Protein AF-0000000078888260 (afdb_homodimer)

Organism: Nematostella vectensis (NCBI:txid45351)

InterPro domains:
  IPR001320 Ionotropic glutamate receptor, C-terminal [PF00060] (128-397)
  IPR001320 Ionotropic glutamate receptor, C-terminal [SM00079] (2-365)
  IPR001508 Ionotropic glutamate receptor, metazoa [PR00177] (129-154)
  IPR001508 Ionotropic glutamate receptor, metazoa [PR00177] (199-226)
  IPR001508 Ionotropic glutamate receptor, metazoa [PR00177] (387-408)
  IPR015683 Ionotropic glutamate receptor [PTHR18966] (24-404)
  IPR019594 Ionotropic glutamate receptor, L-glutamate and glycine-binding domain [PF10613] (6-111)
  IPR019594 Ionotropic glutamate receptor, L-glutamate and glycine-binding domain [SM00918] (10-73)

Foldseek 3Di:
DAEEDQDAPQAKDADPVLVVDDWLVRIDHLQSLLVVLLCVVVVDDDTYHYWPDNACWDDDPNAIDHVLNCQLVVVHFWYTDQAWDDPVSCVFWPWFAFLDKFFKKKKFFQDPPPPLPLVLLVVLDDPVVVVVLVVVLLVQLVVLLVCQVPPCQHQCNVCVVVVDDNSVCSDSVNSSQCSVCLLVVHDRPDATPDPVRVVSVVVSNVVSVVVVVSSVVSSVCVLLPPVPSPDCDQALVSVLPDDQAAEEEAPNHPLLVCLVPDPDDSSVSNNVSCVVVVVHDHGDVGQNVCSHPGRYMYMDTPLSVLQVCLDPPNRMDMRGDHDDMIGGTMIGGPPDPCRHVSNVSSVVCVVVCVSVVSSCVRRVVPGPHDPPPDPPSPSDPDDCSSNVSVVVVVVVVVVVVVVVVVVD/DAEEDADAPQAKDADPVLVVDDWLVRIDHLQSLLVVLLCVVVVDDDTYHYWPDNACWDDDPNAIDHVLNCQLVVVHFWYTDQAWDDPVSCVFWPWFAFLDKFFKKKKFFQDDDDPQPQVLLPVLDDPVVVVVVVVVLLVQLVVLLVCLVPPCQHLCNVCVVVVHDNSVCSPSVNSSQQSVCLLVPNHHPDATPDPVRNVSSVVSNVVSVVVVVSSVVSSQCVLLPCPVSDDCDQALVSVLPDDQAAEEEAPNHPLLVCLVPDPDDSSVSNNVSCVVVVVHDHGPVGQNVCSHPGRYMYMDTPLSVLQVCLEPPVRMDMRGDHDDMIGGTMIGGHPDPCRHVSNVSSVVCVVVCVSVVSSCVRRVVPGPHPPPDPSPSVRDDDDCSSNVSVVVVVVVVVVVVVVVVVVD

Secondary structure (DSSP, 8-state):
-------BTTTBEE-TTGGG--GGGGEESHHHHHHHHHHHHHT--------SSS-S--EETTEE-HHHHHHHTTS-SEE-SSPBP-HHHHTTSEEPSPSEEE-EEEEEE--------TTGGGTTS-HHHHHHHHHHHHHHHHHHHHHHHH-TTSHHHHHHHH--S--GGG-HHHHHHHHHHHHTT---S----SHHHHHHHHHHHHHHHHHHHHHHHHHHHHHHS--SS--S--SHHHHHH-SSSEEE-BTTSHHHHHHHH--SHHHHHHHHHHHHHT--BSSHHHHHHHHHHSSEEEEEEHHHHHHHHTSTT--EEEE---S--EEE--EE-TT-THHHHHHHHHHHHHHHTHHHHHHHHHHTTT--S--------S---B-GGGGHHHHHHHHHHHHHHHHHHHH-/-------BTTTBEE-TTGGG--GGGGEESHHHHHHHHHHHHHT--------SSS-S--EETTEE-HHHHHHHTTS-SEE-SSPBP-HHHHTTSEEPSPSEEE-EEEEEE---S----TTGGGTTB-HHHHHHHHHHHHHHHHHHHHHHHH-TTSHHHHHHHH--S---TT-HHHHHHHHHHHHTTS--SS---SHHHHHHHHHHHHHHHHHHHHHHHHHHHHHHS------S--SHHHHHH-SSSEEE-BTTSHHHHHHHH--SHHHHHHHHHHHHHT--BSSHHHHHHHHHHSSEEEEEEHHHHHHHHTSSS--EEEE---S--EEE--EE-TT-THHHHHHHHHHHHHHHTHHHHHHHHHHTTT--S----SS-----PPPGGGGHHHHHHHHHHHHHHHHHHHH-

Solvent-accessible surface area (backbone atoms only — not comparable to full-atom values): 42999 Å² total; per-residue (Å²): 117,31,34,25,42,62,82,39,74,65,29,28,41,73,40,92,65,27,90,83,40,67,77,63,68,19,50,37,37,47,44,48,52,51,48,51,54,48,28,64,74,70,68,56,86,81,49,76,32,71,52,92,44,96,42,67,47,43,73,56,94,87,37,62,33,30,54,48,21,36,26,65,70,62,69,21,47,37,41,51,50,90,40,68,70,46,31,74,56,44,74,60,27,34,62,30,54,60,76,42,74,37,30,30,19,32,37,26,50,44,64,71,69,74,66,83,50,40,58,52,85,56,61,59,50,57,72,67,54,53,51,50,52,54,48,49,43,53,48,50,13,51,48,48,26,50,46,31,72,69,31,78,59,9,52,39,45,43,12,66,70,69,70,57,69,86,25,62,70,52,33,68,69,41,19,39,48,32,36,52,23,45,66,41,50,29,60,47,95,66,71,64,73,23,71,71,38,38,51,51,48,51,52,49,49,50,50,35,51,53,51,52,52,52,45,22,51,40,44,12,48,62,68,45,44,72,70,48,84,56,59,91,51,72,43,65,66,43,45,68,74,43,82,78,50,46,49,29,36,35,64,68,35,73,63,36,52,46,28,72,67,40,85,48,64,70,42,35,52,51,38,52,50,26,60,74,66,61,38,58,27,88,39,69,70,54,30,49,50,42,8,66,75,40,68,24,33,26,44,44,56,31,66,54,49,56,43,55,47,27,29,77,88,46,54,45,41,76,39,63,74,64,46,73,76,46,33,25,24,44,36,26,28,60,89,41,82,53,42,61,56,49,20,33,51,39,38,42,36,51,74,71,39,53,50,56,53,46,49,39,51,65,41,61,70,60,42,64,38,81,78,64,76,74,83,66,78,60,75,71,55,45,50,57,68,62,50,42,39,50,52,49,50,34,50,51,26,46,52,52,18,54,52,41,49,74,70,101,109,29,29,26,41,58,82,38,74,64,30,30,38,73,41,91,64,26,90,82,40,67,78,62,69,20,50,38,37,47,42,51,50,50,49,51,54,48,27,65,74,70,67,56,84,77,45,72,33,71,50,92,43,92,42,66,46,43,74,56,96,87,37,61,34,31,55,49,21,36,27,66,70,62,72,23,52,36,43,49,48,91,41,68,71,45,31,76,57,44,74,60,26,34,61,30,55,60,76,43,76,38,31,29,19,32,36,26,51,49,79,76,77,68,81,63,51,37,62,52,84,57,50,34,47,33,74,67,41,52,51,49,53,54,48,47,44,54,49,52,16,52,49,49,24,50,45,34,70,70,28,73,58,8,54,37,42,44,13,65,71,70,70,56,70,87,27,62,73,50,34,66,69,42,19,38,49,29,37,52,24,42,63,68,51,67,24,41,97,66,74,64,74,22,69,31,39,37,44,30,48,52,28,49,34,47,37,31,44,51,52,52,32,48,44,52,10,41,43,46,23,56,62,40,40,77,68,60,79,62,56,91,53,71,46,67,66,43,45,68,73,43,83,78,51,46,51,28,37,35,64,65,35,72,65,36,51,47,29,71,67,39,85,48,66,70,42,34,51,49,38,51,50,25,62,76,66,60,38,56,24,87,42,68,70,56,30,49,50,42,9,67,76,40,67,24,34,27,44,44,56,31,67,54,47,56,42,55,49,26,28,76,76,62,51,47,41,76,38,64,74,64,46,73,76,46,32,25,25,43,37,29,27,62,88,43,84,55,41,62,58,50,21,32,50,39,39,43,34,51,76,69,39,53,50,56,53,46,49,40,51,66,41,62,70,60,42,62,21,74,68,58,67,62,87,63,59,60,67,66,80,81,52,71,57,47,46,42,39,60,52,49,51,50,50,49,50,51,51,51,51,51,52,48,59,72,70,103

Radius of gyration: 36.54 Å; Cα contacts (8 Å, |Δi|>4): 1355; chains: 2; bounding box: 75×108×83 Å

pLDDT: mean 81.59, std 12.75, range [34.62, 96.38]

Sequence (816 aa):
YFYFYLQDEPFMMIKPNASLLKGNDRYRGFSKDLMELLSRKLNFRYEICISKESSYGSKVEGQWQGLIGELVREEADIALGPITITAEREEVIDFSKPFLDFRIAMILQQPTGEEVNLFAFLLPFDEKLWLTTLGVVGLVSLIVWFLDRFSPQGYKTQAEKSGEGEGDEFSLSNSLWFAVASILQQGGDNTPRSTSGRVLAAAFWLFTLILISTYTANLAAYFTGERGIRSKINSLEDLVSQSTVKYGVQEGGSLFTFFSESKVDIYATMFQQMKSQETFVNGTQYGVLKARTQPFAYLTDQPSLDYYNMRKPCNTMLVKNLLDAKSYALAMRRNSEWTNLISVAILELREEGEIEKSRLRWWDDSSECPTGPSTDSSPQRLELHSLAGVFIILGGGATISLVLLLVEYFYFYLQDEPFMMIKPNASLLKGNDRYRGFSKDLMELLSRKLNFRYEICISKESSYGSKVEGQWQGLIGELVREEADIALGPITITAEREEVIDFSKPFLDFRIAMILQQPTGEEVNLFAFLLPFDEKLWLTTLGVVGLVSLIVWFLDRFSPQGYKTQAEKSGEGEGDEFSLSNSLWFAVASILQQGGDNTPRSTSGRVLAAAFWLFTLILISTYTANLAAYFTGERGIRSKINSLEDLVSQSTVKYGVQEGGSLFTFFSESKVDIYATMFQQMKSQETFVNGTQYGVLKARTQPFAYLTDQPSLDYYNMRKPCNTMLVKNLLDAKSYALAMRRNSEWTNLISVAILELREEGEIEKSRLRWWDDSSECPTGPSTDSSPQRLELHSLAGVFIILGGGATISLVLLLVE

Structure (mmCIF, N/CA/C/O backbone):
data_AF-0000000078888260-model_v1
#
loop_
_entity.id
_entity.type
_entity.pdbx_description
1 polymer 'Glutamate receptor'
#
loop_
_atom_site.group_PDB
_atom_site.id
_atom_site.type_symbol
_atom_site.label_atom_id
_atom_site.label_alt_id
_atom_site.label_comp_id
_atom_site.label_asym_id
_atom_site.label_entity_id
_atom_site.label_seq_id
_atom_site.pdbx_PDB_ins_code
_atom_site.Cartn_x
_atom_site.Cartn_y
_atom_site.Cartn_z
_atom_site.occupancy
_atom_site.B_iso_or_equiv
_atom_site.auth_seq_id
_atom_site.auth_comp_id
_atom_site.auth_asym_id
_atom_site.auth_atom_id
_atom_site.pdbx_PDB_model_num
ATOM 1 N N . TYR A 1 1 ? -20.359 -35.969 -18.047 1 39.62 1 TYR A N 1
ATOM 2 C CA . TYR A 1 1 ? -19.859 -36.156 -16.703 1 39.62 1 TYR A CA 1
ATOM 3 C C . TYR A 1 1 ? -19.766 -34.844 -15.938 1 39.62 1 TYR A C 1
ATOM 5 O O . TYR A 1 1 ? -20.203 -34.75 -14.789 1 39.62 1 TYR A O 1
ATOM 13 N N . PHE A 1 2 ? -19.328 -33.625 -16 1 50.78 2 PHE A N 1
ATOM 14 C CA . PHE A 1 2 ? -18.609 -32.969 -14.93 1 50.78 2 PHE A CA 1
ATOM 15 C C . PHE A 1 2 ? -19.578 -32.281 -13.977 1 50.78 2 PHE A C 1
ATOM 17 O O . PHE A 1 2 ? -20.609 -31.75 -14.398 1 50.78 2 PHE A O 1
ATOM 24 N N . TYR A 1 3 ? -19.812 -32.625 -12.609 1 51.59 3 TYR A N 1
ATOM 25 C CA . TYR A 1 3 ? -20.578 -32.219 -11.445 1 51.59 3 TYR A CA 1
ATOM 26 C C . TYR A 1 3 ? -19.953 -31.016 -10.773 1 51.59 3 TYR A C 1
ATOM 28 O O . TYR A 1 3 ? -18.734 -30.984 -10.539 1 51.59 3 TYR A O 1
ATOM 36 N N . PHE A 1 4 ? -20.531 -29.906 -10.875 1 51.69 4 PHE A N 1
ATOM 37 C CA . PHE A 1 4 ? -19.891 -28.656 -10.453 1 51.69 4 PHE A CA 1
ATOM 38 C C . PHE A 1 4 ? -20.453 -28.188 -9.117 1 51.69 4 PHE A C 1
ATOM 40 O O . PHE A 1 4 ? -21.453 -28.719 -8.633 1 51.69 4 PHE A O 1
ATOM 47 N N . TYR A 1 5 ? -20.859 -26.922 -8.625 1 56.12 5 TYR A N 1
ATOM 48 C CA . TYR A 1 5 ? -20.547 -25.609 -8.062 1 56.12 5 TYR A CA 1
ATOM 49 C C . TYR A 1 5 ? -21.406 -25.328 -6.836 1 56.12 5 TYR A C 1
ATOM 51 O O . TYR A 1 5 ? -22.516 -25.859 -6.703 1 56.12 5 TYR A O 1
ATOM 59 N N . LEU A 1 6 ? -20.656 -25.203 -5.719 1 63.44 6 LEU A N 1
ATOM 60 C CA . LEU A 1 6 ? -21.266 -24.5 -4.602 1 63.44 6 LEU A CA 1
ATOM 61 C C . LEU A 1 6 ? -21.578 -23.062 -4.984 1 63.44 6 LEU A C 1
ATOM 63 O O . LEU A 1 6 ? -20.844 -22.438 -5.754 1 63.44 6 LEU A O 1
ATOM 67 N N . GLN A 1 7 ? -22.812 -22.688 -4.613 1 71.38 7 GLN A N 1
ATOM 68 C CA . GLN A 1 7 ? -23.156 -21.281 -4.809 1 71.38 7 GLN A CA 1
ATOM 69 C C . GLN A 1 7 ? -22.25 -20.391 -3.977 1 71.38 7 GLN A C 1
ATOM 71 O O . GLN A 1 7 ? -22.188 -20.516 -2.752 1 71.38 7 GLN A O 1
ATOM 76 N N . ASP A 1 8 ? -21.391 -19.734 -4.668 1 78.88 8 ASP A N 1
ATOM 77 C CA . ASP A 1 8 ? -20.469 -18.797 -4.027 1 78.88 8 ASP A CA 1
ATOM 78 C C . ASP A 1 8 ? -20.281 -17.547 -4.883 1 78.88 8 ASP A C 1
ATOM 80 O O . ASP A 1 8 ? -19.562 -17.578 -5.887 1 78.88 8 ASP A O 1
ATOM 84 N N . GLU A 1 9 ? -20.875 -16.453 -4.473 1 83.19 9 GLU A N 1
ATOM 85 C CA . GLU A 1 9 ? -20.734 -15.227 -5.242 1 83.19 9 GLU A CA 1
ATOM 86 C C . GLU A 1 9 ? -19.312 -14.688 -5.172 1 83.19 9 GLU A C 1
ATOM 88 O O . GLU A 1 9 ? -18.688 -14.703 -4.105 1 83.19 9 GLU A O 1
ATOM 93 N N . PRO A 1 10 ? -18.812 -14.242 -6.25 1 88.75 10 PRO A N 1
ATOM 94 C CA . PRO A 1 10 ? -19.391 -14.094 -7.59 1 88.75 10 PRO A CA 1
ATOM 95 C C . PRO A 1 10 ? -18.984 -15.234 -8.531 1 88.75 10 PRO A C 1
ATOM 97 O O . PRO A 1 10 ? -19.062 -15.078 -9.75 1 88.75 10 PRO A O 1
ATOM 100 N N . PHE A 1 11 ? -18.578 -16.266 -8.023 1 88.62 11 PHE A N 1
ATOM 101 C CA . PHE A 1 11 ? -18.047 -17.344 -8.828 1 88.62 11 PHE A CA 1
ATOM 102 C C . PHE A 1 11 ? -19.172 -18.141 -9.492 1 88.62 11 PHE A C 1
ATOM 104 O O . PHE A 1 11 ? -19.109 -18.422 -10.688 1 88.62 11 PHE A O 1
ATOM 111 N N . MET A 1 12 ? -20.156 -18.438 -8.766 1 86.56 12 MET A N 1
ATOM 112 C CA . MET A 1 12 ? -21.297 -19.203 -9.281 1 86.56 12 MET A CA 1
ATOM 113 C C . MET A 1 12 ? -22.594 -18.719 -8.656 1 86.56 12 MET A C 1
ATOM 115 O O . MET A 1 12 ? -22.766 -18.781 -7.434 1 86.56 12 MET A O 1
ATOM 119 N N . MET A 1 13 ? -23.453 -18.281 -9.469 1 87.25 13 MET A N 1
ATOM 120 C CA . MET A 1 13 ? -24.75 -17.781 -9.023 1 87.25 13 MET A CA 1
ATOM 121 C C . MET A 1 13 ? -25.875 -18.328 -9.914 1 87.25 13 MET A C 1
ATOM 123 O O . MET A 1 13 ? -25.641 -18.656 -11.078 1 87.25 13 MET A O 1
ATOM 127 N N . ILE A 1 14 ? -27 -18.422 -9.305 1 86.75 14 ILE A N 1
ATOM 128 C CA . ILE A 1 14 ? -28.188 -18.797 -10.062 1 86.75 14 ILE A CA 1
ATOM 129 C C . ILE A 1 14 ? -28.844 -17.547 -10.648 1 86.75 14 ILE A C 1
ATOM 131 O O . ILE A 1 14 ? -29.016 -16.547 -9.953 1 86.75 14 ILE A O 1
ATOM 135 N N . LYS A 1 15 ? -29.094 -17.641 -11.922 1 89.44 15 LYS A N 1
ATOM 136 C CA . LYS A 1 15 ? -29.734 -16.5 -12.562 1 89.44 15 LYS A CA 1
ATOM 137 C C . LYS A 1 15 ? -31.125 -16.25 -11.977 1 89.44 15 LYS A C 1
ATOM 139 O O . LYS A 1 15 ? -31.812 -17.188 -11.578 1 89.44 15 LYS A O 1
ATOM 144 N N . PRO A 1 16 ? -31.469 -15 -11.938 1 87.69 16 PRO A N 1
ATOM 145 C CA . PRO A 1 16 ? -32.812 -14.695 -11.422 1 87.69 16 PRO A CA 1
ATOM 146 C C . PRO A 1 16 ? -33.906 -15.367 -12.234 1 87.69 16 PRO A C 1
ATOM 148 O O . PRO A 1 16 ? -34.938 -15.766 -11.672 1 87.69 16 PRO A O 1
ATOM 151 N N . ASN A 1 17 ? -33.781 -15.586 -13.508 1 89.19 17 ASN A N 1
ATOM 152 C CA . ASN A 1 17 ? -34.781 -16.203 -14.367 1 89.19 17 ASN A CA 1
ATOM 153 C C . ASN A 1 17 ? -34.469 -17.672 -14.648 1 89.19 17 ASN A C 1
ATOM 155 O O . ASN A 1 17 ? -34.688 -18.156 -15.75 1 89.19 17 ASN A O 1
ATOM 159 N N . ALA A 1 18 ? -33.844 -18.281 -13.711 1 86.62 18 ALA A N 1
ATOM 160 C CA . ALA A 1 18 ? -33.344 -19.641 -13.898 1 86.62 18 ALA A CA 1
ATOM 161 C C . ALA A 1 18 ? -34.5 -20.609 -14.156 1 86.62 18 ALA A C 1
ATOM 163 O O . ALA A 1 18 ? -34.312 -21.609 -14.852 1 86.62 18 ALA A O 1
ATOM 164 N N . SER A 1 19 ? -35.656 -20.359 -13.617 1 87.88 19 SER A N 1
ATOM 165 C CA . SER A 1 19 ? -36.812 -21.25 -13.773 1 87.88 19 SER A CA 1
ATOM 166 C C . SER A 1 19 ? -37.219 -21.359 -15.242 1 87.88 19 SER A C 1
ATOM 168 O O . SER A 1 19 ? -37.812 -22.375 -15.648 1 87.88 19 SER A O 1
ATOM 170 N N . LEU A 1 20 ? -36.844 -20.359 -16.016 1 90.56 20 LEU A N 1
ATOM 171 C CA . LEU A 1 20 ? -37.219 -20.328 -17.422 1 90.56 20 LEU A CA 1
ATOM 172 C C . LEU A 1 20 ? -36.125 -20.891 -18.297 1 90.56 20 LEU A C 1
ATOM 174 O O . LEU A 1 20 ? -36.281 -21.031 -19.516 1 90.56 20 LEU A O 1
ATOM 178 N N . LEU A 1 21 ? -35 -21.203 -17.625 1 89.12 21 LEU A N 1
ATOM 179 C CA . LEU A 1 21 ? -33.844 -21.641 -18.406 1 89.12 21 LEU A CA 1
ATOM 180 C C . LEU A 1 21 ? -33.531 -23.109 -18.109 1 89.12 21 LEU A C 1
ATOM 182 O O . LEU A 1 21 ? -34.031 -23.672 -17.141 1 89.12 21 LEU A O 1
ATOM 186 N N . LYS A 1 22 ? -32.844 -23.766 -19.109 1 85.62 22 LYS A N 1
ATOM 187 C CA . LYS A 1 22 ? -32.5 -25.172 -18.938 1 85.62 22 LYS A CA 1
ATOM 188 C C . LYS A 1 22 ? -30.984 -25.391 -18.969 1 85.62 22 LYS A C 1
ATOM 190 O O . LYS A 1 22 ? -30.266 -24.625 -19.625 1 85.62 22 LYS A O 1
ATOM 195 N N . GLY A 1 23 ? -30.562 -26.312 -18.141 1 84.75 23 GLY A N 1
ATOM 196 C CA . GLY A 1 23 ? -29.172 -26.766 -18.188 1 84.75 23 GLY A CA 1
ATOM 197 C C . GLY A 1 23 ? -28.188 -25.75 -17.656 1 84.75 23 GLY A C 1
ATOM 198 O O . GLY A 1 23 ? -28.422 -25.156 -16.594 1 84.75 23 GLY A O 1
ATOM 199 N N . ASN A 1 24 ? -27.172 -25.516 -18.422 1 87.81 24 ASN A N 1
ATOM 200 C CA . ASN A 1 24 ? -26.062 -24.656 -18 1 87.81 24 ASN A CA 1
ATOM 201 C C . ASN A 1 24 ? -26.469 -23.188 -18.016 1 87.81 24 ASN A C 1
ATOM 203 O O . ASN A 1 24 ? -25.828 -22.359 -17.359 1 87.81 24 ASN A O 1
ATOM 207 N N . ASP A 1 25 ? -27.531 -22.875 -18.672 1 88.88 25 ASP A N 1
ATOM 208 C CA . ASP A 1 25 ? -27.938 -21.484 -18.859 1 88.88 25 ASP A CA 1
ATOM 209 C C . ASP A 1 25 ? -28.547 -20.906 -17.594 1 88.88 25 ASP A C 1
ATOM 211 O O . ASP A 1 25 ? -28.734 -19.703 -17.469 1 88.88 25 ASP A O 1
ATOM 215 N N . ARG A 1 26 ? -28.797 -21.797 -16.688 1 89 26 ARG A N 1
ATOM 216 C CA . ARG A 1 26 ? -29.406 -21.375 -15.43 1 89 26 ARG A CA 1
ATOM 217 C C . ARG A 1 26 ? -28.391 -20.688 -14.523 1 89 26 ARG A C 1
ATOM 219 O O . ARG A 1 26 ? -28.766 -20.016 -13.562 1 89 26 ARG A O 1
ATOM 226 N N . TYR A 1 27 ? -27.125 -20.875 -14.891 1 88.75 27 TYR A N 1
ATOM 227 C CA . TYR A 1 27 ? -26.078 -20.406 -13.992 1 88.75 27 TYR A CA 1
ATOM 228 C C . TYR A 1 27 ? -25.312 -19.234 -14.594 1 88.75 27 TYR A C 1
ATOM 230 O O . TYR A 1 27 ? -25.266 -19.078 -15.82 1 88.75 27 TYR A O 1
ATOM 238 N N . ARG A 1 28 ? -24.844 -18.391 -13.703 1 89.94 28 ARG A N 1
ATOM 239 C CA . ARG A 1 28 ? -23.984 -17.266 -14.094 1 89.94 28 ARG A CA 1
ATOM 240 C C . ARG A 1 28 ? -22.875 -17.047 -13.07 1 89.94 28 ARG A C 1
ATOM 242 O O . ARG A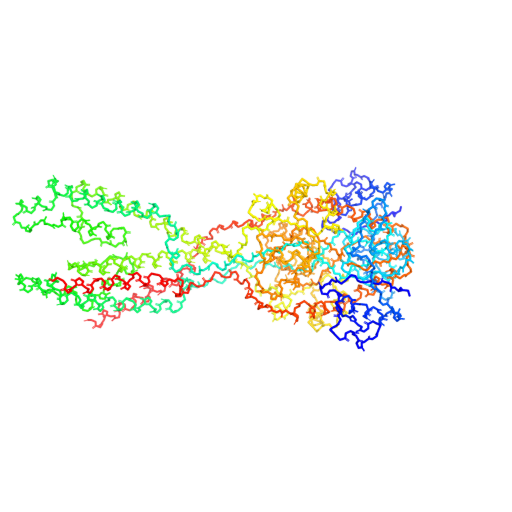 1 28 ? -22.938 -17.562 -11.953 1 89.94 28 ARG A O 1
ATOM 249 N N . GLY A 1 29 ? -21.812 -16.344 -13.555 1 91.69 29 GLY A N 1
ATOM 250 C CA . GLY A 1 29 ? -20.703 -16.047 -12.664 1 91.69 29 GLY A CA 1
ATOM 251 C C . GLY A 1 29 ? -19.344 -16.203 -13.336 1 91.69 29 GLY A C 1
ATOM 252 O O . GLY A 1 29 ? -19.266 -16.641 -14.484 1 91.69 29 GLY A O 1
ATOM 253 N N . PHE A 1 30 ? -18.391 -15.922 -12.594 1 93.5 30 PHE A N 1
ATOM 254 C CA . PHE A 1 30 ? -17.031 -15.977 -13.109 1 93.5 30 PHE A CA 1
ATOM 255 C C . PHE A 1 30 ? -16.672 -17.391 -13.539 1 93.5 30 PHE A C 1
ATOM 257 O O . PHE A 1 30 ? -16.078 -17.594 -14.602 1 93.5 30 PHE A O 1
ATOM 264 N N . SER A 1 31 ? -16.969 -18.344 -12.641 1 91.56 31 SER A N 1
ATOM 265 C CA . SER A 1 31 ? -16.641 -19.734 -12.93 1 91.56 31 SER A CA 1
ATOM 266 C C . SER A 1 31 ? -17.391 -20.234 -14.164 1 91.56 31 SER A C 1
ATOM 268 O O . SER A 1 31 ? -16.844 -21.016 -14.945 1 91.56 31 SER A O 1
ATOM 270 N N . LYS A 1 32 ? -18.594 -19.844 -14.289 1 90.44 32 LYS A N 1
ATOM 271 C CA . LYS A 1 32 ? -19.344 -20.188 -15.484 1 90.44 32 LYS A CA 1
ATOM 272 C C . LYS A 1 32 ? -18.688 -19.609 -16.734 1 90.44 32 LYS A C 1
ATOM 274 O O . LYS A 1 32 ? -18.578 -20.297 -17.75 1 90.44 32 LYS A O 1
ATOM 279 N N . ASP A 1 33 ? -18.328 -18.375 -16.641 1 93.44 33 ASP A N 1
ATOM 280 C CA . ASP A 1 33 ? -17.625 -17.734 -17.75 1 93.44 33 ASP A CA 1
ATOM 281 C C . ASP A 1 33 ? -16.344 -18.5 -18.109 1 93.44 33 ASP A C 1
ATOM 283 O O . ASP A 1 33 ? -16.062 -18.719 -19.297 1 93.44 33 ASP A O 1
ATOM 287 N N . LEU A 1 34 ? -15.609 -18.844 -17.078 1 93.75 34 LEU A N 1
ATOM 288 C CA . LEU A 1 34 ? -14.359 -19.562 -17.297 1 93.75 34 LEU A CA 1
ATOM 289 C C . LEU A 1 34 ? -14.617 -20.891 -18 1 93.75 34 LEU A C 1
ATOM 291 O O . LEU A 1 34 ? -13.891 -21.266 -18.922 1 93.75 34 LEU A O 1
ATOM 295 N N . MET A 1 35 ? -15.656 -21.578 -17.609 1 91.56 35 MET A N 1
ATOM 296 C CA . MET A 1 35 ? -15.984 -22.875 -18.203 1 91.56 35 MET A CA 1
ATOM 297 C C . MET A 1 35 ? -16.391 -22.703 -19.672 1 91.56 35 MET A C 1
ATOM 299 O O . MET A 1 35 ? -16.047 -23.531 -20.516 1 91.56 35 MET A O 1
ATOM 303 N N . GLU A 1 36 ? -17.094 -21.688 -19.906 1 92.69 36 GLU A N 1
ATOM 304 C CA . GLU A 1 36 ? -17.484 -21.406 -21.281 1 92.69 36 GLU A CA 1
ATOM 305 C C . GLU A 1 36 ? -16.266 -21.141 -22.156 1 92.69 36 GLU A C 1
ATOM 307 O O . GLU A 1 36 ? -16.188 -21.641 -23.281 1 92.69 36 GLU A O 1
ATOM 312 N N . LEU A 1 37 ? -15.367 -20.375 -21.641 1 94.94 37 LEU A N 1
ATOM 313 C CA . LEU A 1 37 ? -14.133 -20.078 -22.359 1 94.94 37 LEU A CA 1
ATOM 314 C C . LEU A 1 37 ? -13.344 -21.359 -22.625 1 94.94 37 LEU A C 1
ATOM 316 O O . LEU A 1 37 ? -12.852 -21.578 -23.734 1 94.94 37 LEU A O 1
ATOM 320 N N . LEU A 1 38 ? -13.266 -22.219 -21.641 1 94.25 38 LEU A N 1
ATOM 321 C CA . LEU A 1 38 ? -12.523 -23.469 -21.75 1 94.25 38 LEU A CA 1
ATOM 322 C C . LEU A 1 38 ? -13.203 -24.422 -22.734 1 94.25 38 LEU A C 1
ATOM 324 O O . LEU A 1 38 ? -12.539 -25.062 -23.547 1 94.25 38 LEU A O 1
ATOM 328 N N . SER A 1 39 ? -14.539 -24.5 -22.641 1 92.94 39 SER A N 1
ATOM 329 C CA . SER A 1 39 ? -15.305 -25.359 -23.531 1 92.94 39 SER A CA 1
ATOM 330 C C . SER A 1 39 ? -15.117 -24.938 -24.984 1 92.94 39 SER A C 1
ATOM 332 O O . SER A 1 39 ? -15 -25.797 -25.875 1 92.94 39 SER A O 1
ATOM 334 N N . ARG A 1 40 ? -15.109 -23.703 -25.219 1 94.12 40 ARG A N 1
ATOM 335 C CA . ARG A 1 40 ? -14.93 -23.188 -26.578 1 94.12 40 ARG A CA 1
ATOM 336 C C . ARG A 1 40 ? -13.523 -23.469 -27.078 1 94.12 40 ARG A C 1
ATOM 338 O O . ARG A 1 40 ? -13.336 -23.859 -28.234 1 94.12 40 ARG A O 1
ATOM 345 N N . LYS A 1 41 ? -12.578 -23.297 -26.266 1 93.69 41 LYS A N 1
ATOM 346 C CA . LYS A 1 41 ? -11.188 -23.438 -26.656 1 93.69 41 LYS A CA 1
ATOM 347 C C . LYS A 1 41 ? -10.828 -24.906 -26.875 1 93.69 41 LYS A C 1
ATOM 349 O O . LYS A 1 41 ? -10.094 -25.234 -27.812 1 93.69 41 LYS A O 1
ATOM 354 N N . LEU A 1 42 ? -11.336 -25.781 -26.047 1 93.38 42 LEU A N 1
ATOM 355 C CA . LEU A 1 42 ? -10.977 -27.188 -26.109 1 93.38 42 LEU A CA 1
ATOM 356 C C . LEU A 1 42 ? -12.047 -27.984 -26.844 1 93.38 42 LEU A C 1
ATOM 358 O O . LEU A 1 42 ? -11.883 -29.188 -27.062 1 93.38 42 LEU A O 1
ATOM 362 N N . ASN A 1 43 ? -13.141 -27.422 -27.125 1 91.25 43 ASN A N 1
ATOM 363 C CA . ASN A 1 43 ? -14.227 -28.016 -27.906 1 91.25 43 ASN A CA 1
ATOM 364 C C . ASN A 1 43 ? -14.805 -29.234 -27.219 1 91.25 43 ASN A C 1
ATOM 366 O O . ASN A 1 43 ? -14.867 -30.312 -27.797 1 91.25 43 ASN A O 1
ATOM 370 N N . PHE A 1 44 ? -15.266 -29.031 -26 1 88.81 44 PHE A N 1
ATOM 371 C CA . PHE A 1 44 ? -15.938 -30.094 -25.266 1 88.81 44 PHE A CA 1
ATOM 372 C C . PHE A 1 44 ? -17.281 -29.625 -24.734 1 88.81 44 PHE A C 1
ATOM 374 O O . PHE A 1 44 ? -17.531 -28.422 -24.656 1 88.81 44 PHE A O 1
ATOM 381 N N . ARG A 1 45 ? -18.172 -30.562 -24.469 1 88.06 45 ARG A N 1
ATOM 382 C CA . ARG A 1 45 ? -19.469 -30.281 -23.844 1 88.06 45 ARG A CA 1
ATOM 383 C C . ARG A 1 45 ? -19.422 -30.578 -22.359 1 88.06 45 ARG A C 1
ATOM 385 O O . ARG A 1 45 ? -18.625 -31.391 -21.891 1 88.06 45 ARG A O 1
ATOM 392 N N . TYR A 1 46 ? -20.141 -29.797 -21.641 1 87.25 46 TYR A N 1
ATOM 393 C CA . TYR A 1 46 ? -20.156 -29.984 -20.188 1 87.25 46 TYR A CA 1
ATOM 394 C C . TYR A 1 46 ? -21.547 -29.75 -19.625 1 87.25 46 TYR A C 1
ATOM 396 O O . TYR A 1 46 ? -22.391 -29.125 -20.281 1 87.25 46 TYR A O 1
ATOM 404 N N . GLU A 1 47 ? -21.875 -30.375 -18.562 1 85.94 47 GLU A N 1
ATOM 405 C CA . GLU A 1 47 ? -23.094 -30.188 -17.797 1 85.94 47 GLU A CA 1
ATOM 406 C C . GLU A 1 47 ? -22.797 -29.844 -16.344 1 85.94 47 GLU A C 1
ATOM 408 O O . GLU A 1 47 ? -22.016 -30.531 -15.695 1 85.94 47 GLU A O 1
ATOM 413 N N . ILE A 1 48 ? -23.391 -28.781 -15.867 1 85.06 48 ILE A N 1
ATOM 414 C CA . ILE A 1 48 ? -23.141 -28.312 -14.508 1 85.06 48 ILE A CA 1
ATOM 415 C C . ILE A 1 48 ? -24.125 -28.969 -13.547 1 85.06 48 ILE A C 1
ATOM 417 O O . ILE A 1 48 ? -25.328 -28.953 -13.773 1 85.06 48 ILE A O 1
ATOM 421 N N . CYS A 1 49 ? -23.625 -29.625 -12.531 1 79.19 49 CYS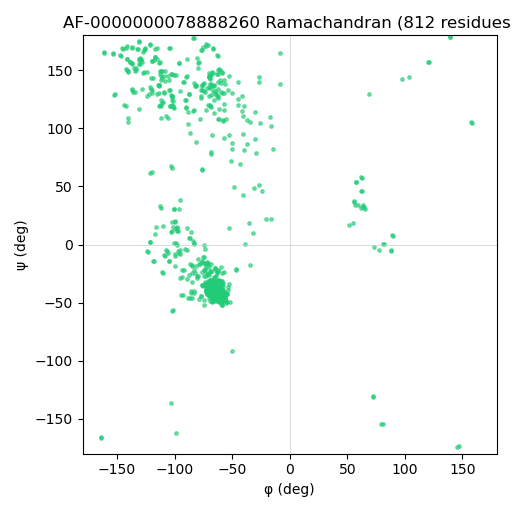 A N 1
ATOM 422 C CA . CYS A 1 49 ? -24.422 -30.219 -11.469 1 79.19 49 CYS A CA 1
ATOM 423 C C . CYS A 1 49 ? -24.062 -29.625 -10.109 1 79.19 49 CYS A C 1
ATOM 425 O O . CYS A 1 49 ? -22.891 -29.422 -9.805 1 79.19 49 CYS A O 1
ATOM 427 N N . ILE A 1 50 ? -25.031 -29.266 -9.359 1 75.69 50 ILE A N 1
ATOM 428 C CA . ILE A 1 50 ? -24.812 -28.672 -8.047 1 75.69 50 ILE A CA 1
ATOM 429 C C . ILE A 1 50 ? -24.438 -29.75 -7.043 1 75.69 50 ILE A C 1
ATOM 431 O O . ILE A 1 50 ? -25.047 -30.828 -7.012 1 75.69 50 ILE A O 1
ATOM 435 N N . SER A 1 51 ? -23.297 -29.422 -6.387 1 75.38 51 SER A N 1
ATOM 436 C CA . SER A 1 51 ? -22.859 -30.375 -5.371 1 75.38 51 SER A CA 1
ATOM 437 C C . SER A 1 51 ? -23.891 -30.5 -4.258 1 75.38 51 SER A C 1
ATOM 439 O O . SER A 1 51 ? -24.516 -29.516 -3.867 1 75.38 51 SER A O 1
ATOM 441 N N . LYS A 1 52 ? -24.125 -31.719 -3.773 1 66.88 52 LYS A N 1
ATOM 442 C CA . LYS A 1 52 ? -25.062 -32 -2.697 1 66.88 52 LYS A CA 1
ATOM 443 C C . LYS A 1 52 ? -24.516 -31.531 -1.351 1 66.88 52 LYS A C 1
ATOM 445 O O . LYS A 1 52 ? -25.297 -31.328 -0.41 1 66.88 52 LYS A O 1
ATOM 450 N N . GLU A 1 53 ? -23.203 -31.375 -1.388 1 68.75 53 GLU A N 1
ATOM 451 C CA . GLU A 1 53 ? -22.578 -31.016 -0.119 1 68.75 53 GLU A CA 1
ATOM 452 C C . GLU A 1 53 ? -22.156 -29.547 -0.105 1 68.75 53 GLU A C 1
ATOM 454 O O . GLU A 1 53 ? -21.812 -28.984 -1.147 1 68.75 53 GLU A O 1
ATOM 459 N N . SER A 1 54 ? -22.25 -28.922 0.979 1 64.44 54 SER A N 1
ATOM 460 C CA . SER A 1 54 ? -22.016 -27.484 1.107 1 64.44 54 SER A CA 1
ATOM 461 C C . SER A 1 54 ? -20.547 -27.188 1.395 1 64.44 54 SER A C 1
ATOM 463 O O . SER A 1 54 ? -20.203 -26.047 1.684 1 64.44 54 SER A O 1
ATOM 465 N N . SER A 1 55 ? -19.672 -28.156 1.212 1 73.31 55 SER A N 1
ATOM 466 C CA . SER A 1 55 ? -18.266 -27.906 1.554 1 73.31 55 SER A CA 1
ATOM 467 C C . SER A 1 55 ? -17.359 -28.156 0.361 1 73.31 55 SER A C 1
ATOM 469 O O . SER A 1 55 ? -17.688 -28.938 -0.528 1 73.31 55 SER A O 1
ATOM 471 N N . TYR A 1 56 ? -16.266 -27.469 0.198 1 75.44 56 TYR A N 1
ATOM 472 C CA . TYR A 1 56 ? -15.32 -27.641 -0.896 1 75.44 56 TYR A CA 1
ATOM 473 C C . TYR A 1 56 ? -14.539 -28.938 -0.738 1 75.44 56 TYR A C 1
ATOM 475 O O . TYR A 1 56 ? -14.305 -29.656 -1.717 1 75.44 56 TYR A O 1
ATOM 483 N N . GLY A 1 57 ? -14.18 -29.281 0.523 1 76 57 GLY A N 1
ATOM 484 C CA . GLY A 1 57 ? -13.469 -30.531 0.733 1 76 57 GLY A CA 1
ATOM 485 C C . GLY A 1 57 ? -12.68 -30.562 2.029 1 76 57 GLY A C 1
ATOM 486 O O . GLY A 1 57 ? -11.758 -29.766 2.223 1 76 57 GLY A O 1
ATOM 487 N N . SER A 1 58 ? -13.102 -31.203 2.99 1 77.5 58 SER A N 1
ATOM 488 C CA . SER A 1 58 ? -12.391 -31.453 4.238 1 77.5 58 SER A CA 1
ATOM 489 C C . SER A 1 58 ? -12.484 -32.938 4.648 1 77.5 58 SER A C 1
ATOM 491 O O . SER A 1 58 ? -13.414 -33.625 4.246 1 77.5 58 SER A O 1
ATOM 493 N N . LYS A 1 59 ? -11.445 -33.344 5.324 1 81 59 LYS A N 1
ATOM 494 C CA . LYS A 1 59 ? -11.445 -34.719 5.82 1 81 59 LYS A CA 1
ATOM 495 C C . LYS A 1 59 ? -12.195 -34.812 7.145 1 81 59 LYS A C 1
ATOM 497 O O . LYS A 1 59 ? -11.891 -34.094 8.094 1 81 59 LYS A O 1
ATOM 502 N N . VAL A 1 60 ? -13.312 -35.531 7.117 1 76.06 60 VAL A N 1
ATOM 503 C CA . VAL A 1 60 ? -14.047 -35.844 8.344 1 76.06 60 VAL A CA 1
ATOM 504 C C . VAL A 1 60 ? -13.977 -37.344 8.617 1 76.06 60 VAL A C 1
ATOM 506 O O . VAL A 1 60 ? -14.422 -38.156 7.797 1 76.06 60 VAL A O 1
ATOM 509 N N . GLU A 1 61 ? -13.43 -37.688 9.75 1 77.94 61 GLU A N 1
ATOM 510 C CA . GLU A 1 61 ? -13.289 -39.062 10.156 1 77.94 61 GLU A CA 1
ATOM 511 C C . GLU A 1 61 ? -12.531 -39.875 9.102 1 77.94 61 GLU A C 1
ATOM 513 O O . GLU A 1 61 ? -12.969 -40.969 8.719 1 77.94 61 GLU A O 1
ATOM 518 N N . GLY A 1 62 ? -11.539 -39.281 8.445 1 80.88 62 GLY A N 1
ATOM 519 C CA . GLY A 1 62 ? -10.648 -39.969 7.512 1 80.88 62 GLY A CA 1
ATOM 520 C C . GLY A 1 62 ? -11.195 -40 6.094 1 80.88 62 GLY A C 1
ATOM 521 O O . GLY A 1 62 ? -10.539 -40.5 5.184 1 80.88 62 GLY A O 1
ATOM 522 N N . GLN A 1 63 ? -12.422 -39.5 5.891 1 85.19 63 GLN A N 1
ATOM 523 C CA . GLN A 1 63 ? -13.031 -39.531 4.562 1 85.19 63 GLN A CA 1
ATOM 524 C C . GLN A 1 63 ? -13.227 -38.125 4.02 1 85.19 63 GLN A C 1
ATOM 526 O O . GLN A 1 63 ? -13.609 -37.219 4.758 1 85.19 63 GLN A O 1
ATOM 531 N N . TRP A 1 64 ? -12.883 -38.062 2.732 1 87.12 64 TRP A N 1
ATOM 532 C CA . TRP A 1 64 ? -13.039 -36.75 2.082 1 87.12 64 TRP A CA 1
ATOM 533 C C . TRP A 1 64 ? -14.516 -36.469 1.812 1 87.12 64 TRP A C 1
ATOM 535 O O . TRP A 1 64 ? -15.25 -37.344 1.341 1 87.12 64 TRP A O 1
ATOM 545 N N . GLN A 1 65 ? -14.914 -35.219 2.217 1 82.75 65 GLN A N 1
ATOM 546 C CA . GLN A 1 65 ? -16.281 -34.781 1.974 1 82.75 65 GLN A CA 1
ATOM 547 C C . GLN A 1 65 ? -16.297 -33.562 1.03 1 82.75 65 GLN A C 1
ATOM 549 O O . GLN A 1 65 ? -15.242 -33.062 0.631 1 82.75 65 GLN A O 1
ATOM 554 N N . GLY A 1 66 ? -17.484 -33.219 0.548 1 80.94 66 GLY A N 1
ATOM 555 C CA . GLY A 1 66 ? -17.609 -32.031 -0.301 1 80.94 66 GLY A CA 1
ATOM 556 C C . GLY A 1 66 ? -17.219 -32.312 -1.741 1 80.94 66 GLY A C 1
ATOM 557 O O . GLY A 1 66 ? -17.234 -33.438 -2.207 1 80.94 66 GLY A O 1
ATOM 558 N N . LEU A 1 67 ? -16.797 -31.25 -2.432 1 82.75 67 LEU A N 1
ATOM 559 C CA . LEU A 1 67 ? -16.453 -31.328 -3.846 1 82.75 67 LEU A CA 1
ATOM 560 C C . LEU A 1 67 ? -15.266 -32.25 -4.062 1 82.75 67 LEU A C 1
ATOM 562 O O . LEU A 1 67 ? -15.25 -33.031 -5.02 1 82.75 67 LEU A O 1
ATOM 566 N N . ILE A 1 68 ? -14.305 -32.188 -3.156 1 87.44 68 ILE A N 1
ATOM 567 C CA . ILE A 1 68 ? -13.125 -33.062 -3.268 1 87.44 68 ILE A CA 1
ATOM 568 C C . ILE A 1 68 ? -13.531 -34.5 -3.1 1 87.44 68 ILE A C 1
ATOM 570 O O . ILE A 1 68 ? -13.047 -35.375 -3.818 1 87.44 68 ILE A O 1
ATOM 574 N N . GLY A 1 69 ? -14.406 -34.75 -2.104 1 87.62 69 GLY A N 1
ATOM 575 C CA . GLY A 1 69 ? -14.906 -36.094 -1.916 1 87.62 69 GLY A CA 1
ATOM 576 C C . GLY A 1 69 ? -15.617 -36.656 -3.139 1 87.62 69 GLY A C 1
ATOM 577 O O . GLY A 1 69 ? -15.461 -37.812 -3.479 1 87.62 69 GLY A O 1
ATOM 578 N N . GLU A 1 70 ? -16.375 -35.844 -3.795 1 87.06 70 GLU A N 1
ATOM 579 C CA . GLU A 1 70 ? -17.109 -36.25 -4.992 1 87.06 70 GLU A CA 1
ATOM 580 C C . GLU A 1 70 ? -16.141 -36.594 -6.125 1 87.06 70 GLU A C 1
ATOM 582 O O . GLU A 1 70 ? -16.422 -37.5 -6.93 1 87.06 70 GLU A O 1
ATOM 587 N N . LEU A 1 71 ? -15.031 -35.938 -6.211 1 88.94 71 LEU A N 1
ATOM 588 C CA . LEU A 1 71 ? -14.023 -36.219 -7.227 1 88.94 71 LEU A CA 1
ATOM 589 C C . LEU A 1 71 ? -13.297 -37.531 -6.918 1 88.94 71 LEU A C 1
ATOM 591 O O . LEU A 1 71 ? -13.039 -38.344 -7.82 1 88.94 71 LEU A O 1
ATOM 595 N N . VAL A 1 72 ? -13.023 -37.75 -5.641 1 90.56 72 VAL A N 1
ATOM 596 C CA . VAL A 1 72 ? -12.305 -38.938 -5.215 1 90.56 72 VAL A CA 1
ATOM 597 C C . VAL A 1 72 ? -13.172 -40.188 -5.465 1 90.56 72 VAL A C 1
ATOM 599 O O . VAL A 1 72 ? -12.664 -41.219 -5.879 1 90.56 72 VAL A O 1
ATOM 602 N N . ARG A 1 73 ? -14.461 -40 -5.254 1 88.56 73 ARG A N 1
ATOM 603 C CA . ARG A 1 73 ? -15.398 -41.094 -5.457 1 88.56 73 ARG A CA 1
ATOM 604 C C . ARG A 1 73 ? -15.789 -41.219 -6.926 1 88.56 73 ARG A C 1
ATOM 606 O O . ARG A 1 73 ? -16.688 -42 -7.27 1 88.56 73 ARG A O 1
ATOM 613 N N . GLU A 1 74 ? -15.242 -40.344 -7.816 1 87.81 74 GLU A N 1
ATOM 614 C CA . GLU A 1 74 ? -15.438 -40.375 -9.258 1 87.81 74 GLU A CA 1
ATOM 615 C C . GLU A 1 74 ? -16.891 -40.094 -9.633 1 87.81 74 GLU A C 1
ATOM 617 O O . GLU A 1 74 ? -17.422 -40.688 -10.562 1 87.81 74 GLU A O 1
ATOM 622 N N . GLU A 1 75 ? -17.5 -39.312 -8.812 1 84.62 75 GLU A N 1
ATOM 623 C CA . GLU A 1 75 ? -18.875 -38.906 -9.094 1 84.62 75 GLU A CA 1
ATOM 624 C C . GLU A 1 75 ? -18.922 -37.688 -10.023 1 84.62 75 GLU A C 1
ATOM 626 O O . GLU A 1 75 ? -19.953 -37.406 -10.617 1 84.62 75 GLU A O 1
ATOM 631 N N . ALA A 1 76 ? -17.781 -36.969 -10.102 1 84.31 76 ALA A N 1
ATOM 632 C CA . ALA A 1 76 ? -17.625 -35.812 -10.984 1 84.31 76 ALA A CA 1
ATOM 633 C C . ALA A 1 76 ? -16.266 -35.844 -11.68 1 84.31 76 ALA A C 1
ATOM 635 O O . ALA A 1 76 ? -15.312 -36.469 -11.18 1 84.31 76 ALA A O 1
ATOM 636 N N . ASP A 1 77 ? -16.203 -35.219 -12.781 1 87 77 ASP A N 1
ATOM 637 C CA . ASP A 1 77 ? -14.953 -35.188 -13.531 1 87 77 ASP A CA 1
ATOM 638 C C . ASP A 1 77 ? -14.109 -33.969 -13.188 1 87 77 ASP A C 1
ATOM 640 O O . ASP A 1 77 ? -12.891 -34.062 -13.078 1 87 77 ASP A O 1
ATOM 644 N N . ILE A 1 78 ? -14.789 -32.875 -13.102 1 89.75 78 ILE A N 1
ATOM 645 C CA . ILE A 1 78 ? -14.109 -31.594 -12.844 1 89.75 78 ILE A CA 1
ATOM 646 C C . ILE A 1 78 ? -14.906 -30.797 -11.82 1 89.75 78 ILE A C 1
ATOM 648 O O . ILE A 1 78 ? -16.141 -30.781 -11.852 1 89.75 78 ILE A O 1
ATOM 652 N N . ALA A 1 79 ? -14.227 -30.297 -10.898 1 88 79 ALA A N 1
ATOM 653 C CA . ALA A 1 79 ? -14.844 -29.391 -9.945 1 88 79 ALA A CA 1
ATOM 654 C C . ALA A 1 79 ? -14.469 -27.938 -10.258 1 88 79 ALA A C 1
ATOM 656 O O . ALA A 1 79 ? -13.289 -27.625 -10.445 1 88 79 ALA A O 1
ATOM 657 N N . LEU A 1 80 ? -15.508 -27.141 -10.344 1 83 80 LEU A N 1
ATOM 658 C CA . LEU A 1 80 ? -15.352 -25.75 -10.711 1 83 80 LEU A CA 1
ATOM 659 C C . LEU A 1 80 ? -15.719 -24.828 -9.547 1 83 80 LEU A C 1
ATOM 661 O O . LEU A 1 80 ? -16.688 -25.094 -8.828 1 83 80 LEU A O 1
ATOM 665 N N . GLY A 1 81 ? -14.992 -23.812 -9.273 1 83.44 81 GLY A N 1
ATOM 666 C CA . GLY A 1 81 ? -15.242 -22.844 -8.219 1 83.44 81 GLY A CA 1
ATOM 667 C C . GLY A 1 81 ? -13.969 -22.312 -7.582 1 83.44 81 GLY A C 1
ATOM 668 O O . GLY A 1 81 ? -12.875 -22.547 -8.094 1 83.44 81 GLY A O 1
ATOM 669 N N . PRO A 1 82 ? -14.188 -21.547 -6.57 1 87.44 82 PRO A N 1
ATOM 670 C CA . PRO A 1 82 ? -13.023 -21.016 -5.844 1 87.44 82 PRO A CA 1
ATOM 671 C C . PRO A 1 82 ? -12.375 -22.062 -4.938 1 87.44 82 PRO A C 1
ATOM 673 O O . PRO A 1 82 ? -12.375 -21.906 -3.713 1 87.44 82 PRO A O 1
ATOM 676 N N . ILE A 1 83 ? -11.875 -23.031 -5.562 1 88.69 83 ILE A N 1
ATOM 677 C CA . ILE A 1 83 ? -11.211 -24.109 -4.82 1 88.69 83 ILE A CA 1
ATOM 678 C C . ILE A 1 83 ? -9.727 -23.781 -4.668 1 88.69 83 ILE A C 1
ATOM 680 O O . ILE A 1 83 ? -9 -23.688 -5.66 1 88.69 83 ILE A O 1
ATOM 684 N N . THR A 1 84 ? -9.352 -23.641 -3.438 1 90.19 84 THR A N 1
ATOM 685 C CA . THR A 1 84 ? -7.965 -23.297 -3.145 1 90.19 84 THR A CA 1
ATOM 686 C C . THR A 1 84 ? -7.055 -24.516 -3.32 1 90.19 84 THR A C 1
ATOM 688 O O . THR A 1 84 ? -7.395 -25.625 -2.891 1 90.19 84 THR A O 1
ATOM 691 N N . ILE A 1 85 ? -5.965 -24.297 -4.004 1 91.69 85 ILE A N 1
ATOM 692 C CA . ILE A 1 85 ? -4.957 -25.344 -4.137 1 91.69 85 ILE A CA 1
ATOM 693 C C . ILE A 1 85 ? -4.27 -25.578 -2.795 1 91.69 85 ILE A C 1
ATOM 695 O O . ILE A 1 85 ? -3.738 -24.641 -2.193 1 91.69 85 ILE A O 1
ATOM 699 N N . THR A 1 86 ? -4.344 -26.766 -2.24 1 89.56 86 THR A N 1
ATOM 700 C CA . THR A 1 86 ? -3.629 -27.156 -1.028 1 89.56 86 THR A CA 1
ATOM 701 C C . THR A 1 86 ? -2.896 -28.484 -1.229 1 89.56 86 THR A C 1
ATOM 703 O O . THR A 1 86 ? -3.238 -29.25 -2.123 1 89.56 86 THR A O 1
ATOM 706 N N . ALA A 1 87 ? -1.885 -28.703 -0.383 1 90.19 87 ALA A N 1
ATOM 707 C CA . ALA A 1 87 ? -1.118 -29.938 -0.478 1 90.19 87 ALA A CA 1
ATOM 708 C C . ALA A 1 87 ? -1.998 -31.156 -0.187 1 90.19 87 ALA A C 1
ATOM 710 O O . ALA A 1 87 ? -1.917 -32.156 -0.883 1 90.19 87 ALA A O 1
ATOM 711 N N . GLU A 1 88 ? -2.801 -31.016 0.762 1 88.38 88 GLU A N 1
ATOM 712 C CA . GLU A 1 88 ? -3.676 -32.125 1.17 1 88.38 88 GLU A CA 1
ATOM 713 C C . GLU A 1 88 ? -4.629 -32.5 0.044 1 88.38 88 GLU A C 1
ATOM 715 O O . GLU A 1 88 ? -4.824 -33.688 -0.221 1 88.38 88 GLU A O 1
ATOM 720 N N . ARG A 1 89 ? -5.227 -31.594 -0.542 1 89.25 89 ARG A N 1
ATOM 721 C CA . ARG A 1 89 ? -6.156 -31.844 -1.637 1 89.25 89 ARG A CA 1
ATOM 722 C C . ARG A 1 89 ? -5.43 -32.406 -2.857 1 89.25 89 ARG A C 1
ATOM 724 O O . ARG A 1 89 ? -5.93 -33.312 -3.525 1 89.25 89 ARG A O 1
ATOM 731 N N . GLU A 1 90 ? -4.227 -31.875 -3.119 1 92.25 90 GLU A N 1
ATOM 732 C CA . GLU A 1 90 ? -3.441 -32.281 -4.285 1 92.25 90 GLU A CA 1
ATOM 733 C C . GLU A 1 90 ? -3.012 -33.719 -4.199 1 92.25 90 GLU A C 1
ATOM 735 O O . GLU A 1 90 ? -2.727 -34.375 -5.219 1 92.25 90 GLU A O 1
ATOM 740 N N . GLU A 1 91 ? -3.002 -34.312 -3.039 1 91.19 91 GLU A N 1
ATOM 741 C CA . GLU A 1 91 ? -2.604 -35.719 -2.834 1 91.19 91 GLU A CA 1
ATOM 742 C C . GLU A 1 91 ? -3.643 -36.688 -3.398 1 91.19 91 GLU A C 1
ATOM 744 O O . GLU A 1 91 ? -3.314 -37.812 -3.783 1 91.19 91 GLU A O 1
ATOM 749 N N . VAL A 1 92 ? -4.906 -36.188 -3.471 1 92.5 92 VAL A N 1
ATOM 750 C CA . VAL A 1 92 ? -5.961 -37.125 -3.803 1 92.5 92 VAL A CA 1
ATOM 751 C C . VAL A 1 92 ? -6.633 -36.719 -5.113 1 92.5 92 VAL A C 1
ATOM 753 O O . VAL A 1 92 ? -7.363 -37.5 -5.715 1 92.5 92 VAL A O 1
ATOM 756 N N . ILE A 1 93 ? -6.363 -35.5 -5.512 1 92.94 93 ILE A N 1
ATOM 757 C CA . ILE A 1 93 ? -6.906 -35 -6.773 1 92.94 93 ILE A CA 1
ATOM 758 C C . ILE A 1 93 ? -5.828 -34.219 -7.531 1 92.94 93 ILE A C 1
ATOM 760 O O . ILE A 1 93 ? -4.734 -34 -7.008 1 92.94 93 ILE A O 1
ATOM 764 N N . ASP A 1 94 ? -6.145 -33.906 -8.812 1 93.12 94 ASP A N 1
ATOM 765 C CA . ASP A 1 94 ? -5.219 -33.125 -9.625 1 93.12 94 ASP A CA 1
ATOM 766 C C . ASP A 1 94 ? -5.77 -31.719 -9.883 1 93.12 94 ASP A C 1
ATOM 768 O O . ASP A 1 94 ? -6.848 -31.562 -10.469 1 93.12 94 ASP A O 1
ATOM 772 N N . PHE A 1 95 ? -4.988 -30.781 -9.477 1 94.5 95 PHE A N 1
ATOM 773 C CA . PHE A 1 95 ? -5.359 -29.406 -9.797 1 94.5 95 PHE A CA 1
ATOM 774 C C . PHE A 1 95 ? -4.762 -28.984 -11.133 1 94.5 95 PHE A C 1
ATOM 776 O O . PHE A 1 95 ? -3.637 -29.359 -11.469 1 94.5 95 PHE A O 1
ATOM 783 N N . SER A 1 96 ? -5.504 -28.203 -11.828 1 93.56 96 SER A N 1
ATOM 784 C CA . SER A 1 96 ? -4.938 -27.5 -12.984 1 93.56 96 SER A CA 1
ATOM 785 C C . SER A 1 96 ? -3.979 -26.406 -12.555 1 93.56 96 SER A C 1
ATOM 787 O O . SER A 1 96 ? -3.805 -26.156 -11.359 1 93.56 96 SER A O 1
ATOM 789 N N . LYS A 1 97 ? -3.303 -25.844 -13.562 1 93.25 97 LYS A N 1
ATOM 790 C CA . LYS A 1 97 ? -2.627 -24.578 -13.281 1 93.25 97 LYS A CA 1
ATOM 791 C C . LYS A 1 97 ? -3.617 -23.516 -12.805 1 93.25 97 LYS A C 1
ATOM 793 O O . LYS A 1 97 ? -4.785 -23.531 -13.195 1 93.25 97 LYS A O 1
AT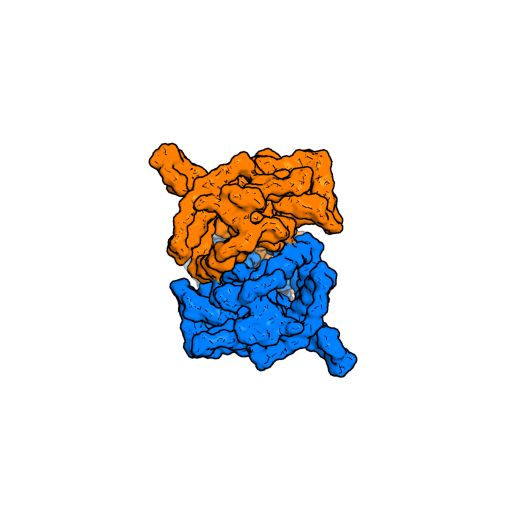OM 798 N N . PRO A 1 98 ? -3.176 -22.625 -11.945 1 92.56 98 PRO A N 1
ATOM 799 C CA . PRO A 1 98 ? -4.102 -21.688 -11.312 1 92.56 98 PRO A CA 1
ATOM 800 C C . PRO A 1 98 ? -4.668 -20.672 -12.289 1 92.56 98 PRO A C 1
ATOM 802 O O . PRO A 1 98 ? -3.967 -20.234 -13.211 1 92.56 98 PRO A O 1
ATOM 805 N N . PHE A 1 99 ? -5.953 -20.281 -12.055 1 92.06 99 PHE A N 1
ATOM 806 C CA . PHE A 1 99 ? -6.555 -19.25 -12.891 1 92.06 99 PHE A CA 1
ATOM 807 C C . PHE A 1 99 ? -6.637 -17.922 -12.148 1 92.06 99 PHE A C 1
ATOM 809 O O . PHE A 1 99 ? -6.844 -16.875 -12.758 1 92.06 99 PHE A O 1
ATOM 816 N N . LEU A 1 100 ? -6.445 -17.984 -10.891 1 89.69 100 LEU A N 1
ATOM 817 C CA . LEU A 1 100 ? -6.492 -16.766 -10.094 1 89.69 100 LEU A CA 1
ATOM 818 C C . LEU A 1 100 ? -5.621 -16.906 -8.844 1 89.69 100 LEU A C 1
ATOM 820 O O . LEU A 1 100 ? -5.676 -17.922 -8.148 1 89.69 100 LEU A O 1
ATOM 824 N N . ASP A 1 101 ? -4.797 -15.945 -8.672 1 87.56 101 ASP A N 1
ATOM 825 C CA . ASP A 1 101 ? -3.961 -15.891 -7.477 1 87.56 101 ASP A CA 1
ATOM 826 C C . ASP A 1 101 ? -4.504 -14.883 -6.473 1 87.56 101 ASP A C 1
ATOM 828 O O . ASP A 1 101 ? -5.062 -13.852 -6.859 1 87.56 101 ASP A O 1
ATOM 832 N N . PHE A 1 102 ? -4.293 -15.234 -5.258 1 87.62 102 PHE A N 1
ATOM 833 C CA . PHE A 1 102 ? -4.824 -14.328 -4.246 1 87.62 102 PHE A CA 1
ATOM 834 C C . PHE A 1 102 ? -4.016 -14.422 -2.957 1 87.62 102 PHE A C 1
ATOM 836 O O . PHE A 1 102 ? -3.156 -15.297 -2.822 1 87.62 102 PHE A O 1
ATOM 843 N N . ARG A 1 103 ? -4.227 -13.422 -2.16 1 86.44 103 ARG A N 1
ATOM 844 C CA . ARG A 1 103 ? -3.746 -13.445 -0.783 1 86.44 103 ARG A CA 1
ATOM 845 C C . ARG A 1 103 ? -4.91 -13.398 0.203 1 86.44 103 ARG A C 1
ATOM 847 O O . ARG A 1 103 ? -6.051 -13.133 -0.185 1 86.44 103 ARG A O 1
ATOM 854 N N . ILE A 1 104 ? -4.613 -13.789 1.364 1 90.69 104 ILE A N 1
ATOM 855 C CA . ILE A 1 104 ? -5.637 -13.734 2.404 1 90.69 104 ILE A CA 1
ATOM 856 C C . ILE A 1 104 ? -5.82 -12.297 2.877 1 90.69 104 ILE A C 1
ATOM 858 O O . ILE A 1 104 ? -4.844 -11.555 3.016 1 90.69 104 ILE A O 1
ATOM 862 N N . ALA A 1 105 ? -7.047 -11.898 3.033 1 93.19 105 ALA A N 1
ATOM 863 C CA . ALA A 1 105 ? -7.398 -10.578 3.541 1 93.19 105 ALA A CA 1
ATOM 864 C C . ALA A 1 105 ? -8.445 -10.672 4.648 1 93.19 105 ALA A C 1
ATOM 866 O O . ALA A 1 105 ? -8.953 -11.758 4.938 1 93.19 105 ALA A O 1
ATOM 867 N N . MET A 1 106 ? -8.625 -9.633 5.273 1 95.12 106 MET A N 1
ATOM 868 C CA . MET A 1 106 ? -9.719 -9.562 6.238 1 95.12 106 MET A CA 1
ATOM 869 C C . MET A 1 106 ? -10.609 -8.359 5.969 1 95.12 106 MET A C 1
ATOM 871 O O . MET A 1 106 ? -10.141 -7.34 5.449 1 95.12 106 MET A O 1
ATOM 875 N N . ILE A 1 107 ? -11.859 -8.492 6.242 1 94.62 107 ILE A N 1
ATOM 876 C CA . ILE A 1 107 ? -12.844 -7.434 6.086 1 94.62 107 ILE A CA 1
ATOM 877 C C . ILE A 1 107 ? -13.375 -7.02 7.457 1 94.62 107 ILE A C 1
ATOM 879 O O . ILE A 1 107 ? -13.609 -7.863 8.32 1 94.62 107 ILE A O 1
ATOM 883 N N . LEU A 1 108 ? -13.391 -5.738 7.73 1 91.94 108 LEU A N 1
ATOM 884 C CA . LEU A 1 108 ? -13.938 -5.195 8.969 1 91.94 108 LEU A CA 1
ATOM 885 C C . LEU A 1 108 ? -14.664 -3.879 8.711 1 91.94 108 LEU A C 1
ATOM 887 O O . LEU A 1 108 ? -14.57 -3.316 7.617 1 91.94 108 LEU A O 1
ATOM 891 N N . GLN A 1 109 ? -15.344 -3.447 9.672 1 87.75 109 GLN A N 1
ATOM 892 C CA . GLN A 1 109 ? -16.109 -2.209 9.547 1 87.75 109 GLN A CA 1
ATOM 893 C C . GLN A 1 109 ? -15.18 -1.006 9.398 1 87.75 109 GLN A C 1
ATOM 895 O O . GLN A 1 109 ? -14.148 -0.924 10.07 1 87.75 109 GLN A O 1
ATOM 900 N N . GLN A 1 110 ? -15.484 -0.172 8.422 1 79.25 110 GLN A N 1
ATOM 901 C CA . GLN A 1 110 ? -14.742 1.076 8.266 1 79.25 110 GLN A CA 1
ATOM 902 C C . GLN A 1 110 ? -14.93 1.98 9.484 1 79.25 110 GLN A C 1
ATOM 904 O O . GLN A 1 110 ? -16.031 2.119 10 1 79.25 110 GLN A O 1
ATOM 909 N N . PRO A 1 111 ? -13.727 2.342 9.922 1 63.88 111 PRO A N 1
ATOM 910 C CA . PRO A 1 111 ? -13.906 3.281 11.031 1 63.88 111 PRO A CA 1
ATOM 911 C C . PRO A 1 111 ? -14.711 4.516 10.633 1 63.88 111 PRO A C 1
ATOM 913 O O . PRO A 1 111 ? -14.633 4.973 9.492 1 63.88 111 PRO A O 1
ATOM 916 N N . THR A 1 112 ? -15.891 4.625 11.031 1 53.56 112 THR A N 1
ATOM 917 C CA . THR A 1 112 ? -16.688 5.809 10.75 1 53.56 112 THR A CA 1
ATOM 918 C C . THR A 1 112 ? -15.805 7.047 10.641 1 53.56 112 THR A C 1
ATOM 920 O O . THR A 1 112 ? -14.766 7.129 11.289 1 53.56 112 THR A O 1
ATOM 923 N N . GLY A 1 113 ? -15.719 7.66 9.445 1 48.53 113 GLY A N 1
ATOM 924 C CA . GLY A 1 113 ? -15.039 8.906 9.148 1 48.53 113 GLY A CA 1
ATOM 925 C C . GLY A 1 113 ? -14.734 9.734 10.391 1 48.53 113 GLY A C 1
ATOM 926 O O . GLY A 1 113 ? -15.5 9.711 11.359 1 48.53 113 GLY A O 1
ATOM 927 N N . GLU A 1 114 ? -13.656 9.805 10.672 1 45.84 114 GLU A N 1
ATOM 928 C CA . GLU A 1 114 ? -13.414 10.812 11.703 1 45.84 114 GLU A CA 1
ATOM 929 C C . GLU A 1 114 ? -14.266 12.062 11.469 1 45.84 114 GLU A C 1
ATOM 931 O O . GLU A 1 114 ? -14.242 12.641 10.383 1 45.84 114 GLU A O 1
ATOM 936 N N . GLU A 1 115 ? -15.438 12.102 11.82 1 47.91 115 GLU A N 1
ATOM 937 C CA . GLU A 1 115 ? -16.156 13.367 11.945 1 47.91 115 GLU A CA 1
ATOM 938 C C . GLU A 1 115 ? -15.195 14.547 11.984 1 47.91 115 GLU A C 1
ATOM 940 O O . GLU A 1 115 ? -14.164 14.492 12.648 1 47.91 115 GLU A O 1
ATOM 945 N N . VAL A 1 116 ? -15.102 15.234 10.812 1 51.41 116 VAL A N 1
ATOM 946 C CA . VAL A 1 116 ? -14.391 16.5 10.852 1 51.41 116 VAL A CA 1
ATOM 947 C C . VAL A 1 116 ? -14.539 17.141 12.234 1 51.41 116 VAL A C 1
ATOM 949 O O . VAL A 1 116 ? -15.648 17.453 12.664 1 51.41 116 VAL A O 1
ATOM 952 N N . ASN A 1 117 ? -13.648 16.859 13.078 1 57.44 117 ASN A N 1
ATOM 953 C CA . ASN A 1 117 ? -13.672 17.547 14.359 1 57.44 117 ASN A CA 1
ATOM 954 C C . ASN A 1 117 ? -13.359 19.031 14.203 1 57.44 117 ASN A C 1
ATOM 956 O O . ASN A 1 117 ? -12.203 19.406 13.984 1 57.44 117 ASN A O 1
ATOM 960 N N . LEU A 1 118 ? -14.414 19.938 14.07 1 63.31 118 LEU A N 1
ATOM 961 C CA . LEU A 1 118 ? -14.266 21.375 13.961 1 63.31 118 LEU A CA 1
ATOM 962 C C . LEU A 1 118 ? -13.305 21.906 15.016 1 63.31 118 LEU A C 1
ATOM 964 O O . LEU A 1 118 ? -12.789 23.031 14.883 1 63.31 118 LEU A O 1
ATOM 968 N N . PHE A 1 119 ? -13.156 21.156 16.016 1 67.44 119 PHE A N 1
ATOM 969 C CA . PHE A 1 119 ? -12.328 21.609 17.125 1 67.44 119 PHE A CA 1
ATOM 970 C C . PHE A 1 119 ? -11.055 20.766 17.234 1 67.44 119 PHE A C 1
ATOM 972 O O . PHE A 1 119 ? -10.57 20.516 18.344 1 67.44 119 PHE A O 1
ATOM 979 N N . ALA A 1 120 ? -10.641 20.375 16 1 68.81 120 ALA A N 1
ATOM 980 C CA . ALA A 1 120 ? -9.43 19.578 15.953 1 68.81 120 ALA A CA 1
ATOM 981 C C . ALA A 1 120 ? -8.25 20.297 16.594 1 68.81 120 ALA A C 1
ATOM 983 O O . ALA A 1 120 ? -7.324 19.672 17.109 1 68.81 120 ALA A O 1
ATOM 984 N N . PHE A 1 121 ? -8.344 21.656 16.625 1 73.81 121 PHE A N 1
ATOM 985 C CA . PHE A 1 121 ? -7.266 22.469 17.188 1 73.81 121 PHE A CA 1
ATOM 986 C C . PHE A 1 121 ? -7.172 22.266 18.688 1 73.81 121 PHE A C 1
ATOM 988 O O . PHE A 1 121 ? -6.164 22.625 19.312 1 73.81 121 PHE A O 1
ATOM 995 N N . LEU A 1 122 ? -8.18 21.719 19.344 1 75.94 122 LEU A N 1
ATOM 996 C CA . LEU A 1 122 ? -8.172 21.5 20.781 1 75.94 122 LEU A CA 1
ATOM 997 C C . LEU A 1 122 ? -7.59 20.141 21.125 1 75.94 122 LEU A C 1
ATOM 999 O O . LEU A 1 122 ? -7.305 19.859 22.281 1 75.94 122 LEU A O 1
ATOM 1003 N N . LEU A 1 123 ? -7.285 19.359 20.062 1 74.25 123 LEU A N 1
ATOM 1004 C CA . LEU A 1 123 ? -6.973 17.953 20.281 1 74.25 123 LEU A CA 1
ATOM 1005 C C . LEU A 1 123 ? -5.527 17.781 20.734 1 74.25 123 LEU A C 1
ATOM 1007 O O . LEU A 1 123 ? -5.188 16.781 21.391 1 74.25 123 LEU A O 1
ATOM 1011 N N . PRO A 1 124 ? -4.684 18.672 20.328 1 75.25 124 PRO A N 1
ATOM 1012 C CA . PRO A 1 124 ? -3.281 18.453 20.703 1 75.25 124 PRO A CA 1
ATOM 1013 C C . PRO A 1 124 ? -3.082 18.359 22.203 1 75.25 124 PRO A C 1
ATOM 1015 O O . PRO A 1 124 ? -2.15 17.688 22.672 1 75.25 124 PRO A O 1
ATOM 1018 N N . PHE A 1 125 ? -3.885 19.109 23.062 1 77 125 PHE A N 1
ATOM 1019 C CA . PHE A 1 125 ? -3.779 19.062 24.516 1 77 125 PHE A CA 1
ATOM 1020 C C . PHE A 1 125 ? -5.016 18.422 25.125 1 77 125 PHE A C 1
ATOM 1022 O O . PHE A 1 125 ? -6.125 18.594 24.625 1 77 125 PHE A O 1
ATOM 1029 N N . ASP A 1 126 ? -4.797 17.609 26.203 1 79.12 126 ASP A N 1
ATOM 1030 C CA . ASP A 1 126 ? -5.941 17.062 26.922 1 79.12 126 ASP A CA 1
ATOM 1031 C C . ASP A 1 126 ? -6.637 18.141 27.75 1 79.12 126 ASP A C 1
ATOM 1033 O O . ASP A 1 126 ? -6.113 19.234 27.906 1 79.12 126 ASP A O 1
ATOM 1037 N N . GLU A 1 127 ? -7.805 17.859 28.312 1 83.06 127 GLU A N 1
ATOM 1038 C CA . GLU A 1 127 ? -8.625 18.828 29.047 1 83.06 127 GLU A CA 1
ATOM 1039 C C . GLU A 1 127 ? -7.91 19.328 30.297 1 83.06 127 GLU A C 1
ATOM 1041 O O . GLU A 1 127 ? -7.98 20.516 30.625 1 83.06 127 GLU A O 1
ATOM 1046 N N . LYS A 1 128 ? -7.145 18.406 30.922 1 81.19 128 LYS A N 1
ATOM 1047 C CA . LYS A 1 128 ? -6.434 18.797 32.125 1 81.19 128 LYS A CA 1
ATOM 1048 C C . LYS A 1 128 ? -5.34 19.812 31.828 1 81.19 128 LYS A C 1
ATOM 1050 O O . LYS A 1 128 ? -5.141 20.766 32.594 1 81.19 128 LYS A O 1
ATOM 1055 N N . LEU A 1 129 ? -4.711 19.594 30.734 1 81.88 129 LEU A N 1
ATOM 1056 C CA . LEU A 1 129 ? -3.633 20.5 30.359 1 81.88 129 LEU A CA 1
ATOM 1057 C C . LEU A 1 129 ? -4.18 21.859 29.969 1 81.88 129 LEU A C 1
ATOM 1059 O O . LEU A 1 129 ? -3.58 22.891 30.281 1 81.88 129 LEU A O 1
ATOM 1063 N N . TRP A 1 130 ? -5.297 21.891 29.312 1 87 130 TRP A N 1
ATOM 1064 C CA . TRP A 1 130 ? -5.93 23.172 29 1 87 130 TRP A CA 1
ATOM 1065 C C . TRP A 1 130 ? -6.285 23.938 30.266 1 87 130 TRP A C 1
ATOM 1067 O O . TRP A 1 130 ? -6.016 25.141 30.359 1 87 130 TRP A O 1
ATOM 1077 N N . LEU A 1 131 ? -6.824 23.328 31.234 1 86.62 131 LEU A N 1
ATOM 1078 C CA . LEU A 1 131 ? -7.234 23.969 32.5 1 86.62 131 LEU A CA 1
ATOM 1079 C C . LEU A 1 131 ? -6.02 24.438 33.281 1 86.62 131 LEU A C 1
ATOM 1081 O O . LEU A 1 131 ? -6.043 25.516 33.875 1 86.62 131 LEU A O 1
ATOM 1085 N N . THR A 1 132 ? -5.027 23.531 33.312 1 85.25 132 THR A N 1
ATOM 1086 C CA . THR A 1 132 ? -3.816 23.922 34.031 1 85.25 132 THR A CA 1
ATOM 1087 C C . THR A 1 132 ? -3.178 25.156 33.406 1 85.25 132 THR A C 1
ATOM 1089 O O . THR A 1 132 ? -2.656 26.016 34.094 1 85.25 132 THR A O 1
ATOM 1092 N N . THR A 1 133 ? -3.188 25.203 32.031 1 88.56 133 THR A N 1
ATOM 1093 C CA . THR A 1 133 ? -2.633 26.375 31.359 1 88.56 133 THR A CA 1
ATOM 1094 C C . THR A 1 133 ? -3.41 27.625 31.719 1 88.56 133 THR A C 1
ATOM 1096 O O . THR A 1 133 ? -2.816 28.688 31.969 1 88.56 133 THR A O 1
ATOM 1099 N N . LEU A 1 134 ? -4.738 27.578 31.781 1 89.94 134 LEU A N 1
ATOM 1100 C CA . LEU A 1 134 ? -5.562 28.719 32.219 1 89.94 134 LEU A CA 1
ATOM 1101 C C . LEU A 1 134 ? -5.254 29.109 33.656 1 89.94 134 LEU A C 1
ATOM 1103 O O . LEU A 1 134 ? -5.223 30.297 33.969 1 89.94 134 LEU A O 1
ATOM 1107 N N . GLY A 1 135 ? -5.043 28.141 34.531 1 87.94 135 GLY A N 1
ATOM 1108 C CA . GLY A 1 135 ? -4.641 28.406 35.906 1 87.94 135 GLY A CA 1
ATOM 1109 C C . GLY A 1 135 ? -3.307 29.109 36.031 1 87.94 135 GLY A C 1
ATOM 1110 O O . GLY A 1 135 ? -3.15 30.031 36.844 1 87.94 135 GLY A O 1
ATOM 1111 N N . VAL A 1 136 ? -2.332 28.672 35.188 1 87.62 136 VAL A N 1
ATOM 1112 C CA . VAL A 1 136 ? -1.014 29.297 35.188 1 87.62 136 VAL A CA 1
ATOM 1113 C C . VAL A 1 136 ? -1.135 30.766 34.781 1 87.62 136 VAL A C 1
ATOM 1115 O O . VAL A 1 136 ? -0.477 31.625 35.375 1 87.62 136 VAL A O 1
ATOM 1118 N N . VAL A 1 137 ? -1.999 31.031 33.812 1 90.69 137 VAL A N 1
ATOM 1119 C CA . VAL A 1 137 ? -2.217 32.406 33.375 1 90.69 137 VAL A CA 1
ATOM 1120 C C . VAL A 1 137 ? -2.768 33.219 34.562 1 90.69 137 VAL A C 1
ATOM 1122 O O . VAL A 1 137 ? -2.324 34.344 34.812 1 90.69 137 VAL A O 1
ATOM 1125 N N . GLY A 1 138 ? -3.74 32.719 35.281 1 91.06 138 GLY A N 1
ATOM 1126 C CA . GLY A 1 138 ? -4.289 33.375 36.469 1 91.06 138 GLY A CA 1
ATOM 1127 C C . GLY A 1 138 ? -3.264 33.594 37.562 1 91.06 138 GLY A C 1
ATOM 1128 O O . GLY A 1 138 ? -3.178 34.688 38.156 1 91.06 138 GLY A O 1
ATOM 1129 N N . LEU A 1 139 ? -2.49 32.594 37.781 1 88.69 139 LEU A N 1
ATOM 1130 C CA . LEU A 1 139 ? -1.493 32.656 38.844 1 88.69 139 LEU A CA 1
ATOM 1131 C C . LEU A 1 139 ? -0.41 33.688 38.531 1 88.69 139 LEU A C 1
ATOM 1133 O O . LEU A 1 139 ? -0.018 34.469 39.406 1 88.69 139 LEU A O 1
ATOM 1137 N N . VAL A 1 140 ? 0.106 33.625 37.344 1 89.62 140 VAL A N 1
ATOM 1138 C CA . VAL A 1 140 ? 1.145 34.562 36.969 1 89.62 140 VAL A CA 1
ATOM 1139 C C . VAL A 1 140 ? 0.609 36 37.062 1 89.62 140 VAL A C 1
ATOM 1141 O O . VAL A 1 140 ? 1.327 36.906 37.469 1 89.62 140 VAL A O 1
ATOM 1144 N N . SER A 1 141 ? -0.647 36.156 36.625 1 90.81 141 SER A N 1
ATOM 1145 C CA . SER A 1 141 ? -1.267 37.469 36.75 1 90.81 141 SER A CA 1
ATOM 1146 C C . SER A 1 141 ? -1.273 37.969 38.219 1 90.81 141 SER A C 1
ATOM 1148 O O . SER A 1 141 ? -0.945 39.125 38.5 1 90.81 141 SER A O 1
ATOM 1150 N N . LEU A 1 142 ? -1.567 37.156 39.125 1 90.94 142 LEU A N 1
ATOM 1151 C CA . LEU A 1 142 ? -1.612 37.5 40.562 1 90.94 142 LEU A CA 1
ATOM 1152 C C . LEU A 1 142 ? -0.214 37.781 41.094 1 90.94 142 LEU A C 1
ATOM 1154 O O . LEU A 1 142 ? -0.024 38.75 41.844 1 90.94 142 LEU A O 1
ATOM 1158 N N .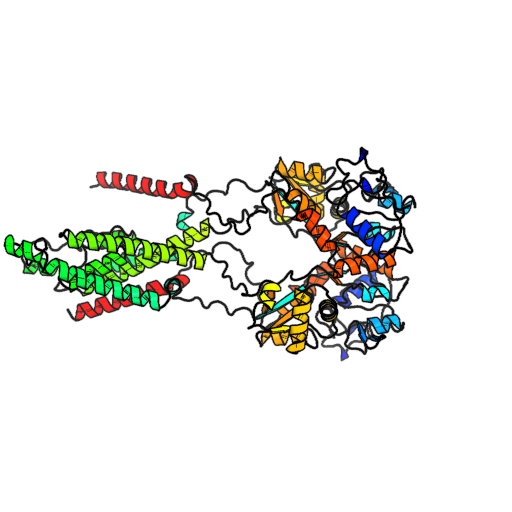 ILE A 1 143 ? 0.745 37.031 40.656 1 89.12 143 ILE A N 1
ATOM 1159 C CA . ILE A 1 143 ? 2.109 37.219 41.156 1 89.12 143 ILE A CA 1
ATOM 1160 C C . ILE A 1 143 ? 2.688 38.531 40.625 1 89.12 143 ILE A C 1
ATOM 1162 O O . ILE A 1 143 ? 3.357 39.25 41.344 1 89.12 143 ILE A O 1
ATOM 1166 N N . VAL A 1 144 ? 2.43 38.719 39.375 1 87.56 144 VAL A N 1
ATOM 1167 C CA . VAL A 1 144 ? 2.938 39.969 38.812 1 87.56 144 VAL A CA 1
ATOM 1168 C C . VAL A 1 144 ? 2.322 41.156 39.5 1 87.56 144 VAL A C 1
ATOM 1170 O O . VAL A 1 144 ? 3.014 42.125 39.781 1 87.56 144 VAL A O 1
ATOM 1173 N N . TRP A 1 145 ? 1.045 41.125 39.75 1 87.5 145 TRP A N 1
ATOM 1174 C CA . TRP A 1 145 ? 0.357 42.188 40.469 1 87.5 145 TRP A CA 1
ATOM 1175 C C . TRP A 1 145 ? 0.967 42.375 41.844 1 87.5 145 TRP A C 1
ATOM 1177 O O . TRP A 1 145 ? 1.197 43.531 42.281 1 87.5 145 TRP A O 1
ATOM 1187 N N . PHE A 1 146 ? 1.291 41.281 42.5 1 85.69 146 PHE A N 1
ATOM 1188 C CA . PHE A 1 146 ? 1.872 41.312 43.844 1 85.69 146 PHE A CA 1
ATOM 1189 C C . PHE A 1 146 ? 3.279 41.875 43.812 1 85.69 146 PHE A C 1
ATOM 1191 O O . PHE A 1 146 ? 3.627 42.75 44.625 1 85.69 146 PHE A O 1
ATOM 1198 N N . LEU A 1 147 ? 4.086 41.469 42.875 1 84 147 LEU A N 1
ATOM 1199 C CA . LEU A 1 147 ? 5.469 41.906 42.75 1 84 147 LEU A CA 1
ATOM 1200 C C . LEU A 1 147 ? 5.531 43.406 42.438 1 84 147 LEU A C 1
ATOM 1202 O O . LEU A 1 147 ? 6.406 44.094 42.938 1 84 147 LEU A O 1
ATOM 1206 N N . ASP A 1 148 ? 4.602 43.781 41.656 1 82.69 148 ASP A N 1
ATOM 1207 C CA . ASP A 1 148 ? 4.613 45.219 41.312 1 82.69 148 ASP A CA 1
ATOM 1208 C C . ASP A 1 148 ? 4.18 46.062 42.469 1 82.69 148 ASP A C 1
ATOM 1210 O O . ASP A 1 148 ? 4.688 47.188 42.656 1 82.69 148 ASP A O 1
ATOM 1214 N N . ARG A 1 149 ? 3.283 45.594 43.219 1 79.06 149 ARG A N 1
ATOM 1215 C CA . ARG A 1 149 ? 2.764 46.344 44.375 1 79.06 149 ARG A CA 1
ATOM 1216 C C . ARG A 1 149 ? 3.791 46.438 45.5 1 79.06 149 ARG A C 1
ATOM 1218 O O . ARG A 1 149 ? 3.885 47.469 46.188 1 79.06 149 ARG A O 1
ATOM 1225 N N . PHE A 1 150 ? 4.609 45.438 45.625 1 79.62 150 PHE A N 1
ATOM 1226 C CA . PHE A 1 150 ? 5.48 45.406 46.781 1 79.62 150 PHE A CA 1
ATOM 1227 C C . PHE A 1 150 ? 6.926 45.688 46.406 1 79.62 150 PHE A C 1
ATOM 1229 O O . PHE A 1 150 ? 7.773 45.906 47.25 1 79.62 150 PHE A O 1
ATOM 1236 N N . SER A 1 151 ? 7.184 45.719 45.188 1 78.31 151 SER A N 1
ATOM 1237 C CA . SER A 1 151 ? 8.562 46 44.781 1 78.31 151 SER A CA 1
ATOM 1238 C C . SER A 1 151 ? 8.859 47.5 44.781 1 78.31 151 SER A C 1
ATOM 1240 O O . SER A 1 151 ? 8.016 48.312 44.406 1 78.31 151 SER A O 1
ATOM 1242 N N . PRO A 1 152 ? 10.016 47.844 45.312 1 75.5 152 PRO A N 1
ATOM 1243 C CA . PRO A 1 152 ? 10.391 49.281 45.312 1 75.5 152 PRO A CA 1
ATOM 1244 C C . PRO A 1 152 ? 10.594 49.844 43.906 1 75.5 152 PRO A C 1
ATOM 1246 O O . PRO A 1 152 ? 10.523 51.062 43.719 1 75.5 152 PRO A O 1
ATOM 1249 N N . GLN A 1 153 ? 10.836 48.969 43 1 71.06 153 GLN A N 1
ATOM 1250 C CA . GLN A 1 153 ? 11.078 49.438 41.625 1 71.06 153 GLN A CA 1
ATOM 1251 C C . GLN A 1 153 ? 9.836 49.25 40.75 1 71.06 153 GLN A C 1
ATOM 1253 O O . GLN A 1 153 ? 9.891 49.438 39.531 1 71.06 153 GLN A O 1
ATOM 1258 N N . GLY A 1 154 ? 8.766 49.031 41.438 1 68.38 154 GLY A N 1
ATOM 1259 C CA . GLY A 1 154 ? 7.523 48.844 40.719 1 68.38 154 GLY A CA 1
ATOM 1260 C C . GLY A 1 154 ? 6.938 50.156 40.188 1 68.38 154 GLY A C 1
ATOM 1261 O O . GLY A 1 154 ? 7.438 51.25 40.5 1 68.38 154 GLY A O 1
ATOM 1262 N N . TYR A 1 155 ? 5.922 50.094 39.281 1 73.5 155 TYR A N 1
ATOM 1263 C CA . TYR A 1 155 ? 5.309 51.281 38.688 1 73.5 155 TYR A CA 1
ATOM 1264 C C . TYR A 1 155 ? 4.664 52.156 39.75 1 73.5 155 TYR A C 1
ATOM 1266 O O . TYR A 1 155 ? 4.77 53.375 39.719 1 73.5 155 TYR A O 1
ATOM 1274 N N . LYS A 1 156 ? 4.043 51.531 40.656 1 72 156 LYS A N 1
ATOM 1275 C CA . LYS A 1 156 ? 3.33 52.281 41.688 1 72 156 LYS A CA 1
ATOM 1276 C C . LYS A 1 156 ? 4.301 53.062 42.562 1 72 156 LYS A C 1
ATOM 1278 O O . LYS A 1 156 ? 4.094 54.25 42.844 1 72 156 LYS A O 1
ATOM 1283 N N . THR A 1 157 ? 5.309 52.344 43 1 70.12 157 THR A N 1
ATOM 1284 C CA . THR A 1 157 ? 6.281 53 43.875 1 70.12 157 THR A CA 1
ATOM 1285 C C . THR A 1 157 ? 7.035 54.094 43.156 1 70.12 157 THR A C 1
ATOM 1287 O O . THR A 1 157 ? 7.309 55.156 43.719 1 70.12 157 THR A O 1
ATOM 1290 N N . GLN A 1 158 ? 7.277 53.844 41.969 1 70.38 158 GLN A N 1
ATOM 1291 C CA . GLN A 1 158 ? 7.996 54.875 41.219 1 70.38 158 GLN A CA 1
ATOM 1292 C C . GLN A 1 158 ? 7.109 56.062 40.938 1 70.38 158 GLN A C 1
ATOM 1294 O O . GLN A 1 158 ? 7.59 57.219 40.938 1 70.38 158 GLN A O 1
ATOM 1299 N N . ALA A 1 159 ? 5.855 55.812 40.688 1 72.94 159 ALA A N 1
ATOM 1300 C CA . ALA A 1 159 ? 4.922 56.938 40.5 1 72.94 159 ALA A CA 1
ATOM 1301 C C . ALA A 1 159 ? 4.77 57.75 41.781 1 72.94 159 ALA A C 1
ATOM 1303 O O . ALA A 1 159 ? 4.676 58.969 41.719 1 72.94 159 ALA A O 1
ATOM 1304 N N . GLU A 1 160 ? 4.715 57.125 42.812 1 71.19 160 GLU A N 1
ATOM 1305 C CA . GLU A 1 160 ? 4.609 57.812 44.094 1 71.19 160 GLU A CA 1
ATOM 1306 C C . GLU A 1 160 ? 5.852 58.656 44.375 1 71.19 160 GLU A C 1
ATOM 1308 O O . GLU A 1 160 ? 5.758 59.75 44.938 1 71.19 160 GLU A O 1
ATOM 1313 N N . LYS A 1 161 ? 6.965 58.156 43.969 1 72.62 161 LYS A N 1
ATOM 1314 C CA . LYS A 1 161 ? 8.219 58.844 44.219 1 72.62 161 LYS A CA 1
ATOM 1315 C C . LYS A 1 161 ? 8.398 60.031 43.25 1 72.62 161 LYS A C 1
ATOM 1317 O O . LYS A 1 161 ? 8.852 61.094 43.656 1 72.62 161 LYS A O 1
ATOM 1322 N N . SER A 1 162 ? 8.078 59.688 42.062 1 69.06 162 SER A N 1
ATOM 1323 C CA . SER A 1 162 ? 8.297 60.719 41.062 1 69.06 162 SER A CA 1
ATOM 1324 C C . SER A 1 162 ? 7.148 61.719 41.062 1 69.06 162 SER A C 1
ATOM 1326 O O . SER A 1 162 ? 7.312 62.844 40.594 1 69.06 162 SER A O 1
ATOM 1328 N N . GLY A 1 163 ? 5.969 61.406 41.625 1 65.69 163 GLY A N 1
ATOM 1329 C CA . GLY A 1 163 ? 4.793 62.281 41.656 1 65.69 163 GLY A CA 1
ATOM 1330 C C . GLY A 1 163 ? 4.047 62.312 40.344 1 65.69 163 GLY A C 1
ATOM 1331 O O . GLY A 1 163 ? 3.105 63.094 40.188 1 65.69 163 GLY A O 1
ATOM 1332 N N . GLU A 1 164 ? 4.582 61.625 39.281 1 61.28 164 GLU A N 1
ATOM 1333 C CA . GLU A 1 164 ? 3.996 61.656 37.969 1 61.28 164 GLU A CA 1
ATOM 1334 C C . GLU A 1 164 ? 3.412 60.312 37.562 1 61.28 164 GLU A C 1
ATOM 1336 O O . GLU A 1 164 ? 4.051 59.25 37.781 1 61.28 164 GLU A O 1
ATOM 1341 N N . GLY A 1 165 ? 2.082 60.188 37.281 1 61.19 165 GLY A N 1
ATOM 1342 C CA . GLY A 1 165 ? 1.418 59 36.75 1 61.19 165 GLY A CA 1
ATOM 1343 C C . GLY A 1 165 ? 0.633 58.25 37.812 1 61.19 165 GLY A C 1
ATOM 1344 O O . GLY A 1 165 ? 0.766 58.531 39 1 61.19 165 GLY A O 1
ATOM 1345 N N . GLU A 1 166 ? -0.397 57.688 37.656 1 63.44 166 GLU A N 1
ATOM 1346 C CA . GLU A 1 166 ? -1.209 56.969 38.625 1 63.44 166 GLU A CA 1
ATOM 1347 C C . GLU A 1 166 ? -0.589 55.625 38.969 1 63.44 166 GLU A C 1
ATOM 1349 O O . GLU A 1 166 ? -0.9 55.031 40 1 63.44 166 GLU A O 1
ATOM 1354 N N . GLY A 1 167 ? 0.634 55.344 38.281 1 62.09 167 GLY A N 1
ATOM 1355 C CA . GLY A 1 167 ? 1.408 54.125 38.562 1 62.09 167 GLY A CA 1
ATOM 1356 C C . GLY A 1 167 ? 0.588 52.875 38.5 1 62.09 167 GLY A C 1
ATOM 1357 O O . GLY A 1 167 ? 0.924 51.875 39.125 1 62.09 167 GLY A O 1
ATOM 1358 N N . ASP A 1 168 ? -0.603 52.875 37.906 1 65.31 168 ASP A N 1
ATOM 1359 C CA . ASP A 1 168 ? -1.49 51.719 37.906 1 65.31 168 ASP A CA 1
ATOM 1360 C C . ASP A 1 168 ? -1.324 50.906 36.656 1 65.31 168 ASP A C 1
ATOM 1362 O O . ASP A 1 168 ? -2.291 50.344 36.125 1 65.31 168 ASP A O 1
ATOM 1366 N N . GLU A 1 169 ? -0.064 50.875 36.312 1 70.44 169 GLU A N 1
ATOM 1367 C CA . GLU A 1 169 ? 0.196 50.156 35.062 1 70.44 169 GLU A CA 1
ATOM 1368 C C . GLU A 1 169 ? -0.031 48.656 35.219 1 70.44 169 GLU A C 1
ATOM 1370 O O . GLU A 1 169 ? -0.382 48 34.25 1 70.44 169 GLU A O 1
ATOM 1375 N N . PHE A 1 170 ? 0.223 48.219 36.469 1 76.38 170 PHE A N 1
ATOM 1376 C CA . PHE A 1 170 ? -0.027 46.781 36.656 1 76.38 170 PHE A CA 1
ATOM 1377 C C . PHE A 1 170 ? -1.091 46.562 37.719 1 76.38 170 PHE A C 1
ATOM 1379 O O . PHE A 1 170 ? -0.804 46 38.781 1 76.38 170 PHE A O 1
ATOM 1386 N N . SER A 1 171 ? -2.309 47.125 37.344 1 82.88 171 SER A N 1
ATOM 1387 C CA . SER A 1 171 ? -3.494 46.688 38.062 1 82.88 171 SER A CA 1
ATOM 1388 C C . SER A 1 171 ? -3.807 45.219 37.781 1 82.88 171 SER A C 1
ATOM 1390 O O . SER A 1 171 ? -3.139 44.594 36.969 1 82.88 171 SER A O 1
ATOM 1392 N N . LEU A 1 172 ? -4.684 44.781 38.594 1 84.62 172 LEU A N 1
ATOM 1393 C CA . LEU A 1 172 ? -5.047 43.375 38.375 1 84.62 172 LEU A CA 1
ATOM 1394 C C . LEU A 1 172 ? -5.469 43.125 36.938 1 84.62 172 LEU A C 1
ATOM 1396 O O . LEU A 1 172 ? -5.082 42.125 36.344 1 84.62 172 LEU A O 1
ATOM 1400 N N . SER A 1 173 ? -6.156 44 36.375 1 85.38 173 SER A N 1
ATOM 1401 C CA . SER A 1 173 ? -6.633 43.875 35 1 85.38 173 SER A CA 1
ATOM 1402 C C . SER A 1 173 ? -5.488 44 34.031 1 85.38 173 SER A C 1
ATOM 1404 O O . SER A 1 173 ? -5.438 43.25 33.031 1 85.38 173 SER A O 1
ATOM 1406 N N . ASN A 1 174 ? -4.559 44.844 34.344 1 86.44 174 ASN A N 1
ATOM 1407 C CA . ASN A 1 174 ? -3.418 45 33.438 1 86.44 174 ASN A CA 1
ATOM 1408 C C . ASN A 1 174 ? -2.441 43.844 33.531 1 86.44 174 ASN A C 1
ATOM 1410 O O . ASN A 1 174 ? -1.794 43.469 32.562 1 86.44 174 ASN A O 1
ATOM 1414 N N . SER A 1 175 ? -2.316 43.344 34.781 1 86.12 175 SER A N 1
ATOM 1415 C CA . SER A 1 175 ? -1.488 42.156 34.938 1 86.12 175 SER A CA 1
ATOM 1416 C C . SER A 1 175 ? -2.055 40.969 34.188 1 86.12 175 SER A C 1
ATOM 1418 O O . SER A 1 175 ? -1.304 40.188 33.594 1 86.12 175 SER A O 1
ATOM 1420 N N . LEU A 1 176 ? -3.379 40.844 34.188 1 88.81 176 LEU A N 1
ATOM 1421 C CA . LEU A 1 176 ? -4.035 39.812 33.406 1 88.81 176 LEU A CA 1
ATOM 1422 C C . LEU A 1 176 ? -3.803 40 31.906 1 88.81 176 LEU A C 1
ATOM 1424 O O . LEU A 1 176 ? -3.564 39.062 31.172 1 88.81 176 LEU A O 1
ATOM 1428 N N . TRP A 1 177 ? -3.902 41.25 31.531 1 87.88 177 TRP A N 1
ATOM 1429 C CA . TRP A 1 177 ? -3.674 41.562 30.125 1 87.88 177 TRP A CA 1
ATOM 1430 C C . TRP A 1 177 ? -2.254 41.188 29.703 1 87.88 177 TRP A C 1
ATOM 1432 O O . TRP A 1 177 ? -2.041 40.688 28.594 1 87.88 177 TRP A O 1
ATOM 1442 N N . PHE A 1 178 ? -1.314 41.438 30.547 1 85.25 178 PHE A N 1
ATOM 1443 C CA . PHE A 1 178 ? 0.072 41.094 30.281 1 85.25 178 PHE A CA 1
ATOM 1444 C C . PHE A 1 178 ? 0.211 39.562 30.109 1 85.25 178 PHE A C 1
ATOM 1446 O O . PHE A 1 178 ? 0.854 39.094 29.172 1 85.25 178 PHE A O 1
ATOM 1453 N N . ALA A 1 179 ? -0.349 38.875 31 1 86.88 179 ALA A N 1
ATOM 1454 C CA . ALA A 1 179 ? -0.253 37.406 30.953 1 86.88 179 ALA A CA 1
ATOM 1455 C C . ALA A 1 179 ? -0.924 36.844 29.703 1 86.88 179 ALA A C 1
ATOM 1457 O O . ALA A 1 179 ? -0.387 35.969 29.047 1 86.88 179 ALA A O 1
ATOM 1458 N N . VAL A 1 180 ? -2.08 37.375 29.344 1 88.38 180 VAL A N 1
ATOM 1459 C CA . VAL A 1 180 ? -2.828 36.906 28.172 1 88.38 180 VAL A CA 1
ATOM 1460 C C . VAL A 1 180 ? -2.061 37.25 26.906 1 88.38 180 VAL A C 1
ATOM 1462 O O . VAL A 1 180 ? -1.932 36.406 26.016 1 88.38 180 VAL A O 1
ATOM 1465 N N . ALA A 1 181 ? -1.556 38.344 26.797 1 86.94 181 ALA A N 1
ATOM 1466 C CA . ALA A 1 181 ? -0.769 38.75 25.641 1 86.94 181 ALA A CA 1
ATOM 1467 C C . ALA A 1 181 ? 0.468 37.875 25.484 1 86.94 181 ALA A C 1
ATOM 1469 O O . ALA A 1 181 ? 0.853 37.5 24.359 1 86.94 181 ALA A O 1
ATOM 1470 N N . SER A 1 182 ? 1.05 37.531 26.609 1 84 182 SER A N 1
ATOM 1471 C CA . SER A 1 182 ? 2.264 36.719 26.594 1 84 182 SER A CA 1
ATOM 1472 C C . SER A 1 182 ? 1.981 35.312 26.094 1 84 182 SER A C 1
ATOM 1474 O O . SER A 1 182 ? 2.697 34.812 25.234 1 84 182 SER A O 1
ATOM 1476 N N . ILE A 1 183 ? 0.985 34.75 26.641 1 85.19 183 ILE A N 1
ATOM 1477 C CA . ILE A 1 183 ? 0.721 33.344 26.281 1 85.19 183 ILE A CA 1
ATOM 1478 C C . ILE A 1 183 ? 0.26 33.281 24.828 1 85.19 183 ILE A C 1
ATOM 1480 O O . ILE A 1 183 ? 0.48 32.281 24.156 1 85.19 183 ILE A O 1
ATOM 1484 N N . LEU A 1 184 ? -0.381 34.281 24.391 1 86.88 184 LEU A N 1
ATOM 1485 C CA . LEU A 1 184 ? -0.836 34.344 23 1 86.88 184 LEU A CA 1
ATOM 1486 C C . LEU A 1 184 ? 0.242 34.906 22.094 1 86.88 184 LEU A C 1
ATOM 1488 O O . LEU A 1 184 ? -0.009 35.156 20.906 1 86.88 184 LEU A O 1
ATOM 1492 N N . GLN A 1 185 ? 1.386 35.125 22.625 1 80.94 185 GLN A N 1
ATOM 1493 C CA . GLN A 1 185 ? 2.602 35.531 21.922 1 80.94 185 GLN A CA 1
ATOM 1494 C C . GLN A 1 185 ? 2.418 36.875 21.234 1 80.94 185 GLN A C 1
ATOM 1496 O O . GLN A 1 185 ? 2.828 37.031 20.078 1 80.94 185 GLN A O 1
ATOM 1501 N N . GLN A 1 186 ? 1.585 37.562 21.969 1 79.56 186 GLN A N 1
ATOM 1502 C CA . GLN A 1 186 ? 1.413 38.938 21.484 1 79.56 186 GLN A CA 1
ATOM 1503 C C . GLN A 1 186 ? 2.141 39.938 22.391 1 79.56 186 GLN A C 1
ATOM 1505 O O . GLN A 1 186 ? 2.418 39.625 23.547 1 79.56 186 GLN A O 1
ATOM 1510 N N . GLY A 1 187 ? 3.248 40.625 22.109 1 68.06 187 GLY A N 1
ATOM 1511 C CA . GLY A 1 187 ? 3.99 41.625 22.859 1 68.06 187 GLY A CA 1
ATOM 1512 C C . GLY A 1 187 ? 3.1 42.531 23.703 1 68.06 187 GLY A C 1
ATOM 1513 O O . GLY A 1 187 ? 2.051 42.969 23.234 1 68.06 187 GLY A O 1
ATOM 1514 N N . GLY A 1 188 ? 3.018 42.375 25.141 1 63.88 188 GLY A N 1
ATOM 1515 C CA . GLY A 1 188 ? 2.234 43.219 26.047 1 63.88 188 GLY A CA 1
ATOM 1516 C C . GLY A 1 188 ? 2.639 44.656 26.016 1 63.88 188 GLY A C 1
ATOM 1517 O O . GLY A 1 188 ? 3.689 45.031 25.469 1 63.88 188 GLY A O 1
ATOM 1518 N N . ASP A 1 189 ? 1.628 45.531 26.297 1 69.19 189 ASP A N 1
ATOM 1519 C CA . ASP A 1 189 ? 1.863 46.969 26.344 1 69.19 189 ASP A CA 1
ATOM 1520 C C . ASP A 1 189 ? 2.932 47.312 27.391 1 69.19 189 ASP A C 1
ATOM 1522 O O . ASP A 1 189 ? 3.822 48.125 27.125 1 69.19 189 ASP A O 1
ATOM 1526 N N . ASN A 1 190 ? 2.791 46.75 28.609 1 74.88 190 ASN A N 1
ATOM 1527 C CA . ASN A 1 190 ? 3.695 47.031 29.703 1 74.88 190 ASN A CA 1
ATOM 1528 C C . ASN A 1 190 ? 4.391 45.781 30.234 1 74.88 190 ASN A C 1
ATOM 1530 O O . ASN A 1 190 ? 3.797 44.719 30.25 1 74.88 190 ASN A O 1
ATOM 1534 N N . THR A 1 191 ? 5.668 45.938 30.406 1 76.94 191 THR A N 1
ATOM 1535 C CA . THR A 1 191 ? 6.465 44.875 31 1 76.94 191 THR A CA 1
ATOM 1536 C C . THR A 1 191 ? 6.977 45.281 32.375 1 76.94 191 THR A C 1
ATOM 1538 O O . THR A 1 191 ? 7.168 46.469 32.656 1 76.94 191 THR A O 1
ATOM 1541 N N . PRO A 1 192 ? 7.043 44.25 33.25 1 75.56 192 PRO A N 1
ATOM 1542 C CA . PRO A 1 192 ? 7.547 44.594 34.594 1 75.56 192 PRO A CA 1
ATOM 1543 C C . PRO A 1 192 ? 8.922 45.25 34.562 1 75.56 192 PRO A C 1
ATOM 1545 O O . PRO A 1 192 ? 9.766 44.875 33.719 1 75.56 192 PRO A O 1
ATOM 1548 N N . ARG A 1 193 ? 9.023 46.25 35.375 1 75.75 193 ARG A N 1
ATOM 1549 C CA . ARG A 1 193 ? 10.273 47 35.438 1 75.75 193 ARG A CA 1
ATOM 1550 C C . ARG A 1 193 ? 11.18 46.469 36.531 1 75.75 193 ARG A C 1
ATOM 1552 O O . ARG A 1 193 ? 12.406 46.562 36.438 1 75.75 193 ARG A O 1
ATOM 1559 N N . SER A 1 194 ? 10.578 45.906 37.531 1 76.5 194 SER A N 1
ATOM 1560 C CA . SER A 1 194 ? 11.375 45.375 38.625 1 76.5 194 SER A CA 1
ATOM 1561 C C . SER A 1 194 ? 12.156 44.156 38.219 1 76.5 194 SER A C 1
ATOM 1563 O O . SER A 1 194 ? 11.766 43.438 37.281 1 76.5 194 SER A O 1
ATOM 1565 N N . THR A 1 195 ? 13.344 44.031 38.844 1 76.38 195 THR A N 1
ATOM 1566 C CA . THR A 1 195 ? 14.156 42.875 38.531 1 76.38 195 THR A CA 1
ATOM 1567 C C . THR A 1 195 ? 13.391 41.594 38.844 1 76.38 195 THR A C 1
ATOM 1569 O O . THR A 1 195 ? 13.453 40.625 38.094 1 76.38 195 THR A O 1
ATOM 1572 N N . SER A 1 196 ? 12.664 41.594 39.969 1 79.81 196 SER A N 1
ATOM 1573 C CA . SER A 1 196 ? 11.875 40.438 40.312 1 79.81 196 SER A CA 1
ATOM 1574 C C . SER A 1 196 ? 10.781 40.156 39.281 1 79.81 196 SER A C 1
ATOM 1576 O O . SER A 1 196 ? 10.555 39 38.906 1 79.81 196 SER A O 1
ATOM 1578 N N . GLY A 1 197 ? 10.211 41.188 38.812 1 81.25 197 GLY A N 1
ATOM 1579 C CA . GLY A 1 197 ? 9.172 41.031 37.812 1 81.25 197 GLY A CA 1
ATOM 1580 C C . GLY A 1 197 ? 9.711 40.594 36.469 1 81.25 197 GLY A C 1
ATOM 1581 O O . GLY A 1 197 ? 9.086 39.781 35.781 1 81.25 197 GLY A O 1
ATOM 1582 N N . ARG A 1 198 ? 10.875 41.031 36.156 1 80.75 198 ARG A N 1
ATOM 1583 C CA . ARG A 1 198 ? 11.484 40.688 34.875 1 80.75 198 ARG A CA 1
ATOM 1584 C C . ARG A 1 198 ? 11.938 39.219 34.875 1 80.75 198 ARG A C 1
ATOM 1586 O O . ARG A 1 198 ? 11.859 38.562 33.844 1 80.75 198 ARG A O 1
ATOM 1593 N N . VAL A 1 199 ? 12.367 38.812 35.969 1 79.62 199 VAL A N 1
ATOM 1594 C CA . VAL A 1 199 ? 12.773 37.406 36.062 1 79.62 199 VAL A CA 1
ATOM 1595 C C . VAL A 1 199 ? 11.555 36.5 35.875 1 79.62 199 VAL A C 1
ATOM 1597 O O . VAL A 1 199 ? 11.617 35.5 35.156 1 79.62 199 VAL A O 1
ATOM 1600 N N . LEU A 1 200 ? 10.5 36.875 36.469 1 84.25 200 LEU A N 1
ATOM 1601 C CA . LEU A 1 200 ? 9.266 36.094 36.312 1 84.25 200 LEU A CA 1
ATOM 1602 C C . LEU A 1 200 ? 8.773 36.156 34.875 1 84.25 200 LEU A C 1
ATOM 1604 O O . LEU A 1 200 ? 8.352 35.125 34.312 1 84.25 200 LEU A O 1
ATOM 1608 N N . ALA A 1 201 ? 8.875 37.281 34.344 1 82.81 201 ALA A N 1
ATOM 1609 C CA . ALA A 1 201 ? 8.438 37.438 32.969 1 82.81 201 ALA A CA 1
ATOM 1610 C C . ALA A 1 201 ? 9.258 36.562 32.031 1 82.81 201 ALA A C 1
ATOM 1612 O O . ALA A 1 201 ? 8.711 35.906 31.141 1 82.81 201 ALA A O 1
ATOM 1613 N N . ALA A 1 202 ? 10.523 36.594 32.25 1 79.75 202 ALA A N 1
ATOM 1614 C CA . ALA A 1 202 ? 11.406 35.781 31.422 1 79.75 202 ALA A CA 1
ATOM 1615 C C . ALA A 1 202 ? 11.07 34.281 31.562 1 79.75 202 ALA A C 1
ATOM 1617 O O . ALA A 1 202 ? 11.008 33.562 30.562 1 79.75 202 ALA A O 1
ATOM 1618 N N . ALA A 1 203 ? 10.883 33.875 32.75 1 81.25 203 ALA A N 1
ATOM 1619 C CA . ALA A 1 203 ? 10.531 32.469 33 1 81.25 203 ALA A CA 1
ATOM 1620 C C . ALA A 1 203 ? 9.188 32.125 32.375 1 81.25 203 ALA A C 1
ATOM 1622 O O . ALA A 1 203 ? 9.023 31.062 31.781 1 81.25 203 ALA A O 1
ATOM 1623 N N . PHE A 1 204 ? 8.273 33.031 32.469 1 85.5 204 PHE A N 1
ATOM 1624 C CA . PHE A 1 204 ? 6.945 32.844 31.906 1 85.5 204 PHE A CA 1
ATOM 1625 C C . PHE A 1 204 ? 7.008 32.812 30.375 1 85.5 204 PHE A C 1
ATOM 1627 O O . PHE A 1 204 ? 6.348 31.984 29.75 1 85.5 204 PHE A O 1
ATOM 1634 N N . TRP A 1 205 ? 7.859 33.594 29.828 1 84.69 205 TRP A N 1
ATOM 1635 C CA . TRP A 1 205 ? 8.031 33.625 28.375 1 84.69 205 TRP A CA 1
ATOM 1636 C C . TRP A 1 205 ? 8.672 32.312 27.891 1 84.69 205 TRP A C 1
ATOM 1638 O O . TRP A 1 205 ? 8.305 31.812 26.828 1 84.69 205 TRP A O 1
ATOM 1648 N N . LEU A 1 206 ? 9.562 31.828 28.609 1 76.06 206 LEU A N 1
ATOM 1649 C CA . LEU A 1 206 ? 10.156 30.547 28.266 1 76.06 206 LEU A CA 1
ATOM 1650 C C . LEU A 1 206 ? 9.109 29.438 28.328 1 76.06 206 LEU A C 1
ATOM 1652 O O . LEU A 1 206 ? 9.055 28.594 27.422 1 76.06 206 LEU A O 1
ATOM 1656 N N . PHE A 1 207 ? 8.336 29.484 29.375 1 82.12 207 PHE A N 1
ATOM 1657 C CA . PHE A 1 207 ? 7.234 28.547 29.516 1 82.12 207 PHE A CA 1
ATOM 1658 C C . PHE A 1 207 ? 6.301 28.625 28.312 1 82.12 207 PHE A C 1
ATOM 1660 O O . PHE A 1 207 ? 5.941 27.594 27.734 1 82.12 207 PHE A O 1
ATOM 1667 N N . THR A 1 208 ? 5.926 29.75 27.906 1 85.12 208 THR A N 1
ATOM 1668 C CA . THR A 1 208 ? 5.008 29.984 26.797 1 85.12 208 THR A CA 1
ATOM 1669 C C . THR A 1 208 ? 5.609 29.484 25.484 1 85.12 208 THR A C 1
ATOM 1671 O O . THR A 1 208 ? 4.926 28.859 24.688 1 85.12 208 THR A O 1
ATOM 1674 N N . LEU A 1 209 ? 6.875 29.781 25.344 1 76.88 209 LEU A N 1
ATOM 1675 C CA . LEU A 1 209 ? 7.57 29.359 24.141 1 76.88 209 LEU A CA 1
ATOM 1676 C C . LEU A 1 209 ? 7.527 27.844 24 1 76.88 209 LEU A C 1
ATOM 1678 O O . LEU A 1 209 ? 7.203 27.312 22.938 1 76.88 209 LEU A O 1
ATOM 1682 N N . ILE A 1 210 ? 7.824 27.188 25 1 73.81 210 ILE A N 1
ATOM 1683 C CA . ILE A 1 210 ? 7.852 25.734 25 1 73.81 210 ILE A CA 1
ATOM 1684 C C . ILE A 1 210 ? 6.441 25.188 24.812 1 73.81 210 ILE A C 1
ATOM 1686 O O . ILE A 1 210 ? 6.23 24.234 24.047 1 73.81 210 ILE A O 1
ATOM 1690 N N . LEU A 1 211 ? 5.52 25.75 25.5 1 81.62 211 LEU A N 1
ATOM 1691 C CA . LEU A 1 211 ? 4.129 25.312 25.438 1 81.62 211 LEU A CA 1
ATOM 1692 C C . LEU A 1 211 ? 3.594 25.422 24 1 81.62 211 LEU A C 1
ATOM 1694 O O . LEU A 1 211 ? 3.008 24.484 23.484 1 81.62 211 LEU A O 1
ATOM 1698 N N . ILE A 1 212 ? 3.793 26.562 23.344 1 85.12 212 ILE A N 1
ATOM 1699 C CA . ILE A 1 212 ? 3.254 26.812 22 1 85.12 212 ILE A CA 1
ATOM 1700 C C . ILE A 1 212 ? 3.992 25.938 20.984 1 85.12 212 ILE A C 1
ATOM 1702 O O . ILE A 1 212 ? 3.383 25.438 20.031 1 85.12 212 ILE A O 1
ATOM 1706 N N . SER A 1 213 ? 5.277 25.812 21.188 1 76.56 213 SER A N 1
ATOM 1707 C CA . SER A 1 213 ? 6.043 24.938 20.312 1 76.56 213 SER A CA 1
ATOM 1708 C C . SER A 1 213 ? 5.547 23.5 20.406 1 76.56 213 SER A C 1
ATOM 1710 O O . SER A 1 213 ? 5.438 22.812 19.391 1 76.56 213 SER A O 1
ATOM 1712 N N . THR A 1 214 ? 5.316 23.047 21.594 1 73.31 214 THR A N 1
ATOM 1713 C CA . THR A 1 214 ? 4.785 21.703 21.797 1 73.31 214 THR A CA 1
ATOM 1714 C C . THR A 1 214 ? 3.393 21.578 21.188 1 73.31 214 THR A C 1
ATOM 1716 O O . THR A 1 214 ? 3.066 20.547 20.578 1 73.31 214 THR A O 1
ATOM 1719 N N . TYR A 1 215 ? 2.588 22.594 21.344 1 83.38 215 TYR A N 1
ATOM 1720 C CA . TYR A 1 215 ? 1.256 22.625 20.75 1 83.38 215 TYR A CA 1
ATOM 1721 C C . TYR A 1 215 ? 1.327 22.484 19.234 1 83.38 215 TYR A C 1
ATOM 1723 O O . TYR A 1 215 ? 0.612 21.672 18.656 1 83.38 215 TYR A O 1
ATOM 1731 N N . THR A 1 216 ? 2.189 23.219 18.594 1 81.69 216 THR A N 1
ATOM 1732 C CA . THR A 1 216 ? 2.344 23.219 17.141 1 81.69 216 THR A CA 1
ATOM 1733 C C . THR A 1 216 ? 2.863 21.859 16.656 1 81.69 216 THR A C 1
ATOM 1735 O O . THR A 1 216 ? 2.383 21.328 15.656 1 81.69 216 THR A O 1
ATOM 1738 N N . ALA A 1 217 ? 3.756 21.344 17.375 1 71.19 217 ALA A N 1
ATOM 1739 C CA . ALA A 1 217 ? 4.336 20.047 17.031 1 71.19 217 ALA A CA 1
ATOM 1740 C C . ALA A 1 217 ? 3.289 18.953 17.078 1 71.19 217 ALA A C 1
ATOM 1742 O O . ALA A 1 217 ? 3.23 18.094 16.188 1 71.19 217 ALA A O 1
ATOM 1743 N N . ASN A 1 218 ? 2.482 18.922 18.078 1 71 218 ASN A N 1
ATOM 1744 C CA . ASN A 1 218 ? 1.445 17.906 18.234 1 71 218 ASN A CA 1
ATOM 1745 C C . ASN A 1 218 ? 0.344 18.078 17.188 1 71 218 ASN A C 1
ATOM 1747 O O . ASN A 1 218 ? -0.241 17.094 16.734 1 71 218 ASN A O 1
ATOM 1751 N N . LEU A 1 219 ? 0.145 19.266 16.859 1 77.12 219 LEU A N 1
ATOM 1752 C CA . LEU A 1 219 ? -0.824 19.531 15.797 1 77.12 219 LEU A CA 1
ATOM 1753 C C . LEU A 1 219 ? -0.325 18.984 14.461 1 77.12 219 LEU A C 1
ATOM 1755 O O . LEU A 1 219 ? -1.099 18.406 13.688 1 77.12 219 LEU A O 1
ATOM 1759 N N . ALA A 1 220 ? 0.921 19.219 14.195 1 72.5 220 ALA A N 1
ATOM 1760 C CA . ALA A 1 220 ? 1.537 18.688 12.984 1 72.5 220 ALA A CA 1
ATOM 1761 C C . ALA A 1 220 ? 1.459 17.172 12.938 1 72.5 220 ALA A C 1
ATOM 1763 O O . ALA A 1 220 ? 1.148 16.594 11.898 1 72.5 220 ALA A O 1
ATOM 1764 N N . ALA A 1 221 ? 1.78 16.547 13.961 1 65.12 221 ALA A N 1
ATOM 1765 C CA . ALA A 1 221 ? 1.723 15.094 14.07 1 65.12 221 ALA A CA 1
ATOM 1766 C C . ALA A 1 221 ? 0.312 14.578 13.797 1 65.12 221 ALA A C 1
ATOM 1768 O O . ALA A 1 221 ? 0.137 13.523 13.18 1 65.12 221 ALA A O 1
ATOM 1769 N N . TYR A 1 222 ? -0.586 15.32 14.297 1 63.5 222 TYR A N 1
ATOM 1770 C CA . TYR A 1 222 ? -1.982 14.961 14.078 1 63.5 222 TYR A CA 1
ATOM 1771 C C . TYR A 1 222 ? -2.336 15.008 12.602 1 63.5 222 TYR A C 1
ATOM 1773 O O . TYR A 1 222 ? -3.055 14.133 12.102 1 63.5 222 TYR A O 1
ATOM 1781 N N . PHE A 1 223 ? -1.789 16.031 11.945 1 61.56 223 PHE A N 1
ATOM 1782 C CA . PHE A 1 223 ? -2.15 16.203 10.547 1 61.56 223 PHE A CA 1
ATOM 1783 C C . PHE A 1 223 ? -1.273 15.336 9.648 1 61.56 223 PHE A C 1
ATOM 1785 O O . PHE A 1 223 ? -1.641 15.047 8.508 1 61.56 223 PHE A O 1
ATOM 1792 N N . THR A 1 224 ? -0.084 15.148 10.07 1 57.03 224 THR A N 1
ATOM 1793 C CA . THR A 1 224 ? 0.779 14.273 9.289 1 57.03 224 THR A CA 1
ATOM 1794 C C . THR A 1 224 ? 0.39 12.812 9.484 1 57.03 224 THR A C 1
ATOM 1796 O O . THR A 1 224 ? 0.63 11.977 8.617 1 57.03 224 THR A O 1
ATOM 1799 N N . GLY A 1 225 ? 0.354 12.562 10.789 1 50.12 225 GLY A N 1
ATOM 1800 C CA . GLY A 1 225 ? 0.077 11.156 11.008 1 50.12 225 GLY A CA 1
ATOM 1801 C C . GLY A 1 225 ? -1.039 10.617 10.133 1 50.12 225 GLY A C 1
ATOM 1802 O O . GLY A 1 225 ? -1.927 11.375 9.727 1 50.12 225 GLY A O 1
ATOM 1803 N N . GLU A 1 226 ? -0.625 9.695 9.406 1 43.69 226 GLU A N 1
ATOM 1804 C CA . GLU A 1 226 ? -1.416 8.734 8.648 1 43.69 226 GLU A CA 1
ATOM 1805 C C . GLU A 1 226 ? -2.73 8.422 9.352 1 43.69 226 GLU A C 1
ATOM 1807 O O . GLU A 1 226 ? -2.977 7.273 9.734 1 43.69 226 GLU A O 1
ATOM 1812 N N . ARG A 1 227 ? -3.047 9.164 10.367 1 41.72 227 ARG A N 1
ATOM 1813 C CA . ARG A 1 227 ? -4.289 8.625 10.914 1 41.72 227 ARG A CA 1
ATOM 1814 C C . ARG A 1 227 ? -5.352 8.492 9.828 1 41.72 227 ARG A C 1
ATOM 1816 O O . ARG A 1 227 ? -6.195 9.375 9.664 1 41.72 227 ARG A O 1
ATOM 1823 N N . GLY A 1 228 ? -4.922 8.578 8.633 1 39.84 228 GLY A N 1
ATOM 1824 C CA . GLY A 1 228 ? -5.98 7.98 7.844 1 39.84 228 GLY A CA 1
ATOM 1825 C C . GLY A 1 228 ? -6.797 6.957 8.609 1 39.84 228 GLY A C 1
ATOM 1826 O O . GLY A 1 228 ? -6.355 6.461 9.648 1 39.84 228 GLY A O 1
ATOM 1827 N N . ILE A 1 229 ? -8.023 6.992 8.281 1 42.12 229 ILE A N 1
ATOM 1828 C CA . ILE A 1 229 ? -8.953 5.961 8.742 1 42.12 229 ILE A CA 1
ATOM 1829 C C . ILE A 1 229 ? -8.234 4.613 8.797 1 42.12 229 ILE A C 1
ATOM 1831 O O . ILE A 1 229 ? -8.328 3.814 7.863 1 42.12 229 ILE A O 1
ATOM 1835 N N . ARG A 1 230 ? -6.891 4.668 8.82 1 45.16 230 ARG A N 1
ATOM 1836 C CA . ARG A 1 230 ? -6.344 3.314 8.898 1 45.16 230 ARG A CA 1
ATOM 1837 C C . ARG A 1 230 ? -6.875 2.576 10.125 1 45.16 230 ARG A C 1
ATOM 1839 O O . ARG A 1 230 ? -6.996 3.162 11.203 1 45.16 230 ARG A O 1
ATOM 1846 N N . SER A 1 231 ? -7.598 1.549 9.883 1 57.06 231 SER A N 1
ATOM 1847 C CA . SER A 1 231 ? -7.977 0.621 10.938 1 57.06 231 SER A CA 1
ATOM 1848 C C . SER A 1 231 ? -6.82 0.381 11.906 1 57.06 231 SER A C 1
ATOM 1850 O O . SER A 1 231 ? -5.656 0.363 11.492 1 57.06 231 SER A O 1
ATOM 1852 N N . LYS A 1 232 ? -6.945 0.697 13.188 1 66.94 232 LYS A N 1
ATOM 1853 C CA . LYS A 1 232 ? -6.004 0.288 14.227 1 66.94 232 LYS A CA 1
ATOM 1854 C C . LYS A 1 232 ? -5.441 -1.102 13.945 1 66.94 232 LYS A C 1
ATOM 1856 O O . LYS A 1 232 ? -4.352 -1.442 14.414 1 66.94 232 LYS A O 1
ATOM 1861 N N . ILE A 1 233 ? -6.156 -1.809 13.055 1 79.88 233 ILE A N 1
ATOM 1862 C CA . ILE A 1 233 ? -5.766 -3.184 12.758 1 79.88 233 ILE A CA 1
ATOM 1863 C C . ILE A 1 233 ? -5.254 -3.279 11.328 1 79.88 233 ILE A C 1
ATOM 1865 O O . ILE A 1 233 ? -6.031 -3.164 10.375 1 79.88 233 ILE A O 1
ATOM 1869 N N . ASN A 1 234 ? -3.967 -3.467 11.117 1 79.5 234 ASN A N 1
ATOM 1870 C CA . ASN A 1 234 ? -3.404 -3.529 9.773 1 79.5 234 ASN A CA 1
ATOM 1871 C C . ASN A 1 234 ? -2.662 -4.84 9.531 1 79.5 234 ASN A C 1
ATOM 1873 O O . ASN A 1 234 ? -2.174 -5.09 8.43 1 79.5 234 ASN A O 1
ATOM 1877 N N . SER A 1 235 ? -2.508 -5.648 10.516 1 84.56 235 SER A N 1
ATOM 1878 C CA . SER A 1 235 ? -1.806 -6.926 10.414 1 84.56 235 SER A CA 1
ATOM 1879 C C . SER A 1 235 ? -2.445 -7.98 11.312 1 84.56 235 SER A C 1
ATOM 1881 O O . SER A 1 235 ? -3.314 -7.668 12.125 1 84.56 235 SER A O 1
ATOM 1883 N N . LEU A 1 236 ? -2.006 -9.172 11.07 1 89.19 236 LEU A N 1
ATOM 1884 C CA . LEU A 1 236 ? -2.494 -10.242 11.93 1 89.19 236 LEU A CA 1
ATOM 1885 C C . LEU A 1 236 ? -2.016 -10.055 13.359 1 89.19 236 LEU A C 1
ATOM 1887 O O . LEU A 1 236 ? -2.732 -10.391 14.305 1 89.19 236 LEU A O 1
ATOM 1891 N N . GLU A 1 237 ? -0.849 -9.539 13.445 1 88 237 GLU A N 1
ATOM 1892 C CA . GLU A 1 237 ? -0.313 -9.258 14.773 1 88 237 GLU A CA 1
ATOM 1893 C C . GLU A 1 237 ? -1.174 -8.242 15.516 1 88 237 GLU A C 1
ATOM 1895 O O . GLU A 1 237 ? -1.453 -8.406 16.703 1 88 237 GLU A O 1
ATOM 1900 N N . ASP A 1 238 ? -1.564 -7.191 14.789 1 85.38 238 ASP A N 1
ATOM 1901 C CA . ASP A 1 238 ? -2.457 -6.191 15.367 1 85.38 238 ASP A CA 1
ATOM 1902 C C . ASP A 1 238 ? -3.775 -6.824 15.812 1 85.38 238 ASP A C 1
ATOM 1904 O O . ASP A 1 238 ? -4.32 -6.469 16.859 1 85.38 238 ASP A O 1
ATOM 1908 N N . LEU A 1 239 ? -4.238 -7.695 15.031 1 89.88 239 LEU A N 1
ATOM 1909 C CA . LEU A 1 239 ? -5.523 -8.336 15.273 1 89.88 239 LEU A CA 1
ATOM 1910 C C . LEU A 1 239 ? -5.473 -9.195 16.531 1 89.88 239 LEU A C 1
ATOM 1912 O O . LEU A 1 239 ? -6.414 -9.188 17.328 1 89.88 239 LEU A O 1
ATOM 1916 N N . VAL A 1 240 ? -4.395 -9.875 16.75 1 90.38 240 VAL A N 1
ATOM 1917 C CA . VAL A 1 240 ? -4.242 -10.773 17.891 1 90.38 240 VAL A CA 1
ATOM 1918 C C . VAL A 1 240 ? -4.004 -9.961 19.156 1 90.38 240 VAL A C 1
ATOM 1920 O O . VAL A 1 240 ? -4.438 -10.352 20.234 1 90.38 240 VAL A O 1
ATOM 1923 N N . SER A 1 241 ? -3.312 -8.891 19 1 87.19 241 SER A N 1
ATOM 1924 C CA . SER A 1 241 ? -2.904 -8.094 20.156 1 87.19 241 SER A CA 1
ATOM 1925 C C . SER A 1 241 ? -4.078 -7.305 20.719 1 87.19 241 SER A C 1
ATOM 1927 O O . SER A 1 241 ? -4.078 -6.953 21.906 1 87.19 241 SER A O 1
ATOM 1929 N N . GLN A 1 242 ? -5.016 -7.125 19.906 1 84.5 242 GLN A N 1
ATOM 1930 C CA . GLN A 1 242 ? -6.172 -6.355 20.344 1 84.5 242 GLN A CA 1
ATOM 1931 C C . GLN A 1 242 ? -7.293 -7.273 20.828 1 84.5 242 GLN A C 1
ATOM 1933 O O . GLN A 1 242 ? -7.352 -8.445 20.438 1 84.5 242 GLN A O 1
ATOM 1938 N N . SER A 1 243 ? -8.188 -6.707 21.703 1 83.62 243 SER A N 1
ATOM 1939 C CA . SER A 1 243 ? -9.258 -7.535 22.25 1 83.62 243 SER A CA 1
ATOM 1940 C C . SER A 1 243 ? -10.633 -6.969 21.906 1 83.62 243 SER A C 1
ATOM 1942 O O . SER A 1 243 ? -11.656 -7.586 22.203 1 83.62 243 SER A O 1
ATOM 1944 N N . THR A 1 244 ? -10.719 -5.934 21.188 1 85.25 244 THR A N 1
ATOM 1945 C CA . THR A 1 244 ? -11.992 -5.277 20.922 1 85.25 244 THR A CA 1
ATOM 1946 C C . THR A 1 244 ? -12.68 -5.926 19.719 1 85.25 244 THR A C 1
ATOM 1948 O O . THR A 1 244 ? -13.898 -6.121 19.734 1 85.25 244 THR A O 1
ATOM 1951 N N . VAL A 1 245 ? -11.914 -6.254 18.719 1 90.62 245 VAL A N 1
ATOM 1952 C CA . VAL A 1 245 ? -12.477 -6.832 17.5 1 90.62 245 VAL A CA 1
ATOM 1953 C C . VAL A 1 245 ? -12.242 -8.344 17.5 1 90.62 245 VAL A C 1
ATOM 1955 O O . VAL A 1 245 ? -11.102 -8.805 17.562 1 90.62 245 VAL A O 1
ATOM 1958 N N . LYS A 1 246 ? -13.359 -9.039 17.453 1 94.38 246 LYS A N 1
ATOM 1959 C CA . LYS A 1 246 ? -13.258 -10.492 17.297 1 94.38 246 LYS A CA 1
ATOM 1960 C C . LYS A 1 246 ? -13 -10.875 15.844 1 94.38 246 LYS A C 1
ATOM 1962 O O . LYS A 1 246 ? -13.18 -10.055 14.938 1 94.38 246 LYS A O 1
ATOM 1967 N N . TYR A 1 247 ? -12.438 -12.031 15.688 1 95.94 247 TYR A N 1
ATOM 1968 C CA . TYR A 1 247 ? -12.141 -12.453 14.32 1 95.94 247 TYR A CA 1
ATOM 1969 C C . TYR A 1 247 ? -12.461 -13.93 14.117 1 95.94 247 TYR A C 1
ATOM 1971 O O . TYR A 1 247 ? -12.578 -14.68 15.094 1 95.94 247 TYR A O 1
ATOM 1979 N N . GLY A 1 248 ? -12.672 -14.266 12.859 1 95.56 248 GLY A N 1
ATOM 1980 C CA . GLY A 1 248 ? -13.008 -15.648 12.555 1 95.56 248 GLY A CA 1
ATOM 1981 C C . GLY A 1 248 ? -12.789 -16 11.094 1 95.56 248 GLY A C 1
ATOM 1982 O O . GLY A 1 248 ? -12.562 -15.117 10.266 1 95.56 248 GLY A O 1
ATOM 1983 N N . VAL A 1 249 ? -12.789 -17.359 10.828 1 94 249 VAL A N 1
ATOM 1984 C CA . VAL A 1 249 ? -12.695 -17.922 9.484 1 94 249 VAL A CA 1
ATOM 1985 C C . VAL A 1 249 ? -13.844 -18.906 9.258 1 94 249 VAL A C 1
ATOM 1987 O O . VAL A 1 249 ? -14.562 -19.25 10.188 1 94 249 VAL A O 1
ATOM 1990 N N . GLN A 1 250 ? -14.016 -19.234 8.031 1 88.44 250 GLN A N 1
ATOM 1991 C CA . GLN A 1 250 ? -15.07 -20.188 7.703 1 88.44 250 GLN A CA 1
ATOM 1992 C C . GLN A 1 250 ? -14.734 -21.594 8.227 1 88.44 250 GLN A C 1
ATOM 1994 O O . GLN A 1 250 ? -13.648 -22.109 7.949 1 88.44 250 GLN A O 1
ATOM 1999 N N . GLU A 1 251 ? -15.656 -22.141 8.922 1 84.12 251 GLU A N 1
ATOM 2000 C CA . GLU A 1 251 ? -15.461 -23.484 9.445 1 84.12 251 GLU A CA 1
ATOM 2001 C C . GLU A 1 251 ? -15.359 -24.516 8.32 1 84.12 251 GLU A C 1
ATOM 2003 O O . GLU A 1 251 ? -16.172 -24.5 7.391 1 84.12 251 GLU A O 1
ATOM 2008 N N . GLY A 1 252 ? -14.352 -25.312 8.391 1 75.12 252 GLY A N 1
ATOM 2009 C CA . GLY A 1 252 ? -14.195 -26.359 7.402 1 75.12 252 GLY A CA 1
ATOM 2010 C C . GLY A 1 252 ? -13.562 -25.875 6.113 1 75.12 252 GLY A C 1
ATOM 2011 O O . GLY A 1 252 ? -13.445 -26.625 5.145 1 75.12 252 GLY A O 1
ATOM 2012 N N . GLY A 1 253 ? -13.258 -24.656 6.066 1 78.5 253 GLY A N 1
ATOM 2013 C CA . GLY A 1 253 ? -12.617 -24.109 4.883 1 78.5 253 GLY A CA 1
ATOM 2014 C C . GLY A 1 253 ? -11.109 -24.312 4.871 1 78.5 253 GLY A C 1
ATOM 2015 O O . GLY A 1 253 ? -10.562 -24.969 5.754 1 78.5 253 GLY A O 1
ATOM 2016 N N . SER A 1 254 ? -10.484 -23.875 3.811 1 83 254 SER A N 1
ATOM 2017 C CA . SER A 1 254 ? -9.039 -24.031 3.664 1 83 254 SER A CA 1
ATOM 2018 C C . SER A 1 254 ? -8.289 -23.281 4.766 1 83 254 SER A C 1
ATOM 2020 O O . SER A 1 254 ? -7.297 -23.781 5.293 1 83 254 SER A O 1
ATOM 2022 N N . LEU A 1 255 ? -8.773 -22.141 5.113 1 87.75 255 LEU A N 1
ATOM 2023 C CA . LEU A 1 255 ? -8.109 -21.344 6.141 1 87.75 255 LEU A CA 1
ATOM 2024 C C . LEU A 1 255 ? -8.273 -21.984 7.512 1 87.75 255 LEU A C 1
ATOM 2026 O O . LEU A 1 255 ? -7.375 -21.891 8.352 1 87.75 255 LEU A O 1
ATOM 2030 N N . PHE A 1 256 ? -9.453 -22.547 7.699 1 86.88 256 PHE A N 1
ATOM 2031 C CA . PHE A 1 256 ? -9.672 -23.297 8.93 1 86.88 256 PHE A CA 1
ATOM 2032 C C . PHE A 1 256 ? -8.609 -24.375 9.109 1 86.88 256 PHE A C 1
ATOM 2034 O O . PHE A 1 256 ? -7.984 -24.469 10.172 1 86.88 256 PHE A O 1
ATOM 2041 N N . THR A 1 257 ? -8.406 -25.141 8.078 1 82.06 257 THR A N 1
ATOM 2042 C CA . THR A 1 257 ? -7.41 -26.203 8.109 1 82.06 257 THR A CA 1
ATOM 2043 C C . THR A 1 257 ? -6.008 -25.625 8.273 1 82.06 257 THR A C 1
ATOM 2045 O O . THR A 1 257 ? -5.188 -26.172 9.008 1 82.06 257 THR A O 1
ATOM 2048 N N . PHE A 1 258 ? -5.781 -24.594 7.641 1 83.31 258 PHE A N 1
ATOM 2049 C CA . PHE A 1 258 ? -4.48 -23.938 7.711 1 83.31 258 PHE A CA 1
ATOM 2050 C C . PHE A 1 258 ? -4.148 -23.547 9.148 1 83.31 258 PHE A C 1
ATOM 2052 O O . PHE A 1 258 ? -3.066 -23.859 9.648 1 83.31 258 PHE A O 1
ATOM 2059 N N . PHE A 1 259 ? -5.059 -22.859 9.773 1 88.06 259 PHE A N 1
ATOM 2060 C CA . PHE A 1 259 ? -4.82 -22.391 11.125 1 88.06 259 PHE A CA 1
ATOM 2061 C C . PHE A 1 259 ? -4.758 -23.547 12.109 1 88.06 259 PHE A C 1
ATOM 2063 O O . PHE A 1 259 ? -3.988 -23.516 13.07 1 88.06 259 PHE A O 1
ATOM 2070 N N . SER A 1 260 ? -5.543 -24.531 11.875 1 86.69 260 SER A N 1
ATOM 2071 C CA . SER A 1 260 ? -5.605 -25.672 12.781 1 86.69 260 SER A CA 1
ATOM 2072 C C . SER A 1 260 ? -4.316 -26.484 12.742 1 86.69 260 SER A C 1
ATOM 2074 O O . SER A 1 260 ? -3.91 -27.062 13.75 1 86.69 260 SER A O 1
ATOM 2076 N N . GLU A 1 261 ? -3.65 -26.5 11.602 1 80.94 261 GLU A N 1
ATOM 2077 C CA . GLU A 1 261 ? -2.508 -27.391 11.422 1 80.94 261 GLU A CA 1
ATOM 2078 C C . GLU A 1 261 ? -1.194 -26.609 11.445 1 80.94 261 GLU A C 1
ATOM 2080 O O . GLU A 1 261 ? -0.115 -27.203 11.391 1 80.94 261 GLU A O 1
ATOM 2085 N N . SER A 1 262 ? -1.327 -25.344 11.5 1 82.06 262 SER A N 1
ATOM 2086 C CA . SER A 1 262 ? -0.111 -24.547 11.43 1 82.06 262 SER A CA 1
ATOM 2087 C C . SER A 1 262 ? 0.736 -24.719 12.688 1 82.06 262 SER A C 1
ATOM 2089 O O . SER A 1 262 ? 0.202 -24.812 13.797 1 82.06 262 SER A O 1
ATOM 2091 N N . LYS A 1 263 ? 2.062 -24.719 12.484 1 78.56 263 LYS A N 1
ATOM 2092 C CA . LYS A 1 263 ? 2.992 -24.859 13.602 1 78.56 263 LYS A CA 1
ATOM 2093 C C . LYS A 1 263 ? 3.562 -23.5 14 1 78.56 263 LYS A C 1
ATOM 2095 O O . LYS A 1 263 ? 4.355 -23.406 14.938 1 78.56 263 LYS A O 1
ATOM 2100 N N . VAL A 1 264 ? 3.117 -22.578 13.328 1 81.06 264 VAL A N 1
ATOM 2101 C CA . VAL A 1 264 ? 3.574 -21.219 13.641 1 81.06 264 VAL A CA 1
ATOM 2102 C C . VAL A 1 264 ? 2.777 -20.672 14.828 1 81.06 264 VAL A C 1
ATOM 2104 O O . VAL A 1 264 ? 1.549 -20.766 14.852 1 81.06 264 VAL A O 1
ATOM 2107 N N . ASP A 1 265 ? 3.395 -20.062 15.742 1 85.56 265 ASP A N 1
ATOM 2108 C CA . ASP A 1 265 ? 2.832 -19.656 17.031 1 85.56 265 ASP A CA 1
ATOM 2109 C C . ASP A 1 265 ? 1.645 -18.719 16.844 1 85.56 265 ASP A C 1
ATOM 2111 O O . ASP A 1 265 ? 0.582 -18.938 17.438 1 85.56 265 ASP A O 1
ATOM 2115 N N . ILE A 1 266 ? 1.842 -17.703 16.078 1 88.5 266 ILE A N 1
ATOM 2116 C CA . ILE A 1 266 ? 0.787 -16.703 15.93 1 88.5 266 ILE A CA 1
ATOM 2117 C C . ILE A 1 266 ? -0.463 -17.359 15.344 1 88.5 266 ILE A C 1
ATOM 2119 O O . ILE A 1 266 ? -1.584 -17.047 15.758 1 88.5 266 ILE A O 1
ATOM 2123 N N . TYR A 1 267 ? -0.345 -18.25 14.438 1 90.06 267 TYR A N 1
ATOM 2124 C CA . TYR A 1 267 ? -1.486 -18.891 13.797 1 90.06 267 TYR A CA 1
ATOM 2125 C C . TYR A 1 267 ? -2.168 -19.875 14.75 1 90.06 267 TYR A C 1
ATOM 2127 O O . TYR A 1 267 ? -3.396 -19.969 14.773 1 90.06 267 TYR A O 1
ATOM 2135 N N . ALA A 1 268 ? -1.318 -20.547 15.484 1 90.12 268 ALA A N 1
ATOM 2136 C CA . ALA A 1 268 ? -1.866 -21.469 16.469 1 90.12 268 ALA A CA 1
ATOM 2137 C C . ALA A 1 268 ? -2.662 -20.719 17.547 1 90.12 268 ALA A C 1
ATOM 2139 O O . ALA A 1 268 ? -3.748 -21.156 17.938 1 90.12 268 ALA A O 1
ATOM 2140 N N . THR A 1 269 ? -2.107 -19.609 17.969 1 92.5 269 THR A N 1
ATOM 2141 C CA . THR A 1 269 ? -2.789 -18.781 18.953 1 92.5 269 THR A CA 1
ATOM 2142 C C . THR A 1 269 ? -4.113 -18.25 18.406 1 92.5 269 THR A C 1
ATOM 2144 O O . THR A 1 269 ? -5.125 -18.234 19.109 1 92.5 269 THR A O 1
ATOM 2147 N N . MET A 1 270 ? -4.078 -17.844 17.219 1 93.94 270 MET A N 1
ATOM 2148 C CA . MET A 1 270 ? -5.293 -17.344 16.578 1 93.94 270 MET A CA 1
ATOM 2149 C C . MET A 1 270 ? -6.367 -18.422 16.531 1 93.94 270 MET A C 1
ATOM 2151 O O . MET A 1 270 ? -7.535 -18.156 16.797 1 93.94 270 MET A O 1
ATOM 2155 N N . PHE A 1 271 ? -5.969 -19.625 16.188 1 93.81 271 PHE A N 1
ATOM 2156 C CA . PHE A 1 271 ? -6.926 -20.719 16.109 1 93.81 271 PHE A CA 1
ATOM 2157 C C . PHE A 1 271 ? -7.543 -21.016 17.469 1 93.81 271 PHE A C 1
ATOM 2159 O O . PHE A 1 271 ? -8.758 -21.219 17.578 1 93.81 271 PHE A O 1
ATOM 2166 N N . GLN A 1 272 ? -6.738 -21.062 18.469 1 94.19 272 GLN A N 1
ATOM 2167 C CA . GLN A 1 272 ? -7.227 -21.328 19.812 1 94.19 272 GLN A CA 1
ATOM 2168 C C . GLN A 1 272 ? -8.211 -20.25 20.266 1 94.19 272 GLN A C 1
ATOM 2170 O O . GLN A 1 272 ? -9.227 -20.547 20.891 1 94.19 272 GLN A O 1
ATOM 2175 N N . GLN A 1 273 ? -7.895 -19.062 19.938 1 94.25 273 GLN A N 1
ATOM 2176 C CA . GLN A 1 273 ? -8.781 -17.969 20.297 1 94.25 273 GLN A CA 1
ATOM 2177 C C . GLN A 1 273 ? -10.117 -18.078 19.562 1 94.25 273 GLN A C 1
ATOM 2179 O O . GLN A 1 273 ? -11.172 -17.859 20.156 1 94.25 273 GLN A O 1
ATOM 2184 N N . MET A 1 274 ? -10.055 -18.375 18.297 1 95.62 274 MET A N 1
ATOM 2185 C CA . MET A 1 274 ? -11.281 -18.531 17.531 1 95.62 274 MET A CA 1
ATOM 2186 C C . MET A 1 274 ? -12.117 -19.688 18.062 1 95.62 274 MET A C 1
ATOM 2188 O O . MET A 1 274 ? -13.344 -19.594 18.109 1 95.62 274 MET A O 1
ATOM 2192 N N . LYS A 1 275 ? -11.453 -20.734 18.438 1 94 275 LYS A N 1
ATOM 2193 C CA . LYS A 1 275 ? -12.125 -21.906 18.984 1 94 275 LYS A CA 1
ATOM 2194 C C . LYS A 1 275 ? -12.758 -21.594 20.328 1 94 275 LYS A C 1
ATOM 2196 O O . LYS A 1 275 ? -13.914 -21.938 20.578 1 94 275 LYS A O 1
ATOM 2201 N N . SER A 1 276 ? -12.039 -20.938 21.188 1 94.06 276 SER A N 1
ATOM 2202 C CA . SER A 1 276 ? -12.516 -20.609 22.531 1 94.06 276 SER A CA 1
ATOM 2203 C C . SER A 1 276 ? -13.68 -19.625 22.469 1 94.06 276 SER A C 1
ATOM 2205 O O . SER A 1 276 ? -14.641 -19.75 23.234 1 94.06 276 SER A O 1
ATOM 2207 N N . GLN A 1 277 ? -13.656 -18.75 21.562 1 93.88 277 GLN A N 1
ATOM 2208 C CA . GLN A 1 277 ? -14.688 -17.719 21.469 1 93.88 277 GLN A CA 1
ATOM 2209 C C . GLN A 1 277 ? -15.789 -18.125 20.5 1 93.88 277 GLN A C 1
ATOM 2211 O O . GLN A 1 277 ? -16.781 -17.422 20.359 1 93.88 277 GLN A O 1
ATOM 2216 N N . GLU A 1 278 ? -15.602 -19.188 19.797 1 92.88 278 GLU A N 1
ATOM 2217 C CA . GLU A 1 278 ? -16.578 -19.719 18.828 1 92.88 278 GLU A CA 1
ATOM 2218 C C . GLU A 1 278 ? -16.922 -18.688 17.766 1 92.88 278 GLU A C 1
ATOM 2220 O O . GLU A 1 278 ? -18.094 -18.391 17.547 1 92.88 278 GLU A O 1
ATOM 2225 N N . THR A 1 279 ? -15.898 -18.203 17.156 1 94.5 279 THR A N 1
ATOM 2226 C CA . THR A 1 279 ? -16.094 -17.109 16.219 1 94.5 279 THR A CA 1
ATOM 2227 C C . THR A 1 279 ? -16.047 -17.625 14.773 1 94.5 279 THR A C 1
ATOM 2229 O O . THR A 1 279 ? -16.031 -16.828 13.828 1 94.5 279 THR A O 1
ATOM 2232 N N . PHE A 1 280 ? -16.078 -18.953 14.594 1 93.25 280 PHE A N 1
ATOM 2233 C CA . PHE A 1 280 ? -16.109 -19.516 13.25 1 93.25 280 PHE A CA 1
ATOM 2234 C C . PHE A 1 280 ? -17.453 -19.188 12.57 1 93.25 280 PHE A C 1
ATOM 2236 O O . PHE A 1 280 ? -18.484 -19.094 13.242 1 93.25 280 PHE A O 1
ATOM 2243 N N . VAL A 1 281 ? -17.359 -19.047 11.297 1 91.12 281 VAL A N 1
ATOM 2244 C CA . VAL A 1 281 ? -18.594 -18.703 10.578 1 91.12 281 VAL A CA 1
ATOM 2245 C C . VAL A 1 281 ? -18.906 -19.797 9.555 1 91.12 281 VAL A C 1
ATOM 2247 O O . VAL A 1 281 ? -18 -20.531 9.133 1 91.12 281 VAL A O 1
ATOM 2250 N N . ASN A 1 282 ? -20.234 -19.828 9.18 1 82.81 282 ASN A N 1
ATOM 2251 C CA . ASN A 1 282 ? -20.672 -20.812 8.211 1 82.81 282 ASN A CA 1
ATOM 2252 C C . ASN A 1 282 ? -20.859 -20.203 6.828 1 82.81 282 ASN A C 1
ATOM 2254 O O . ASN A 1 282 ? -22 -20.078 6.348 1 82.81 282 ASN A O 1
ATOM 2258 N N . GLY A 1 283 ? -19.859 -19.797 6.262 1 82.44 283 GLY A N 1
ATOM 2259 C CA . GLY A 1 283 ? -19.938 -19.25 4.918 1 82.44 283 GLY A CA 1
ATOM 2260 C C . GLY A 1 283 ? -19.438 -17.812 4.828 1 82.44 283 GLY A C 1
ATOM 2261 O O . GLY A 1 283 ? -19.5 -17.078 5.809 1 82.44 283 GLY A O 1
ATOM 2262 N N . THR A 1 284 ? -19.062 -17.422 3.699 1 87.12 284 THR A N 1
ATOM 2263 C CA . THR A 1 284 ? -18.484 -16.109 3.473 1 87.12 284 THR A CA 1
ATOM 2264 C C . THR A 1 284 ? -19.531 -15.016 3.635 1 87.12 284 THR A C 1
ATOM 2266 O O . THR A 1 284 ? -19.266 -13.953 4.195 1 87.12 284 THR A O 1
ATOM 2269 N N . GLN A 1 285 ? -20.766 -15.289 3.172 1 87 285 GLN A N 1
ATOM 2270 C CA . GLN A 1 285 ? -21.844 -14.305 3.27 1 87 285 GLN A CA 1
ATOM 2271 C C . GLN A 1 285 ? -22.141 -13.953 4.723 1 87 285 GLN A C 1
ATOM 2273 O O . GLN A 1 285 ? -22.312 -12.781 5.059 1 87 285 GLN A O 1
ATOM 2278 N N . TYR A 1 286 ? -22.094 -14.969 5.5 1 88.88 286 TYR A N 1
ATOM 2279 C CA . TYR A 1 286 ? -22.359 -14.75 6.918 1 88.88 286 TYR A CA 1
ATOM 2280 C C . TYR A 1 286 ? -21.203 -14.039 7.598 1 88.88 286 TYR A C 1
ATOM 2282 O O . TYR A 1 286 ? -21.406 -13.188 8.461 1 88.88 286 TYR A O 1
ATOM 2290 N N . GLY A 1 287 ? -20 -14.414 7.25 1 93.19 287 GLY A N 1
ATOM 2291 C CA . GLY A 1 287 ? -18.844 -13.742 7.797 1 93.19 287 GLY A CA 1
ATOM 2292 C C . GLY A 1 287 ? -18.797 -12.258 7.477 1 93.19 287 GLY A C 1
ATOM 2293 O O . GLY A 1 287 ? -18.516 -11.438 8.344 1 93.19 287 GLY A O 1
ATOM 2294 N N . VAL A 1 288 ? -19.188 -11.945 6.301 1 93.56 288 VAL A N 1
ATOM 2295 C CA . VAL A 1 288 ? -19.188 -10.547 5.867 1 93.56 288 VAL A CA 1
ATOM 2296 C C . VAL A 1 288 ? -20.312 -9.797 6.59 1 93.56 288 VAL A C 1
ATOM 2298 O O . VAL A 1 288 ? -20.125 -8.648 7.008 1 93.56 288 VAL A O 1
ATOM 2301 N N . LEU A 1 289 ? -21.469 -10.422 6.691 1 93.5 289 LEU A N 1
ATOM 2302 C CA . LEU A 1 289 ? -22.578 -9.805 7.402 1 93.5 289 LEU A CA 1
ATOM 2303 C C . LEU A 1 289 ? -22.188 -9.484 8.844 1 93.5 289 LEU A C 1
ATOM 2305 O O . LEU A 1 289 ? -22.5 -8.406 9.352 1 93.5 289 LEU A O 1
ATOM 2309 N N . LYS A 1 290 ? -21.5 -10.375 9.445 1 94.56 290 LYS A N 1
ATOM 2310 C CA . LYS A 1 290 ? -21.031 -10.164 10.812 1 94.56 290 LYS A CA 1
ATOM 2311 C C . LYS A 1 290 ? -20.062 -8.992 10.883 1 94.56 290 LYS A C 1
ATOM 2313 O O . LYS A 1 290 ? -20.125 -8.18 11.805 1 94.56 290 LYS A O 1
ATOM 2318 N N . ALA A 1 291 ? -19.172 -8.898 9.953 1 94.38 291 ALA A N 1
ATOM 2319 C CA . ALA A 1 291 ? -18.188 -7.824 9.898 1 94.38 291 ALA A CA 1
ATOM 2320 C C . ALA A 1 291 ? -18.859 -6.473 9.68 1 94.38 291 ALA A C 1
ATOM 2322 O O . ALA A 1 291 ? -18.328 -5.438 10.094 1 94.38 291 ALA A O 1
ATOM 2323 N N . ARG A 1 292 ? -20.031 -6.496 9.023 1 93 292 ARG A N 1
ATOM 2324 C CA . ARG A 1 292 ? -20.75 -5.27 8.703 1 93 292 ARG A CA 1
ATOM 2325 C C . ARG A 1 292 ? -21.547 -4.773 9.914 1 93 292 ARG A C 1
ATOM 2327 O O . ARG A 1 292 ? -21.797 -3.574 10.047 1 93 292 ARG A O 1
ATOM 2334 N N . THR A 1 293 ? -21.922 -5.684 10.781 1 91.75 293 THR A N 1
ATOM 2335 C CA . THR A 1 293 ? -22.891 -5.336 11.82 1 91.75 293 THR A CA 1
ATOM 2336 C C . THR A 1 293 ? -22.219 -5.309 13.195 1 91.75 293 THR A C 1
ATOM 2338 O O . THR A 1 293 ? -22.703 -4.645 14.109 1 91.75 293 THR A O 1
ATOM 2341 N N . GLN A 1 294 ? -21.141 -6.027 13.359 1 90.25 294 GLN A N 1
ATOM 2342 C CA . GLN A 1 294 ? -20.438 -6.129 14.633 1 90.25 294 GLN A CA 1
ATOM 2343 C C . GLN A 1 294 ? -18.938 -5.855 14.461 1 90.25 294 GLN A C 1
ATOM 2345 O O . GLN A 1 294 ? -18.438 -5.855 13.336 1 90.25 294 GLN A O 1
ATOM 2350 N N . PRO A 1 295 ? -18.328 -5.52 15.578 1 90.19 295 PRO A N 1
ATOM 2351 C CA . PRO A 1 295 ? -16.859 -5.434 15.508 1 90.19 295 PRO A CA 1
ATOM 2352 C C . PRO A 1 295 ? -16.203 -6.793 15.305 1 90.19 295 PRO A C 1
ATOM 2354 O O . PRO A 1 295 ? -15.758 -7.422 16.266 1 90.19 295 PRO A O 1
ATOM 2357 N N . PHE A 1 296 ? -16.266 -7.195 14.125 1 94.75 296 PHE A N 1
ATOM 2358 C CA . PHE A 1 296 ? -15.805 -8.523 13.727 1 94.75 296 PHE A CA 1
ATOM 2359 C C . PHE A 1 296 ? -14.953 -8.445 12.461 1 94.75 296 PHE A C 1
ATOM 2361 O O . PHE A 1 296 ? -15.281 -7.715 11.531 1 94.75 296 PHE A O 1
ATOM 2368 N N . ALA A 1 297 ? -13.852 -9.094 12.57 1 95.31 297 ALA A N 1
ATOM 2369 C CA . ALA A 1 297 ? -12.992 -9.211 11.398 1 95.31 297 ALA A CA 1
ATOM 2370 C C . ALA A 1 297 ? -13.086 -10.602 10.781 1 95.31 297 ALA A C 1
ATOM 2372 O O . ALA A 1 297 ? -12.797 -11.602 11.445 1 95.31 297 ALA A O 1
ATOM 2373 N N . TYR A 1 298 ? -13.516 -10.68 9.555 1 96.38 298 TYR A N 1
ATOM 2374 C CA . TYR A 1 298 ? -13.617 -11.953 8.852 1 96.38 298 TYR A CA 1
ATOM 2375 C C . TYR A 1 298 ? -12.453 -12.133 7.887 1 96.38 298 TYR A C 1
ATOM 2377 O O . TYR A 1 298 ? -12.195 -11.273 7.043 1 96.38 298 TYR A O 1
ATOM 2385 N N . LEU A 1 299 ? -11.758 -13.242 8.086 1 95.5 299 LEU A N 1
ATOM 2386 C CA . LEU A 1 299 ? -10.594 -13.531 7.254 1 95.5 299 LEU A CA 1
ATOM 2387 C C . LEU A 1 299 ? -10.93 -14.562 6.188 1 95.5 299 LEU A C 1
ATOM 2389 O O . LEU A 1 299 ? -11.508 -15.609 6.492 1 95.5 299 LEU A O 1
ATOM 2393 N N . THR A 1 300 ? -10.641 -14.242 4.949 1 92.94 300 THR A N 1
ATOM 2394 C CA . THR A 1 300 ? -10.781 -15.203 3.861 1 92.94 300 THR A CA 1
ATOM 2395 C C . THR A 1 300 ? -10.023 -14.734 2.625 1 92.94 300 THR A C 1
ATOM 2397 O O . THR A 1 300 ? -9.164 -13.859 2.713 1 92.94 300 THR A O 1
ATOM 2400 N N . ASP A 1 301 ? -10.336 -15.391 1.529 1 91.81 301 ASP A N 1
ATOM 2401 C CA . ASP A 1 301 ? -9.656 -15.078 0.275 1 91.81 301 ASP A CA 1
ATOM 2402 C C . ASP A 1 301 ? -9.992 -13.656 -0.188 1 91.81 301 ASP A C 1
ATOM 2404 O O . ASP A 1 301 ? -11.156 -13.258 -0.18 1 91.81 301 ASP A O 1
ATOM 2408 N N . GLN A 1 302 ? -9.016 -13.008 -0.613 1 92.12 302 GLN A N 1
ATOM 2409 C CA . GLN A 1 302 ? -9.164 -11.602 -0.978 1 92.12 302 GLN A CA 1
ATOM 2410 C C . GLN A 1 302 ? -10.18 -11.43 -2.107 1 92.12 302 GLN A C 1
ATOM 2412 O O . GLN A 1 302 ? -11 -10.516 -2.082 1 92.12 302 GLN A O 1
ATOM 2417 N N . PRO A 1 303 ? -10.234 -12.289 -3.105 1 90.25 303 PRO A N 1
ATOM 2418 C CA . PRO A 1 303 ? -11.18 -12.078 -4.199 1 90.25 303 PRO A CA 1
ATOM 2419 C C . PRO A 1 303 ? -12.633 -12.094 -3.732 1 90.25 303 PRO A C 1
ATOM 2421 O O . PRO A 1 303 ? -13.453 -11.312 -4.219 1 90.25 303 PRO A O 1
ATOM 2424 N N . SER A 1 304 ? -12.945 -12.938 -2.848 1 90.56 304 SER A N 1
ATOM 2425 C CA . SER A 1 304 ? -14.297 -12.977 -2.299 1 90.56 304 SER A CA 1
ATOM 2426 C C . SER A 1 304 ? -14.617 -11.695 -1.544 1 90.56 304 SER A C 1
ATOM 2428 O O . SER A 1 304 ? -15.711 -11.133 -1.696 1 90.56 304 SER A O 1
ATOM 2430 N N . LEU A 1 305 ? -13.68 -11.289 -0.777 1 92.94 305 LEU A N 1
ATOM 2431 C CA . LEU A 1 305 ? -13.898 -10.102 0.032 1 92.94 305 LEU A CA 1
ATOM 2432 C C . LEU A 1 305 ? -13.961 -8.852 -0.844 1 92.94 305 LEU A C 1
ATOM 2434 O O . LEU A 1 305 ? -14.695 -7.91 -0.542 1 92.94 305 LEU A O 1
ATOM 2438 N N . ASP A 1 306 ? -13.141 -8.82 -1.905 1 91.44 306 ASP A N 1
ATOM 2439 C CA . ASP A 1 306 ? -13.195 -7.711 -2.857 1 91.44 306 ASP A CA 1
ATOM 2440 C C . ASP A 1 306 ? -14.609 -7.531 -3.406 1 91.44 306 ASP A C 1
ATOM 2442 O O . ASP A 1 306 ? -15.078 -6.402 -3.559 1 91.44 306 ASP A O 1
ATOM 2446 N N . TYR A 1 307 ? -15.18 -8.602 -3.697 1 91.06 307 TYR A N 1
ATOM 2447 C CA . TYR A 1 307 ? -16.531 -8.586 -4.246 1 91.06 307 TYR A CA 1
ATOM 2448 C C . TYR A 1 307 ? -17.516 -8 -3.24 1 91.06 307 TYR A C 1
ATOM 2450 O O . TYR A 1 307 ? -18.266 -7.086 -3.562 1 91.06 307 TYR A O 1
ATOM 2458 N N . TYR A 1 308 ? -17.469 -8.453 -2.039 1 91.31 308 TYR A N 1
ATOM 2459 C CA . TYR A 1 308 ? -18.438 -8.047 -1.03 1 91.31 308 TYR A CA 1
ATOM 2460 C C . TYR A 1 308 ? -18.172 -6.621 -0.559 1 91.31 308 TYR A C 1
ATOM 2462 O O . TYR A 1 308 ? -19.109 -5.895 -0.2 1 91.31 308 TYR A O 1
ATOM 2470 N N . ASN A 1 309 ? -16.938 -6.285 -0.521 1 91.31 309 ASN A N 1
ATOM 2471 C CA . ASN A 1 309 ? -16.578 -4.941 -0.09 1 91.31 309 ASN A CA 1
ATOM 2472 C C . ASN A 1 309 ? -17.141 -3.881 -1.037 1 91.31 309 ASN A C 1
ATOM 2474 O O . ASN A 1 309 ? -17.297 -2.721 -0.655 1 91.31 309 ASN A O 1
ATOM 2478 N N . MET A 1 310 ? -17.391 -4.238 -2.252 1 88.81 310 MET A N 1
ATOM 2479 C CA . MET A 1 310 ? -17.891 -3.291 -3.246 1 88.81 310 MET A CA 1
ATOM 2480 C C . MET A 1 310 ? -19.406 -3.387 -3.383 1 88.81 310 MET A C 1
ATOM 2482 O O . MET A 1 310 ? -19.969 -2.9 -4.359 1 88.81 310 MET A O 1
ATOM 2486 N N . ARG A 1 311 ? -19.969 -4.016 -2.445 1 88.44 311 ARG A N 1
ATOM 2487 C CA . ARG A 1 311 ? -21.422 -4.129 -2.402 1 88.44 311 ARG A CA 1
ATOM 2488 C C . ARG A 1 311 ? -22 -3.283 -1.273 1 88.44 311 ARG A C 1
ATOM 2490 O O . ARG A 1 311 ? -21.344 -3.064 -0.254 1 88.44 311 ARG A O 1
ATOM 2497 N N . LYS A 1 312 ? -23.234 -2.674 -1.479 1 88.19 312 LYS A N 1
ATOM 2498 C CA . LYS A 1 312 ? -23.922 -1.912 -0.438 1 88.19 312 LYS A CA 1
ATOM 2499 C C . LYS A 1 312 ? -24.062 -2.738 0.836 1 88.19 312 LYS A C 1
ATOM 2501 O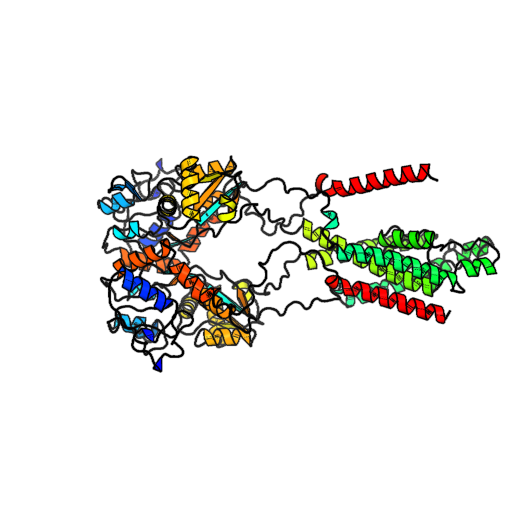 O . LYS A 1 312 ? -24.281 -3.949 0.774 1 88.19 312 LYS A O 1
ATOM 2506 N N . PRO A 1 313 ? -23.969 -2.102 2.006 1 88 313 PRO A N 1
ATOM 2507 C CA . PRO A 1 313 ? -23.953 -0.684 2.379 1 88 313 PRO A CA 1
ATOM 2508 C C . PRO A 1 313 ? -22.562 -0.065 2.316 1 88 313 PRO A C 1
ATOM 2510 O O . PRO A 1 313 ? -22.375 1.095 2.697 1 88 313 PRO A O 1
ATOM 2513 N N . CYS A 1 314 ? -21.594 -0.621 1.816 1 85.75 314 CYS A N 1
ATOM 2514 C CA . CYS A 1 314 ? -20.234 -0.144 1.537 1 85.75 314 CYS A CA 1
ATOM 2515 C C . CYS A 1 314 ? -19.562 0.37 2.807 1 85.75 314 CYS A C 1
ATOM 2517 O O . CYS A 1 314 ? -18.969 1.445 2.805 1 85.75 314 CYS A O 1
ATOM 2519 N N . ASN A 1 315 ? -19.781 -0.142 3.949 1 86.69 315 ASN A N 1
ATOM 2520 C CA . ASN A 1 315 ? -19.266 0.305 5.242 1 86.69 315 ASN A CA 1
ATOM 2521 C C . ASN A 1 315 ? -18.109 -0.561 5.719 1 86.69 315 ASN A C 1
ATOM 2523 O O . ASN A 1 315 ? -17.844 -0.638 6.918 1 86.69 315 ASN A O 1
ATOM 2527 N N . THR A 1 316 ? -17.516 -1.248 4.852 1 89.88 316 THR A N 1
ATOM 2528 C CA . THR A 1 316 ? -16.422 -2.125 5.25 1 89.88 316 THR A CA 1
ATOM 2529 C C . THR A 1 316 ? -15.125 -1.7 4.582 1 89.88 316 THR A C 1
ATOM 2531 O O . THR A 1 316 ? -15.133 -0.928 3.619 1 89.88 316 THR A O 1
ATOM 2534 N N . MET A 1 317 ? -14.086 -2.141 5.223 1 88.06 317 MET A N 1
ATOM 2535 C CA . MET A 1 317 ? -12.75 -1.948 4.668 1 88.06 317 MET A CA 1
ATOM 2536 C C . MET A 1 317 ? -11.969 -3.26 4.656 1 88.06 317 MET A C 1
ATOM 2538 O O . MET A 1 317 ? -12.266 -4.172 5.434 1 88.06 317 MET A O 1
ATOM 2542 N N . LEU A 1 318 ? -11.023 -3.316 3.758 1 91 318 LEU A N 1
ATOM 2543 C CA . LEU A 1 318 ? -10.203 -4.52 3.621 1 91 318 LEU A CA 1
ATOM 2544 C C . LEU A 1 318 ? -8.781 -4.273 4.113 1 91 318 LEU A C 1
ATOM 2546 O O . LEU A 1 318 ? -8.211 -3.209 3.857 1 91 318 LEU A O 1
ATOM 2550 N N . VAL A 1 319 ? -8.359 -5.16 4.918 1 87.62 319 VAL A N 1
ATOM 2551 C CA . VAL A 1 319 ? -6.934 -5.246 5.203 1 87.62 319 VAL A CA 1
ATOM 2552 C C . VAL A 1 319 ? -6.309 -6.375 4.387 1 87.62 319 VAL A C 1
ATOM 2554 O O . VAL A 1 319 ? -6.652 -7.543 4.57 1 87.62 319 VAL A O 1
ATOM 2557 N N . LYS A 1 320 ? -5.391 -6.02 3.525 1 88.12 320 LYS A N 1
ATOM 2558 C CA . LYS A 1 320 ? -4.902 -6.961 2.52 1 88.12 320 LYS A CA 1
ATOM 2559 C C . LYS A 1 320 ? -3.52 -7.492 2.889 1 88.12 320 LYS A C 1
ATOM 2561 O O . LYS A 1 320 ? -2.945 -7.094 3.902 1 88.12 320 LYS A O 1
ATOM 2566 N N . ASN A 1 321 ? -3.076 -8.531 2.152 1 80.56 321 ASN A N 1
ATOM 2567 C CA . ASN A 1 321 ? -1.729 -9.086 2.207 1 80.56 321 ASN A CA 1
ATOM 2568 C C . ASN A 1 321 ? -1.407 -9.641 3.59 1 80.56 321 ASN A C 1
ATOM 2570 O O . ASN A 1 321 ? -0.356 -9.344 4.156 1 80.56 321 ASN A O 1
ATOM 2574 N N . LEU A 1 322 ? -2.355 -10.375 4.086 1 84.31 322 LEU A N 1
ATOM 2575 C CA . LEU A 1 322 ? -2.189 -10.875 5.441 1 84.31 322 LEU A CA 1
ATOM 2576 C C . LEU A 1 322 ? -1.351 -12.148 5.453 1 84.31 322 LEU A C 1
ATOM 2578 O O . LEU A 1 322 ? -0.608 -12.398 6.402 1 84.31 322 LEU A O 1
ATOM 2582 N N . LEU A 1 323 ? -1.604 -12.992 4.48 1 81.69 323 LEU A N 1
ATOM 2583 C CA . LEU A 1 323 ? -0.884 -14.258 4.383 1 81.69 323 LEU A CA 1
ATOM 2584 C C . LEU A 1 323 ? -0.345 -14.469 2.973 1 81.69 323 LEU A C 1
ATOM 2586 O O . LEU A 1 323 ? -0.591 -13.656 2.082 1 81.69 323 LEU A O 1
ATOM 2590 N N . ASP A 1 324 ? 0.39 -15.508 2.879 1 74.62 324 ASP A N 1
ATOM 2591 C CA . ASP A 1 324 ? 1.047 -15.797 1.608 1 74.62 324 ASP A CA 1
ATOM 2592 C C . ASP A 1 324 ? 0.022 -16.047 0.505 1 74.62 324 ASP A C 1
ATOM 2594 O O . ASP A 1 324 ? -1.133 -16.375 0.786 1 74.62 324 ASP A O 1
ATOM 2598 N N . ALA A 1 325 ? 0.542 -15.938 -0.647 1 75.25 325 ALA A N 1
ATOM 2599 C CA . ALA A 1 325 ? -0.287 -16.047 -1.844 1 75.25 325 ALA A CA 1
ATOM 2600 C C . ALA A 1 325 ? -0.766 -17.484 -2.049 1 75.25 325 ALA A C 1
ATOM 2602 O O . ALA A 1 325 ? -0.011 -18.438 -1.829 1 75.25 325 ALA A O 1
ATOM 2603 N N . LYS A 1 326 ? -1.979 -17.641 -2.35 1 87.25 326 LYS A N 1
ATOM 2604 C CA . LYS A 1 326 ? -2.639 -18.875 -2.758 1 87.25 326 LYS A CA 1
ATOM 2605 C C . LYS A 1 326 ? -3.279 -18.734 -4.133 1 87.25 326 LYS A C 1
ATOM 2607 O O . LYS A 1 326 ? -3.162 -17.672 -4.77 1 87.25 326 LYS A O 1
ATOM 2612 N N . SER A 1 327 ? -3.736 -19.906 -4.609 1 91.25 327 SER A N 1
ATOM 2613 C CA . SER A 1 327 ? -4.301 -19.828 -5.953 1 91.25 327 SER A CA 1
ATOM 2614 C C . SER A 1 327 ? -5.551 -20.703 -6.078 1 91.25 327 SER A C 1
ATOM 2616 O O . SER A 1 327 ? -5.688 -21.703 -5.371 1 91.25 327 SER A O 1
ATOM 2618 N N . TYR A 1 328 ? -6.414 -20.234 -6.926 1 92.38 328 TYR A N 1
ATOM 2619 C CA . TYR A 1 328 ? -7.555 -21.047 -7.336 1 92.38 328 TYR A CA 1
ATOM 2620 C C . TYR A 1 328 ? -7.238 -21.828 -8.602 1 92.38 328 TYR A C 1
ATOM 2622 O O . TYR A 1 328 ? -6.582 -21.328 -9.516 1 92.38 328 TYR A O 1
ATOM 2630 N N . ALA A 1 329 ? -7.711 -23.062 -8.602 1 94.25 329 ALA A N 1
ATOM 2631 C CA . ALA A 1 329 ? -7.562 -23.891 -9.797 1 94.25 329 ALA A CA 1
ATOM 2632 C C . ALA A 1 329 ? -8.75 -24.828 -9.953 1 94.25 329 ALA A C 1
ATOM 2634 O O . ALA A 1 329 ? -9.562 -24.984 -9.039 1 94.25 329 ALA A O 1
ATOM 2635 N N . LEU A 1 330 ? -8.922 -25.344 -11.117 1 93.31 330 LEU A N 1
ATOM 2636 C CA . LEU A 1 330 ? -9.891 -26.422 -11.336 1 93.31 330 LEU A CA 1
ATOM 2637 C C . LEU A 1 330 ? -9.383 -27.734 -10.781 1 93.31 330 LEU A C 1
ATOM 2639 O O . LEU A 1 330 ? -8.195 -28.047 -10.898 1 93.31 330 LEU A O 1
ATOM 2643 N N . ALA A 1 331 ? -10.289 -28.406 -10.188 1 92.88 331 ALA A N 1
ATOM 2644 C CA . ALA A 1 331 ? -9.93 -29.703 -9.617 1 92.88 331 ALA A CA 1
ATOM 2645 C C . ALA A 1 331 ? -10.453 -30.859 -10.477 1 92.88 331 ALA A C 1
ATOM 2647 O O . ALA A 1 331 ? -11.602 -30.828 -10.922 1 92.88 331 ALA A O 1
ATOM 2648 N N . MET A 1 332 ? -9.594 -31.828 -10.75 1 93.06 332 MET A N 1
ATOM 2649 C CA . MET A 1 332 ? -9.953 -33 -11.539 1 93.06 332 MET A CA 1
ATOM 2650 C C . MET A 1 332 ? -9.625 -34.281 -10.789 1 93.06 332 MET A C 1
ATOM 2652 O O . MET A 1 332 ? -8.938 -34.25 -9.773 1 93.06 332 MET A O 1
ATOM 2656 N N . ARG A 1 333 ? -10.172 -35.344 -11.375 1 91.31 333 ARG A N 1
ATOM 2657 C CA . ARG A 1 333 ? -9.82 -36.656 -10.836 1 91.31 333 ARG A CA 1
ATOM 2658 C C . ARG A 1 333 ? -8.32 -36.938 -10.977 1 91.31 333 ARG A C 1
ATOM 2660 O O . ARG A 1 333 ? -7.668 -36.375 -11.867 1 91.31 333 ARG A O 1
ATOM 2667 N N . ARG A 1 334 ? -7.867 -37.719 -10.031 1 90.56 334 ARG A N 1
ATOM 2668 C CA . ARG A 1 334 ? -6.445 -38.062 -10.07 1 90.56 334 ARG A CA 1
ATOM 2669 C C . ARG A 1 334 ? -6.078 -38.719 -11.398 1 90.56 334 ARG A C 1
ATOM 2671 O O . ARG A 1 334 ? -6.781 -39.594 -11.867 1 90.56 334 ARG A O 1
ATOM 2678 N N . ASN A 1 335 ? -5.008 -38.25 -12.086 1 86.56 335 ASN A N 1
ATOM 2679 C CA . ASN A 1 335 ? -4.473 -38.75 -13.336 1 86.56 335 ASN A CA 1
ATOM 2680 C C . ASN A 1 335 ? -5.461 -38.594 -14.484 1 86.56 335 ASN A C 1
ATOM 2682 O O . ASN A 1 335 ? -5.617 -39.5 -15.312 1 86.56 335 ASN A O 1
ATOM 2686 N N . SER A 1 336 ? -6.195 -37.531 -14.391 1 88.69 336 SER A N 1
ATOM 2687 C CA . SER A 1 336 ? -7.137 -37.219 -15.469 1 88.69 336 SER A CA 1
ATOM 2688 C C . SER A 1 336 ? -6.406 -36.781 -16.734 1 88.69 336 SER A C 1
ATOM 2690 O O . SER A 1 336 ? -5.398 -36.062 -16.656 1 88.69 336 SER A O 1
ATOM 2692 N N . GLU A 1 337 ? -6.898 -37.125 -17.859 1 85.06 337 GLU A N 1
ATOM 2693 C CA . GLU A 1 337 ? -6.34 -36.719 -19.141 1 85.06 337 GLU A CA 1
ATOM 2694 C C . GLU A 1 337 ? -6.586 -35.25 -19.406 1 85.06 337 GLU A C 1
ATOM 2696 O O . GLU A 1 337 ? -5.902 -34.625 -20.234 1 85.06 337 GLU A O 1
ATOM 2701 N N . TRP A 1 338 ? -7.477 -34.688 -18.672 1 89.38 338 TRP A N 1
ATOM 2702 C CA . TRP A 1 338 ? -7.891 -33.312 -18.906 1 89.38 338 TRP A CA 1
ATOM 2703 C C . TRP A 1 338 ? -6.965 -32.344 -18.172 1 89.38 338 TRP A C 1
ATOM 2705 O O . TRP A 1 338 ? -6.953 -31.141 -18.484 1 89.38 338 TRP A O 1
ATOM 2715 N N . THR A 1 339 ? -6.215 -32.844 -17.234 1 91.12 339 THR A N 1
ATOM 2716 C CA . THR A 1 339 ? -5.453 -31.969 -16.359 1 91.12 339 THR A CA 1
ATOM 2717 C C . THR A 1 339 ? -4.48 -31.109 -17.156 1 91.12 339 THR A C 1
ATOM 2719 O O . THR A 1 339 ? -4.453 -29.891 -17 1 91.12 339 THR A O 1
ATOM 2722 N N . ASN A 1 340 ? -3.75 -31.719 -18.031 1 90.38 340 ASN A N 1
ATOM 2723 C CA . ASN A 1 340 ? -2.766 -30.984 -18.812 1 90.38 340 ASN A CA 1
ATOM 2724 C C . ASN A 1 340 ? -3.436 -30.078 -19.844 1 90.38 340 ASN A C 1
ATOM 2726 O O . ASN A 1 340 ? -3.02 -28.938 -20.047 1 90.38 340 ASN A O 1
ATOM 2730 N N . LEU A 1 341 ? -4.445 -30.594 -20.5 1 92.69 341 LEU A N 1
ATOM 2731 C CA . LEU A 1 341 ? -5.152 -29.828 -21.516 1 92.69 341 LEU A CA 1
ATOM 2732 C C . LEU A 1 341 ? -5.777 -28.578 -20.922 1 92.69 341 LEU A C 1
ATOM 2734 O O . LEU A 1 341 ? -5.648 -27.484 -21.469 1 92.69 341 LEU A O 1
ATOM 2738 N N . ILE A 1 342 ? -6.383 -28.781 -19.812 1 93.88 342 ILE A N 1
ATOM 2739 C CA . ILE A 1 342 ? -7.051 -27.672 -19.141 1 93.88 342 ILE A CA 1
ATOM 2740 C C . ILE A 1 342 ? -6.012 -26.688 -18.609 1 93.88 342 ILE A C 1
ATOM 2742 O O . ILE A 1 342 ? -6.215 -25.469 -18.656 1 93.88 342 ILE A O 1
ATOM 2746 N N . SER A 1 343 ? -4.922 -27.219 -18.094 1 94.5 343 SER A N 1
ATOM 2747 C CA . SER A 1 343 ? -3.85 -26.375 -17.594 1 94.5 343 SER A CA 1
ATOM 2748 C C . SER A 1 343 ? -3.309 -25.453 -18.688 1 94.5 343 SER A C 1
ATOM 2750 O O . SER A 1 343 ? -3.17 -24.25 -18.484 1 94.5 343 SER A O 1
ATOM 2752 N N . VAL A 1 344 ? -3.014 -26 -19.812 1 94.38 344 VAL A N 1
ATOM 2753 C CA . VAL A 1 344 ? -2.496 -25.234 -20.938 1 94.38 344 VAL A CA 1
ATOM 2754 C C . VAL A 1 344 ? -3.527 -24.188 -21.359 1 94.38 344 VAL A C 1
ATOM 2756 O O . VAL A 1 344 ? -3.184 -23.031 -21.609 1 94.38 344 VAL A O 1
ATOM 2759 N N . ALA A 1 345 ? -4.746 -24.594 -21.422 1 95.44 345 ALA A N 1
ATOM 2760 C CA . ALA A 1 345 ? -5.82 -23.688 -21.844 1 95.44 345 ALA A CA 1
ATOM 2761 C C . ALA A 1 345 ? -5.961 -22.516 -20.859 1 95.44 345 ALA A C 1
ATOM 2763 O O . ALA A 1 345 ? -6.145 -21.375 -21.281 1 95.44 345 ALA A O 1
ATOM 2764 N N . ILE A 1 346 ? -5.879 -22.828 -19.562 1 94.5 346 ILE A N 1
ATOM 2765 C CA . ILE A 1 346 ? -5.988 -21.797 -18.547 1 94.5 346 ILE A CA 1
ATOM 2766 C C . ILE A 1 346 ? -4.84 -20.797 -18.688 1 94.5 346 ILE A C 1
ATOM 2768 O O . ILE A 1 346 ? -5.051 -19.578 -18.625 1 94.5 346 ILE A O 1
ATOM 2772 N N . LEU A 1 347 ? -3.658 -21.281 -18.875 1 92.06 347 LEU A N 1
ATOM 2773 C CA . LEU A 1 347 ? -2.486 -20.422 -19.031 1 92.06 347 LEU A CA 1
ATOM 2774 C C . LEU A 1 347 ? -2.635 -19.516 -20.25 1 92.06 347 LEU A C 1
ATOM 2776 O O . LEU A 1 347 ? -2.318 -18.328 -20.203 1 92.06 347 LEU A O 1
ATOM 2780 N N . GLU A 1 348 ? -3.127 -20.094 -21.328 1 91.75 348 GLU A N 1
ATOM 2781 C CA . GLU A 1 348 ? -3.34 -19.312 -22.547 1 91.75 348 GLU A CA 1
ATOM 2782 C C . GLU A 1 348 ? -4.367 -18.203 -22.328 1 91.75 348 GLU A C 1
ATOM 2784 O O . GLU A 1 348 ? -4.152 -17.062 -22.75 1 91.75 348 GLU A O 1
ATOM 2789 N N . LEU A 1 349 ? -5.438 -18.562 -21.688 1 91.88 349 LEU A N 1
ATOM 2790 C CA . LEU A 1 349 ? -6.5 -17.594 -21.438 1 91.88 349 LEU A CA 1
ATOM 2791 C C . LEU A 1 349 ? -6.012 -16.469 -20.531 1 91.88 349 LEU A C 1
ATOM 2793 O O . LEU A 1 349 ? -6.434 -15.32 -20.672 1 91.88 349 LEU A O 1
ATOM 2797 N N . ARG A 1 350 ? -5.18 -16.812 -19.578 1 88.25 350 ARG A N 1
ATOM 2798 C CA . ARG A 1 350 ? -4.586 -15.805 -18.703 1 88.25 350 ARG A CA 1
ATOM 2799 C C . ARG A 1 350 ? -3.67 -14.867 -19.484 1 88.25 350 ARG A C 1
ATOM 2801 O O . ARG A 1 350 ? -3.715 -13.648 -19.297 1 88.25 350 ARG A O 1
ATOM 2808 N N . GLU A 1 351 ? -2.855 -15.453 -20.312 1 84 351 GLU A N 1
ATOM 2809 C CA . GLU A 1 351 ? -1.9 -14.68 -21.094 1 84 351 GLU A CA 1
ATOM 2810 C C . GLU A 1 351 ? -2.615 -13.766 -22.094 1 84 351 GLU A C 1
ATOM 2812 O O . GLU A 1 351 ? -2.137 -12.664 -22.391 1 84 351 GLU A O 1
ATOM 2817 N N . GLU A 1 352 ? -3.787 -14.25 -22.578 1 84.44 352 GLU A N 1
ATOM 2818 C CA . GLU A 1 352 ? -4.586 -13.477 -23.531 1 84.44 352 GLU A CA 1
ATOM 2819 C C . GLU A 1 352 ? -5.371 -12.375 -22.828 1 84.44 352 GLU A C 1
ATOM 2821 O O . GLU A 1 352 ? -5.93 -11.484 -23.469 1 84.44 352 GLU A O 1
ATOM 2826 N N . GLY A 1 353 ? -5.488 -12.492 -21.562 1 84.25 353 GLY A N 1
ATOM 2827 C CA . GLY A 1 353 ? -6.195 -11.477 -20.797 1 84.25 353 GLY A CA 1
ATOM 2828 C C . GLY A 1 353 ? -7.684 -11.758 -20.672 1 84.25 353 GLY A C 1
ATOM 2829 O O . GLY A 1 353 ? -8.438 -10.914 -20.188 1 84.25 353 GLY A O 1
ATOM 2830 N N . GLU A 1 354 ? -8.094 -12.898 -21.109 1 89.75 354 GLU A N 1
ATOM 2831 C CA . GLU A 1 354 ? -9.516 -13.227 -21.094 1 89.75 354 GLU A CA 1
ATOM 2832 C C . GLU A 1 354 ? -10.008 -13.461 -19.672 1 89.75 354 GLU A C 1
ATOM 2834 O O . GLU A 1 354 ? -11.141 -13.109 -19.328 1 89.75 354 GLU A O 1
ATOM 2839 N N . ILE A 1 355 ? -9.18 -14.047 -18.891 1 90.5 355 ILE A N 1
ATOM 2840 C CA . ILE A 1 355 ? -9.57 -14.32 -17.516 1 90.5 355 ILE A CA 1
ATOM 2841 C C . ILE A 1 355 ? -9.695 -13.008 -16.75 1 90.5 355 ILE A C 1
ATOM 2843 O O . ILE A 1 355 ? -10.633 -12.82 -15.969 1 90.5 355 ILE A O 1
ATOM 2847 N N . GLU A 1 356 ? -8.773 -12.164 -16.969 1 86.06 356 GLU A N 1
ATOM 2848 C CA . GLU A 1 356 ? -8.82 -10.867 -16.297 1 86.06 356 GLU A CA 1
ATOM 2849 C C . GLU A 1 356 ? -10.047 -10.07 -16.719 1 86.06 356 GLU A C 1
ATOM 2851 O O . GLU A 1 356 ? -10.664 -9.391 -15.906 1 86.06 356 GLU A O 1
ATOM 2856 N N . LYS A 1 357 ? -10.344 -10.102 -17.969 1 87.75 357 LYS A N 1
ATOM 2857 C CA . LYS A 1 357 ? -11.539 -9.43 -18.469 1 87.75 357 LYS A CA 1
ATOM 2858 C C . LYS A 1 357 ? -12.789 -9.93 -17.75 1 87.75 357 LYS A C 1
ATOM 2860 O O . LYS A 1 357 ? -13.641 -9.133 -17.344 1 87.75 357 LYS A O 1
ATOM 2865 N N . SER A 1 358 ? -12.852 -11.219 -17.625 1 91.62 358 SER A N 1
ATOM 2866 C CA . SER A 1 358 ? -13.984 -11.805 -16.922 1 91.62 358 SER A CA 1
ATOM 2867 C C . SER A 1 358 ? -14 -11.383 -15.453 1 91.62 358 SER A C 1
ATOM 2869 O O . SER A 1 358 ? -15.062 -11.125 -14.883 1 91.62 358 SER A O 1
ATOM 2871 N N . ARG A 1 359 ? -12.875 -11.391 -14.875 1 89.31 359 ARG A N 1
ATOM 2872 C CA . ARG A 1 359 ? -12.773 -10.969 -13.484 1 89.31 359 ARG A CA 1
ATOM 2873 C C . ARG A 1 359 ? -13.281 -9.547 -13.305 1 89.31 359 ARG A C 1
ATOM 2875 O O . ARG A 1 359 ? -14.062 -9.266 -12.391 1 89.31 359 ARG A O 1
ATOM 2882 N N . LEU A 1 360 ? -12.891 -8.633 -14.141 1 86.56 360 LEU A N 1
ATOM 2883 C CA . LEU A 1 360 ? -13.305 -7.234 -14.07 1 86.56 360 LEU A CA 1
ATOM 2884 C C . LEU A 1 360 ? -14.812 -7.105 -14.211 1 86.56 360 LEU A C 1
ATOM 2886 O O . LEU A 1 360 ? -15.438 -6.277 -13.547 1 86.56 360 LEU A O 1
ATOM 2890 N N . ARG A 1 361 ? -15.32 -7.867 -15.031 1 90.06 361 ARG A N 1
ATOM 2891 C CA . ARG A 1 361 ? -16.766 -7.852 -15.273 1 90.06 361 ARG A CA 1
ATOM 2892 C C . ARG A 1 361 ? -17.531 -8.156 -13.992 1 90.06 361 ARG A C 1
ATOM 2894 O O . ARG A 1 361 ? -18.516 -7.484 -13.68 1 90.06 361 ARG A O 1
ATOM 2901 N N . TRP A 1 362 ? -17.078 -9.078 -13.242 1 91.44 362 TRP A N 1
ATOM 2902 C CA . TRP A 1 362 ? -17.859 -9.555 -12.109 1 91.44 362 TRP A CA 1
ATOM 2903 C C . TRP A 1 362 ? -17.469 -8.812 -10.836 1 91.44 362 TRP A C 1
ATOM 2905 O O . TRP A 1 362 ? -18.234 -8.812 -9.859 1 91.44 362 TRP A O 1
ATOM 2915 N N . TRP A 1 363 ? -16.328 -8.234 -10.742 1 88.94 363 TRP A N 1
ATOM 2916 C CA . TRP A 1 363 ? -15.883 -7.535 -9.547 1 88.94 363 TRP A CA 1
ATOM 2917 C C . TRP A 1 363 ? -16.031 -6.027 -9.703 1 88.94 363 TRP A C 1
ATOM 2919 O O . TRP A 1 363 ? -16.75 -5.383 -8.945 1 88.94 363 TRP A O 1
ATOM 2929 N N . ASP A 1 364 ? -15.453 -5.418 -10.695 1 81.69 364 ASP A N 1
ATOM 2930 C CA . ASP A 1 364 ? -15.352 -3.967 -10.836 1 81.69 364 ASP A CA 1
ATOM 2931 C C . ASP A 1 364 ? -16.594 -3.396 -11.516 1 81.69 364 ASP A C 1
ATOM 2933 O O . ASP A 1 364 ? -17.172 -2.416 -11.039 1 81.69 364 ASP A O 1
ATOM 2937 N N . ASP A 1 365 ? -17 -4.012 -12.555 1 81.5 365 ASP A N 1
ATOM 2938 C CA . ASP A 1 365 ? -18.141 -3.486 -13.305 1 81.5 365 ASP A CA 1
ATOM 2939 C C . ASP A 1 365 ? -19.438 -3.631 -12.523 1 81.5 365 ASP A C 1
ATOM 2941 O O . ASP A 1 365 ? -20.375 -2.863 -12.727 1 81.5 365 ASP A O 1
ATOM 2945 N N . SER A 1 366 ? -19.422 -4.547 -11.609 1 80.5 366 SER A N 1
ATOM 2946 C CA . SER A 1 366 ? -20.641 -4.797 -10.836 1 80.5 366 SER A CA 1
ATOM 2947 C C . SER A 1 366 ? -20.578 -4.094 -9.484 1 80.5 366 SER A C 1
ATOM 2949 O O . SER A 1 366 ? -21.344 -4.422 -8.578 1 80.5 366 SER A O 1
ATOM 2951 N N . SER A 1 367 ? -19.609 -3.182 -9.359 1 84.88 367 SER A N 1
ATOM 2952 C CA . SER A 1 367 ? -19.422 -2.504 -8.086 1 84.88 367 SER A CA 1
ATOM 2953 C C . SER A 1 367 ? -20.609 -1.591 -7.762 1 84.88 367 SER A C 1
ATOM 2955 O O . SER A 1 367 ? -21.156 -0.942 -8.656 1 84.88 367 SER A O 1
ATOM 2957 N N . GLU A 1 368 ? -21.062 -1.622 -6.535 1 86.75 368 GLU A N 1
ATOM 2958 C CA . GLU A 1 368 ? -22.156 -0.788 -6.047 1 86.75 368 GLU A CA 1
ATOM 2959 C C . GLU A 1 368 ? -21.641 0.344 -5.164 1 86.75 368 GLU A C 1
ATOM 2961 O O . GLU A 1 368 ? -22.422 1.188 -4.707 1 86.75 368 GLU A O 1
ATOM 2966 N N . CYS A 1 369 ? -20.453 0.357 -4.863 1 81.56 369 CYS A N 1
ATOM 2967 C CA . CYS A 1 369 ? -19.859 1.342 -3.961 1 81.56 369 CYS A CA 1
ATOM 2968 C C . CYS A 1 369 ? -18.984 2.324 -4.727 1 81.56 369 CYS A C 1
ATOM 2970 O O . CYS A 1 369 ? -18.375 1.965 -5.738 1 81.56 369 CYS A O 1
ATOM 2972 N N . PRO A 1 370 ? -19.047 3.664 -4.316 1 67.31 370 PRO A N 1
ATOM 2973 C CA . PRO A 1 370 ? -18.219 4.652 -5.008 1 67.31 370 PRO A CA 1
ATOM 2974 C C . PRO A 1 370 ? -16.719 4.363 -4.875 1 67.31 370 PRO A C 1
ATOM 2976 O O . PRO A 1 370 ? -16.281 3.824 -3.857 1 67.31 370 PRO A O 1
ATOM 2979 N N . THR A 1 371 ? -16.078 4.113 -5.84 1 58.38 371 THR A N 1
ATOM 2980 C CA . THR A 1 371 ? -14.641 3.877 -5.832 1 58.38 371 THR A CA 1
ATOM 2981 C C . THR A 1 371 ? -13.914 5.004 -5.105 1 58.38 371 THR A C 1
ATOM 2983 O O . THR A 1 371 ? -14.07 6.176 -5.445 1 58.38 371 THR A O 1
ATOM 2986 N N . GLY A 1 372 ? -14.031 5.051 -3.865 1 48.56 372 GLY A N 1
ATOM 2987 C CA . GLY A 1 372 ? -13.375 6.086 -3.078 1 48.56 372 GLY A CA 1
ATOM 2988 C C . GLY A 1 372 ? -12.117 6.625 -3.725 1 48.56 372 GLY A C 1
ATOM 2989 O O . GLY A 1 372 ? -11.547 5.984 -4.613 1 48.56 372 GLY A O 1
ATOM 2990 N N . PRO A 1 373 ? -11.938 7.945 -3.633 1 41.25 373 PRO A N 1
ATOM 2991 C CA . PRO A 1 373 ? -10.742 8.594 -4.164 1 41.25 373 PRO A CA 1
ATOM 2992 C C . PRO A 1 373 ? -9.461 7.805 -3.891 1 41.25 373 PRO A C 1
ATOM 2994 O O . PRO A 1 373 ? -9.391 7.066 -2.904 1 41.25 373 PRO A O 1
ATOM 2997 N N . SER A 1 374 ? -8.836 7.344 -4.879 1 39.97 374 SER A N 1
ATOM 2998 C CA . SER A 1 374 ? -7.469 6.844 -4.754 1 39.97 374 SER A CA 1
ATOM 2999 C C . SER A 1 374 ? -6.742 7.508 -3.588 1 39.97 374 SER A C 1
ATOM 3001 O O . SER A 1 374 ? -6.867 8.719 -3.379 1 39.97 374 SER A O 1
ATOM 3003 N N . THR A 1 375 ? -6.543 6.898 -2.529 1 40.44 375 THR A N 1
ATOM 3004 C CA . THR A 1 375 ? -5.719 7.336 -1.407 1 40.44 375 THR A CA 1
ATOM 3005 C C . THR A 1 375 ? -4.551 8.188 -1.894 1 40.44 375 THR A C 1
ATOM 3007 O O . THR A 1 375 ? -3.492 7.66 -2.238 1 40.44 375 THR A O 1
ATOM 3010 N N . ASP A 1 376 ? -4.699 9.133 -2.697 1 38.53 376 ASP A N 1
ATOM 3011 C CA . ASP A 1 376 ? -3.594 10.047 -2.957 1 38.53 376 ASP A CA 1
ATOM 3012 C C . ASP A 1 376 ? -2.988 10.562 -1.654 1 38.53 376 ASP A C 1
ATOM 3014 O O . ASP A 1 376 ? -3.68 11.195 -0.848 1 38.53 376 ASP A O 1
ATOM 3018 N N . SER A 1 377 ? -2.113 9.945 -1.086 1 42.62 377 SER A N 1
ATOM 3019 C CA . SER A 1 377 ? -1.255 10.25 0.053 1 42.62 377 SER A CA 1
ATOM 3020 C C . SER A 1 377 ? -0.807 11.711 0.029 1 42.62 377 SER A C 1
ATOM 3022 O O . SER A 1 377 ? 0.085 12.102 0.784 1 42.62 377 SER A O 1
ATOM 3024 N N . SER A 1 378 ? -1.15 12.531 -0.868 1 43.97 378 SER A N 1
ATOM 3025 C CA . SER A 1 378 ? -0.628 13.891 -0.817 1 43.97 378 SER A CA 1
ATOM 3026 C C . SER A 1 378 ? -1.147 14.633 0.407 1 43.97 378 SER A C 1
ATOM 3028 O O . SER A 1 378 ? -2.309 14.477 0.792 1 43.97 378 SER A O 1
ATOM 3030 N N . PRO A 1 379 ? -0.214 15.102 1.145 1 47.56 379 PRO A N 1
ATOM 3031 C CA . PRO A 1 379 ? -0.677 15.953 2.242 1 47.56 379 PRO A CA 1
ATOM 3032 C C . PRO A 1 379 ? -1.812 16.891 1.828 1 47.56 379 PRO A C 1
ATOM 3034 O O . PRO A 1 379 ? -1.726 17.547 0.791 1 47.56 379 PRO A O 1
ATOM 3037 N N . GLN A 1 380 ? -2.875 16.688 2.268 1 52.66 380 GLN A N 1
ATOM 3038 C CA . GLN A 1 380 ? -4.082 17.406 1.896 1 52.66 380 GLN A CA 1
ATOM 3039 C C . GLN A 1 380 ? -4.031 18.859 2.395 1 52.66 380 GLN A C 1
ATOM 3041 O O . GLN A 1 380 ? -3.625 19.109 3.531 1 52.66 380 GLN A O 1
ATOM 3046 N N . ARG A 1 381 ? -4.066 19.922 1.458 1 61 381 ARG A N 1
ATOM 3047 C CA . ARG A 1 381 ? -4.312 21.312 1.823 1 61 381 ARG A CA 1
ATOM 3048 C C . ARG A 1 381 ? -5.477 21.422 2.805 1 61 381 ARG A C 1
ATOM 3050 O O . ARG A 1 381 ? -6.477 20.719 2.672 1 61 381 ARG A O 1
ATOM 3057 N N . LEU A 1 382 ? -5.082 22.078 3.898 1 63.22 382 LEU A N 1
ATOM 3058 C CA . LEU A 1 382 ? -6.148 22.266 4.879 1 63.22 382 LEU A CA 1
ATOM 3059 C C . LEU A 1 382 ? -7.273 23.109 4.305 1 63.22 382 LEU A C 1
ATOM 3061 O O . LEU A 1 382 ? -7.02 24.156 3.689 1 63.22 382 LEU A O 1
ATOM 3065 N N . GLU A 1 383 ? -8.367 22.625 4.398 1 64.44 383 GLU A N 1
ATOM 3066 C CA . GLU A 1 383 ? -9.555 23.328 3.898 1 64.44 383 GLU A CA 1
ATOM 3067 C C . GLU A 1 383 ? -10.164 24.219 4.977 1 64.44 383 GLU A C 1
ATOM 3069 O O . GLU A 1 383 ? -9.844 24.078 6.156 1 64.44 383 GLU A O 1
ATOM 3074 N N . LEU A 1 384 ? -10.969 25.219 4.582 1 67.31 384 LEU A N 1
ATOM 3075 C CA . LEU A 1 384 ? -11.641 26.188 5.445 1 67.31 384 LEU A CA 1
ATOM 3076 C C . LEU A 1 384 ? -12.453 25.469 6.523 1 67.31 384 LEU A C 1
ATOM 3078 O O . LEU A 1 384 ? -12.469 25.906 7.68 1 67.31 384 LEU A O 1
ATOM 3082 N N . HIS A 1 385 ? -13.039 24.375 6.184 1 65.62 385 HIS A N 1
ATOM 3083 C CA . HIS A 1 385 ? -13.914 23.688 7.133 1 65.62 385 HIS A CA 1
ATOM 3084 C C . HIS A 1 385 ? -13.102 23.031 8.25 1 65.62 385 HIS A C 1
ATOM 3086 O O . HIS A 1 385 ? -13.609 22.844 9.359 1 65.62 385 HIS A O 1
ATOM 3092 N N . SER A 1 386 ? -11.875 22.75 7.875 1 65.56 386 SER A N 1
ATOM 3093 C CA . SER A 1 386 ? -11.031 22.141 8.898 1 65.56 386 SER A CA 1
ATOM 3094 C C . SER A 1 386 ? -10.672 23.141 9.992 1 65.56 386 SER A C 1
ATOM 3096 O O . SER A 1 386 ? -10.367 22.75 11.117 1 65.56 386 SER A O 1
ATOM 3098 N N . LEU A 1 387 ? -10.805 24.453 9.672 1 70.5 387 LEU A N 1
ATOM 3099 C CA . LEU A 1 387 ? -10.453 25.484 10.641 1 70.5 387 LEU A CA 1
ATOM 3100 C C . LEU A 1 387 ? -11.672 26.297 11.039 1 70.5 387 LEU A C 1
ATOM 3102 O O . LEU A 1 387 ? -11.539 27.406 11.562 1 70.5 387 LEU A O 1
ATOM 3106 N N . ALA A 1 388 ? -12.828 25.828 10.758 1 72.19 388 ALA A N 1
ATOM 3107 C CA . ALA A 1 388 ? -14.047 26.578 11.023 1 72.19 388 ALA A CA 1
ATOM 3108 C C . ALA A 1 388 ? -14.188 26.906 12.508 1 72.19 388 ALA A C 1
ATOM 3110 O O . ALA A 1 388 ? -14.742 27.953 12.867 1 72.19 388 ALA A O 1
ATOM 3111 N N . GLY A 1 389 ? -13.75 26.016 13.32 1 72.75 389 GLY A N 1
ATOM 3112 C CA . GLY A 1 389 ? -13.836 26.234 14.758 1 72.75 389 GLY A CA 1
ATOM 3113 C C . GLY A 1 389 ? -13.117 27.484 15.211 1 72.75 389 GLY A C 1
ATOM 3114 O O . GLY A 1 389 ? -13.609 28.203 16.094 1 72.75 389 GLY A O 1
ATOM 3115 N N . VAL A 1 390 ? -12.062 27.781 14.602 1 78.62 390 VAL A N 1
ATOM 3116 C CA . VAL A 1 390 ? -11.289 28.953 14.992 1 78.62 390 VAL A CA 1
ATOM 3117 C C . VAL A 1 390 ? -12.047 30.219 14.617 1 78.62 390 VAL A C 1
ATOM 3119 O O . VAL A 1 390 ? -12.031 31.203 15.367 1 78.62 390 VAL A O 1
ATOM 3122 N N . PHE A 1 391 ? -12.789 30.234 13.609 1 80.69 391 PHE A N 1
ATOM 3123 C CA . PHE A 1 391 ? -13.586 31.375 13.195 1 80.69 391 PHE A CA 1
ATOM 3124 C C . PHE A 1 391 ? -14.781 31.578 14.125 1 80.69 391 PHE A C 1
ATOM 3126 O O . PHE A 1 391 ? -15.188 32.719 14.391 1 80.69 391 PHE A O 1
ATOM 3133 N N . ILE A 1 392 ? -15.266 30.516 14.578 1 78.56 392 ILE A N 1
ATOM 3134 C CA . ILE A 1 392 ? -16.375 30.594 15.523 1 78.56 392 ILE A CA 1
ATOM 3135 C C . ILE A 1 392 ? -15.891 31.25 16.812 1 78.56 392 ILE A C 1
ATOM 3137 O O . ILE A 1 392 ? -16.594 32.094 17.391 1 78.56 392 ILE A O 1
ATOM 3141 N N . ILE A 1 393 ? -14.734 30.859 17.203 1 81 393 ILE A N 1
ATOM 3142 C CA . ILE A 1 393 ? -14.18 31.469 18.406 1 81 393 ILE A CA 1
ATOM 3143 C C . ILE A 1 393 ? -13.977 32.969 18.203 1 81 393 ILE A C 1
ATOM 3145 O O . ILE A 1 393 ? -14.312 33.781 19.078 1 81 393 ILE A O 1
ATOM 3149 N N . LEU A 1 394 ? -13.484 33.375 17.094 1 83 394 LEU A N 1
ATOM 3150 C CA . LEU A 1 394 ? -13.305 34.781 16.781 1 83 394 LEU A CA 1
ATOM 3151 C C . LEU A 1 394 ? -14.641 35.5 16.703 1 83 394 LEU A C 1
ATOM 3153 O O . LEU A 1 394 ? -14.789 36.594 17.234 1 83 394 LEU A O 1
ATOM 3157 N N . GLY A 1 395 ? -15.578 34.844 16.031 1 83.94 395 GLY A N 1
ATOM 3158 C CA . GLY A 1 395 ? -16.922 35.406 15.984 1 83.94 395 GLY A CA 1
ATOM 3159 C C . GLY A 1 395 ? -17.531 35.594 17.359 1 83.94 395 GLY A C 1
ATOM 3160 O O . GLY A 1 395 ? -18.156 36.625 17.625 1 83.94 395 GLY A O 1
ATOM 3161 N N . GLY A 1 396 ? -17.406 34.594 18.156 1 82.81 396 GLY A N 1
ATOM 3162 C CA . GLY A 1 396 ? -17.875 34.719 19.531 1 82.81 396 GLY A CA 1
ATOM 3163 C C . GLY A 1 396 ? -17.188 35.844 20.297 1 82.81 396 GLY A C 1
ATOM 3164 O O . GLY A 1 396 ? -17.859 36.594 21.016 1 82.81 396 GLY A O 1
ATOM 3165 N N . GLY A 1 397 ? -15.883 35.906 20.141 1 82.44 397 GLY A N 1
ATOM 3166 C CA . GLY A 1 397 ? -15.164 37.031 20.766 1 82.44 397 GLY A CA 1
ATOM 3167 C C . GLY A 1 397 ? -15.633 38.375 20.281 1 82.44 397 GLY A C 1
ATOM 3168 O O . GLY A 1 397 ? -15.773 39.312 21.078 1 82.44 397 GLY A O 1
ATOM 3169 N N . ALA A 1 398 ? -15.852 38.5 19.031 1 84.5 398 ALA A N 1
ATOM 3170 C CA . ALA A 1 398 ? -16.344 39.781 18.469 1 84.5 398 ALA A CA 1
ATOM 3171 C C . ALA A 1 398 ? -17.719 40.125 19.031 1 84.5 398 ALA A C 1
ATOM 3173 O O . ALA A 1 398 ? -17.984 41.281 19.375 1 84.5 398 ALA A O 1
ATOM 3174 N N . THR A 1 399 ? -18.547 39.156 19.172 1 85.31 399 THR A N 1
ATOM 3175 C CA . THR A 1 399 ? -19.891 39.375 19.703 1 85.31 399 THR A CA 1
ATOM 3176 C C . THR A 1 399 ? -19.828 39.812 21.156 1 85.31 399 THR A C 1
ATOM 3178 O O . THR A 1 399 ? -20.516 40.781 21.562 1 85.31 399 THR A O 1
ATOM 3181 N N . ILE A 1 400 ? -19.047 39.156 21.859 1 86.31 400 ILE A N 1
ATOM 3182 C CA . ILE A 1 400 ? -18.875 39.5 23.266 1 86.31 400 ILE A CA 1
ATOM 3183 C C . ILE A 1 400 ? -18.328 40.906 23.375 1 86.31 400 ILE A C 1
ATOM 3185 O O . ILE A 1 400 ? -18.766 41.688 24.219 1 86.31 400 ILE A O 1
ATOM 3189 N N . SER A 1 401 ? -17.422 41.25 22.516 1 85.5 401 SER A N 1
ATOM 3190 C CA . SER A 1 401 ? -16.812 42.594 22.516 1 85.5 401 SER A CA 1
ATOM 3191 C C . SER A 1 401 ? -17.859 43.656 22.203 1 85.5 401 SER A C 1
ATOM 3193 O O . SER A 1 401 ? -17.891 44.719 22.859 1 85.5 401 SER A O 1
ATOM 3195 N N . LEU A 1 402 ? -18.703 43.406 21.391 1 85.06 402 LEU A N 1
ATOM 3196 C CA . LEU A 1 402 ? -19.734 44.375 21.016 1 85.06 402 LEU A CA 1
ATOM 3197 C C . LEU A 1 402 ? -20.75 44.562 22.141 1 85.06 402 LEU A C 1
ATOM 3199 O O . LEU A 1 402 ? -21.219 45.656 22.406 1 85.06 402 LEU A O 1
ATOM 3203 N N . VAL A 1 403 ? -21.047 43.562 22.828 1 86.31 403 VAL A N 1
ATOM 3204 C CA . VAL A 1 403 ? -21.969 43.625 23.953 1 86.31 403 VAL A CA 1
ATOM 3205 C C . VAL A 1 403 ? -21.344 44.406 25.094 1 86.31 403 VAL A C 1
ATOM 3207 O O . VAL A 1 403 ? -22.016 45.219 25.75 1 86.31 403 VAL A O 1
ATOM 3210 N N . LEU A 1 404 ? -20.094 44.125 25.266 1 86.25 404 LEU A N 1
ATOM 3211 C CA . LEU A 1 404 ? -19.391 44.844 26.328 1 86.25 404 LEU A CA 1
ATOM 3212 C C . LEU A 1 404 ? -19.328 46.344 26.031 1 86.25 404 LEU A C 1
ATOM 3214 O O . LEU A 1 404 ? -19.375 47.156 26.953 1 86.25 404 LEU A O 1
ATOM 3218 N N . LEU A 1 405 ? -19.281 46.656 24.781 1 84.75 405 LEU A N 1
ATOM 3219 C CA . LEU A 1 405 ? -19.281 48.062 24.391 1 84.75 405 LEU A CA 1
ATOM 3220 C C . LEU A 1 405 ? -20.562 48.75 24.828 1 84.75 405 LEU A C 1
ATOM 3222 O O . LEU A 1 405 ? -20.547 49.906 25.266 1 84.75 405 LEU A O 1
ATOM 3226 N N . LEU A 1 406 ? -21.594 47.969 24.812 1 83.69 406 LEU A N 1
ATOM 3227 C CA . LEU A 1 406 ? -22.891 48.531 25.188 1 83.69 406 LEU A CA 1
ATOM 3228 C C . LEU A 1 406 ? -22.969 48.781 26.688 1 83.69 406 LEU A C 1
ATOM 3230 O O . LEU A 1 406 ? -23.656 49.688 27.156 1 83.69 406 LEU A O 1
ATOM 3234 N N . VAL A 1 407 ? -22.203 48 27.406 1 81.69 407 VAL A N 1
ATOM 3235 C CA . VAL A 1 407 ? -22.234 48.094 28.875 1 81.69 407 VAL A CA 1
ATOM 3236 C C . VAL A 1 407 ? -21.234 49.156 29.344 1 81.69 407 VAL A C 1
ATOM 3238 O O . VAL A 1 407 ? -21.453 49.812 30.359 1 81.69 407 VAL A O 1
ATOM 3241 N N . GLU A 1 408 ? -20.328 49.375 28.672 1 81 408 GLU A N 1
ATOM 3242 C CA . GLU A 1 408 ? -19.312 50.375 29.047 1 81 408 GLU A CA 1
ATOM 3243 C C . GLU A 1 408 ? -19.906 51.781 29.016 1 81 408 GLU A C 1
ATOM 3245 O O . GLU A 1 408 ? -19.609 52.594 29.891 1 81 408 GLU A O 1
ATOM 3250 N N . TYR B 1 1 ? 20.219 -37.969 -12.25 1 38.69 1 TYR B N 1
ATOM 3251 C CA . TYR B 1 1 ? 20.453 -37.156 -13.438 1 38.69 1 TYR B CA 1
ATOM 3252 C C . TYR B 1 1 ? 19.797 -35.781 -13.297 1 38.69 1 TYR B C 1
ATOM 3254 O O . TYR B 1 1 ? 19.922 -34.938 -14.18 1 38.69 1 TYR B O 1
ATOM 3262 N N . PHE B 1 2 ? 19.578 -35.062 -12.398 1 51.03 2 PHE B N 1
ATOM 3263 C CA . PHE B 1 2 ? 18.766 -33.844 -12.547 1 51.03 2 PHE B CA 1
ATOM 3264 C C . PHE B 1 2 ? 19.625 -32.656 -12.984 1 51.03 2 PHE B C 1
ATOM 3266 O O . PHE B 1 2 ? 20.781 -32.531 -12.547 1 51.03 2 PHE B O 1
ATOM 3273 N N . TYR B 1 3 ? 19.703 -32.312 -14.344 1 50.81 3 TYR B N 1
ATOM 3274 C CA . TYR B 1 3 ? 20.5 -31.25 -14.93 1 50.81 3 TYR B CA 1
ATOM 3275 C C . TYR B 1 3 ? 19.906 -29.875 -14.609 1 50.81 3 TYR B C 1
ATOM 3277 O O . TYR B 1 3 ? 18.688 -29.703 -14.664 1 50.81 3 TYR B O 1
ATOM 3285 N N . PHE B 1 4 ? 20.688 -29.188 -13.891 1 50.97 4 PHE B N 1
ATOM 3286 C CA . PHE B 1 4 ? 20.203 -27.891 -13.406 1 50.97 4 PHE B CA 1
ATOM 3287 C C . PHE B 1 4 ? 20.719 -26.766 -14.273 1 50.97 4 PHE B C 1
ATOM 3289 O O . PHE B 1 4 ? 21.625 -26.953 -15.094 1 50.97 4 PHE B O 1
ATOM 3296 N N . TYR B 1 5 ? 20.75 -25.203 -13.828 1 54.62 5 TYR B N 1
ATOM 3297 C CA . TYR B 1 5 ? 20.266 -23.828 -13.781 1 54.62 5 TYR B CA 1
ATOM 3298 C C . TYR B 1 5 ? 21.312 -22.859 -14.32 1 54.62 5 TYR B C 1
ATOM 3300 O O . TYR B 1 5 ? 22.484 -23.203 -14.445 1 54.62 5 TYR B O 1
ATOM 3308 N N . LEU B 1 6 ? 20.797 -21.984 -15.125 1 61.62 6 LEU B N 1
ATOM 3309 C CA . LEU B 1 6 ? 21.453 -20.719 -15.445 1 61.62 6 LEU B CA 1
ATOM 3310 C C . LEU B 1 6 ? 21.812 -19.953 -14.172 1 61.62 6 LEU B C 1
ATOM 3312 O O . LEU B 1 6 ? 21.094 -20.062 -13.164 1 61.62 6 LEU B O 1
ATOM 3316 N N . GLN B 1 7 ? 23.016 -19.5 -14.195 1 68.88 7 GLN B N 1
ATOM 3317 C CA . GLN B 1 7 ? 23.391 -18.594 -13.109 1 68.88 7 GLN B CA 1
ATOM 3318 C C . GLN B 1 7 ? 22.531 -17.328 -13.125 1 68.88 7 GLN B C 1
ATOM 3320 O O . GLN B 1 7 ? 22.5 -16.609 -14.125 1 68.88 7 GLN B O 1
ATOM 3325 N N . ASP B 1 8 ? 21.656 -17.297 -12.133 1 77.88 8 ASP B N 1
ATOM 3326 C CA . ASP B 1 8 ? 20.797 -16.125 -11.984 1 77.88 8 ASP B CA 1
ATOM 3327 C C . ASP B 1 8 ? 20.625 -15.75 -10.516 1 77.88 8 ASP B C 1
ATOM 3329 O O . ASP B 1 8 ? 19.953 -16.469 -9.766 1 77.88 8 ASP B O 1
ATOM 3333 N N . GLU B 1 9 ? 21.219 -14.672 -10.109 1 82.75 9 GLU B N 1
ATOM 3334 C CA . GLU B 1 9 ? 21.094 -14.258 -8.711 1 82.75 9 GLU B CA 1
ATOM 3335 C C . GLU B 1 9 ? 19.672 -13.781 -8.406 1 82.75 9 GLU B C 1
ATOM 3337 O O . GLU B 1 9 ? 19.062 -13.078 -9.211 1 82.75 9 GLU B O 1
ATOM 3342 N N . PRO B 1 10 ? 19.141 -14.141 -7.312 1 88.5 10 PRO B N 1
ATOM 3343 C CA . PRO B 1 10 ? 19.719 -14.922 -6.211 1 88.5 10 PRO B CA 1
ATOM 3344 C C . PRO B 1 10 ? 19.297 -16.391 -6.246 1 88.5 10 PRO B C 1
ATOM 3346 O O . PRO B 1 10 ? 19.375 -17.078 -5.23 1 88.5 10 PRO B O 1
ATOM 3349 N N . PHE B 1 11 ? 18.891 -16.828 -7.305 1 88.38 11 PHE B N 1
ATOM 3350 C CA . PHE B 1 11 ? 18.312 -18.172 -7.41 1 88.38 11 PHE B CA 1
ATOM 3351 C C . PHE B 1 11 ? 19.422 -19.219 -7.441 1 88.38 11 PHE B C 1
ATOM 3353 O O . PHE B 1 11 ? 19.344 -20.234 -6.734 1 88.38 11 PHE B O 1
ATOM 3360 N N . MET B 1 12 ? 20.406 -19 -8.219 1 86.19 12 MET B N 1
ATOM 3361 C CA . MET B 1 12 ? 21.531 -19.922 -8.336 1 86.19 12 MET B CA 1
ATOM 3362 C C . MET B 1 12 ? 22.844 -19.172 -8.5 1 86.19 12 MET B C 1
ATOM 3364 O O . MET B 1 12 ? 23.016 -18.406 -9.453 1 86.19 12 MET B O 1
ATOM 3368 N N . MET B 1 13 ? 23.703 -19.375 -7.59 1 86.75 13 MET B N 1
ATOM 3369 C CA . MET B 1 13 ? 25.016 -18.734 -7.605 1 86.75 13 MET B CA 1
ATOM 3370 C C . MET B 1 13 ? 26.125 -19.734 -7.301 1 86.75 13 MET B C 1
ATOM 3372 O O . MET B 1 13 ? 25.891 -20.75 -6.645 1 86.75 13 MET B O 1
ATOM 3376 N N . ILE B 1 14 ? 27.25 -19.422 -7.832 1 86.06 14 ILE B N 1
ATOM 3377 C CA . ILE B 1 14 ? 28.438 -20.219 -7.516 1 86.06 14 ILE B CA 1
ATOM 3378 C C . ILE B 1 14 ? 29.094 -19.672 -6.254 1 86.06 14 ILE B C 1
ATOM 3380 O O . ILE B 1 14 ? 29.281 -18.469 -6.105 1 86.06 14 ILE B O 1
ATOM 3384 N N . LYS B 1 15 ? 29.344 -20.578 -5.352 1 89.06 15 LYS B N 1
ATOM 3385 C CA . LYS B 1 15 ? 30 -20.156 -4.113 1 89.06 15 LYS B CA 1
ATOM 3386 C C . LYS B 1 15 ? 31.391 -19.594 -4.391 1 89.06 15 LYS B C 1
ATOM 3388 O O . LYS B 1 15 ? 32.062 -20.047 -5.32 1 89.06 15 LYS B O 1
ATOM 3393 N N . PRO B 1 16 ? 31.75 -18.641 -3.578 1 87.25 16 PRO B N 1
ATOM 3394 C CA . PRO B 1 16 ? 33.094 -18.094 -3.76 1 87.25 16 PRO B CA 1
ATOM 3395 C C . PRO B 1 16 ? 34.188 -19.141 -3.604 1 87.25 16 PRO B C 1
ATOM 3397 O O . PRO B 1 16 ? 35.219 -19.078 -4.293 1 87.25 16 PRO B O 1
ATOM 3400 N N . ASN B 1 17 ? 34.062 -20.141 -2.809 1 89.12 17 ASN B N 1
ATOM 3401 C CA . ASN B 1 17 ? 35.031 -21.188 -2.582 1 89.12 17 ASN B CA 1
ATOM 3402 C C . ASN B 1 17 ? 34.688 -22.469 -3.344 1 89.12 17 ASN B C 1
ATOM 3404 O O . ASN B 1 17 ? 34.938 -23.578 -2.852 1 89.12 17 ASN B O 1
ATOM 3408 N N . ALA B 1 18 ? 34.062 -22.297 -4.438 1 86.25 18 ALA B N 1
ATOM 3409 C CA . ALA B 1 18 ? 33.562 -23.422 -5.203 1 86.25 18 ALA B CA 1
ATOM 3410 C C . ALA B 1 18 ? 34.688 -24.344 -5.652 1 86.25 18 ALA B C 1
ATOM 3412 O O . ALA B 1 18 ? 34.5 -25.547 -5.793 1 86.25 18 ALA B O 1
ATOM 3413 N N . SER B 1 19 ? 35.875 -23.828 -5.902 1 87.38 19 SER B N 1
ATOM 3414 C CA . SER B 1 19 ? 37.031 -24.609 -6.379 1 87.38 19 SER B CA 1
ATOM 3415 C C . SER B 1 19 ? 37.438 -25.672 -5.359 1 87.38 19 SER B C 1
ATOM 3417 O O . SER B 1 19 ? 38 -26.703 -5.719 1 87.38 19 SER B O 1
ATOM 3419 N N . LEU B 1 20 ? 37.031 -25.422 -4.117 1 90.31 20 LEU B N 1
ATOM 3420 C CA . LEU B 1 20 ? 37.406 -26.328 -3.037 1 90.31 20 LEU B CA 1
ATOM 3421 C C . LEU B 1 20 ? 36.281 -27.328 -2.748 1 90.31 20 LEU B C 1
ATOM 3423 O O . LEU B 1 20 ? 36.438 -28.234 -1.933 1 90.31 20 LEU B O 1
ATOM 3427 N N . LEU B 1 21 ? 35.188 -27.094 -3.445 1 88.94 21 LEU B N 1
ATOM 3428 C CA . LEU B 1 21 ? 34 -27.922 -3.162 1 88.94 21 LEU B CA 1
ATOM 3429 C C . LEU B 1 21 ? 33.688 -28.812 -4.352 1 88.94 21 LEU B C 1
ATOM 3431 O O . LEU B 1 21 ? 34.188 -28.609 -5.453 1 88.94 21 LEU B O 1
ATOM 3435 N N . LYS B 1 22 ? 32.938 -29.984 -4.043 1 85.81 22 LYS B N 1
ATOM 3436 C CA . LYS B 1 22 ? 32.594 -30.922 -5.105 1 85.81 22 LYS B CA 1
ATOM 3437 C C . LYS B 1 22 ? 31.078 -31.078 -5.211 1 85.81 22 LYS B C 1
ATOM 3439 O O . LYS B 1 22 ? 30.359 -30.938 -4.219 1 85.81 22 LYS B O 1
ATOM 3444 N N . GLY B 1 23 ? 30.641 -31.219 -6.461 1 84.88 23 GLY B N 1
ATOM 3445 C CA . GLY B 1 23 ? 29.25 -31.562 -6.711 1 84.88 23 GLY B CA 1
ATOM 3446 C C . GLY B 1 23 ? 28.297 -30.438 -6.434 1 84.88 23 GLY B C 1
ATOM 3447 O O . GLY B 1 23 ? 28.531 -29.297 -6.844 1 84.88 23 GLY B O 1
ATOM 3448 N N . ASN B 1 24 ? 27.266 -30.75 -5.707 1 87.69 24 ASN B N 1
ATOM 3449 C CA . ASN B 1 24 ? 26.188 -29.812 -5.469 1 87.69 24 ASN B CA 1
ATOM 3450 C C . ASN B 1 24 ? 26.594 -28.734 -4.469 1 87.69 24 ASN B C 1
ATOM 3452 O O . ASN B 1 24 ? 25.969 -27.656 -4.418 1 87.69 24 ASN B O 1
ATOM 3456 N N . ASP B 1 25 ? 27.656 -28.953 -3.75 1 88.81 25 ASP B N 1
ATOM 3457 C CA . ASP B 1 25 ? 28.078 -28.047 -2.686 1 88.81 25 ASP B CA 1
ATOM 3458 C C . ASP B 1 25 ? 28.703 -26.781 -3.258 1 88.81 25 ASP B C 1
ATOM 3460 O O . ASP B 1 25 ? 28.906 -25.797 -2.539 1 88.81 25 ASP B O 1
ATOM 3464 N N . ARG B 1 26 ? 28.953 -26.828 -4.527 1 88.81 26 ARG B N 1
ATOM 3465 C CA . ARG B 1 26 ? 29.578 -25.688 -5.188 1 88.81 26 ARG B CA 1
ATOM 3466 C C . ARG B 1 26 ? 28.578 -24.562 -5.406 1 88.81 26 ARG B C 1
ATOM 3468 O O . ARG B 1 26 ? 28.969 -23.422 -5.68 1 88.81 26 ARG B O 1
ATOM 3475 N N . TYR B 1 27 ? 27.312 -24.922 -5.246 1 88.31 27 TYR B N 1
ATOM 3476 C CA . TYR B 1 27 ? 26.281 -23.969 -5.613 1 88.31 27 TYR B CA 1
ATOM 3477 C C . TYR B 1 27 ? 25.531 -23.484 -4.379 1 88.31 27 TYR B C 1
ATOM 3479 O O . TYR B 1 27 ? 25.469 -24.188 -3.363 1 88.31 27 TYR B O 1
ATOM 3487 N N . ARG B 1 28 ? 25.078 -22.266 -4.477 1 89.62 28 ARG B N 1
ATOM 3488 C CA . ARG B 1 28 ? 24.234 -21.672 -3.438 1 89.62 28 ARG B CA 1
ATOM 3489 C C . ARG B 1 28 ? 23.141 -20.812 -4.047 1 89.62 28 ARG B C 1
ATOM 3491 O O . ARG B 1 28 ? 23.203 -20.453 -5.227 1 89.62 28 ARG B O 1
ATOM 3498 N N . GLY B 1 29 ? 22.094 -20.594 -3.221 1 91.31 29 GLY B N 1
ATOM 3499 C CA . GLY B 1 29 ? 20.984 -19.766 -3.682 1 91.31 29 GLY B CA 1
ATOM 3500 C C . GLY B 1 29 ? 19.625 -20.312 -3.279 1 91.31 29 GLY B C 1
ATOM 3501 O O . GLY B 1 29 ? 19.531 -21.391 -2.705 1 91.31 29 GLY B O 1
ATOM 3502 N N . PHE B 1 30 ? 18.672 -19.594 -3.654 1 93.19 30 PHE B N 1
ATOM 3503 C CA . PHE B 1 30 ? 17.312 -19.953 -3.293 1 93.19 30 PHE B CA 1
ATOM 3504 C C . PHE B 1 30 ? 16.922 -21.297 -3.912 1 93.19 30 PHE B C 1
ATOM 3506 O O . PHE B 1 30 ? 16.328 -22.141 -3.244 1 93.19 30 PHE B O 1
ATOM 3513 N N . SER B 1 31 ? 17.219 -21.422 -5.211 1 91.44 31 SER B N 1
ATOM 3514 C CA . SER B 1 31 ? 16.859 -22.641 -5.914 1 91.44 31 SER B CA 1
ATOM 3515 C C . SER B 1 31 ? 17.594 -23.844 -5.32 1 91.44 31 SER B C 1
ATOM 3517 O O . SER B 1 31 ? 17.047 -24.953 -5.254 1 91.44 31 SER B O 1
ATOM 3519 N N . LYS B 1 32 ? 18.797 -23.656 -4.996 1 90.38 32 LYS B N 1
ATOM 3520 C CA . LYS B 1 32 ? 19.547 -24.719 -4.34 1 90.38 32 LYS B CA 1
ATOM 3521 C C . LYS B 1 32 ? 18.891 -25.125 -3.018 1 90.38 32 LYS B C 1
ATOM 3523 O O . LYS B 1 32 ? 18.75 -26.312 -2.721 1 90.38 32 LYS B O 1
ATOM 3528 N N . ASP B 1 33 ? 18.547 -24.109 -2.248 1 93.38 33 ASP B N 1
ATOM 3529 C CA . ASP B 1 33 ? 17.859 -24.359 -0.987 1 93.38 33 ASP B CA 1
ATOM 3530 C C . ASP B 1 33 ? 16.578 -25.156 -1.215 1 93.38 33 ASP B C 1
ATOM 3532 O O . ASP B 1 33 ? 16.281 -26.094 -0.479 1 93.38 33 ASP B O 1
ATOM 3536 N N . LEU B 1 34 ? 15.828 -24.703 -2.201 1 93.62 34 LEU B N 1
ATOM 3537 C CA . LEU B 1 34 ? 14.57 -25.375 -2.52 1 93.62 34 LEU B CA 1
ATOM 3538 C C . LEU B 1 34 ? 14.797 -26.828 -2.879 1 93.62 34 LEU B C 1
ATOM 3540 O O . LEU B 1 34 ? 14.062 -27.719 -2.424 1 93.62 34 LEU B O 1
ATOM 3544 N N . MET B 1 35 ? 15.82 -27.109 -3.641 1 91.31 35 MET B N 1
ATOM 3545 C CA . MET B 1 35 ? 16.125 -28.484 -4.055 1 91.31 35 MET B CA 1
ATOM 3546 C C . MET B 1 35 ? 16.531 -29.328 -2.855 1 91.31 35 MET B C 1
ATOM 3548 O O . MET B 1 35 ? 16.172 -30.516 -2.775 1 91.31 35 MET B O 1
ATOM 3552 N N . GLU B 1 36 ? 17.25 -28.734 -2.006 1 92.81 36 GLU B N 1
ATOM 3553 C CA . GLU B 1 36 ? 17.641 -29.453 -0.796 1 92.81 36 GLU B CA 1
ATOM 3554 C C . GLU B 1 36 ? 16.422 -29.812 0.045 1 92.81 36 GLU B C 1
ATOM 3556 O O . GLU B 1 36 ? 16.328 -30.938 0.558 1 92.81 36 GLU B O 1
ATOM 3561 N N . LEU B 1 37 ? 15.539 -28.875 0.188 1 95 37 LEU B N 1
ATOM 3562 C CA . LEU B 1 37 ? 14.305 -29.125 0.927 1 95 37 LEU B CA 1
ATOM 3563 C C . LEU B 1 37 ? 13.5 -30.234 0.275 1 95 37 LEU B C 1
ATOM 3565 O O . LEU B 1 37 ? 13 -31.141 0.962 1 95 37 LEU B O 1
ATOM 3569 N N . LEU B 1 38 ? 13.414 -30.219 -1.025 1 94.25 38 LEU B N 1
ATOM 3570 C CA . LEU B 1 38 ? 12.656 -31.219 -1.766 1 94.25 38 LEU B CA 1
ATOM 3571 C C . LEU B 1 38 ? 13.32 -32.594 -1.669 1 94.25 38 LEU B C 1
ATOM 3573 O O . LEU B 1 38 ? 12.641 -33.594 -1.498 1 94.25 38 LEU B O 1
ATOM 3577 N N . SER B 1 39 ? 14.648 -32.594 -1.812 1 93.19 39 SER B N 1
ATOM 3578 C CA . SER B 1 39 ? 15.398 -33.844 -1.725 1 93.19 39 SER B CA 1
ATOM 3579 C C . SER B 1 39 ? 15.219 -34.5 -0.361 1 93.19 39 SER B C 1
ATOM 3581 O O . SER B 1 39 ? 15.078 -35.75 -0.268 1 93.19 39 SER B O 1
ATOM 3583 N N . ARG B 1 40 ? 15.227 -33.75 0.642 1 94.44 40 ARG B N 1
ATOM 3584 C CA . ARG B 1 40 ? 15.055 -34.25 1.997 1 94.44 40 ARG B CA 1
ATOM 3585 C C . ARG B 1 40 ? 13.633 -34.781 2.207 1 94.44 40 ARG B C 1
ATOM 3587 O O . ARG B 1 40 ? 13.445 -35.844 2.811 1 94.44 40 ARG B O 1
ATOM 3594 N N . LYS B 1 41 ? 12.703 -34.094 1.715 1 93.88 41 LYS B N 1
ATOM 3595 C CA . LYS B 1 41 ? 11.305 -34.438 1.923 1 93.88 41 LYS B CA 1
ATOM 3596 C C . LYS B 1 41 ? 10.93 -35.688 1.122 1 93.88 41 LYS B C 1
ATOM 3598 O O . LYS B 1 41 ? 10.195 -36.562 1.609 1 93.88 41 LYS B O 1
ATOM 3603 N N . LEU B 1 42 ? 11.422 -35.781 -0.078 1 93.69 42 LEU B N 1
ATOM 3604 C CA . LEU B 1 42 ? 11.039 -36.875 -0.965 1 93.69 42 LEU B CA 1
ATOM 3605 C C . LEU B 1 42 ? 12.102 -37.969 -0.967 1 93.69 42 LEU B C 1
ATOM 3607 O O . LEU B 1 42 ? 11.914 -39.031 -1.591 1 93.69 42 LEU B O 1
ATOM 3611 N N . ASN B 1 43 ? 13.195 -37.75 -0.38 1 91.69 43 ASN B N 1
ATOM 3612 C CA . ASN B 1 43 ? 14.273 -38.719 -0.203 1 91.69 43 ASN B CA 1
ATOM 3613 C C . ASN B 1 43 ? 14.828 -39.188 -1.544 1 91.69 43 ASN B C 1
ATOM 3615 O O . ASN B 1 43 ? 14.867 -40.406 -1.822 1 91.69 43 ASN B O 1
ATOM 3619 N N . PHE B 1 44 ? 15.305 -38.219 -2.32 1 89.19 44 PHE B N 1
ATOM 3620 C CA . PHE B 1 44 ? 15.953 -38.562 -3.584 1 89.19 44 PHE B CA 1
ATOM 3621 C C . PHE B 1 44 ? 17.312 -37.875 -3.688 1 89.19 44 PHE B C 1
ATOM 3623 O O . PHE B 1 44 ? 17.594 -36.938 -2.932 1 89.19 44 PHE B O 1
ATOM 3630 N N . ARG B 1 45 ? 18.188 -38.406 -4.535 1 88.5 45 ARG B N 1
ATOM 3631 C CA . ARG B 1 45 ? 19.484 -37.781 -4.824 1 88.5 45 ARG B CA 1
ATOM 3632 C C . ARG B 1 45 ? 19.438 -37.031 -6.137 1 88.5 45 ARG B C 1
ATOM 3634 O O . ARG B 1 45 ? 18.625 -37.312 -7.008 1 88.5 45 ARG B O 1
ATOM 3641 N N . TYR B 1 46 ? 20.172 -35.969 -6.137 1 87.56 46 TYR B N 1
ATOM 3642 C CA . TYR B 1 46 ? 20.188 -35.125 -7.344 1 87.56 46 TYR B CA 1
ATOM 3643 C C . TYR B 1 46 ? 21.594 -34.594 -7.613 1 87.56 46 TYR B C 1
ATOM 3645 O O . TYR B 1 46 ? 22.438 -34.594 -6.719 1 87.56 46 TYR B O 1
ATOM 3653 N N . GLU B 1 47 ? 21.906 -34.375 -8.828 1 85.81 47 GLU B N 1
ATOM 3654 C CA . GLU B 1 47 ? 23.125 -33.75 -9.281 1 85.81 47 GLU B CA 1
ATOM 3655 C C . GLU B 1 47 ? 22.828 -32.5 -10.109 1 85.81 47 GLU B C 1
ATOM 3657 O O . GLU B 1 47 ? 22.016 -32.531 -11.031 1 85.81 47 GLU B O 1
ATOM 3662 N N . ILE B 1 48 ? 23.469 -31.406 -9.781 1 85.38 48 ILE B N 1
ATOM 3663 C CA . ILE B 1 48 ? 23.219 -30.125 -10.469 1 85.38 48 ILE B CA 1
ATOM 3664 C C . ILE B 1 48 ? 24.188 -30 -11.648 1 85.38 48 ILE B C 1
ATOM 3666 O O . ILE B 1 48 ? 25.406 -30.156 -11.484 1 85.38 48 ILE B O 1
ATOM 3670 N N . CYS B 1 49 ? 23.672 -29.797 -12.812 1 79.38 49 CYS B N 1
ATOM 3671 C CA . CYS B 1 49 ? 24.453 -29.531 -14.016 1 79.38 49 CYS B CA 1
ATOM 3672 C C . CYS B 1 49 ? 24.094 -28.172 -14.602 1 79.38 49 CYS B C 1
ATOM 3674 O O . CYS B 1 49 ? 22.922 -27.812 -14.703 1 79.38 49 CYS B O 1
ATOM 3676 N N . ILE B 1 50 ? 25.062 -27.344 -14.898 1 76.31 50 ILE B N 1
ATOM 3677 C CA . ILE B 1 50 ? 24.844 -26.016 -15.469 1 76.31 50 ILE B CA 1
ATOM 3678 C C . ILE B 1 50 ? 24.516 -26.141 -16.953 1 76.31 50 ILE B C 1
ATOM 3680 O O . ILE B 1 50 ? 25.156 -26.891 -17.688 1 76.31 50 ILE B O 1
ATOM 3684 N N . SER B 1 51 ? 23.344 -25.5 -17.25 1 75.25 51 SER B N 1
ATOM 3685 C CA . SER B 1 51 ? 22.953 -25.531 -18.641 1 75.25 51 SER B CA 1
ATOM 3686 C C . SER B 1 51 ? 23.984 -24.859 -19.531 1 75.25 51 SER B C 1
ATOM 3688 O O . SER B 1 51 ? 24.578 -23.844 -19.141 1 75.25 51 SER B O 1
ATOM 3690 N N . LYS B 1 52 ? 24.219 -25.406 -20.703 1 65.5 52 LYS B N 1
ATOM 3691 C CA . LYS B 1 52 ? 25.156 -24.891 -21.688 1 65.5 52 LYS B CA 1
ATOM 3692 C C . LYS B 1 52 ? 24.609 -23.641 -22.375 1 65.5 52 LYS B C 1
ATOM 3694 O O . LYS B 1 52 ? 25.375 -22.844 -22.922 1 65.5 52 LYS B O 1
ATOM 3699 N N . GLU B 1 53 ? 23.281 -23.562 -22.266 1 67 53 GLU B N 1
ATOM 3700 C CA . GLU B 1 53 ? 22.641 -22.469 -22.969 1 67 53 GLU B CA 1
ATOM 3701 C C . GLU B 1 53 ? 22.203 -21.375 -22 1 67 53 GLU B C 1
ATOM 3703 O O . GLU B 1 53 ? 21.844 -21.656 -20.859 1 67 53 GLU B O 1
ATOM 3708 N N . SER B 1 54 ? 22.328 -20.156 -22.375 1 63.28 54 SER B N 1
ATOM 3709 C CA . SER B 1 54 ? 22.062 -19 -21.516 1 63.28 54 SER B CA 1
ATOM 3710 C C . SER B 1 54 ? 20.578 -18.641 -21.516 1 63.28 54 SER B C 1
ATOM 3712 O O . SER B 1 54 ? 20.156 -17.797 -20.734 1 63.28 54 SER B O 1
ATOM 3714 N N . SER B 1 55 ? 19.766 -19.406 -22.188 1 71.94 55 SER B N 1
ATOM 3715 C CA . SER B 1 55 ? 18.359 -19.016 -22.281 1 71.94 55 SER B CA 1
ATOM 3716 C C . SER B 1 55 ? 17.469 -20 -21.531 1 71.94 55 SER B C 1
ATOM 3718 O O . SER B 1 55 ? 17.812 -21.172 -21.391 1 71.94 55 SER B O 1
ATOM 3720 N N . TYR B 1 56 ? 16.375 -19.609 -20.922 1 74.94 56 TYR B N 1
ATOM 3721 C CA . TYR B 1 56 ? 15.438 -20.469 -20.203 1 74.94 56 TYR B CA 1
ATOM 3722 C C . TYR B 1 56 ? 14.641 -21.344 -21.188 1 74.94 56 TYR B C 1
ATOM 3724 O O . TYR B 1 56 ? 14.398 -22.516 -20.906 1 74.94 56 TYR B O 1
ATOM 3732 N N . GLY B 1 57 ? 14.297 -20.766 -22.344 1 75.5 57 GLY B N 1
ATOM 3733 C CA . GLY B 1 57 ? 13.578 -21.562 -23.328 1 75.5 57 GLY B CA 1
ATOM 3734 C C . GLY B 1 57 ? 12.797 -20.719 -24.312 1 75.5 57 GLY B C 1
ATOM 3735 O O . GLY B 1 57 ? 11.891 -19.984 -23.938 1 75.5 57 GLY B O 1
ATOM 3736 N N . SER B 1 58 ? 13.203 -20.578 -25.453 1 77.5 58 SER B N 1
ATOM 3737 C CA . SER B 1 58 ? 12.492 -19.922 -26.562 1 77.5 58 SER B CA 1
ATOM 3738 C C . SER B 1 58 ? 12.578 -20.75 -27.844 1 77.5 58 SER B C 1
ATOM 3740 O O . SER B 1 58 ? 13.508 -21.547 -28 1 77.5 58 SER B O 1
ATOM 3742 N N . LYS B 1 59 ? 11.555 -20.625 -28.609 1 81.19 59 LYS B N 1
ATOM 3743 C CA . LYS B 1 59 ? 11.547 -21.344 -29.891 1 81.19 59 LYS B CA 1
ATOM 3744 C C . LYS B 1 59 ? 12.305 -20.547 -30.953 1 81.19 59 LYS B C 1
ATOM 3746 O O . LYS B 1 59 ? 12.016 -19.375 -31.188 1 81.19 59 LYS B O 1
ATOM 3751 N N . VAL B 1 60 ? 13.406 -21.094 -31.438 1 75.94 60 VAL B N 1
ATOM 3752 C CA . VAL B 1 60 ? 14.141 -20.531 -32.562 1 75.94 60 VAL B CA 1
ATOM 3753 C C . VAL B 1 60 ? 14.055 -21.469 -33.75 1 75.94 60 VAL B C 1
ATOM 3755 O O . VAL B 1 60 ? 14.484 -22.625 -33.688 1 75.94 60 VAL B O 1
ATOM 3758 N N . GLU B 1 61 ? 13.5 -20.984 -34.812 1 77.94 61 GLU B N 1
ATOM 3759 C CA . GLU B 1 61 ? 13.344 -21.75 -36.062 1 77.94 61 GLU B CA 1
ATOM 3760 C C . GLU B 1 61 ? 12.586 -23.062 -35.781 1 77.94 61 GLU B C 1
ATOM 3762 O O . GLU B 1 61 ? 13.008 -24.125 -36.219 1 77.94 61 GLU B O 1
ATOM 3767 N N . GLY B 1 62 ? 11.586 -23.031 -34.875 1 81 62 GLY B N 1
ATOM 3768 C CA . GLY B 1 62 ? 10.695 -24.156 -34.625 1 81 62 GLY B CA 1
ATOM 3769 C C . GLY B 1 62 ? 11.234 -25.109 -33.594 1 81 62 GLY B C 1
ATOM 3770 O O . GLY B 1 62 ? 10.57 -26.094 -33.25 1 81 62 GLY B O 1
ATOM 3771 N N . GLN B 1 63 ? 12.469 -24.891 -33.125 1 85.25 63 GLN B N 1
ATOM 3772 C CA . GLN B 1 63 ? 13.07 -25.797 -32.125 1 85.25 63 GLN B CA 1
ATOM 3773 C C . GLN B 1 63 ? 13.273 -25.094 -30.797 1 85.25 63 GLN B C 1
ATOM 3775 O O . GLN B 1 63 ? 13.672 -23.922 -30.75 1 85.25 63 GLN B O 1
ATOM 3780 N N . TRP B 1 64 ? 12.922 -25.891 -29.781 1 86.94 64 TRP B N 1
ATOM 3781 C CA . TRP B 1 64 ? 13.094 -25.344 -28.438 1 86.94 64 TRP B CA 1
ATOM 3782 C C . TRP B 1 64 ? 14.562 -25.297 -28.047 1 86.94 64 TRP B C 1
ATOM 3784 O O . TRP B 1 64 ? 15.297 -26.266 -28.266 1 86.94 64 TRP B O 1
ATOM 3794 N N . GLN B 1 65 ? 14.969 -24.109 -27.547 1 81.81 65 GLN B N 1
ATOM 3795 C CA . GLN B 1 65 ? 16.344 -23.938 -27.062 1 81.81 65 GLN B CA 1
ATOM 3796 C C . GLN B 1 65 ? 16.359 -23.672 -25.562 1 81.81 65 GLN B C 1
ATOM 3798 O O . GLN B 1 65 ? 15.312 -23.562 -24.922 1 81.81 65 GLN B O 1
ATOM 3803 N N . GLY B 1 66 ? 17.562 -23.719 -24.953 1 80.25 66 GLY B N 1
ATOM 3804 C CA . GLY B 1 66 ? 17.703 -23.406 -23.547 1 80.25 66 GLY B CA 1
ATOM 3805 C C . GLY B 1 66 ? 17.297 -24.547 -22.641 1 80.25 66 GLY B C 1
ATOM 3806 O O . GLY B 1 66 ? 17.328 -25.703 -23.047 1 80.25 66 GLY B O 1
ATOM 3807 N N . LEU B 1 67 ? 16.891 -24.219 -21.422 1 82.56 67 LEU B N 1
ATOM 3808 C CA . LEU B 1 67 ? 16.547 -25.219 -20.422 1 82.56 67 LEU B CA 1
ATOM 3809 C C . LEU B 1 67 ? 15.359 -26.062 -20.875 1 82.56 67 LEU B C 1
ATOM 3811 O O . LEU B 1 67 ? 15.336 -27.266 -20.672 1 82.56 67 LEU B O 1
ATOM 3815 N N . ILE B 1 68 ? 14.375 -25.406 -21.5 1 87.12 68 ILE B N 1
ATOM 3816 C CA . ILE B 1 68 ? 13.195 -26.109 -21.969 1 87.12 68 ILE B CA 1
ATOM 3817 C C . ILE B 1 68 ? 13.586 -27.094 -23.078 1 87.12 68 ILE B C 1
ATOM 3819 O O . ILE B 1 68 ? 13.094 -28.219 -23.109 1 87.12 68 ILE B O 1
ATOM 3823 N N . GLY B 1 69 ? 14.461 -26.625 -23.984 1 87.12 69 GLY B N 1
ATOM 3824 C CA . GLY B 1 69 ? 14.938 -27.516 -25.031 1 87.12 69 GLY B CA 1
ATOM 3825 C C . GLY B 1 69 ? 15.648 -28.734 -24.484 1 87.12 69 GLY B C 1
ATOM 3826 O O . GLY B 1 69 ? 15.477 -29.844 -25 1 87.12 69 GLY B O 1
ATOM 3827 N N . GLU B 1 70 ? 16.422 -28.562 -23.438 1 86.44 70 GLU B N 1
ATOM 3828 C CA . GLU B 1 70 ? 17.141 -29.672 -22.828 1 86.44 70 GLU B CA 1
ATOM 3829 C C . GLU B 1 70 ? 16.188 -30.672 -22.203 1 86.44 70 GLU B C 1
ATOM 3831 O O . GLU B 1 70 ? 16.453 -31.875 -22.203 1 86.44 70 GLU B O 1
ATOM 3836 N N . LEU B 1 71 ? 15.078 -30.234 -21.703 1 88.75 71 LEU B N 1
ATOM 3837 C CA . LEU B 1 71 ? 14.062 -31.125 -21.125 1 88.75 71 LEU B CA 1
ATOM 3838 C C . LEU B 1 71 ? 13.336 -31.891 -22.219 1 88.75 71 LEU B C 1
ATOM 3840 O O . LEU B 1 71 ? 13.07 -33.094 -22.078 1 88.75 71 LEU B O 1
ATOM 3844 N N . VAL B 1 72 ? 13.047 -31.188 -23.312 1 90.25 72 VAL B N 1
ATOM 3845 C CA . VAL B 1 72 ? 12.32 -31.797 -24.422 1 90.25 72 VAL B CA 1
ATOM 3846 C C . VAL B 1 72 ? 13.172 -32.906 -25.062 1 90.25 72 VAL B C 1
ATOM 3848 O O . VAL B 1 72 ? 12.656 -33.938 -25.438 1 90.25 72 VAL B O 1
ATOM 3851 N N . ARG B 1 73 ? 14.469 -32.625 -25.109 1 88.25 73 ARG B N 1
ATOM 3852 C CA . ARG B 1 73 ? 15.391 -33.594 -25.688 1 88.25 73 ARG B CA 1
ATOM 3853 C C . ARG B 1 73 ? 15.789 -34.656 -24.672 1 88.25 73 ARG B C 1
ATOM 3855 O O . ARG B 1 73 ? 16.688 -35.469 -24.922 1 88.25 73 ARG B O 1
ATOM 3862 N N . GLU B 1 74 ? 15.25 -34.594 -23.422 1 87.62 74 GLU B N 1
ATOM 3863 C CA . GLU B 1 74 ? 15.438 -35.562 -22.344 1 87.62 74 GLU B CA 1
ATOM 3864 C C . GLU B 1 74 ? 16.891 -35.625 -21.906 1 87.62 74 GLU B C 1
ATOM 3866 O O . GLU B 1 74 ? 17.422 -36.688 -21.609 1 87.62 74 GLU B O 1
ATOM 3871 N N . GLU B 1 75 ? 17.516 -34.5 -22 1 84.25 75 GLU B N 1
ATOM 3872 C CA . GLU B 1 75 ? 18.891 -34.375 -21.531 1 84.25 75 GLU B CA 1
ATOM 3873 C C . GLU B 1 75 ? 18.938 -34.125 -20.031 1 84.25 75 GLU B C 1
ATOM 3875 O O . GLU B 1 75 ? 19.984 -34.312 -19.391 1 84.25 75 GLU B O 1
ATOM 3880 N N . ALA B 1 76 ? 17.828 -33.625 -19.469 1 83.88 76 ALA B N 1
ATOM 3881 C CA . ALA B 1 76 ? 17.672 -33.344 -18.047 1 83.88 76 ALA B CA 1
ATOM 3882 C C . ALA B 1 76 ? 16.297 -33.812 -17.547 1 83.88 76 ALA B C 1
ATOM 3884 O O . ALA B 1 76 ? 15.352 -33.906 -18.328 1 83.88 76 ALA B O 1
ATOM 3885 N N . ASP B 1 77 ? 16.234 -34.062 -16.297 1 86.69 77 ASP B N 1
ATOM 3886 C CA . ASP B 1 77 ? 14.984 -34.531 -15.719 1 86.69 77 ASP B CA 1
ATOM 3887 C C . ASP B 1 77 ? 14.156 -33.375 -15.156 1 86.69 77 ASP B C 1
ATOM 3889 O O . ASP B 1 77 ? 12.93 -33.375 -15.297 1 86.69 77 ASP B O 1
ATOM 3893 N N . ILE B 1 78 ? 14.852 -32.5 -14.484 1 89.5 78 ILE B N 1
ATOM 3894 C CA . ILE B 1 78 ? 14.188 -31.391 -13.836 1 89.5 78 ILE B CA 1
ATOM 3895 C C . ILE B 1 78 ? 14.992 -30.109 -14.07 1 89.5 78 ILE B C 1
ATOM 3897 O O . ILE B 1 78 ? 16.234 -30.141 -14.039 1 89.5 78 ILE B O 1
ATOM 3901 N N . ALA B 1 79 ? 14.328 -29.109 -14.438 1 87.56 79 ALA B N 1
ATOM 3902 C CA . ALA B 1 79 ? 14.969 -27.797 -14.531 1 87.56 79 ALA B CA 1
ATOM 3903 C C . ALA B 1 79 ? 14.602 -26.922 -13.344 1 87.56 79 ALA B C 1
ATOM 3905 O O . ALA B 1 79 ? 13.43 -26.797 -12.984 1 87.56 79 ALA B O 1
ATOM 3906 N N . LEU B 1 80 ? 15.648 -26.422 -12.75 1 82.81 80 LEU B N 1
ATOM 3907 C CA . LEU B 1 80 ? 15.492 -25.625 -11.539 1 82.81 80 LEU B CA 1
ATOM 3908 C C . LEU B 1 80 ? 15.891 -24.172 -11.789 1 82.81 80 LEU B C 1
ATOM 3910 O O . LEU B 1 80 ? 16.875 -23.906 -12.484 1 82.81 80 LEU B O 1
ATOM 3914 N N . GLY B 1 81 ? 15.188 -23.203 -11.352 1 82.94 81 GLY B N 1
ATOM 3915 C CA . GLY B 1 81 ? 15.453 -21.781 -11.484 1 82.94 81 GLY B CA 1
ATOM 3916 C C . GLY B 1 81 ? 14.195 -20.938 -11.602 1 82.94 81 GLY B C 1
ATOM 3917 O O . GLY B 1 81 ? 13.094 -21.438 -11.352 1 82.94 81 GLY B O 1
ATOM 3918 N N . PRO B 1 82 ? 14.414 -19.703 -11.859 1 87.06 82 PRO B N 1
ATOM 3919 C CA . PRO B 1 82 ? 13.266 -18.812 -12.055 1 87.06 82 PRO B CA 1
ATOM 3920 C C . PRO B 1 82 ? 12.609 -18.984 -13.422 1 87.06 82 PRO B C 1
ATOM 3922 O O . PRO B 1 82 ? 12.602 -18.062 -14.234 1 87.06 82 PRO B O 1
ATOM 3925 N N . ILE B 1 83 ? 12.094 -20.125 -13.586 1 88.19 83 ILE B N 1
ATOM 3926 C CA . ILE B 1 83 ? 11.414 -20.422 -14.844 1 88.19 83 ILE B CA 1
ATOM 3927 C C . ILE B 1 83 ? 9.938 -20.062 -14.734 1 88.19 83 ILE B C 1
ATOM 3929 O O . ILE B 1 83 ? 9.211 -20.656 -13.93 1 88.19 83 ILE B O 1
ATOM 3933 N N . THR B 1 84 ? 9.562 -19.141 -15.562 1 90.12 84 THR B N 1
ATOM 3934 C CA . THR B 1 84 ? 8.18 -18.672 -15.539 1 90.12 84 THR B CA 1
ATOM 3935 C C . THR B 1 84 ? 7.262 -19.688 -16.219 1 90.12 84 THR B C 1
ATOM 3937 O O . THR B 1 84 ? 7.59 -20.234 -17.266 1 90.12 84 THR B O 1
ATOM 3940 N N . ILE B 1 85 ? 6.164 -19.984 -15.555 1 91.62 85 ILE B N 1
ATOM 3941 C CA . ILE B 1 85 ? 5.145 -20.844 -16.156 1 91.62 85 ILE B CA 1
ATOM 3942 C C . ILE B 1 85 ? 4.461 -20.109 -17.312 1 91.62 85 ILE B C 1
ATOM 3944 O O . ILE B 1 85 ? 3.949 -19 -17.125 1 91.62 85 ILE B O 1
ATOM 3948 N N . THR B 1 86 ? 4.523 -20.641 -18.516 1 89.62 86 THR B N 1
ATOM 3949 C CA . THR B 1 86 ? 3.805 -20.109 -19.672 1 89.62 86 THR B CA 1
ATOM 3950 C C . THR B 1 86 ? 3.057 -21.219 -20.391 1 89.62 86 THR B C 1
ATOM 3952 O O . THR B 1 86 ? 3.389 -22.406 -20.25 1 89.62 86 THR B O 1
ATOM 3955 N N . ALA B 1 87 ? 2.053 -20.812 -21.172 1 90.25 87 ALA B N 1
ATOM 3956 C CA . ALA B 1 87 ? 1.269 -21.797 -21.922 1 90.25 87 ALA B CA 1
ATOM 3957 C C . ALA B 1 87 ? 2.133 -22.531 -22.953 1 90.25 87 ALA B C 1
ATOM 3959 O O . ALA B 1 87 ? 2.035 -23.75 -23.094 1 90.25 87 ALA B O 1
ATOM 3960 N N . GLU B 1 88 ? 2.945 -21.812 -23.578 1 88.44 88 GLU B N 1
ATOM 3961 C CA . GLU B 1 88 ? 3.805 -22.375 -24.609 1 88.44 88 GLU B CA 1
ATOM 3962 C C . GLU B 1 88 ? 4.746 -23.438 -24.031 1 88.44 88 GLU B C 1
ATOM 3964 O O . GLU B 1 88 ? 4.93 -24.5 -24.625 1 88.44 88 GLU B O 1
ATOM 3969 N N . ARG B 1 89 ? 5.348 -23.141 -23 1 89.19 89 ARG B N 1
ATOM 3970 C CA . ARG B 1 89 ? 6.27 -24.062 -22.359 1 89.19 89 ARG B CA 1
ATOM 3971 C C . ARG B 1 89 ? 5.531 -25.281 -21.797 1 89.19 89 ARG B C 1
ATOM 3973 O O . ARG B 1 89 ? 6.016 -26.406 -21.906 1 89.19 89 ARG B O 1
ATOM 3980 N N . GLU B 1 90 ? 4.344 -25.047 -21.234 1 92.31 90 GLU B N 1
ATOM 3981 C CA . GLU B 1 90 ? 3.547 -26.109 -20.625 1 92.31 90 GLU B CA 1
ATOM 3982 C C . GLU B 1 90 ? 3.098 -27.125 -21.656 1 92.31 90 GLU B C 1
ATOM 3984 O O . GLU B 1 90 ? 2.801 -28.281 -21.312 1 92.31 90 GLU B O 1
ATOM 3989 N N . GLU B 1 91 ? 3.072 -26.812 -22.922 1 91.19 91 GLU B N 1
ATOM 3990 C CA . GLU B 1 91 ? 2.656 -27.703 -24 1 91.19 91 GLU B CA 1
ATOM 3991 C C . GLU B 1 91 ? 3.68 -28.812 -24.219 1 91.19 91 GLU B C 1
ATOM 3993 O O . GLU B 1 91 ? 3.334 -29.906 -24.672 1 91.19 91 GLU B O 1
ATOM 3998 N N . VAL B 1 92 ? 4.949 -28.5 -23.844 1 92.44 92 VAL B N 1
ATOM 3999 C CA . VAL B 1 92 ? 5.988 -29.453 -24.234 1 92.44 92 VAL B CA 1
ATOM 4000 C C . VAL B 1 92 ? 6.66 -30.016 -23 1 92.44 92 VAL B C 1
ATOM 4002 O O . VAL B 1 92 ? 7.379 -31.016 -23.062 1 92.44 92 VAL B O 1
ATOM 4005 N N . ILE B 1 93 ? 6.422 -29.359 -21.875 1 92.88 93 ILE B N 1
ATOM 4006 C CA . ILE B 1 93 ? 6.961 -29.844 -20.609 1 92.88 93 ILE B CA 1
ATOM 4007 C C . ILE B 1 93 ? 5.891 -29.75 -19.516 1 92.88 93 ILE B C 1
ATOM 4009 O O . ILE B 1 93 ? 4.805 -29.219 -19.75 1 92.88 93 ILE B O 1
ATOM 4013 N N . ASP B 1 94 ? 6.203 -30.359 -18.344 1 92.94 94 ASP B N 1
ATOM 4014 C CA . ASP B 1 94 ? 5.285 -30.297 -17.203 1 92.94 94 ASP B CA 1
ATOM 4015 C C . ASP B 1 94 ? 5.852 -29.438 -16.078 1 92.94 94 ASP B C 1
ATOM 4017 O O . ASP B 1 94 ? 6.93 -29.719 -15.555 1 92.94 94 ASP B O 1
ATOM 4021 N N . PHE B 1 95 ? 5.086 -28.438 -15.758 1 94.38 95 PHE B N 1
ATOM 4022 C CA . PHE B 1 95 ? 5.469 -27.641 -14.609 1 94.38 95 PHE B CA 1
ATOM 4023 C C . PHE B 1 95 ? 4.871 -28.203 -13.328 1 94.38 95 PHE B C 1
ATOM 4025 O O . PHE B 1 95 ? 3.74 -28.688 -13.328 1 94.38 95 PHE B O 1
ATOM 4032 N N . SER B 1 96 ? 5.617 -28.078 -12.297 1 93.62 96 SER B N 1
ATOM 4033 C CA . SER B 1 96 ? 5.055 -28.328 -10.969 1 93.62 96 SER B CA 1
ATOM 4034 C C . SER B 1 96 ? 4.113 -27.203 -10.555 1 93.62 96 SER B C 1
ATOM 4036 O O . SER B 1 96 ? 3.949 -26.219 -11.289 1 93.62 96 SER B O 1
ATOM 4038 N N . LYS B 1 97 ? 3.441 -27.438 -9.414 1 93.25 97 LYS B N 1
ATOM 4039 C CA . LYS B 1 97 ? 2.783 -26.297 -8.789 1 93.25 97 LYS B CA 1
ATOM 4040 C C . LYS B 1 97 ? 3.791 -25.203 -8.445 1 93.25 97 LYS B C 1
ATOM 4042 O O . LYS B 1 97 ? 4.957 -25.484 -8.172 1 93.25 97 LYS B O 1
ATOM 4047 N N . PRO B 1 98 ? 3.371 -23.953 -8.484 1 92.69 98 PRO B N 1
ATOM 4048 C CA . PRO B 1 98 ? 4.312 -22.844 -8.336 1 92.69 98 PRO B CA 1
ATOM 4049 C C . PRO B 1 98 ? 4.887 -22.734 -6.926 1 92.69 98 PRO B C 1
ATOM 4051 O O . PRO B 1 98 ? 4.188 -23 -5.949 1 92.69 98 PRO B O 1
ATOM 4054 N N . PHE B 1 99 ? 6.164 -22.312 -6.859 1 92.06 99 PHE B N 1
ATOM 4055 C CA . PHE B 1 99 ? 6.777 -22.109 -5.551 1 92.06 99 PHE B CA 1
ATOM 4056 C C . PHE B 1 99 ? 6.875 -20.625 -5.223 1 92.06 99 PHE B C 1
ATOM 4058 O O . PHE B 1 99 ? 7.094 -20.25 -4.07 1 92.06 99 PHE B O 1
ATOM 4065 N N . LEU B 1 100 ? 6.695 -19.828 -6.188 1 89.88 100 LEU B N 1
ATOM 4066 C CA . LEU B 1 100 ? 6.766 -18.391 -5.98 1 89.88 100 LEU B CA 1
ATOM 4067 C C . LEU B 1 100 ? 5.895 -17.656 -6.988 1 89.88 100 LEU B C 1
ATOM 4069 O O . LEU B 1 100 ? 5.941 -17.938 -8.188 1 89.88 100 LEU B O 1
ATOM 4073 N N . ASP B 1 101 ? 5.086 -16.797 -6.477 1 87.75 101 ASP B N 1
ATOM 4074 C CA . ASP B 1 101 ? 4.254 -15.953 -7.328 1 87.75 101 ASP B CA 1
ATOM 4075 C C . ASP B 1 101 ? 4.816 -14.539 -7.406 1 87.75 101 ASP B C 1
ATOM 4077 O O . ASP B 1 101 ? 5.387 -14.039 -6.434 1 87.75 101 ASP B O 1
ATOM 4081 N N . PHE B 1 102 ? 4.609 -13.992 -8.539 1 87.5 102 PHE B N 1
ATOM 4082 C CA . PHE B 1 102 ? 5.156 -12.648 -8.688 1 87.5 102 PHE B CA 1
ATOM 4083 C C . PHE B 1 102 ? 4.359 -11.852 -9.711 1 87.5 102 PHE B C 1
ATOM 4085 O O . PHE B 1 102 ? 3.49 -12.398 -10.398 1 87.5 102 PHE B O 1
ATOM 4092 N N . ARG B 1 103 ? 4.598 -10.57 -9.648 1 86.44 103 ARG B N 1
ATOM 4093 C CA . ARG B 1 103 ? 4.129 -9.664 -10.688 1 86.44 103 ARG B CA 1
ATOM 4094 C C . ARG B 1 103 ? 5.297 -9 -11.406 1 86.44 103 ARG B C 1
ATOM 4096 O O . ARG B 1 103 ? 6.441 -9.086 -10.953 1 86.44 103 ARG B O 1
ATOM 4103 N N . ILE B 1 104 ? 4.988 -8.516 -12.516 1 90.75 104 ILE B N 1
ATOM 4104 C CA . ILE B 1 104 ? 6.02 -7.805 -13.266 1 90.75 104 ILE B CA 1
ATOM 4105 C C . ILE B 1 104 ? 6.238 -6.418 -12.664 1 90.75 104 ILE B C 1
ATOM 4107 O O . ILE B 1 104 ? 5.281 -5.75 -12.273 1 90.75 104 ILE B O 1
ATOM 4111 N N . ALA B 1 105 ? 7.48 -6.031 -12.547 1 93.06 105 ALA B N 1
ATOM 4112 C CA . ALA B 1 105 ? 7.867 -4.711 -12.047 1 93.06 105 ALA B CA 1
ATOM 4113 C C . ALA B 1 105 ? 8.922 -4.074 -12.953 1 93.06 105 ALA B C 1
ATOM 4115 O O . ALA B 1 105 ? 9.414 -4.707 -13.891 1 93.06 105 ALA B O 1
ATOM 4116 N N . MET B 1 106 ? 9.133 -2.883 -12.742 1 95.12 106 MET B N 1
ATOM 4117 C CA . MET B 1 106 ? 10.242 -2.221 -13.43 1 95.12 106 MET B CA 1
ATOM 4118 C C . MET B 1 106 ? 11.156 -1.516 -12.43 1 95.12 106 MET B C 1
ATOM 4120 O O . MET B 1 106 ? 10.703 -1.091 -11.367 1 95.12 106 MET B O 1
ATOM 4124 N N . ILE B 1 107 ? 12.391 -1.448 -12.742 1 94.5 107 ILE B N 1
ATOM 4125 C CA . ILE B 1 107 ? 13.398 -0.779 -11.93 1 94.5 107 ILE B CA 1
ATOM 4126 C C . ILE B 1 107 ? 13.961 0.425 -12.688 1 94.5 107 ILE B C 1
ATOM 4128 O O . ILE B 1 107 ? 14.18 0.355 -13.898 1 94.5 107 ILE B O 1
ATOM 4132 N N . LEU B 1 108 ? 13.992 1.576 -12.078 1 92 108 LEU B N 1
ATOM 4133 C CA . LEU B 1 108 ? 14.562 2.785 -12.656 1 92 108 LEU B CA 1
ATOM 4134 C C . LEU B 1 108 ? 15.305 3.596 -11.594 1 92 108 LEU B C 1
ATOM 4136 O O . LEU B 1 108 ? 15.195 3.312 -10.398 1 92 108 LEU B O 1
ATOM 4140 N N . GLN B 1 109 ? 15.984 4.562 -12.07 1 87.69 109 GLN B N 1
ATOM 4141 C CA . GLN B 1 109 ? 16.766 5.402 -11.172 1 87.69 109 GLN B CA 1
ATOM 4142 C C . GLN B 1 109 ? 15.852 6.25 -10.281 1 87.69 109 GLN B C 1
ATOM 4144 O O . GLN B 1 109 ? 14.836 6.77 -10.75 1 87.69 109 GLN B O 1
ATOM 4149 N N . GLN B 1 110 ? 16.141 6.312 -9.016 1 80.31 110 GLN B N 1
ATOM 4150 C CA . GLN B 1 110 ? 15.414 7.184 -8.094 1 80.31 110 GLN B CA 1
ATOM 4151 C C . GLN B 1 110 ? 15.586 8.648 -8.477 1 80.31 110 GLN B C 1
ATOM 4153 O O . GLN B 1 110 ? 16.688 9.086 -8.812 1 80.31 110 GLN B O 1
ATOM 4158 N N . PRO B 1 111 ? 14.367 9.312 -8.633 1 66.12 111 PRO B N 1
ATOM 4159 C CA . PRO B 1 111 ? 14.5 10.734 -8.969 1 66.12 111 PRO B CA 1
ATOM 4160 C C . PRO B 1 111 ? 15.297 11.508 -7.922 1 66.12 111 PRO B C 1
ATOM 4162 O O . PRO B 1 111 ? 15.195 11.234 -6.727 1 66.12 111 PRO B O 1
ATOM 4165 N N . THR B 1 112 ? 16.438 11.867 -8.227 1 55.69 112 THR B N 1
ATOM 4166 C CA . THR B 1 112 ? 17.172 12.711 -7.293 1 55.69 112 THR B CA 1
ATOM 4167 C C . THR B 1 112 ? 16.328 13.906 -6.859 1 55.69 112 THR B C 1
ATOM 4169 O O . THR B 1 112 ? 16.281 14.242 -5.672 1 55.69 112 THR B O 1
ATOM 4172 N N . GLY B 1 113 ? 16.344 15.156 -7.527 1 50.03 113 GLY B N 1
ATOM 4173 C CA . GLY B 1 113 ? 16.047 16.531 -7.156 1 50.03 113 GLY B CA 1
ATOM 4174 C C . GLY B 1 113 ? 14.562 16.859 -7.188 1 50.03 113 GLY B C 1
ATOM 4175 O O . GLY B 1 113 ? 13.867 16.516 -8.148 1 50.03 113 GLY B O 1
ATOM 4176 N N . GLU B 1 114 ? 13.867 16.656 -6.176 1 49.06 114 GLU B N 1
ATOM 4177 C CA . GLU B 1 114 ? 12.508 17.172 -6.043 1 49.06 114 GLU B CA 1
ATOM 4178 C C . GLU B 1 114 ? 12.391 18.562 -6.664 1 49.06 114 GLU B C 1
ATOM 4180 O O . GLU B 1 114 ? 13.289 19.391 -6.531 1 49.06 114 GLU B O 1
ATOM 4185 N N . GLU B 1 115 ? 11.742 18.594 -7.77 1 50.47 115 GLU B N 1
ATOM 4186 C CA . GLU B 1 115 ? 11.445 19.953 -8.195 1 50.47 115 GLU B CA 1
ATOM 4187 C C . GLU B 1 115 ? 11.039 20.828 -7.012 1 50.47 115 GLU B C 1
ATOM 4189 O O . GLU B 1 115 ? 10.117 20.5 -6.273 1 50.47 115 GLU B O 1
ATOM 4194 N N . VAL B 1 116 ? 11.992 21.516 -6.488 1 51.34 116 VAL B N 1
ATOM 4195 C CA . VAL B 1 116 ? 11.82 22.406 -5.348 1 51.34 116 VAL B CA 1
ATOM 4196 C C . VAL B 1 116 ? 10.758 23.453 -5.664 1 51.34 116 VAL B C 1
ATOM 4198 O O . VAL B 1 116 ? 10.883 24.203 -6.637 1 51.34 116 VAL B O 1
ATOM 4201 N N . ASN B 1 117 ? 9.508 23.266 -5.375 1 57.94 117 ASN B N 1
ATOM 4202 C CA . ASN B 1 117 ? 8.531 24.359 -5.426 1 57.94 117 ASN B CA 1
ATOM 4203 C C . ASN B 1 117 ? 8.953 25.531 -4.559 1 57.94 117 ASN B C 1
ATOM 4205 O O . ASN B 1 117 ? 8.969 25.438 -3.33 1 57.94 117 ASN B O 1
ATOM 4209 N N . LEU B 1 118 ? 9.398 26.719 -5.23 1 61.09 118 LEU B N 1
ATOM 4210 C CA . LEU B 1 118 ? 9.867 27.906 -4.551 1 61.09 118 LEU B CA 1
ATOM 4211 C C . LEU B 1 118 ? 8.797 28.469 -3.625 1 61.09 118 LEU B C 1
ATOM 4213 O O . LEU B 1 118 ? 9.094 29.234 -2.701 1 61.09 118 LEU B O 1
ATOM 4217 N N . PHE B 1 119 ? 7.504 28.156 -3.932 1 65.81 119 PHE B N 1
ATOM 4218 C CA . PHE B 1 119 ? 6.402 28.734 -3.166 1 65.81 119 PHE B CA 1
ATOM 4219 C C . PHE B 1 119 ? 5.699 27.656 -2.344 1 65.81 119 PHE B C 1
ATOM 4221 O O . PHE B 1 119 ? 4.488 27.719 -2.125 1 65.81 119 PHE B O 1
ATOM 4228 N N . ALA B 1 120 ? 6.438 26.719 -1.951 1 66.75 120 ALA B N 1
ATOM 4229 C CA . ALA B 1 120 ? 5.922 25.609 -1.149 1 66.75 120 ALA B CA 1
ATOM 4230 C C . ALA B 1 120 ? 5.312 26.109 0.155 1 66.75 120 ALA B C 1
ATOM 4232 O O . ALA B 1 120 ? 4.434 25.469 0.729 1 66.75 120 ALA B O 1
ATOM 4233 N N . PHE B 1 121 ? 5.699 27.406 0.562 1 71.69 121 PHE B N 1
ATOM 4234 C CA . PHE B 1 121 ? 5.207 27.969 1.815 1 71.69 121 PHE B CA 1
ATOM 4235 C C . PHE B 1 121 ? 3.732 28.328 1.703 1 71.69 121 PHE B C 1
ATOM 4237 O O . PHE B 1 121 ? 3.061 28.547 2.715 1 71.69 121 PHE B O 1
ATOM 4244 N N . LEU B 1 122 ? 3.127 28.406 0.539 1 74.25 122 LEU B N 1
ATOM 4245 C CA . LEU B 1 122 ? 1.724 28.75 0.351 1 74.25 122 LEU B CA 1
ATOM 4246 C C . LEU B 1 122 ? 0.848 27.5 0.355 1 74.25 122 LEU B C 1
ATOM 4248 O O . LEU B 1 122 ? -0.381 27.594 0.382 1 74.25 122 LEU B O 1
ATOM 4252 N N . LEU B 1 123 ? 1.501 26.359 0.449 1 72.94 123 LEU B N 1
ATOM 4253 C CA . LEU B 1 123 ? 0.791 25.109 0.203 1 72.94 123 LEU B CA 1
ATOM 4254 C C . LEU B 1 123 ? 0.036 24.656 1.449 1 72.94 123 LEU B C 1
ATOM 4256 O O . LEU B 1 123 ? -0.949 23.922 1.352 1 72.94 123 LEU B O 1
ATOM 4260 N N . PRO B 1 124 ? 0.46 25.062 2.594 1 75.25 124 PRO B N 1
ATOM 4261 C CA . PRO B 1 124 ? -0.241 24.562 3.781 1 75.25 124 PRO B CA 1
ATOM 4262 C C . PRO B 1 124 ? -1.716 24.953 3.803 1 75.25 124 PRO B C 1
ATOM 4264 O O . PRO B 1 124 ? -2.549 24.219 4.332 1 75.25 124 PRO B O 1
ATOM 4267 N N . PHE B 1 125 ? -2.018 26.172 3.297 1 78.31 125 PHE B N 1
ATOM 4268 C CA . PHE B 1 125 ? -3.396 26.641 3.266 1 78.31 125 PHE B CA 1
ATOM 4269 C C . PHE B 1 125 ? -3.914 26.719 1.834 1 78.31 125 PHE B C 1
ATOM 4271 O O . PHE B 1 125 ? -3.16 27.031 0.91 1 78.31 125 PHE B O 1
ATOM 4278 N N . ASP B 1 126 ? -5.191 26.391 1.671 1 79.44 126 ASP B N 1
ATOM 4279 C CA . ASP B 1 126 ? -5.801 26.531 0.353 1 79.44 126 ASP B CA 1
ATOM 4280 C C . ASP B 1 126 ? -6.078 28 0.034 1 79.44 126 ASP B C 1
ATOM 4282 O O . ASP B 1 126 ? -5.973 28.859 0.91 1 79.44 126 ASP B O 1
ATOM 4286 N N . GLU B 1 127 ? -6.453 28.359 -1.195 1 81.75 127 GLU B N 1
ATOM 4287 C CA . GLU B 1 127 ? -6.656 29.734 -1.648 1 81.75 127 GLU B CA 1
ATOM 4288 C C . GLU B 1 127 ? -7.809 30.406 -0.9 1 81.75 127 GLU B C 1
ATOM 4290 O O . GLU B 1 127 ? -7.73 31.578 -0.552 1 81.75 127 GLU B O 1
ATOM 4295 N N . LYS B 1 128 ? -8.805 29.625 -0.608 1 82.19 128 LYS B N 1
ATOM 4296 C CA . LYS B 1 128 ? -9.953 30.172 0.107 1 82.19 128 LYS B CA 1
ATOM 4297 C C . LYS B 1 128 ? -9.57 30.578 1.531 1 82.19 128 LYS B C 1
ATOM 4299 O O . LYS B 1 128 ? -10.008 31.609 2.029 1 82.19 128 LYS B O 1
ATOM 4304 N N . LEU B 1 129 ? -8.797 29.703 2.115 1 81.75 129 LEU B N 1
ATOM 4305 C CA . LEU B 1 129 ? -8.383 30 3.482 1 81.75 129 LEU B CA 1
ATOM 4306 C C . LEU B 1 129 ? -7.477 31.219 3.529 1 81.75 129 LEU B C 1
ATOM 4308 O O . LEU B 1 129 ? -7.578 32.031 4.449 1 81.75 129 LEU B O 1
ATOM 4312 N N . TRP B 1 130 ? -6.641 31.391 2.518 1 83.81 130 TRP B N 1
ATOM 4313 C CA . TRP B 1 130 ? -5.801 32.594 2.447 1 83.81 130 TRP B CA 1
ATOM 4314 C C . TRP B 1 130 ? -6.648 33.844 2.316 1 83.81 130 TRP B C 1
ATOM 4316 O O . TRP B 1 130 ? -6.414 34.812 3.016 1 83.81 130 TRP B O 1
ATOM 4326 N N . LEU B 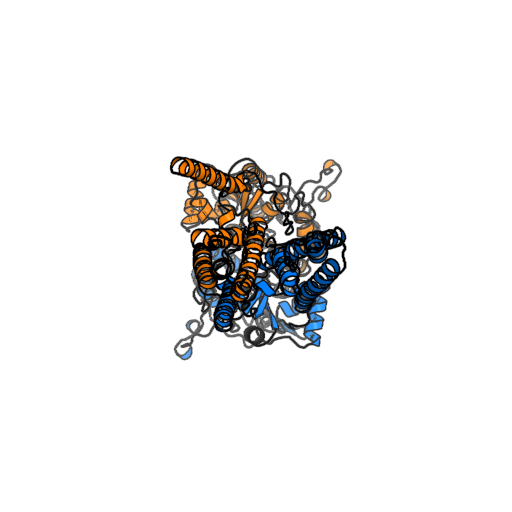1 131 ? -7.629 33.844 1.539 1 86 131 LEU B N 1
ATOM 4327 C CA . LEU B 1 131 ? -8.484 35 1.303 1 86 131 LEU B CA 1
ATOM 4328 C C . LEU B 1 131 ? -9.328 35.312 2.531 1 86 131 LEU B C 1
ATOM 4330 O O . LEU B 1 131 ? -9.516 36.469 2.881 1 86 131 LEU B O 1
ATOM 4334 N N . THR B 1 132 ? -9.828 34.25 3.125 1 86.25 132 THR B N 1
ATOM 4335 C CA . THR B 1 132 ? -10.625 34.469 4.328 1 86.25 132 THR B CA 1
ATOM 4336 C C . THR B 1 132 ? -9.781 35.094 5.434 1 86.25 132 THR B C 1
ATOM 4338 O O . THR B 1 132 ? -10.266 35.938 6.184 1 86.25 132 THR B O 1
ATOM 4341 N N . THR B 1 133 ? -8.57 34.562 5.551 1 86.56 133 THR B N 1
ATOM 4342 C CA . THR B 1 133 ? -7.691 35.156 6.559 1 86.56 133 THR B CA 1
ATOM 4343 C C . THR B 1 133 ? -7.457 36.625 6.297 1 86.56 133 THR B C 1
ATOM 4345 O O . THR B 1 133 ? -7.484 37.438 7.223 1 86.56 133 THR B O 1
ATOM 4348 N N . LEU B 1 134 ? -7.289 37.062 5.043 1 87.56 134 LEU B N 1
ATOM 4349 C CA . LEU B 1 134 ? -7.145 38.469 4.68 1 87.56 134 LEU B CA 1
ATOM 4350 C C . LEU B 1 134 ? -8.414 39.25 5.004 1 87.56 134 LEU B C 1
ATOM 4352 O O . LEU B 1 134 ? -8.344 40.406 5.473 1 87.56 134 LEU B O 1
ATOM 4356 N N . GLY B 1 135 ? -9.516 38.656 4.766 1 89.06 135 GLY B N 1
ATOM 4357 C CA . GLY B 1 135 ? -10.789 39.281 5.113 1 89.06 135 GLY B CA 1
ATOM 4358 C C . GLY B 1 135 ? -10.953 39.5 6.605 1 89.06 135 GLY B C 1
ATOM 4359 O O . GLY B 1 135 ? -11.461 40.531 7.027 1 89.06 135 GLY B O 1
ATOM 4360 N N . VAL B 1 136 ? -10.516 38.5 7.375 1 89.81 136 VAL B N 1
ATOM 4361 C CA . VAL B 1 136 ? -10.602 38.594 8.828 1 89.81 136 VAL B CA 1
ATOM 4362 C C . VAL B 1 136 ? -9.742 39.781 9.305 1 89.81 136 VAL B C 1
ATOM 4364 O O . VAL B 1 136 ? -10.156 40.531 10.18 1 89.81 136 VAL B O 1
ATOM 4367 N N . VAL B 1 137 ? -8.562 39.938 8.773 1 89.62 137 VAL B N 1
ATOM 4368 C CA . VAL B 1 137 ? -7.691 41.031 9.141 1 89.62 137 VAL B CA 1
ATOM 4369 C C . VAL B 1 137 ? -8.398 42.375 8.844 1 89.62 137 VAL B C 1
ATOM 4371 O O . VAL B 1 137 ? -8.367 43.281 9.672 1 89.62 137 VAL B O 1
ATOM 4374 N N . GLY B 1 138 ? -9.031 42.5 7.695 1 89.94 138 GLY B N 1
ATOM 4375 C CA . GLY B 1 138 ? -9.789 43.688 7.352 1 89.94 138 GLY B CA 1
ATOM 4376 C C . GLY B 1 138 ? -10.961 43.938 8.281 1 89.94 138 GLY B C 1
ATOM 4377 O O . GLY B 1 138 ? -11.164 45.062 8.742 1 89.94 138 GLY B O 1
ATOM 4378 N N . LEU B 1 139 ? -11.641 42.906 8.578 1 91.12 139 LEU B N 1
ATOM 4379 C CA . LEU B 1 139 ? -12.82 43.031 9.422 1 91.12 139 LEU B CA 1
ATOM 4380 C C . LEU B 1 139 ? -12.43 43.438 10.844 1 91.12 139 LEU B C 1
ATOM 4382 O O . LEU B 1 139 ? -13.062 44.312 11.438 1 91.12 139 LEU B O 1
ATOM 4386 N N . VAL B 1 140 ? -11.484 42.75 11.414 1 90.38 140 VAL B N 1
ATOM 4387 C CA . VAL B 1 140 ? -11.047 43.062 12.766 1 90.38 140 VAL B CA 1
ATOM 4388 C C . VAL B 1 140 ? -10.555 44.5 12.82 1 90.38 140 VAL B C 1
ATOM 4390 O O . VAL B 1 140 ? -10.805 45.219 13.797 1 90.38 140 VAL B O 1
ATOM 4393 N N . SER B 1 141 ? -9.852 44.938 11.805 1 89.88 141 SER B N 1
ATOM 4394 C CA . SER B 1 141 ? -9.406 46.344 11.742 1 89.88 141 SER B CA 1
ATOM 4395 C C . SER B 1 141 ? -10.586 47.312 11.812 1 89.88 141 SER B C 1
ATOM 4397 O O . SER B 1 141 ? -10.539 48.281 12.547 1 89.88 141 SER B O 1
ATOM 4399 N N . LEU B 1 142 ? -11.609 47.062 11.156 1 91.38 142 LEU B N 1
ATOM 4400 C CA . LEU B 1 142 ? -12.797 47.906 11.148 1 91.38 142 LEU B CA 1
ATOM 4401 C C . LEU B 1 142 ? -13.484 47.875 12.508 1 91.38 142 LEU B C 1
ATOM 4403 O O . LEU B 1 142 ? -13.914 48.938 13 1 91.38 142 LEU B O 1
ATOM 4407 N N . ILE B 1 143 ? -13.547 46.781 13.125 1 90.81 143 ILE B N 1
ATOM 4408 C CA . ILE B 1 143 ? -14.234 46.656 14.406 1 90.81 143 ILE B CA 1
ATOM 4409 C C . ILE B 1 143 ? -13.438 47.375 15.484 1 90.81 143 ILE B C 1
ATOM 4411 O O . ILE B 1 143 ? -14.008 48.062 16.344 1 90.81 143 ILE B O 1
ATOM 4415 N N . VAL B 1 144 ? -12.164 47.125 15.469 1 88.56 144 VAL B N 1
ATOM 4416 C CA . VAL B 1 144 ? -11.328 47.812 16.469 1 88.56 144 VAL B CA 1
ATOM 4417 C C . VAL B 1 144 ? -11.461 49.312 16.328 1 88.56 144 VAL B C 1
ATOM 4419 O O . VAL B 1 144 ? -11.562 50.031 17.328 1 88.56 144 VAL B O 1
ATOM 4422 N N . TRP B 1 145 ? -11.414 49.844 15.133 1 87.5 145 TRP B N 1
ATOM 4423 C CA . TRP B 1 145 ? -11.594 51.25 14.875 1 87.5 145 TRP B CA 1
ATOM 4424 C C . TRP B 1 145 ? -12.938 51.75 15.414 1 87.5 145 TRP B C 1
ATOM 4426 O O . TRP B 1 145 ? -13.016 52.781 16.047 1 87.5 145 TRP B O 1
ATOM 4436 N N . PHE B 1 146 ? -13.93 50.938 15.164 1 87.38 146 PHE B N 1
ATOM 4437 C CA . PHE B 1 146 ? -15.273 51.281 15.609 1 87.38 146 PHE B CA 1
ATOM 4438 C C . PHE B 1 146 ? -15.359 51.281 17.125 1 87.38 146 PHE B C 1
ATOM 4440 O O . PHE B 1 146 ? -15.93 52.219 17.719 1 87.38 146 PHE B O 1
ATOM 4447 N N . LEU B 1 147 ? -14.812 50.312 17.781 1 86.75 147 LEU B N 1
ATOM 4448 C CA . LEU B 1 147 ? -14.867 50.188 19.234 1 86.75 147 LEU B CA 1
ATOM 4449 C C . LEU B 1 147 ? -14.109 51.344 19.906 1 86.75 147 LEU B C 1
ATOM 4451 O O . LEU B 1 147 ? -14.539 51.844 20.938 1 86.75 147 LEU B O 1
ATOM 4455 N N . ASP B 1 148 ? -13.047 51.594 19.375 1 84.56 148 ASP B N 1
ATOM 4456 C CA . ASP B 1 148 ? -12.258 52.688 19.969 1 84.56 148 ASP B CA 1
ATOM 4457 C C . ASP B 1 148 ? -12.969 54.031 19.828 1 84.56 148 ASP B C 1
ATOM 4459 O O . ASP B 1 148 ? -12.898 54.875 20.719 1 84.56 148 ASP B O 1
ATOM 4463 N N . ARG B 1 149 ? -13.594 54.25 18.734 1 80.25 149 ARG B N 1
ATOM 4464 C CA . ARG B 1 149 ? -14.273 55.5 18.484 1 80.25 149 ARG B CA 1
ATOM 4465 C C . ARG B 1 149 ? -15.5 55.656 19.375 1 80.25 149 ARG B C 1
ATOM 4467 O O . ARG B 1 149 ? -15.828 56.781 19.797 1 80.25 149 ARG B O 1
ATOM 4474 N N . PHE B 1 150 ? -16.125 54.625 19.719 1 82.19 150 PHE B N 1
ATOM 4475 C CA . PHE B 1 150 ? -17.406 54.75 20.406 1 82.19 150 PHE B CA 1
ATOM 4476 C C . PHE B 1 150 ? -17.266 54.344 21.875 1 82.19 150 PHE B C 1
ATOM 4478 O O . PHE B 1 150 ? -18.172 54.562 22.672 1 82.19 150 PHE B O 1
ATOM 4485 N N . SER B 1 151 ? -16.172 53.812 22.25 1 82.25 151 SER B N 1
ATOM 4486 C CA . SER B 1 151 ? -16.016 53.438 23.656 1 82.25 151 SER B CA 1
ATOM 4487 C C . SER B 1 151 ? -15.586 54.625 24.5 1 82.25 151 SER B C 1
ATOM 4489 O O . SER B 1 151 ? -14.773 55.438 24.062 1 82.25 151 SER B O 1
ATOM 4491 N N . PRO B 1 152 ? -16.172 54.75 25.719 1 78.25 152 PRO B N 1
ATOM 4492 C CA . PRO B 1 152 ? -15.781 55.844 26.609 1 78.25 152 PRO B CA 1
ATOM 4493 C C . PRO B 1 152 ? -14.352 55.719 27.125 1 78.25 152 PRO B C 1
ATOM 4495 O O . PRO B 1 152 ? -13.758 56.688 27.547 1 78.25 152 PRO B O 1
ATOM 4498 N N . GLN B 1 153 ? -13.883 54.5 27.094 1 76.5 153 GLN B N 1
ATOM 4499 C CA . GLN B 1 153 ? -12.539 54.25 27.594 1 76.5 153 GLN B CA 1
ATOM 4500 C C . GLN B 1 153 ? -11.531 54.188 26.453 1 76.5 153 GLN B C 1
ATOM 4502 O O . GLN B 1 153 ? -10.359 53.844 26.672 1 76.5 153 GLN B O 1
ATOM 4507 N N . GLY B 1 154 ? -12.023 54.594 25.375 1 72.81 154 GLY B N 1
ATOM 4508 C CA . GLY B 1 154 ? -11.148 54.562 24.203 1 72.81 154 GLY B CA 1
ATOM 4509 C C . GLY B 1 154 ? -10.141 55.719 24.203 1 72.81 154 GLY B C 1
ATOM 4510 O O . GLY B 1 154 ? -10.18 56.594 25.062 1 72.81 154 GLY B O 1
ATOM 4511 N N . TYR B 1 155 ? -9.125 55.625 23.312 1 75.38 155 TYR B N 1
ATOM 4512 C CA . TYR B 1 155 ? -8.07 56.625 23.234 1 75.38 155 TYR B CA 1
ATOM 4513 C C . TYR B 1 155 ? -8.641 58 22.891 1 75.38 155 TYR B C 1
ATOM 4515 O O . TYR B 1 155 ? -8.227 59 23.453 1 75.38 155 TYR B O 1
ATOM 4523 N N . LYS B 1 156 ? -9.578 57.938 22.016 1 73.12 156 LYS B N 1
ATOM 4524 C CA . LYS B 1 156 ? -10.133 59.219 21.594 1 73.12 156 LYS B CA 1
ATOM 4525 C C . LYS B 1 156 ? -10.883 59.906 22.719 1 73.12 156 LYS B C 1
ATOM 4527 O O . LYS B 1 156 ? -10.695 61.094 22.969 1 73.12 156 LYS B O 1
ATOM 4532 N N . THR B 1 157 ? -11.711 59.188 23.375 1 72 157 THR B N 1
ATOM 4533 C CA . THR B 1 157 ? -12.508 59.75 24.453 1 72 157 THR B CA 1
ATOM 4534 C C . THR B 1 157 ? -11.617 60.188 25.609 1 72 157 THR B C 1
ATOM 4536 O O . THR B 1 157 ? -11.852 61.219 26.234 1 72 157 THR B O 1
ATOM 4539 N N . GLN B 1 158 ? -10.648 59.438 25.859 1 71.62 158 GLN B N 1
ATOM 4540 C CA . GLN B 1 158 ? -9.75 59.781 26.953 1 71.62 158 GLN B CA 1
ATOM 4541 C C . GLN B 1 158 ? -8.922 61 26.609 1 71.62 158 GLN B C 1
ATOM 4543 O O . GLN B 1 158 ? -8.648 61.844 27.484 1 71.62 158 GLN B O 1
ATOM 4548 N N . ALA B 1 159 ? -8.57 61.094 25.406 1 72.12 159 ALA B N 1
ATOM 4549 C CA . ALA B 1 159 ? -7.836 62.281 24.969 1 72.12 159 ALA B CA 1
ATOM 4550 C C . ALA B 1 159 ? -8.719 63.5 25.047 1 72.12 159 ALA B C 1
ATOM 4552 O O . ALA B 1 159 ? -8.25 64.562 25.438 1 72.12 159 ALA B O 1
ATOM 4553 N N . GLU B 1 160 ? -9.898 63.375 24.719 1 71.94 160 GLU B N 1
ATOM 4554 C CA . GLU B 1 160 ? -10.82 64.5 24.797 1 71.94 160 GLU B CA 1
ATOM 4555 C C . GLU B 1 160 ? -11.055 64.938 26.25 1 71.94 160 GLU B C 1
ATOM 4557 O O . GLU B 1 160 ? -11.164 66.125 26.547 1 71.94 160 GLU B O 1
ATOM 4562 N N . LYS B 1 161 ? -11.078 63.969 27.109 1 73.88 161 LYS B N 1
ATOM 4563 C CA . LYS B 1 161 ? -11.32 64.25 28.516 1 73.88 161 LYS B CA 1
ATOM 4564 C C . LYS B 1 161 ? -10.078 64.875 29.188 1 73.88 161 LYS B C 1
ATOM 4566 O O . LYS B 1 161 ? -10.18 65.812 29.984 1 73.88 161 LYS B O 1
ATOM 4571 N N . SER B 1 162 ? -9 64.188 28.875 1 69.44 162 SER B N 1
ATOM 4572 C CA . SER B 1 162 ? -7.777 64.688 29.516 1 69.44 162 SER B CA 1
ATOM 4573 C C . SER B 1 162 ? -7.227 65.875 28.828 1 69.44 162 SER B C 1
ATOM 4575 O O . SER B 1 162 ? -6.469 66.688 29.438 1 69.44 162 SER B O 1
ATOM 4577 N N . GLY B 1 163 ? -7.676 66.25 27.578 1 65.88 163 GLY B N 1
ATOM 4578 C CA . GLY B 1 163 ? -7.207 67.375 26.812 1 65.88 163 GLY B CA 1
ATOM 4579 C C . GLY B 1 163 ? -5.824 67.188 26.219 1 65.88 163 GLY B C 1
ATOM 4580 O O . GLY B 1 163 ? -5.25 68.125 25.641 1 65.88 163 GLY B O 1
ATOM 4581 N N . GLU B 1 164 ? -5.207 66 26.547 1 62.12 164 GLU B N 1
ATOM 4582 C CA . GLU B 1 164 ? -3.85 65.75 26.078 1 62.12 164 GLU B CA 1
ATOM 4583 C C . GLU B 1 164 ? -3.836 64.625 25.047 1 62.12 164 GLU B C 1
ATOM 4585 O O . GLU B 1 164 ? -4.473 63.562 25.25 1 62.12 164 GLU B O 1
ATOM 4590 N N . GLY B 1 165 ? -3.275 64.875 23.812 1 62.34 165 GLY B N 1
ATOM 4591 C CA . GLY B 1 165 ? -3.053 63.875 22.781 1 62.34 165 GLY B CA 1
ATOM 4592 C C . GLY B 1 165 ? -4.137 63.844 21.719 1 62.34 165 GLY B C 1
ATOM 4593 O O . GLY B 1 165 ? -5.176 64.5 21.891 1 62.34 165 GLY B O 1
ATOM 4594 N N . GLU B 1 166 ? -3.932 63.656 20.547 1 64.19 166 GLU B N 1
ATOM 4595 C CA . GLU B 1 166 ? -4.891 63.688 19.453 1 64.19 166 GLU B CA 1
ATOM 4596 C C . GLU B 1 166 ? -5.793 62.438 19.484 1 64.19 166 GLU B C 1
ATOM 4598 O O . GLU B 1 166 ? -6.879 62.438 18.906 1 64.19 166 GLU B O 1
ATOM 4603 N N . GLY B 1 167 ? -5.488 61.5 20.469 1 63.59 167 GLY B N 1
ATOM 4604 C CA . GLY B 1 167 ? -6.32 60.312 20.719 1 63.59 167 GLY B CA 1
ATOM 4605 C C . GLY B 1 167 ? -6.52 59.469 19.469 1 63.59 167 GLY B C 1
ATOM 4606 O O . GLY B 1 167 ? -7.531 58.781 19.359 1 63.59 167 GLY B O 1
ATOM 4607 N N . ASP B 1 168 ? -5.641 59.656 18.406 1 65.69 168 ASP B N 1
ATOM 4608 C CA . ASP B 1 168 ? -5.848 58.969 17.141 1 65.69 168 ASP B CA 1
ATOM 4609 C C . ASP B 1 168 ? -5.004 57.688 17.062 1 65.69 168 ASP B C 1
ATOM 4611 O O . ASP B 1 168 ? -4.527 57.312 16 1 65.69 168 ASP B O 1
ATOM 4615 N N . GLU B 1 169 ? -4.82 57.156 18.203 1 71.38 169 GLU B N 1
ATOM 4616 C CA . GLU B 1 169 ? -3.963 55.969 18.25 1 71.38 169 GLU B CA 1
ATOM 4617 C C . GLU B 1 169 ? -4.574 54.812 17.469 1 71.38 169 GLU B C 1
ATOM 4619 O O . GLU B 1 169 ? -3.854 53.938 16.969 1 71.38 169 GLU B O 1
ATOM 4624 N N . PHE B 1 170 ? -5.961 54.844 17.375 1 76.62 170 PHE B N 1
ATOM 4625 C CA . PHE B 1 170 ? -6.57 53.781 16.578 1 76.62 170 PHE B CA 1
ATOM 4626 C C . PHE B 1 170 ? -7.387 54.375 15.438 1 76.62 170 PHE B C 1
ATOM 4628 O O . PHE B 1 170 ? -8.602 54.188 15.375 1 76.62 170 PHE B O 1
ATOM 4635 N N . SER B 1 171 ? -6.578 55.156 14.531 1 80.56 171 SER B N 1
ATOM 4636 C CA . SER B 1 171 ? -7.121 55.5 13.219 1 80.56 171 SER B CA 1
ATOM 4637 C C . SER B 1 171 ? -7.289 54.219 12.367 1 80.56 171 SER B C 1
ATOM 4639 O O . SER B 1 171 ? -6.895 53.125 12.781 1 80.56 171 SER B O 1
ATOM 4641 N N . LEU B 1 172 ? -7.965 54.438 11.312 1 83.94 172 LEU B N 1
ATOM 4642 C CA . LEU B 1 172 ? -8.156 53.281 10.453 1 83.94 172 LEU B CA 1
ATOM 4643 C C . LEU B 1 172 ? -6.816 52.656 10.07 1 83.94 172 LEU B C 1
ATOM 4645 O O . LEU B 1 172 ? -6.668 51.438 10.086 1 83.94 172 LEU B O 1
ATOM 4649 N N . SER B 1 173 ? -5.852 53.438 9.742 1 84.19 173 SER B N 1
ATOM 4650 C CA . SER B 1 173 ? -4.527 52.969 9.367 1 84.19 173 SER B CA 1
ATOM 4651 C C . SER B 1 173 ? -3.824 52.312 10.539 1 84.19 173 SER B C 1
ATOM 4653 O O . SER B 1 173 ? -3.178 51.281 10.375 1 84.19 173 SER B O 1
ATOM 4655 N N . ASN B 1 174 ? -3.998 52.844 11.703 1 84.62 174 ASN B N 1
ATOM 4656 C CA . ASN B 1 174 ? -3.363 52.281 12.891 1 84.62 174 ASN B CA 1
ATOM 4657 C C . ASN B 1 174 ? -4.047 51 13.328 1 84.62 174 ASN B C 1
ATOM 4659 O O . ASN B 1 174 ? -3.4 50.094 13.867 1 84.62 174 ASN B O 1
ATOM 4663 N N . SER B 1 175 ? -5.363 51 13.125 1 86.88 175 SER B N 1
ATOM 4664 C CA . SER B 1 175 ? -6.086 49.75 13.414 1 86.88 175 SER B CA 1
ATOM 4665 C C . SER B 1 175 ? -5.645 48.625 12.492 1 86.88 175 SER B C 1
ATOM 4667 O O . SER B 1 175 ? -5.535 47.469 12.922 1 86.88 175 SER B O 1
ATOM 4669 N N . LEU B 1 176 ? -5.402 48.969 11.266 1 87.12 176 LEU B N 1
ATOM 4670 C CA . LEU B 1 176 ? -4.887 48 10.32 1 87.12 176 LEU B CA 1
ATOM 4671 C C . LEU B 1 176 ? -3.492 47.531 10.727 1 87.12 176 LEU B C 1
ATOM 4673 O O . LEU B 1 176 ? -3.18 46.344 10.641 1 87.12 176 LEU B O 1
ATOM 4677 N N . TRP B 1 177 ? -2.637 48.469 11.117 1 84.75 177 TRP B N 1
ATOM 4678 C CA . TRP B 1 177 ? -1.29 48.125 11.57 1 84.75 177 TRP B CA 1
ATOM 4679 C C . TRP B 1 177 ? -1.338 47.188 12.773 1 84.75 177 TRP B C 1
ATOM 4681 O O . TRP B 1 177 ? -0.555 46.219 12.859 1 84.75 177 TRP B O 1
ATOM 4691 N N . PHE B 1 178 ? -2.279 47.406 13.664 1 86 178 PHE B N 1
ATOM 4692 C CA . PHE B 1 178 ? -2.457 46.562 14.82 1 86 178 PHE B CA 1
ATOM 4693 C C . PHE B 1 178 ? -2.824 45.125 14.391 1 86 178 PHE B C 1
ATOM 4695 O O . PHE B 1 178 ? -2.248 44.156 14.875 1 86 178 PHE B O 1
ATOM 4702 N N . ALA B 1 179 ? -3.729 45.062 13.484 1 87.38 179 ALA B N 1
ATOM 4703 C CA . ALA B 1 179 ? -4.195 43.75 13.031 1 87.38 179 ALA B CA 1
ATOM 4704 C C . ALA B 1 179 ? -3.094 43 12.289 1 87.38 179 ALA B C 1
ATOM 4706 O O . ALA B 1 179 ? -2.896 41.812 12.5 1 87.38 179 ALA B O 1
ATOM 4707 N 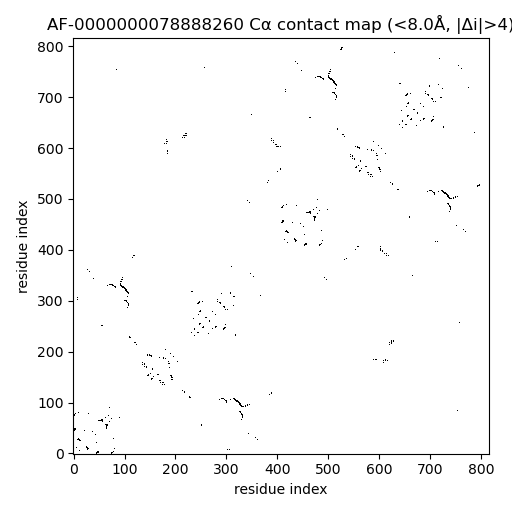N . VAL B 1 180 ? -2.34 43.719 11.414 1 85.62 180 VAL B N 1
ATOM 4708 C CA . VAL B 1 180 ? -1.267 43.125 10.641 1 85.62 180 VAL B CA 1
ATOM 4709 C C . VAL B 1 180 ? -0.143 42.688 11.57 1 85.62 180 VAL B C 1
ATOM 4711 O O . VAL B 1 180 ? 0.375 41.562 11.445 1 85.62 180 VAL B O 1
ATOM 4714 N N . ALA B 1 181 ? 0.216 43.438 12.461 1 83 181 ALA B N 1
ATOM 4715 C CA . ALA B 1 181 ? 1.261 43.094 13.422 1 83 181 ALA B CA 1
ATOM 4716 C C . ALA B 1 181 ? 0.858 41.875 14.258 1 83 181 ALA B C 1
ATOM 4718 O O . ALA B 1 181 ? 1.694 41.031 14.57 1 83 181 ALA B O 1
ATOM 4719 N N . SER B 1 182 ? -0.415 41.812 14.586 1 85.62 182 SER B N 1
ATOM 4720 C CA . SER B 1 182 ? -0.91 40.75 15.422 1 85.62 182 SER B CA 1
ATOM 4721 C C . SER B 1 182 ? -0.869 39.406 14.672 1 85.62 182 SER B C 1
ATOM 4723 O O . SER B 1 182 ? -0.384 38.406 15.203 1 85.62 182 SER B O 1
ATOM 4725 N N . ILE B 1 183 ? -1.386 39.438 13.484 1 85.25 183 ILE B N 1
ATOM 4726 C CA . ILE B 1 183 ? -1.457 38.188 12.75 1 85.25 183 ILE B CA 1
ATOM 4727 C C . ILE B 1 183 ? -0.047 37.688 12.43 1 85.25 183 ILE B C 1
ATOM 4729 O O . ILE B 1 183 ? 0.189 36.469 12.32 1 85.25 183 ILE B O 1
ATOM 4733 N N . LEU B 1 184 ? 0.906 38.625 12.266 1 78.5 184 LEU B N 1
ATOM 4734 C CA . LEU B 1 184 ? 2.293 38.25 12 1 78.5 184 LEU B CA 1
ATOM 4735 C C . LEU B 1 184 ? 3.055 38.031 13.305 1 78.5 184 LEU B C 1
ATOM 4737 O O . LEU B 1 184 ? 4.273 37.844 13.289 1 78.5 184 LEU B O 1
ATOM 4741 N N . GLN B 1 185 ? 2.387 38.094 14.391 1 78.94 185 GLN B N 1
ATOM 4742 C CA . GLN B 1 185 ? 2.885 37.812 15.734 1 78.94 185 GLN B CA 1
ATOM 4743 C C . GLN B 1 185 ? 4.055 38.75 16.094 1 78.94 185 GLN B C 1
ATOM 4745 O O . GLN B 1 185 ? 5.051 38.281 16.656 1 78.94 185 GLN B O 1
ATOM 4750 N N . GLN B 1 186 ? 4.055 40.031 15.625 1 70.25 186 GLN B N 1
ATOM 4751 C CA . GLN B 1 186 ? 5.09 41 15.953 1 70.25 186 GLN B CA 1
ATOM 4752 C C . GLN B 1 186 ? 4.652 41.906 17.094 1 70.25 186 GLN B C 1
ATOM 4754 O O . GLN B 1 186 ? 5.484 42.562 17.734 1 70.25 186 GLN B O 1
ATOM 4759 N N . GLY B 1 187 ? 3.488 41.75 17.625 1 67.19 187 GLY B N 1
ATOM 4760 C CA . GLY B 1 187 ? 3.004 42.625 18.672 1 67.19 187 GLY B CA 1
ATOM 4761 C C . GLY B 1 187 ? 2.727 44.031 18.188 1 67.19 187 GLY B C 1
ATOM 4762 O O . GLY B 1 187 ? 3.406 44.531 17.281 1 67.19 187 GLY B O 1
ATOM 4763 N N . GLY B 1 188 ? 1.585 44.656 18.422 1 63.47 188 GLY B N 1
ATOM 4764 C CA . GLY B 1 188 ? 1.222 46 18 1 63.47 188 GLY B CA 1
ATOM 4765 C C . GLY B 1 188 ? 1.814 47.062 18.875 1 63.47 188 GLY B C 1
ATOM 4766 O O . GLY B 1 188 ? 2.307 46.781 19.969 1 63.47 188 GLY B O 1
ATOM 4767 N N . ASP B 1 189 ? 2.057 48.344 18.203 1 66.19 189 ASP B N 1
ATOM 4768 C CA . ASP B 1 189 ? 2.535 49.5 18.953 1 66.19 189 ASP B CA 1
ATOM 4769 C C . ASP B 1 189 ? 1.543 49.906 20.031 1 66.19 189 ASP B C 1
ATOM 4771 O O . ASP B 1 189 ? 1.941 50.219 21.156 1 66.19 189 ASP B O 1
ATOM 4775 N N . ASN B 1 190 ? 0.271 49.844 19.688 1 76.12 190 ASN B N 1
ATOM 4776 C CA . ASN B 1 190 ? -0.795 50.219 20.609 1 76.12 190 ASN B CA 1
ATOM 4777 C C . ASN B 1 190 ? -1.851 49.125 20.719 1 76.12 190 ASN B C 1
ATOM 4779 O O . ASN B 1 190 ? -2.133 48.438 19.75 1 76.12 190 ASN B O 1
ATOM 4783 N N . THR B 1 191 ? -2.197 48.875 22.016 1 81.44 191 THR B N 1
ATOM 4784 C CA . THR B 1 191 ? -3.277 47.938 22.266 1 81.44 191 THR B CA 1
ATOM 4785 C C . THR B 1 191 ? -4.508 48.656 22.812 1 81.44 191 THR B C 1
ATOM 4787 O O . THR B 1 191 ? -4.387 49.719 23.422 1 81.44 191 THR B O 1
ATOM 4790 N N . PRO B 1 192 ? -5.656 48.062 22.453 1 79.69 192 PRO B N 1
ATOM 4791 C CA . PRO B 1 192 ? -6.875 48.719 22.953 1 79.69 192 PRO B CA 1
ATOM 4792 C C . PRO B 1 192 ? -6.906 48.844 24.469 1 79.69 192 PRO B C 1
ATOM 4794 O O . PRO B 1 192 ? -6.453 47.938 25.172 1 79.69 192 PRO B O 1
ATOM 4797 N N . ARG B 1 193 ? -7.41 49.969 24.906 1 78.38 193 ARG B N 1
ATOM 4798 C CA . ARG B 1 193 ? -7.492 50.219 26.344 1 78.38 193 ARG B CA 1
ATOM 4799 C C . ARG B 1 193 ? -8.867 49.844 26.891 1 78.38 193 ARG B C 1
ATOM 4801 O O . ARG B 1 193 ? -9.008 49.5 28.062 1 78.38 193 ARG B O 1
ATOM 4808 N N . SER B 1 194 ? -9.836 49.969 25.984 1 81.12 194 SER B N 1
ATOM 4809 C CA . SER B 1 194 ? -11.188 49.656 26.422 1 81.12 194 SER B CA 1
ATOM 4810 C C . SER B 1 194 ? -11.352 48.156 26.672 1 81.12 194 SER B C 1
ATOM 4812 O O . SER B 1 194 ? -10.641 47.344 26.078 1 81.12 194 SER B O 1
ATOM 4814 N N . THR B 1 195 ? -12.148 47.875 27.656 1 83.31 195 THR B N 1
ATOM 4815 C CA . THR B 1 195 ? -12.414 46.469 27.953 1 83.31 195 THR B CA 1
ATOM 4816 C C . THR B 1 195 ? -12.953 45.75 26.719 1 83.31 195 THR B C 1
ATOM 4818 O O . THR B 1 195 ? -12.562 44.625 26.438 1 83.31 195 THR B O 1
ATOM 4821 N N . SER B 1 196 ? -13.844 46.469 26.016 1 85.75 196 SER B N 1
ATOM 4822 C CA . SER B 1 196 ? -14.383 45.844 24.797 1 85.75 196 SER B CA 1
ATOM 4823 C C . SER B 1 196 ? -13.289 45.625 23.766 1 85.75 196 SER B C 1
ATOM 4825 O O . SER B 1 196 ? -13.266 44.562 23.109 1 85.75 196 SER B O 1
ATOM 4827 N N . GLY B 1 197 ? -12.398 46.531 23.656 1 85.38 197 GLY B N 1
ATOM 4828 C CA . GLY B 1 197 ? -11.289 46.375 22.719 1 85.38 197 GLY B CA 1
ATOM 4829 C C . GLY B 1 197 ? -10.32 45.281 23.109 1 85.38 197 GLY B C 1
ATOM 4830 O O . GLY B 1 197 ? -9.828 44.562 22.25 1 85.38 197 GLY B O 1
ATOM 4831 N N . ARG B 1 198 ? -10.117 45.125 24.359 1 85.31 198 ARG B N 1
ATOM 4832 C CA . ARG B 1 198 ? -9.172 44.125 24.844 1 85.31 198 ARG B CA 1
ATOM 4833 C C . ARG B 1 198 ? -9.734 42.719 24.672 1 85.31 198 ARG B C 1
ATOM 4835 O O . ARG B 1 198 ? -8.992 41.781 24.406 1 85.31 198 ARG B O 1
ATOM 4842 N N . VAL B 1 199 ? -10.938 42.594 24.844 1 86.5 199 VAL B N 1
ATOM 4843 C CA . VAL B 1 199 ? -11.562 41.281 24.656 1 86.5 199 VAL B CA 1
ATOM 4844 C C . VAL B 1 199 ? -11.461 40.875 23.188 1 86.5 199 VAL B C 1
ATOM 4846 O O . VAL B 1 199 ? -11.133 39.719 22.891 1 86.5 199 VAL B O 1
ATOM 4849 N N . LEU B 1 200 ? -11.742 41.781 22.297 1 89.06 200 LEU B N 1
ATOM 4850 C CA . LEU B 1 200 ? -11.602 41.469 20.875 1 89.06 200 LEU B CA 1
ATOM 4851 C C . LEU B 1 200 ? -10.156 41.156 20.531 1 89.06 200 LEU B C 1
ATOM 4853 O O . LEU B 1 200 ? -9.898 40.188 19.781 1 89.06 200 LEU B O 1
ATOM 4857 N N . ALA B 1 201 ? -9.32 41.906 21.062 1 88.31 201 ALA B N 1
ATOM 4858 C CA . ALA B 1 201 ? -7.898 41.688 20.781 1 88.31 201 ALA B CA 1
ATOM 4859 C C . ALA B 1 201 ? -7.461 40.312 21.281 1 88.31 201 ALA B C 1
ATOM 4861 O O . ALA B 1 201 ? -6.738 39.594 20.578 1 88.31 201 ALA B O 1
ATOM 4862 N N . ALA B 1 202 ? -7.875 39.969 22.453 1 85.69 202 ALA B N 1
ATOM 4863 C CA . ALA B 1 202 ? -7.531 38.656 23 1 85.69 202 ALA B CA 1
ATOM 4864 C C . ALA B 1 202 ? -8.078 37.531 22.109 1 85.69 202 ALA B C 1
ATOM 4866 O O . ALA B 1 202 ? -7.383 36.531 21.859 1 85.69 202 ALA B O 1
ATOM 4867 N N . ALA B 1 203 ? -9.25 37.688 21.703 1 87.69 203 ALA B N 1
ATOM 4868 C CA . ALA B 1 203 ? -9.859 36.688 20.828 1 87.69 203 ALA B CA 1
ATOM 4869 C C . ALA B 1 203 ? -9.102 36.594 19.5 1 87.69 203 ALA B C 1
ATOM 4871 O O . ALA B 1 203 ? -8.875 35.5 18.984 1 87.69 203 ALA B O 1
ATOM 4872 N N . PHE B 1 204 ? -8.797 37.719 18.953 1 88.44 204 PHE B N 1
ATOM 4873 C CA . PHE B 1 204 ? -8.055 37.781 17.703 1 88.44 204 PHE B CA 1
ATOM 4874 C C . PHE B 1 204 ? -6.672 37.156 17.859 1 88.44 204 PHE B C 1
ATOM 4876 O O . PHE B 1 204 ? -6.199 36.438 16.984 1 88.44 204 PHE B O 1
ATOM 4883 N N . TRP B 1 205 ? -6.047 37.406 18.953 1 88.19 205 TRP B N 1
ATOM 4884 C CA . TRP B 1 205 ? -4.734 36.844 19.234 1 88.19 205 TRP B CA 1
ATOM 4885 C C . TRP B 1 205 ? -4.816 35.312 19.359 1 88.19 205 TRP B C 1
ATOM 4887 O O . TRP B 1 205 ? -3.918 34.594 18.906 1 88.19 205 TRP B O 1
ATOM 4897 N N . LEU B 1 206 ? -5.797 34.875 19.938 1 84.5 206 LEU B N 1
ATOM 4898 C CA . LEU B 1 206 ? -6.004 33.438 20.016 1 84.5 206 LEU B CA 1
ATOM 4899 C C . LEU B 1 206 ? -6.199 32.844 18.625 1 84.5 206 LEU B C 1
ATOM 4901 O O . LEU B 1 206 ? -5.629 31.781 18.312 1 84.5 206 LEU B O 1
ATOM 4905 N N . PHE B 1 207 ? -7.035 33.5 17.859 1 85.62 207 PHE B N 1
ATOM 4906 C CA . PHE B 1 207 ? -7.234 33.125 16.469 1 85.62 207 PHE B CA 1
ATOM 4907 C C . PHE B 1 207 ? -5.898 33.031 15.742 1 85.62 207 PHE B C 1
ATOM 4909 O O . PHE B 1 207 ? -5.625 32.031 15.07 1 85.62 207 PHE B O 1
ATOM 4916 N N . THR B 1 208 ? -5.113 34 15.867 1 86.5 208 THR B N 1
ATOM 4917 C CA . THR B 1 208 ? -3.82 34.094 15.195 1 86.5 208 THR B CA 1
ATOM 4918 C C . THR B 1 208 ? -2.902 32.969 15.664 1 86.5 208 THR B C 1
ATOM 4920 O O . THR B 1 208 ? -2.219 32.344 14.852 1 86.5 208 THR B O 1
ATOM 4923 N N . LEU B 1 209 ? -2.875 32.75 16.938 1 84.5 209 LEU B N 1
ATOM 4924 C CA . LEU B 1 209 ? -2.029 31.703 17.5 1 84.5 209 LEU B CA 1
ATOM 4925 C C . LEU B 1 209 ? -2.385 30.344 16.906 1 84.5 209 LEU B C 1
ATOM 4927 O O . LEU B 1 209 ? -1.499 29.594 16.484 1 84.5 209 LEU B O 1
ATOM 4931 N N . ILE B 1 210 ? -3.617 30.094 16.875 1 81.06 210 ILE B N 1
ATOM 4932 C CA . ILE B 1 210 ? -4.078 28.812 16.359 1 81.06 210 ILE B CA 1
ATOM 4933 C C . ILE B 1 210 ? -3.793 28.734 14.867 1 81.06 210 ILE B C 1
ATOM 4935 O O . ILE B 1 210 ? -3.344 27.688 14.367 1 81.06 210 ILE B O 1
ATOM 4939 N N . LEU B 1 211 ? -4.113 29.797 14.164 1 83.69 211 LEU B N 1
ATOM 4940 C CA . LEU B 1 211 ? -3.895 29.828 12.719 1 83.69 211 LEU B CA 1
ATOM 4941 C C . LEU B 1 211 ? -2.428 29.578 12.383 1 83.69 211 LEU B C 1
ATOM 4943 O O . LEU B 1 211 ? -2.119 28.75 11.523 1 83.69 211 LEU B O 1
ATOM 4947 N N . ILE B 1 212 ? -1.523 30.234 13.07 1 85.44 212 ILE B N 1
ATOM 4948 C CA . ILE B 1 212 ? -0.096 30.125 12.781 1 85.44 212 ILE B CA 1
ATOM 4949 C C . ILE B 1 212 ? 0.411 28.75 13.203 1 85.44 212 ILE B C 1
ATOM 4951 O O . ILE B 1 212 ? 1.245 28.156 12.523 1 85.44 212 ILE B O 1
ATOM 4955 N N . SER B 1 213 ? -0.058 28.297 14.336 1 81.38 213 SER B N 1
ATOM 4956 C CA . SER B 1 213 ? 0.318 26.953 14.758 1 81.38 213 SER B CA 1
ATOM 4957 C C . SER B 1 213 ? -0.125 25.906 13.742 1 81.38 213 SER B C 1
ATOM 4959 O O . SER B 1 213 ? 0.611 24.969 13.453 1 81.38 213 SER B O 1
ATOM 4961 N N . THR B 1 214 ? -1.312 26.062 13.242 1 78.06 214 THR B N 1
ATOM 4962 C CA . THR B 1 214 ? -1.827 25.156 12.227 1 78.06 214 THR B CA 1
ATOM 4963 C C . THR B 1 214 ? -1.023 25.266 10.938 1 78.06 214 THR B C 1
ATOM 4965 O O . THR B 1 214 ? -0.733 24.25 10.289 1 78.06 214 THR B O 1
ATOM 4968 N N . TYR B 1 215 ? -0.755 26.469 10.578 1 82.44 215 TYR B N 1
ATOM 4969 C CA . TYR B 1 215 ? 0.084 26.688 9.406 1 82.44 215 TYR B CA 1
ATOM 4970 C C . TYR B 1 215 ? 1.417 25.969 9.547 1 82.44 215 TYR B C 1
ATOM 4972 O O . TYR B 1 215 ? 1.842 25.25 8.625 1 82.44 215 TYR B O 1
ATOM 4980 N N . THR B 1 216 ? 2.053 26.125 10.648 1 81.38 216 THR B N 1
ATOM 4981 C CA . THR B 1 216 ? 3.354 25.516 10.906 1 81.38 216 THR B CA 1
ATOM 4982 C C . THR B 1 216 ? 3.246 23.984 10.922 1 81.38 216 THR B C 1
ATOM 4984 O O . THR B 1 216 ? 4.113 23.297 10.383 1 81.38 216 THR B O 1
ATOM 4987 N N . ALA B 1 217 ? 2.213 23.547 11.531 1 76.38 217 ALA B N 1
ATOM 4988 C CA . ALA B 1 217 ? 1.983 22.109 11.609 1 76.38 217 ALA B CA 1
ATOM 4989 C C . ALA B 1 217 ? 1.819 21.516 10.211 1 76.38 217 ALA B C 1
ATOM 4991 O O . ALA B 1 217 ? 2.418 20.484 9.898 1 76.38 217 ALA B O 1
ATOM 4992 N N . ASN B 1 218 ? 1.044 22.047 9.367 1 73.12 218 ASN B N 1
ATOM 4993 C CA . ASN B 1 218 ? 0.794 21.547 8.023 1 73.12 218 ASN B CA 1
ATOM 4994 C C . ASN B 1 218 ? 2.031 21.672 7.137 1 73.12 218 ASN B C 1
ATOM 4996 O O . ASN B 1 218 ? 2.266 20.844 6.262 1 73.12 218 ASN B O 1
ATOM 5000 N N . LEU B 1 219 ? 2.701 22.766 7.34 1 74.25 219 LEU B N 1
ATOM 5001 C CA . LEU B 1 219 ? 3.949 22.953 6.605 1 74.25 219 LEU B CA 1
ATOM 5002 C C . LEU B 1 219 ? 4.945 21.844 6.941 1 74.25 219 LEU B C 1
ATOM 5004 O O . LEU B 1 219 ? 5.633 21.328 6.051 1 74.25 219 LEU B O 1
ATOM 5008 N N . ALA B 1 220 ? 4.961 21.562 8.219 1 71.94 220 ALA B N 1
ATOM 5009 C CA . ALA B 1 220 ? 5.832 20.484 8.656 1 71.94 220 ALA B CA 1
ATOM 5010 C C . ALA B 1 220 ? 5.402 19.156 8.039 1 71.94 220 ALA B C 1
ATOM 5012 O O . ALA B 1 220 ? 6.242 18.344 7.625 1 71.94 220 ALA B O 1
ATOM 5013 N N . ALA B 1 221 ? 4.199 18.891 8.047 1 66.69 221 ALA B N 1
ATOM 5014 C CA . ALA B 1 221 ? 3.656 17.672 7.457 1 66.69 221 ALA B CA 1
ATOM 5015 C C . ALA B 1 221 ? 4.027 17.562 5.98 1 66.69 221 ALA B C 1
ATOM 5017 O O . ALA B 1 221 ? 4.324 16.469 5.484 1 66.69 221 ALA B O 1
ATOM 5018 N N . TYR B 1 222 ? 3.922 18.594 5.273 1 63.62 222 TYR B N 1
ATOM 5019 C CA . TYR B 1 222 ? 4.273 18.641 3.859 1 63.62 222 TYR B CA 1
ATOM 5020 C C . TYR B 1 222 ? 5.734 18.266 3.646 1 63.62 222 TYR B C 1
ATOM 5022 O O . TYR B 1 222 ? 6.062 17.547 2.705 1 63.62 222 TYR B O 1
ATOM 5030 N N . PHE B 1 223 ? 6.531 18.766 4.531 1 61.72 223 PHE B N 1
ATOM 5031 C CA . PHE B 1 223 ? 7.957 18.531 4.336 1 61.72 223 PHE B CA 1
ATOM 5032 C C . PHE B 1 223 ? 8.375 17.188 4.902 1 61.72 223 PHE B C 1
ATOM 5034 O O . PHE B 1 223 ? 9.43 16.656 4.547 1 61.72 223 PHE B O 1
ATOM 5041 N N . THR B 1 224 ? 7.52 16.797 5.863 1 59.5 224 THR B N 1
ATOM 5042 C CA . THR B 1 224 ? 7.867 15.508 6.438 1 59.5 224 THR B CA 1
ATOM 5043 C C . THR B 1 224 ? 7.227 14.375 5.641 1 59.5 224 THR B C 1
ATOM 5045 O O . THR B 1 224 ? 7.723 13.25 5.648 1 59.5 224 THR B O 1
ATOM 5048 N N . GLY B 1 225 ? 5.965 14.617 5.383 1 51.5 225 GLY B N 1
ATOM 5049 C CA . GLY B 1 225 ? 5.344 13.531 4.648 1 51.5 225 GLY B CA 1
ATOM 5050 C C . GLY B 1 225 ? 6.195 13.016 3.504 1 51.5 225 GLY B C 1
ATOM 5051 O O . GLY B 1 225 ? 7.07 13.727 3.008 1 51.5 225 GLY B O 1
ATOM 5052 N N . GLU B 1 226 ? 6.113 11.812 3.455 1 45.69 226 GLU B N 1
ATOM 5053 C CA . GLU B 1 226 ? 6.875 11.039 2.48 1 45.69 226 GLU B CA 1
ATOM 5054 C C . GLU B 1 226 ? 6.836 11.695 1.104 1 45.69 226 GLU B C 1
ATOM 5056 O O . GLU B 1 226 ? 5.781 11.758 0.469 1 45.69 226 GLU B O 1
ATOM 5061 N N . ARG B 1 227 ? 7.488 12.859 0.949 1 44.41 227 ARG B N 1
ATOM 5062 C CA . ARG B 1 227 ? 7.805 13.18 -0.438 1 44.41 227 ARG B CA 1
ATOM 5063 C C . ARG B 1 227 ? 7.867 11.922 -1.293 1 44.41 227 ARG B C 1
ATOM 5065 O O . ARG B 1 227 ? 8.859 11.188 -1.258 1 44.41 227 ARG B O 1
ATOM 5072 N N . GLY B 1 228 ? 6.902 11.102 -1.115 1 43.25 228 GLY B N 1
ATOM 5073 C CA . GLY B 1 228 ? 7.059 9.977 -2.014 1 43.25 228 GLY B CA 1
ATOM 5074 C C . GLY B 1 228 ? 7.766 10.328 -3.309 1 43.25 228 GLY B C 1
ATOM 5075 O O . GLY B 1 228 ? 7.301 11.195 -4.055 1 43.25 228 GLY B O 1
ATOM 5076 N N . ILE B 1 229 ? 9.023 10.406 -3.166 1 44.09 229 ILE B N 1
ATOM 5077 C CA . ILE B 1 229 ? 9.781 10.328 -4.406 1 44.09 229 ILE B CA 1
ATOM 5078 C C . ILE B 1 229 ? 8.992 9.547 -5.453 1 44.09 229 ILE B C 1
ATOM 5080 O O . ILE B 1 229 ? 9.055 8.312 -5.492 1 44.09 229 ILE B O 1
ATOM 5084 N N . ARG B 1 230 ? 7.758 9.977 -5.625 1 48.16 230 ARG B N 1
ATOM 5085 C CA . ARG B 1 230 ? 7.008 9.281 -6.668 1 48.16 230 ARG B CA 1
ATOM 5086 C C . ARG B 1 230 ? 7.605 9.547 -8.047 1 48.16 230 ARG B C 1
ATOM 5088 O O . ARG B 1 230 ? 7.918 10.695 -8.375 1 48.16 230 ARG B O 1
ATOM 5095 N N . SER B 1 231 ? 8.133 8.453 -8.594 1 59.41 231 SER B N 1
ATOM 5096 C CA . SER B 1 231 ? 8.523 8.539 -10 1 59.41 231 SER B CA 1
ATOM 5097 C C . SER B 1 231 ? 7.395 9.094 -10.859 1 59.41 231 SER B C 1
ATOM 5099 O O . SER B 1 231 ? 6.215 8.883 -10.555 1 59.41 231 SER B O 1
ATOM 5101 N N . LYS B 1 232 ? 7.699 10.07 -11.68 1 69.5 232 LYS B N 1
ATOM 5102 C CA . LYS B 1 232 ? 6.746 10.508 -12.703 1 69.5 232 LYS B CA 1
ATOM 5103 C C . LYS B 1 232 ? 6.152 9.312 -13.438 1 69.5 232 LYS B C 1
ATOM 5105 O O . LYS B 1 232 ? 5.059 9.406 -14 1 69.5 232 LYS B O 1
ATOM 5110 N N . ILE B 1 233 ? 6.887 8.195 -13.344 1 81.81 233 ILE B N 1
ATOM 5111 C CA . ILE B 1 233 ? 6.457 6.992 -14.039 1 81.81 233 ILE B CA 1
ATOM 5112 C C . ILE B 1 233 ? 5.938 5.969 -13.023 1 81.81 233 ILE B C 1
ATOM 5114 O O . ILE B 1 233 ? 6.711 5.422 -12.234 1 81.81 233 ILE B O 1
ATOM 5118 N N . ASN B 1 234 ? 4.664 5.707 -13.008 1 81 234 ASN B N 1
ATOM 5119 C CA . ASN B 1 234 ? 4.09 4.781 -12.031 1 81 234 ASN B CA 1
ATOM 5120 C C . ASN B 1 234 ? 3.318 3.656 -12.719 1 81 234 ASN B C 1
ATOM 5122 O O . ASN B 1 234 ? 2.816 2.75 -12.055 1 81 234 ASN B O 1
ATOM 5126 N N . SER B 1 235 ? 3.18 3.715 -14.023 1 85.38 235 SER B N 1
ATOM 5127 C CA . SER B 1 235 ? 2.447 2.707 -14.781 1 85.38 235 SER B CA 1
ATOM 5128 C C . SER B 1 235 ? 3.07 2.49 -16.156 1 85.38 235 SER B C 1
ATOM 5130 O O . SER B 1 235 ? 3.955 3.244 -16.562 1 85.38 235 SER B O 1
ATOM 5132 N N . LEU B 1 236 ? 2.592 1.456 -16.781 1 89.75 236 LEU B N 1
ATOM 5133 C CA . LEU B 1 236 ? 3.061 1.2 -18.141 1 89.75 236 LEU B CA 1
ATOM 5134 C C . LEU B 1 236 ? 2.602 2.301 -19.094 1 89.75 236 LEU B C 1
ATOM 5136 O O . LEU B 1 236 ? 3.32 2.66 -20.031 1 89.75 236 LEU B O 1
ATOM 5140 N N . GLU B 1 237 ? 1.453 2.785 -18.812 1 89.06 237 GLU B N 1
ATOM 5141 C CA . GLU B 1 237 ? 0.94 3.883 -19.625 1 89.06 237 GLU B CA 1
ATOM 5142 C C . GLU B 1 237 ? 1.836 5.113 -19.516 1 89.06 237 GLU B C 1
ATOM 5144 O O . GLU B 1 237 ? 2.125 5.77 -20.516 1 89.06 237 GLU B O 1
ATOM 5149 N N . ASP B 1 238 ? 2.236 5.426 -18.297 1 87.31 238 ASP B N 1
ATOM 5150 C CA . ASP B 1 238 ? 3.16 6.535 -18.078 1 87.31 238 ASP B CA 1
ATOM 5151 C C . ASP B 1 238 ? 4.469 6.316 -18.828 1 87.31 238 ASP B C 1
ATOM 5153 O O . ASP B 1 238 ? 5.035 7.262 -19.391 1 87.31 238 ASP B O 1
ATOM 5157 N N . LEU B 1 239 ? 4.906 5.129 -18.812 1 90.75 239 LEU B N 1
ATOM 5158 C CA . LEU B 1 239 ? 6.18 4.77 -19.422 1 90.75 239 LEU B CA 1
ATOM 5159 C C . LEU B 1 239 ? 6.125 4.957 -20.938 1 90.75 239 LEU B C 1
ATOM 5161 O O . LEU B 1 239 ? 7.078 5.461 -21.547 1 90.75 239 LEU B O 1
ATOM 5165 N N . VAL B 1 240 ? 5.039 4.625 -21.547 1 91.06 240 VAL B N 1
ATOM 5166 C CA . VAL B 1 240 ? 4.875 4.711 -23 1 91.06 240 VAL B CA 1
ATOM 5167 C C . VAL B 1 240 ? 4.672 6.168 -23.406 1 91.06 240 VAL B C 1
ATOM 5169 O O . VAL B 1 240 ? 5.113 6.582 -24.484 1 91.06 240 VAL B O 1
ATOM 5172 N N . SER B 1 241 ? 4.008 6.883 -22.578 1 88.75 241 SER B N 1
ATOM 5173 C CA . SER B 1 241 ? 3.635 8.258 -22.906 1 88.75 241 SER B CA 1
ATOM 5174 C C . SER B 1 241 ? 4.836 9.188 -22.828 1 88.75 241 SER B C 1
ATOM 5176 O O . SER B 1 241 ? 4.867 10.234 -23.484 1 88.75 241 SER B O 1
ATOM 5178 N N . GLN B 1 242 ? 5.781 8.773 -22.094 1 86.69 242 GLN B N 1
ATOM 5179 C CA . GLN B 1 242 ? 6.961 9.609 -21.922 1 86.69 242 GLN B CA 1
ATOM 5180 C C . GLN B 1 242 ? 8.07 9.203 -22.891 1 86.69 242 GLN B C 1
ATOM 5182 O O . GLN B 1 242 ? 8.086 8.07 -23.375 1 86.69 242 GLN B O 1
ATOM 5187 N N . SER B 1 243 ? 8.977 10.172 -23.172 1 85.56 243 SER B N 1
ATOM 5188 C CA . SER B 1 243 ? 10.031 9.891 -24.141 1 85.56 243 SER B CA 1
ATOM 5189 C C . SER B 1 243 ? 11.406 10.055 -23.516 1 85.56 243 SER B C 1
ATOM 5191 O O . SER B 1 243 ? 12.422 9.773 -24.156 1 85.56 243 SER B O 1
ATOM 5193 N N . THR B 1 244 ? 11.523 10.359 -22.281 1 86.19 244 THR B N 1
ATOM 5194 C CA . THR B 1 244 ? 12.805 10.641 -21.641 1 86.19 244 THR B CA 1
ATOM 5195 C C . THR B 1 244 ? 13.469 9.344 -21.172 1 86.19 244 THR B C 1
ATOM 5197 O O . THR B 1 244 ? 14.68 9.18 -21.312 1 86.19 244 THR B O 1
ATOM 5200 N N . VAL B 1 245 ? 12.664 8.453 -20.609 1 91.38 245 VAL B N 1
ATOM 5201 C CA . VAL B 1 245 ? 13.203 7.203 -20.094 1 91.38 245 VAL B CA 1
ATOM 5202 C C . VAL B 1 245 ? 12.938 6.074 -21.078 1 91.38 245 VAL B C 1
ATOM 5204 O O . VAL B 1 245 ? 11.789 5.801 -21.438 1 91.38 245 VAL B O 1
ATOM 5207 N N . LYS B 1 246 ? 14.023 5.496 -21.547 1 94.81 246 LYS B N 1
ATOM 5208 C CA . LYS B 1 246 ? 13.883 4.312 -22.391 1 94.81 246 LYS B CA 1
ATOM 5209 C C . LYS B 1 246 ? 13.602 3.07 -21.547 1 94.81 246 LYS B C 1
ATOM 5211 O O . LYS B 1 246 ? 13.789 3.082 -20.328 1 94.81 246 LYS B O 1
ATOM 5216 N N . TYR B 1 247 ? 13.016 2.109 -22.188 1 96.25 247 TYR B N 1
ATOM 5217 C CA . TYR B 1 247 ? 12.688 0.9 -21.438 1 96.25 247 TYR B CA 1
ATOM 5218 C C . TYR B 1 247 ? 12.977 -0.348 -22.266 1 96.25 247 TYR B C 1
ATOM 5220 O O . TYR B 1 247 ? 13.094 -0.274 -23.484 1 96.25 247 TYR B O 1
ATOM 5228 N N . GLY B 1 248 ? 13.164 -1.434 -21.547 1 95.69 248 GLY B N 1
ATOM 5229 C CA . GLY B 1 248 ? 13.469 -2.682 -22.234 1 95.69 248 GLY B CA 1
ATOM 5230 C C . GLY B 1 248 ? 13.227 -3.906 -21.375 1 95.69 248 GLY B C 1
ATOM 5231 O O . GLY B 1 248 ? 13.008 -3.789 -20.156 1 95.69 248 GLY B O 1
ATOM 5232 N N . VAL B 1 249 ? 13.188 -5.105 -22.078 1 94 249 VAL B N 1
ATOM 5233 C CA . VAL B 1 249 ? 13.07 -6.41 -21.438 1 94 249 VAL B CA 1
ATOM 5234 C C . VAL B 1 249 ? 14.195 -7.324 -21.906 1 94 249 VAL B C 1
ATOM 5236 O O . VAL B 1 249 ? 14.914 -6.992 -22.844 1 94 249 VAL B O 1
ATOM 5239 N N . GLN B 1 250 ? 14.344 -8.398 -21.219 1 88.25 250 GLN B N 1
ATOM 5240 C CA . GLN B 1 250 ? 15.375 -9.352 -21.609 1 88.25 250 GLN B CA 1
ATOM 5241 C C . GLN B 1 250 ? 15.008 -10.047 -22.922 1 88.25 250 GLN B C 1
ATOM 5243 O O . GLN B 1 250 ? 13.914 -10.602 -23.047 1 88.25 250 GLN B O 1
ATOM 5248 N N . GLU B 1 251 ? 15.922 -10 -23.828 1 83.88 251 GLU B N 1
ATOM 5249 C CA . GLU B 1 251 ? 15.703 -10.656 -25.109 1 83.88 251 GLU B CA 1
ATOM 5250 C C . GLU B 1 251 ? 15.578 -12.172 -24.938 1 83.88 251 GLU B C 1
ATOM 5252 O O . GLU B 1 251 ? 16.391 -12.789 -24.25 1 83.88 251 GLU B O 1
ATOM 5257 N N . GLY B 1 252 ? 14.562 -12.711 -25.516 1 75 252 GLY B N 1
ATOM 5258 C CA . GLY B 1 252 ? 14.375 -14.148 -25.469 1 75 252 GLY B CA 1
ATOM 5259 C C . GLY B 1 252 ? 13.742 -14.625 -24.172 1 75 252 GLY B C 1
ATOM 5260 O O . GLY B 1 252 ? 13.609 -15.828 -23.938 1 75 252 GLY B O 1
ATOM 5261 N N . GLY B 1 253 ? 13.461 -13.727 -23.312 1 78.56 253 GLY B N 1
ATOM 5262 C CA . GLY B 1 253 ? 12.812 -14.086 -22.062 1 78.56 253 GLY B CA 1
ATOM 5263 C C . GLY B 1 253 ? 11.312 -14.219 -22.188 1 78.56 253 GLY B C 1
ATOM 5264 O O . GLY B 1 253 ? 10.758 -14.125 -23.297 1 78.56 253 GLY B O 1
ATOM 5265 N N . SER B 1 254 ? 10.672 -14.578 -21.109 1 83.12 254 SER B N 1
ATOM 5266 C CA . SER B 1 254 ? 9.227 -14.758 -21.094 1 83.12 254 SER B CA 1
ATOM 5267 C C . SER B 1 254 ? 8.5 -13.453 -21.422 1 83.12 254 SER B C 1
ATOM 5269 O O . SER B 1 254 ? 7.504 -13.461 -22.141 1 83.12 254 SER B O 1
ATOM 5271 N N . LEU B 1 255 ? 9.016 -12.367 -20.922 1 87.81 255 LEU B N 1
ATOM 5272 C CA . LEU B 1 255 ? 8.375 -11.078 -21.172 1 87.81 255 LEU B CA 1
ATOM 5273 C C . LEU B 1 255 ? 8.539 -10.664 -22.625 1 87.81 255 LEU B C 1
ATOM 5275 O O . LEU B 1 255 ? 7.656 -10.016 -23.188 1 87.81 255 LEU B O 1
ATOM 5279 N N . PHE B 1 256 ? 9.711 -10.992 -23.156 1 86.81 256 PHE B N 1
ATOM 5280 C CA . PHE B 1 256 ? 9.93 -10.742 -24.578 1 86.81 256 PHE B CA 1
ATOM 5281 C C . PHE B 1 256 ? 8.844 -11.406 -25.422 1 86.81 256 PHE B C 1
ATOM 5283 O O . PHE B 1 256 ? 8.227 -10.758 -26.266 1 86.81 256 PHE B O 1
ATOM 5290 N N . THR B 1 257 ? 8.625 -12.656 -25.156 1 82.19 257 THR B N 1
ATOM 5291 C CA . THR B 1 257 ? 7.605 -13.406 -25.875 1 82.19 257 THR B CA 1
ATOM 5292 C C . THR B 1 257 ? 6.219 -12.836 -25.609 1 82.19 257 THR B C 1
ATOM 5294 O O . THR B 1 257 ? 5.391 -12.742 -26.516 1 82.19 257 THR B O 1
ATOM 5297 N N . PHE B 1 258 ? 5.992 -12.477 -24.438 1 83.44 258 PHE B N 1
ATOM 5298 C CA . PHE B 1 258 ? 4.707 -11.914 -24.047 1 83.44 258 PHE B CA 1
ATOM 5299 C C . PHE B 1 258 ? 4.395 -10.664 -24.859 1 83.44 258 PHE B C 1
ATOM 5301 O O . PHE B 1 258 ? 3.312 -10.547 -25.438 1 83.44 258 PHE B O 1
ATOM 5308 N N . PHE B 1 259 ? 5.32 -9.742 -24.891 1 88.06 259 PHE B N 1
ATOM 5309 C CA . PHE B 1 259 ? 5.105 -8.477 -25.594 1 88.06 259 PHE B CA 1
ATOM 5310 C C . PHE B 1 259 ? 5.031 -8.703 -27.109 1 88.06 259 PHE B C 1
ATOM 5312 O O . PHE B 1 259 ? 4.273 -8.031 -27.797 1 88.06 259 PHE B O 1
ATOM 5319 N N . SER B 1 260 ? 5.793 -9.609 -27.578 1 86.5 260 SER B N 1
ATOM 5320 C CA . SER B 1 260 ? 5.844 -9.867 -29.016 1 86.5 260 SER B CA 1
ATOM 5321 C C . SER B 1 260 ? 4.539 -10.477 -29.516 1 86.5 260 SER B C 1
ATOM 5323 O O . SER B 1 260 ? 4.125 -10.227 -30.656 1 86.5 260 SER B O 1
ATOM 5325 N N . GLU B 1 261 ? 3.861 -11.219 -28.688 1 80.56 261 GLU B N 1
ATOM 5326 C CA . GLU B 1 261 ? 2.699 -11.977 -29.141 1 80.56 261 GLU B CA 1
ATOM 5327 C C . GLU B 1 261 ? 1.401 -11.352 -28.625 1 80.56 261 GLU B C 1
ATOM 5329 O O . GLU B 1 261 ? 0.31 -11.812 -28.969 1 80.56 261 GLU B O 1
ATOM 5334 N N . SER B 1 262 ? 1.564 -10.375 -27.844 1 81.94 262 SER B N 1
ATOM 5335 C CA . SER B 1 262 ? 0.365 -9.797 -27.25 1 81.94 262 SER B CA 1
ATOM 5336 C C . SER B 1 262 ? -0.474 -9.07 -28.297 1 81.94 262 SER B C 1
ATOM 5338 O O . SER B 1 262 ? 0.068 -8.422 -29.203 1 81.94 262 SER B O 1
ATOM 5340 N N . LYS B 1 263 ? -1.805 -9.195 -28.141 1 78.56 263 LYS B N 1
ATOM 5341 C CA . LYS B 1 263 ? -2.727 -8.531 -29.047 1 78.56 263 LYS B CA 1
ATOM 5342 C C . LYS B 1 263 ? -3.268 -7.238 -28.453 1 78.56 263 LYS B C 1
ATOM 5344 O O . LYS B 1 263 ? -4.055 -6.531 -29.094 1 78.56 263 LYS B O 1
ATOM 5349 N N . VAL B 1 264 ? -2.807 -7 -27.344 1 81.06 264 VAL B N 1
ATOM 5350 C CA . VAL B 1 264 ? -3.232 -5.766 -26.688 1 81.06 264 VAL B CA 1
ATOM 5351 C C . VAL B 1 264 ? -2.414 -4.59 -27.219 1 81.06 264 VAL B C 1
ATOM 5353 O O . VAL B 1 264 ? -1.188 -4.672 -27.312 1 81.06 264 VAL B O 1
ATOM 5356 N N . ASP B 1 265 ? -3.008 -3.496 -27.484 1 85.69 265 ASP B N 1
ATOM 5357 C CA . ASP B 1 265 ? -2.424 -2.363 -28.203 1 85.69 265 ASP B CA 1
ATOM 5358 C C . ASP B 1 265 ? -1.217 -1.806 -27.453 1 85.69 265 ASP B C 1
ATOM 5360 O O . ASP B 1 265 ? -0.153 -1.602 -28.031 1 85.69 265 ASP B O 1
ATOM 5364 N N . ILE B 1 266 ? -1.396 -1.559 -26.188 1 88.88 266 ILE B N 1
ATOM 5365 C CA . ILE B 1 266 ? -0.321 -0.929 -25.438 1 88.88 266 ILE B CA 1
ATOM 5366 C C . ILE B 1 266 ? 0.908 -1.836 -25.422 1 88.88 266 ILE B C 1
ATOM 5368 O O . ILE B 1 266 ? 2.039 -1.358 -25.547 1 88.88 266 ILE B O 1
ATOM 5372 N N . TYR B 1 267 ? 0.756 -3.098 -25.328 1 90.06 267 TYR B N 1
ATOM 5373 C CA . TYR B 1 267 ? 1.875 -4.031 -25.281 1 90.06 267 TYR B CA 1
ATOM 5374 C C . TYR B 1 267 ? 2.547 -4.152 -26.641 1 90.06 267 TYR B C 1
ATOM 5376 O O . TYR B 1 267 ? 3.773 -4.242 -26.734 1 90.06 267 TYR B O 1
ATOM 5384 N N . ALA B 1 268 ? 1.695 -4.148 -27.641 1 90.06 268 ALA B N 1
ATOM 5385 C CA . ALA B 1 268 ? 2.234 -4.195 -28.984 1 90.06 268 ALA B CA 1
ATOM 5386 C C . ALA B 1 268 ? 3.055 -2.945 -29.297 1 90.06 268 ALA B C 1
ATOM 5388 O O . ALA B 1 268 ? 4.137 -3.035 -29.891 1 90.06 268 ALA B O 1
ATOM 5389 N N . THR B 1 269 ? 2.523 -1.822 -28.891 1 92.62 269 THR B N 1
ATOM 5390 C CA . THR B 1 269 ? 3.232 -0.562 -29.078 1 92.62 269 THR B CA 1
ATOM 5391 C C . THR B 1 269 ? 4.559 -0.566 -28.328 1 92.62 269 THR B C 1
ATOM 5393 O O . THR B 1 269 ? 5.578 -0.11 -28.859 1 92.62 269 THR B O 1
ATOM 5396 N N . MET B 1 270 ? 4.527 -1.048 -27.156 1 94.12 270 MET B N 1
ATOM 5397 C CA . MET B 1 270 ? 5.742 -1.12 -26.359 1 94.12 270 MET B CA 1
ATOM 5398 C C . MET B 1 270 ? 6.793 -1.992 -27.031 1 94.12 270 MET B C 1
ATOM 5400 O O . MET B 1 270 ? 7.973 -1.637 -27.078 1 94.12 270 MET B O 1
ATOM 5404 N N . PHE B 1 271 ? 6.359 -3.105 -27.578 1 93.75 271 PHE B N 1
ATOM 5405 C CA . PHE B 1 271 ? 7.297 -4.008 -28.234 1 93.75 271 PHE B CA 1
ATOM 5406 C C . PHE B 1 271 ? 7.922 -3.336 -29.453 1 93.75 271 PHE B C 1
ATOM 5408 O O . PHE B 1 271 ? 9.133 -3.445 -29.672 1 93.75 271 PHE B O 1
ATOM 5415 N N . GLN B 1 272 ? 7.121 -2.684 -30.234 1 94.31 272 GLN B N 1
ATOM 5416 C CA . GLN B 1 272 ? 7.621 -1.997 -31.422 1 94.31 272 GLN B CA 1
ATOM 5417 C C . GLN B 1 272 ? 8.633 -0.916 -31.047 1 94.31 272 GLN B C 1
ATOM 5419 O O . GLN B 1 272 ? 9.648 -0.749 -31.734 1 94.31 272 GLN B O 1
ATOM 5424 N N . GLN B 1 273 ? 8.344 -0.242 -30.031 1 94.56 273 GLN B N 1
ATOM 5425 C CA . GLN B 1 273 ? 9.258 0.8 -29.578 1 94.56 273 GLN B CA 1
ATOM 5426 C C . GLN B 1 273 ? 10.578 0.204 -29.109 1 94.56 273 GLN B C 1
ATOM 5428 O O . GLN B 1 273 ? 11.648 0.737 -29.406 1 94.56 273 GLN B O 1
ATOM 5433 N N . MET B 1 274 ? 10.5 -0.867 -28.344 1 95.75 274 MET B N 1
ATOM 5434 C CA . MET B 1 274 ? 11.711 -1.527 -27.875 1 95.75 274 MET B CA 1
ATOM 5435 C C . MET B 1 274 ? 12.531 -2.059 -29.047 1 95.75 274 MET B C 1
ATOM 5437 O O . MET B 1 274 ? 13.766 -1.994 -29.031 1 95.75 274 MET B O 1
ATOM 5441 N N . LYS B 1 275 ? 11.852 -2.564 -30 1 94.06 275 LYS B N 1
ATOM 5442 C CA . LYS B 1 275 ? 12.508 -3.098 -31.188 1 94.06 275 LYS B CA 1
ATOM 5443 C C . LYS B 1 275 ? 13.156 -1.984 -32 1 94.06 275 LYS B C 1
ATOM 5445 O O . LYS B 1 275 ? 14.312 -2.107 -32.438 1 94.06 275 LYS B O 1
ATOM 5450 N N . SER B 1 276 ? 12.453 -0.909 -32.219 1 94.31 276 SER B N 1
ATOM 5451 C CA . SER B 1 276 ? 12.945 0.215 -33 1 94.31 276 SER B CA 1
ATOM 5452 C C . SER B 1 276 ? 14.133 0.885 -32.312 1 94.31 276 SER B C 1
ATOM 5454 O O . SER B 1 276 ? 15.094 1.284 -33 1 94.31 276 SER B O 1
ATOM 5456 N N . GLN B 1 277 ? 14.117 0.932 -31.062 1 94.25 277 GLN B N 1
ATOM 5457 C CA . GLN B 1 277 ? 15.164 1.625 -30.328 1 94.25 277 GLN B CA 1
ATOM 5458 C C . GLN B 1 277 ? 16.25 0.653 -29.859 1 94.25 277 GLN B C 1
ATOM 5460 O O . GLN B 1 277 ? 17.25 1.065 -29.281 1 94.25 277 GLN B O 1
ATOM 5465 N N . GLU B 1 278 ? 16.031 -0.62 -30.031 1 93.19 278 GLU B N 1
ATOM 5466 C CA . GLU B 1 278 ? 16.984 -1.673 -29.672 1 93.19 278 GLU B CA 1
ATOM 5467 C C . GLU B 1 278 ? 17.344 -1.607 -28.188 1 93.19 278 GLU B C 1
ATOM 5469 O O . GLU B 1 278 ? 18.531 -1.564 -27.844 1 93.19 278 GLU B O 1
ATOM 5474 N N . THR B 1 279 ? 16.328 -1.624 -27.391 1 94.81 279 THR B N 1
ATOM 5475 C CA . THR B 1 279 ? 16.547 -1.434 -25.969 1 94.81 279 THR B CA 1
ATOM 5476 C C . THR B 1 279 ? 16.469 -2.766 -25.219 1 94.81 279 THR B C 1
ATOM 5478 O O . THR B 1 279 ? 16.453 -2.797 -24 1 94.81 279 THR B O 1
ATOM 5481 N N . PHE B 1 280 ? 16.453 -3.887 -25.969 1 93.31 280 PHE B N 1
ATOM 5482 C CA . PHE B 1 280 ? 16.469 -5.195 -25.328 1 93.31 280 PHE B CA 1
ATOM 5483 C C . PHE B 1 280 ? 17.797 -5.434 -24.609 1 93.31 280 PHE B C 1
ATOM 5485 O O . PHE B 1 280 ? 18.844 -4.934 -25.047 1 93.31 280 PHE B O 1
ATOM 5492 N N . VAL B 1 281 ? 17.719 -6.152 -23.562 1 90.94 281 VAL B N 1
ATOM 5493 C CA . VAL B 1 281 ? 18.938 -6.406 -22.812 1 90.94 281 VAL B CA 1
ATOM 5494 C C . VAL B 1 281 ? 19.219 -7.906 -22.766 1 90.94 281 VAL B C 1
ATOM 5496 O O . VAL B 1 281 ? 18.312 -8.719 -22.922 1 90.94 281 VAL B O 1
ATOM 5499 N N . ASN B 1 282 ? 20.547 -8.195 -22.516 1 82.31 282 ASN B N 1
ATOM 5500 C CA . ASN B 1 282 ? 20.969 -9.594 -22.453 1 82.31 282 ASN B CA 1
ATOM 5501 C C . ASN B 1 282 ? 21.172 -10.047 -21 1 82.31 282 ASN B C 1
ATOM 5503 O O . ASN B 1 282 ? 22.297 -10.289 -20.578 1 82.31 282 ASN B O 1
ATOM 5507 N N . GLY B 1 283 ? 20.156 -10.117 -20.297 1 81.81 283 GLY B N 1
ATOM 5508 C CA . GLY B 1 283 ? 20.234 -10.594 -18.922 1 81.81 283 GLY B CA 1
ATOM 5509 C C . GLY B 1 283 ? 19.766 -9.562 -17.906 1 81.81 283 GLY B C 1
ATOM 5510 O O . GLY B 1 283 ? 19.844 -8.359 -18.156 1 81.81 283 GLY B O 1
ATOM 5511 N N . THR B 1 284 ? 19.391 -10 -16.812 1 86.62 284 THR B N 1
ATOM 5512 C CA . THR B 1 284 ? 18.828 -9.141 -15.766 1 86.62 284 THR B CA 1
ATOM 5513 C C . THR B 1 284 ? 19.922 -8.242 -15.164 1 86.62 284 THR B C 1
ATOM 5515 O O . THR B 1 284 ? 19.672 -7.07 -14.875 1 86.62 284 THR B O 1
ATOM 5518 N N . GLN B 1 285 ? 21.141 -8.781 -15.008 1 86.44 285 GLN B N 1
ATOM 5519 C CA . GLN B 1 285 ? 22.234 -8 -14.438 1 86.44 285 GLN B CA 1
ATOM 5520 C C . GLN B 1 285 ? 22.547 -6.777 -15.297 1 86.44 285 GLN B C 1
ATOM 5522 O O . GLN B 1 285 ? 22.75 -5.684 -14.766 1 86.44 285 GLN B O 1
ATOM 5527 N N . TYR B 1 286 ? 22.5 -7.023 -16.562 1 88.56 286 TYR B N 1
ATOM 5528 C CA . TYR B 1 286 ? 22.781 -5.93 -17.484 1 88.56 286 TYR B CA 1
ATOM 5529 C C . TYR B 1 286 ? 21.641 -4.922 -17.5 1 88.56 286 TYR B C 1
ATOM 5531 O O . TYR B 1 286 ? 21.875 -3.713 -17.594 1 88.56 286 TYR B O 1
ATOM 5539 N N . GLY B 1 287 ? 20.438 -5.41 -17.484 1 93.06 287 GLY B N 1
ATOM 5540 C CA . GLY B 1 287 ? 19.297 -4.516 -17.438 1 93.06 287 GLY B CA 1
ATOM 5541 C C . GLY B 1 287 ? 19.281 -3.617 -16.219 1 93.06 287 GLY B C 1
ATOM 5542 O O . GLY B 1 287 ? 19.016 -2.418 -16.312 1 93.06 287 GLY B O 1
ATOM 5543 N N . VAL B 1 288 ? 19.656 -4.164 -15.133 1 93.19 288 VAL B N 1
ATOM 5544 C CA . VAL B 1 288 ? 19.688 -3.404 -13.891 1 93.19 288 VAL B CA 1
ATOM 5545 C C . VAL B 1 288 ? 20.828 -2.387 -13.938 1 93.19 288 VAL B C 1
ATOM 5547 O O . VAL B 1 288 ? 20.672 -1.248 -13.484 1 93.19 288 VAL B O 1
ATOM 5550 N N . LEU B 1 289 ? 21.969 -2.82 -14.438 1 93.12 289 LEU B N 1
ATOM 5551 C CA . LEU B 1 289 ? 23.109 -1.909 -14.57 1 93.12 289 LEU B CA 1
ATOM 5552 C C . LEU B 1 289 ? 22.734 -0.709 -15.438 1 93.12 289 LEU B C 1
ATOM 5554 O O . LEU B 1 289 ? 23.094 0.427 -15.109 1 93.12 289 LEU B O 1
ATOM 5558 N N . LYS B 1 290 ? 22.031 -0.973 -16.469 1 94.62 290 LYS B N 1
ATOM 5559 C CA . LYS B 1 290 ? 21.594 0.102 -17.359 1 94.62 290 LYS B CA 1
ATOM 5560 C C . LYS B 1 290 ? 20.641 1.054 -16.625 1 94.62 290 LYS B C 1
ATOM 5562 O O . LYS B 1 290 ? 20.734 2.271 -16.781 1 94.62 290 LYS B O 1
ATOM 5567 N N . ALA B 1 291 ? 19.75 0.535 -15.852 1 94.38 291 ALA B N 1
ATOM 5568 C CA . ALA B 1 291 ? 18.781 1.332 -15.094 1 94.38 291 ALA B CA 1
ATOM 5569 C C . ALA B 1 291 ? 19.484 2.182 -14.039 1 94.38 291 ALA B C 1
ATOM 5571 O O . ALA B 1 291 ? 18.984 3.248 -13.664 1 94.38 291 ALA B O 1
ATOM 5572 N N . ARG B 1 292 ? 20.641 1.694 -13.57 1 92.81 292 ARG B N 1
ATOM 5573 C CA . ARG B 1 292 ? 21.391 2.389 -12.531 1 92.81 292 ARG B CA 1
ATOM 5574 C C . ARG B 1 292 ? 22.203 3.539 -13.109 1 92.81 292 ARG B C 1
ATOM 5576 O O . ARG B 1 292 ? 22.484 4.516 -12.414 1 92.81 292 ARG B O 1
ATOM 5583 N N . THR B 1 293 ? 22.578 3.436 -14.375 1 91.94 293 THR B N 1
ATOM 5584 C CA . THR B 1 293 ? 23.562 4.359 -14.922 1 91.94 293 THR B CA 1
ATOM 5585 C C . THR B 1 293 ? 22.922 5.301 -15.938 1 91.94 293 THR B C 1
ATOM 5587 O O . THR B 1 293 ? 23.438 6.387 -16.203 1 91.94 293 THR B O 1
ATOM 5590 N N . GLN B 1 294 ? 21.812 4.895 -16.531 1 91.12 294 GLN B N 1
ATOM 5591 C CA . GLN B 1 294 ? 21.125 5.676 -17.547 1 91.12 294 GLN B CA 1
ATOM 5592 C C . GLN B 1 294 ? 19.641 5.805 -17.234 1 91.12 294 GLN B C 1
ATOM 5594 O O . GLN B 1 294 ? 19.109 5.078 -16.391 1 91.12 294 GLN B O 1
ATOM 5599 N N . PRO B 1 295 ? 19.047 6.793 -17.844 1 90.69 295 PRO B N 1
ATOM 5600 C CA . PRO B 1 295 ? 17.594 6.848 -17.734 1 90.69 295 PRO B CA 1
ATOM 5601 C C . PRO B 1 295 ? 16.906 5.711 -18.484 1 90.69 295 PRO B C 1
ATOM 5603 O O . PRO B 1 295 ? 16.469 5.887 -19.609 1 90.69 295 PRO B O 1
ATOM 5606 N N . PHE B 1 296 ? 16.922 4.641 -17.844 1 95.06 296 PHE B N 1
ATOM 5607 C CA . PHE B 1 296 ? 16.422 3.393 -18.422 1 95.06 296 PHE B CA 1
ATOM 5608 C C . PHE B 1 296 ? 15.57 2.631 -17.422 1 95.06 296 PHE B C 1
ATOM 5610 O O . PHE B 1 296 ? 15.914 2.549 -16.25 1 95.06 296 PHE B O 1
ATOM 5617 N N . ALA B 1 297 ? 14.453 2.238 -17.906 1 95.56 297 ALA B N 1
ATOM 5618 C CA . ALA B 1 297 ? 13.578 1.394 -17.094 1 95.56 297 ALA B CA 1
ATOM 5619 C C . ALA B 1 297 ? 13.641 -0.06 -17.562 1 95.56 297 ALA B C 1
ATOM 5621 O O . ALA B 1 297 ? 13.336 -0.365 -18.719 1 95.56 297 ALA B O 1
ATOM 5622 N N . TYR B 1 298 ? 14.047 -0.931 -16.703 1 96.38 298 TYR B N 1
ATOM 5623 C CA . TYR B 1 298 ? 14.117 -2.355 -17 1 96.38 298 TYR B CA 1
ATOM 5624 C C . TYR B 1 298 ? 12.938 -3.102 -16.391 1 96.38 298 TYR B C 1
ATOM 5626 O O . TYR B 1 298 ? 12.688 -3.008 -15.195 1 96.38 298 TYR B O 1
ATOM 5634 N N . LEU B 1 299 ? 12.227 -3.791 -17.266 1 95.62 299 LEU B N 1
ATOM 5635 C CA . LEU B 1 299 ? 11.047 -4.527 -16.828 1 95.62 299 LEU B CA 1
ATOM 5636 C C . LEU B 1 299 ? 11.352 -6.02 -16.719 1 95.62 299 LEU B C 1
ATOM 5638 O O . LEU B 1 299 ? 11.906 -6.617 -17.641 1 95.62 299 LEU B O 1
ATOM 5642 N N . THR B 1 300 ? 11.047 -6.59 -15.578 1 92.81 300 THR B N 1
ATOM 5643 C CA . THR B 1 300 ? 11.156 -8.031 -15.398 1 92.81 300 THR B CA 1
ATOM 5644 C C . THR B 1 300 ? 10.391 -8.484 -14.156 1 92.81 300 THR B C 1
ATOM 5646 O O . THR B 1 300 ? 9.555 -7.746 -13.633 1 92.81 300 THR B O 1
ATOM 5649 N N . ASP B 1 301 ? 10.68 -9.711 -13.766 1 91.56 301 ASP B N 1
ATOM 5650 C CA . ASP B 1 301 ? 10 -10.289 -12.609 1 91.56 301 ASP B CA 1
ATOM 5651 C C . ASP B 1 301 ? 10.367 -9.539 -11.328 1 91.56 301 ASP B C 1
ATOM 5653 O O . ASP B 1 301 ? 11.539 -9.266 -11.078 1 91.56 301 ASP B O 1
ATOM 5657 N N . GLN B 1 302 ? 9.391 -9.305 -10.578 1 92 302 GLN B N 1
ATOM 5658 C CA . GLN B 1 302 ? 9.57 -8.5 -9.375 1 92 302 GLN B CA 1
ATOM 5659 C C . GLN B 1 302 ? 10.586 -9.141 -8.43 1 92 302 GLN B C 1
ATOM 5661 O O . GLN B 1 302 ? 11.422 -8.453 -7.848 1 92 302 GLN B O 1
ATOM 5666 N N . PRO B 1 303 ? 10.602 -10.438 -8.242 1 89.88 303 PRO B N 1
ATOM 5667 C CA . PRO B 1 303 ? 11.547 -11.023 -7.289 1 89.88 303 PRO B CA 1
ATOM 5668 C C . PRO B 1 303 ? 13 -10.758 -7.664 1 89.88 303 PRO B C 1
ATOM 5670 O O . PRO B 1 303 ? 13.836 -10.523 -6.789 1 89.88 303 PRO B O 1
ATOM 5673 N N . SER B 1 304 ? 13.289 -10.812 -8.898 1 90.19 304 SER B N 1
ATOM 5674 C CA . SER B 1 304 ? 14.648 -10.516 -9.344 1 90.19 304 SER B CA 1
ATOM 5675 C C . SER B 1 304 ? 15.008 -9.062 -9.062 1 90.19 304 SER B C 1
ATOM 5677 O O . SER B 1 304 ? 16.109 -8.766 -8.594 1 90.19 304 SER B O 1
ATOM 5679 N N . LEU B 1 305 ? 14.078 -8.211 -9.344 1 92.69 305 LEU B N 1
ATOM 5680 C CA . LEU B 1 305 ? 14.336 -6.785 -9.164 1 92.69 305 LEU B CA 1
ATOM 5681 C C . LEU B 1 305 ? 14.414 -6.434 -7.684 1 92.69 305 LEU B C 1
ATOM 5683 O O . LEU B 1 305 ? 15.172 -5.547 -7.289 1 92.69 305 LEU B O 1
ATOM 5687 N N . ASP B 1 306 ? 13.578 -7.098 -6.867 1 90.88 306 ASP B N 1
ATOM 5688 C CA . ASP B 1 306 ? 13.648 -6.902 -5.422 1 90.88 306 ASP B CA 1
ATOM 5689 C C . ASP B 1 306 ? 15.062 -7.156 -4.902 1 90.88 306 ASP B C 1
ATOM 5691 O O . ASP B 1 306 ? 15.555 -6.418 -4.047 1 90.88 306 ASP B O 1
ATOM 5695 N N . TYR B 1 307 ? 15.609 -8.172 -5.414 1 90.44 307 TYR B N 1
ATOM 5696 C CA . TYR B 1 307 ? 16.953 -8.547 -4.996 1 90.44 307 TYR B CA 1
ATOM 5697 C C . TYR B 1 307 ? 17.969 -7.469 -5.375 1 90.44 307 TYR B C 1
ATOM 5699 O O . TYR B 1 307 ? 18.734 -7.016 -4.531 1 90.44 307 TYR B O 1
ATOM 5707 N N . TYR B 1 308 ? 17.922 -7.004 -6.578 1 90.69 308 TYR B N 1
ATOM 5708 C CA . TYR B 1 308 ? 18.906 -6.059 -7.07 1 90.69 308 TYR B CA 1
ATOM 5709 C C . TYR B 1 308 ? 18.688 -4.672 -6.48 1 90.69 308 TYR B C 1
ATOM 5711 O O . TYR B 1 308 ? 19.641 -3.914 -6.273 1 90.69 308 TYR B O 1
ATOM 5719 N N . ASN B 1 309 ? 17.453 -4.371 -6.277 1 90.75 309 ASN B N 1
ATOM 5720 C CA . ASN B 1 309 ? 17.141 -3.064 -5.711 1 90.75 309 ASN B CA 1
ATOM 5721 C C . ASN B 1 309 ? 17.719 -2.908 -4.305 1 90.75 309 ASN B C 1
ATOM 5723 O O . ASN B 1 309 ? 17.922 -1.787 -3.838 1 90.75 309 ASN B O 1
ATOM 5727 N N . MET B 1 310 ? 17.953 -4.008 -3.648 1 88.25 310 MET B N 1
ATOM 5728 C CA . MET B 1 310 ? 18.469 -3.965 -2.281 1 88.25 310 MET B CA 1
ATOM 5729 C C . MET B 1 310 ? 19.969 -4.168 -2.256 1 88.25 310 MET B C 1
ATOM 5731 O O . MET B 1 310 ? 20.547 -4.465 -1.207 1 88.25 310 MET B O 1
ATOM 5735 N N . ARG B 1 311 ? 20.516 -4.043 -3.396 1 87.62 311 ARG B N 1
ATOM 5736 C CA . ARG B 1 311 ? 21.969 -4.137 -3.514 1 87.62 311 ARG B CA 1
ATOM 5737 C C . ARG B 1 311 ? 22.578 -2.773 -3.814 1 87.62 311 ARG B C 1
ATOM 5739 O O . ARG B 1 311 ? 21.938 -1.921 -4.434 1 87.62 311 ARG B O 1
ATOM 5746 N N . LYS B 1 312 ? 23.828 -2.514 -3.359 1 87.44 312 LYS B N 1
ATOM 5747 C CA . LYS B 1 312 ? 24.547 -1.271 -3.641 1 87.44 312 LYS B CA 1
ATOM 5748 C C . LYS B 1 312 ? 24.734 -1.074 -5.141 1 87.44 312 LYS B C 1
ATOM 5750 O O . LYS B 1 312 ? 24.953 -2.037 -5.879 1 87.44 312 LYS B O 1
ATOM 5755 N N . PRO B 1 313 ? 24.594 0.102 -5.789 1 85.19 313 PRO B N 1
ATOM 5756 C CA . PRO B 1 313 ? 24.359 1.41 -5.172 1 85.19 313 PRO B CA 1
ATOM 5757 C C . PRO B 1 313 ? 22.875 1.714 -4.965 1 85.19 313 PRO B C 1
ATOM 5759 O O . PRO B 1 313 ? 22.031 1.295 -5.766 1 85.19 313 PRO B O 1
ATOM 5762 N N . CYS B 1 314 ? 22.312 1.657 -3.973 1 85.06 314 CYS B N 1
ATOM 5763 C CA . CYS B 1 314 ? 20.953 1.858 -3.467 1 85.06 314 CYS B CA 1
ATOM 5764 C C . CYS B 1 314 ? 20.297 3.07 -4.121 1 85.06 314 CYS B C 1
ATOM 5766 O O . CYS B 1 314 ? 19.703 3.908 -3.438 1 85.06 314 CYS B O 1
ATOM 5768 N N . ASN B 1 315 ? 20.5 3.207 -5.52 1 85.69 315 ASN B N 1
ATOM 5769 C CA . ASN B 1 315 ? 20.016 4.406 -6.195 1 85.69 315 ASN B CA 1
ATOM 5770 C C . ASN B 1 315 ? 18.828 4.094 -7.113 1 85.69 315 ASN B C 1
ATOM 5772 O O . ASN B 1 315 ? 18.562 4.836 -8.062 1 85.69 315 ASN B O 1
ATOM 5776 N N . THR B 1 316 ? 18.234 2.977 -6.941 1 89.38 316 THR B N 1
ATOM 5777 C CA . THR B 1 316 ? 17.125 2.607 -7.809 1 89.38 316 THR B CA 1
ATOM 5778 C C . THR B 1 316 ? 15.82 2.512 -7.016 1 89.38 316 THR B C 1
ATOM 5780 O O . THR B 1 316 ? 15.844 2.453 -5.781 1 89.38 316 THR B O 1
ATOM 5783 N N . MET B 1 317 ? 14.773 2.609 -7.77 1 88.06 317 MET B N 1
ATOM 5784 C CA . MET B 1 317 ? 13.438 2.414 -7.215 1 88.06 317 MET B CA 1
ATOM 5785 C C . MET B 1 317 ? 12.625 1.442 -8.07 1 88.06 317 MET B C 1
ATOM 5787 O O . MET B 1 317 ? 12.914 1.265 -9.25 1 88.06 317 MET B O 1
ATOM 5791 N N . LEU B 1 318 ? 11.664 0.815 -7.426 1 91.06 318 LEU B N 1
ATOM 5792 C CA . LEU B 1 318 ? 10.82 -0.158 -8.109 1 91.06 318 LEU B CA 1
ATOM 5793 C C . LEU B 1 318 ? 9.414 0.387 -8.305 1 91.06 318 LEU B C 1
ATOM 5795 O O . LEU B 1 318 ? 8.859 1.034 -7.414 1 91.06 318 LEU B O 1
ATOM 5799 N N . VAL B 1 319 ? 8.977 0.248 -9.484 1 87.94 319 VAL B N 1
ATOM 5800 C CA . VAL B 1 319 ? 7.547 0.403 -9.742 1 87.94 319 VAL B CA 1
ATOM 5801 C C . VAL B 1 319 ? 6.895 -0.971 -9.875 1 87.94 319 VAL B C 1
ATOM 5803 O O . VAL B 1 319 ? 7.215 -1.732 -10.789 1 87.94 319 VAL B O 1
ATOM 5806 N N . LYS B 1 320 ? 5.969 -1.258 -8.984 1 88.06 320 LYS B N 1
ATOM 5807 C CA . LYS B 1 320 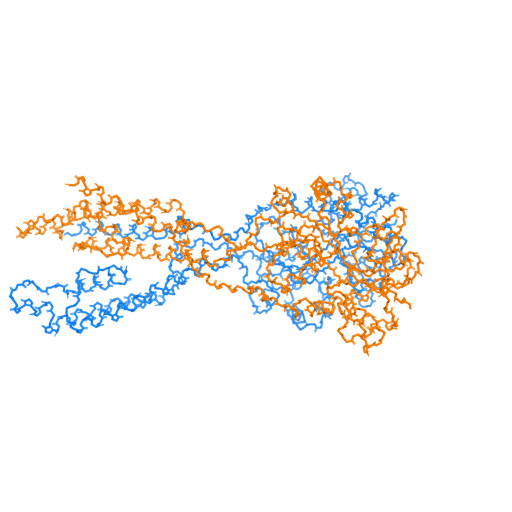? 5.457 -2.619 -8.852 1 88.06 320 LYS B CA 1
ATOM 5808 C C . LYS B 1 320 ? 4.062 -2.742 -9.461 1 88.06 320 LYS B C 1
ATOM 5810 O O . LYS B 1 320 ? 3.496 -1.756 -9.938 1 88.06 320 LYS B O 1
ATOM 5815 N N . ASN B 1 321 ? 3.59 -3.996 -9.609 1 80.5 321 ASN B N 1
ATOM 5816 C CA . ASN B 1 321 ? 2.23 -4.348 -10.008 1 80.5 321 ASN B CA 1
ATOM 5817 C C . ASN B 1 321 ? 1.905 -3.842 -11.406 1 80.5 321 ASN B C 1
ATOM 5819 O O . ASN B 1 321 ? 0.864 -3.219 -11.625 1 80.5 321 ASN B O 1
ATOM 5823 N N . LEU B 1 322 ? 2.836 -4.074 -12.281 1 84.19 322 LEU B N 1
ATOM 5824 C CA . LEU B 1 322 ? 2.666 -3.551 -13.633 1 84.19 322 LEU B CA 1
ATOM 5825 C C . LEU B 1 322 ? 1.804 -4.488 -14.477 1 84.19 322 LEU B C 1
ATOM 5827 O O . LEU B 1 322 ? 1.043 -4.031 -15.328 1 84.19 322 LEU B O 1
ATOM 5831 N N . LEU B 1 323 ? 2.053 -5.785 -14.32 1 81.81 323 LEU B N 1
ATOM 5832 C CA . LEU B 1 323 ? 1.31 -6.781 -15.086 1 81.81 323 LEU B CA 1
ATOM 5833 C C . LEU B 1 323 ? 0.778 -7.879 -14.172 1 81.81 323 LEU B C 1
ATOM 5835 O O . LEU B 1 323 ? 1.061 -7.887 -12.969 1 81.81 323 LEU B O 1
ATOM 5839 N N . ASP B 1 324 ? 0.035 -8.711 -14.781 1 74.56 324 ASP B N 1
ATOM 5840 C CA . ASP B 1 324 ? -0.638 -9.766 -14.031 1 74.56 324 ASP B CA 1
ATOM 5841 C C . ASP B 1 324 ? 0.374 -10.703 -13.375 1 74.56 324 ASP B C 1
ATOM 5843 O O . ASP B 1 324 ? 1.525 -10.781 -13.812 1 74.56 324 ASP B O 1
ATOM 5847 N N . ALA B 1 325 ? -0.181 -11.398 -12.453 1 75 325 ALA B N 1
ATOM 5848 C CA . ALA B 1 325 ? 0.629 -12.297 -11.641 1 75 325 ALA B CA 1
ATOM 5849 C C . ALA B 1 325 ? 1.078 -13.516 -12.445 1 75 325 ALA B C 1
ATOM 5851 O O . ALA B 1 325 ? 0.309 -14.055 -13.242 1 75 325 ALA B O 1
ATOM 5852 N N . LYS B 1 326 ? 2.287 -13.836 -12.328 1 87.19 326 LYS B N 1
ATOM 5853 C CA . LYS B 1 326 ? 2.92 -15.047 -12.852 1 87.19 326 LYS B CA 1
ATOM 5854 C C . LYS B 1 326 ? 3.561 -15.859 -11.734 1 87.19 326 LYS B C 1
ATOM 5856 O O . LYS B 1 326 ? 3.457 -15.5 -10.555 1 87.19 326 LYS B O 1
ATOM 5861 N N . SER B 1 327 ? 4.004 -17.062 -12.164 1 91.12 327 SER B N 1
ATOM 5862 C CA . SER B 1 327 ? 4.562 -17.906 -11.109 1 91.12 327 SER B CA 1
ATOM 5863 C C . SER B 1 327 ? 5.797 -18.656 -11.602 1 91.12 327 SER B C 1
ATOM 5865 O O . SER B 1 327 ? 5.922 -18.938 -12.797 1 91.12 327 SER B O 1
ATOM 5867 N N . TYR B 1 328 ? 6.664 -18.875 -10.68 1 92 328 TYR B N 1
ATOM 5868 C CA . TYR B 1 328 ? 7.793 -19.766 -10.914 1 92 328 TYR B CA 1
ATOM 5869 C C . TYR B 1 328 ? 7.461 -21.203 -10.484 1 92 328 TYR B C 1
ATOM 5871 O O . TYR B 1 328 ? 6.805 -21.406 -9.461 1 92 328 TYR B O 1
ATOM 5879 N N . ALA B 1 329 ? 7.91 -22.125 -11.289 1 94.06 329 ALA B N 1
ATOM 5880 C CA . ALA B 1 329 ? 7.742 -23.531 -10.945 1 94.06 329 ALA B CA 1
ATOM 5881 C C . ALA B 1 329 ? 8.914 -24.359 -11.461 1 94.06 329 ALA B C 1
ATOM 5883 O O . ALA B 1 329 ? 9.734 -23.875 -12.242 1 94.06 329 ALA B O 1
ATOM 5884 N N . LEU B 1 330 ? 9.062 -25.531 -10.945 1 93.06 330 LEU B N 1
ATOM 5885 C CA . LEU B 1 330 ? 10.023 -26.484 -11.492 1 93.06 330 LEU B CA 1
ATOM 5886 C C . LEU B 1 330 ? 9.5 -27.094 -12.789 1 93.06 330 LEU B C 1
ATOM 5888 O O . LEU B 1 330 ? 8.305 -27.391 -12.906 1 93.06 330 LEU B O 1
ATOM 5892 N N . ALA B 1 331 ? 10.398 -27.203 -13.688 1 92.62 331 ALA B N 1
ATOM 5893 C CA . ALA B 1 331 ? 10.031 -27.797 -14.977 1 92.62 331 ALA B CA 1
ATOM 5894 C C . ALA B 1 331 ? 10.539 -29.219 -15.094 1 92.62 331 ALA B C 1
ATOM 5896 O O . ALA B 1 331 ? 11.695 -29.516 -14.766 1 92.62 331 ALA B O 1
ATOM 5897 N N . MET B 1 332 ? 9.672 -30.125 -15.531 1 92.88 332 MET B N 1
ATOM 5898 C CA . MET B 1 332 ? 10.016 -31.531 -15.727 1 92.88 332 MET B CA 1
ATOM 5899 C C . MET B 1 332 ? 9.688 -31.984 -17.141 1 92.88 332 MET B C 1
ATOM 5901 O O . MET B 1 332 ? 8.992 -31.281 -17.875 1 92.88 332 MET B O 1
ATOM 5905 N N . ARG B 1 333 ? 10.211 -33.188 -17.422 1 91.12 333 ARG B N 1
ATOM 5906 C CA . ARG B 1 333 ? 9.844 -33.812 -18.688 1 91.12 333 ARG B CA 1
ATOM 5907 C C . ARG B 1 333 ? 8.344 -34.062 -18.766 1 91.12 333 ARG B C 1
ATOM 5909 O O . ARG B 1 333 ? 7.695 -34.25 -17.719 1 91.12 333 ARG B O 1
ATOM 5916 N N . ARG B 1 334 ? 7.883 -34.031 -19.969 1 90.62 334 ARG B N 1
ATOM 5917 C CA . ARG B 1 334 ? 6.461 -34.281 -20.156 1 90.62 334 ARG B CA 1
ATOM 5918 C C . ARG B 1 334 ? 6.07 -35.656 -19.609 1 90.62 334 ARG B C 1
ATOM 5920 O O . ARG B 1 334 ? 6.762 -36.625 -19.844 1 90.62 334 ARG B O 1
ATOM 5927 N N . ASN B 1 335 ? 4.996 -35.719 -18.781 1 86.44 335 ASN B N 1
ATOM 5928 C CA . ASN B 1 335 ? 4.445 -36.938 -18.188 1 86.44 335 ASN B CA 1
ATOM 5929 C C . ASN B 1 335 ? 5.43 -37.594 -17.219 1 86.44 335 ASN B C 1
ATOM 5931 O O . ASN B 1 335 ? 5.566 -38.812 -17.188 1 86.44 335 ASN B O 1
ATOM 5935 N N . SER B 1 336 ? 6.184 -36.75 -16.594 1 88.56 336 SER B N 1
ATOM 5936 C CA . SER B 1 336 ? 7.113 -37.25 -15.602 1 88.56 336 SER B CA 1
ATOM 5937 C C . SER B 1 336 ? 6.375 -37.75 -14.359 1 88.56 336 SER B C 1
ATOM 5939 O O . SER B 1 336 ? 5.383 -37.156 -13.945 1 88.56 336 SER B O 1
ATOM 5941 N N . GLU B 1 337 ? 6.855 -38.781 -13.75 1 85.44 337 GLU B N 1
ATOM 5942 C CA . GLU B 1 337 ? 6.285 -39.312 -12.523 1 85.44 337 GLU B CA 1
ATOM 5943 C C . GLU B 1 337 ? 6.547 -38.406 -11.336 1 85.44 337 GLU B C 1
ATOM 5945 O O . GLU B 1 337 ? 5.867 -38.5 -10.305 1 85.44 337 GLU B O 1
ATOM 5950 N N . TRP B 1 338 ? 7.449 -37.531 -11.516 1 89.38 338 TRP B N 1
ATOM 5951 C CA . TRP B 1 338 ? 7.883 -36.656 -10.422 1 89.38 338 TRP B CA 1
ATOM 5952 C C . TRP B 1 338 ? 6.984 -35.438 -10.305 1 89.38 338 TRP B C 1
ATOM 5954 O O . TRP B 1 338 ? 6.992 -34.75 -9.289 1 89.38 338 TRP B O 1
ATOM 5964 N N . THR B 1 339 ? 6.234 -35.156 -11.336 1 91.19 339 THR B N 1
ATOM 5965 C CA . THR B 1 339 ? 5.492 -33.906 -11.406 1 91.19 339 THR B CA 1
ATOM 5966 C C . THR B 1 339 ? 4.531 -33.781 -10.227 1 91.19 339 THR B C 1
ATOM 5968 O O . THR B 1 339 ? 4.527 -32.781 -9.531 1 91.19 339 THR B O 1
ATOM 5971 N N . ASN B 1 340 ? 3.779 -34.812 -9.984 1 90.5 340 ASN B N 1
ATOM 5972 C CA . ASN B 1 340 ? 2.803 -34.75 -8.906 1 90.5 340 ASN B CA 1
ATOM 5973 C C . ASN B 1 340 ? 3.482 -34.781 -7.539 1 90.5 340 ASN B C 1
ATOM 5975 O O . ASN B 1 340 ? 3.082 -34.031 -6.629 1 90.5 340 ASN B O 1
ATOM 5979 N N . LEU B 1 341 ? 4.473 -35.625 -7.391 1 93 341 LEU B N 1
ATOM 5980 C CA . LEU B 1 341 ? 5.188 -35.719 -6.121 1 93 341 LEU B CA 1
ATOM 5981 C C . LEU B 1 341 ? 5.836 -34.406 -5.746 1 93 341 LEU B C 1
ATOM 5983 O O . LEU B 1 341 ? 5.719 -33.938 -4.605 1 93 341 LEU B O 1
ATOM 5987 N N . ILE B 1 342 ? 6.449 -33.812 -6.715 1 94 342 ILE B N 1
ATOM 5988 C CA . ILE B 1 342 ? 7.137 -32.562 -6.488 1 94 342 ILE B CA 1
ATOM 5989 C C . ILE B 1 342 ? 6.113 -31.453 -6.223 1 94 342 ILE B C 1
ATOM 5991 O O . ILE B 1 342 ? 6.336 -30.578 -5.379 1 94 342 ILE B O 1
ATOM 5995 N N . SER B 1 343 ? 5.016 -31.484 -6.949 1 94.56 343 SER B N 1
ATOM 5996 C CA . SER B 1 343 ? 3.959 -30.5 -6.754 1 94.56 343 SER B CA 1
ATOM 5997 C C . SER B 1 343 ? 3.426 -30.547 -5.328 1 94.56 343 SER B C 1
ATOM 5999 O O . SER B 1 343 ? 3.301 -29.5 -4.676 1 94.56 343 SER B O 1
ATOM 6001 N N . VAL B 1 344 ? 3.113 -31.703 -4.859 1 94.38 344 VAL B N 1
ATOM 6002 C CA . VAL B 1 344 ? 2.6 -31.859 -3.5 1 94.38 344 VAL B CA 1
ATOM 6003 C C . VAL B 1 344 ? 3.643 -31.375 -2.496 1 94.38 344 VAL B C 1
ATOM 6005 O O . VAL B 1 344 ? 3.312 -30.672 -1.542 1 94.38 344 VAL B O 1
ATOM 6008 N N . ALA B 1 345 ? 4.863 -31.734 -2.715 1 95.5 345 ALA B N 1
ATOM 6009 C CA . ALA B 1 345 ? 5.949 -31.344 -1.818 1 95.5 345 ALA B CA 1
ATOM 6010 C C . ALA B 1 345 ? 6.105 -29.828 -1.775 1 95.5 345 ALA B C 1
ATOM 6012 O O . ALA B 1 345 ? 6.301 -29.25 -0.705 1 95.5 345 ALA B O 1
ATOM 6013 N N . ILE B 1 346 ? 6.023 -29.203 -2.943 1 94.62 346 ILE B N 1
ATOM 6014 C CA . ILE B 1 346 ? 6.152 -27.75 -3.023 1 94.62 346 ILE B CA 1
ATOM 6015 C C . ILE B 1 346 ? 5.016 -27.078 -2.248 1 94.62 346 ILE B C 1
ATOM 6017 O O . ILE B 1 346 ? 5.246 -26.141 -1.491 1 94.62 346 ILE B O 1
ATOM 6021 N N . LEU B 1 347 ? 3.834 -27.547 -2.422 1 92 347 LEU B N 1
ATOM 6022 C CA . LEU B 1 347 ? 2.674 -27 -1.728 1 92 347 LEU B CA 1
ATOM 6023 C C . LEU B 1 347 ? 2.83 -27.141 -0.217 1 92 347 LEU B C 1
ATOM 6025 O O . LEU B 1 347 ? 2.529 -26.219 0.531 1 92 347 LEU B O 1
ATOM 6029 N N . GLU B 1 348 ? 3.307 -28.281 0.208 1 91.56 348 GLU B N 1
ATOM 6030 C CA . GLU B 1 348 ? 3.527 -28.516 1.631 1 91.56 348 GLU B CA 1
ATOM 6031 C C . GLU B 1 348 ? 4.574 -27.547 2.191 1 91.56 348 GLU B C 1
ATOM 6033 O O . GLU B 1 348 ? 4.379 -26.969 3.26 1 91.56 348 GLU B O 1
ATOM 6038 N N . LEU B 1 349 ? 5.641 -27.406 1.482 1 92 349 LEU B N 1
ATOM 6039 C CA . LEU B 1 349 ? 6.723 -26.531 1.921 1 92 349 LEU B CA 1
ATOM 6040 C C . LEU B 1 349 ? 6.25 -25.078 1.992 1 92 349 LEU B C 1
ATOM 6042 O O . LEU B 1 349 ? 6.691 -24.328 2.859 1 92 349 LEU B O 1
ATOM 6046 N N . ARG B 1 350 ? 5.41 -24.688 1.08 1 88.5 350 ARG B N 1
ATOM 6047 C CA . ARG B 1 350 ? 4.836 -23.344 1.094 1 88.5 350 ARG B CA 1
ATOM 6048 C C . ARG B 1 350 ? 3.932 -23.141 2.307 1 88.5 350 ARG B C 1
ATOM 6050 O O . ARG B 1 350 ? 3.998 -22.109 2.977 1 88.5 350 ARG B O 1
ATOM 6057 N N . GLU B 1 351 ? 3.1 -24.125 2.539 1 84 351 GLU B N 1
ATOM 6058 C CA . GLU B 1 351 ? 2.156 -24.062 3.65 1 84 351 GLU B CA 1
ATOM 6059 C C . GLU B 1 351 ? 2.883 -24.047 4.992 1 84 351 GLU B C 1
ATOM 6061 O O . GLU B 1 351 ? 2.418 -23.422 5.949 1 84 351 GLU B O 1
ATOM 6066 N N . GLU B 1 352 ? 4.039 -24.734 5.016 1 84.56 352 GLU B N 1
ATOM 6067 C CA . GLU B 1 352 ? 4.844 -24.797 6.234 1 84.56 352 GLU B CA 1
ATOM 6068 C C . GLU B 1 352 ? 5.652 -23.516 6.426 1 84.56 352 GLU B C 1
ATOM 6070 O O . GLU B 1 352 ? 6.23 -23.297 7.492 1 84.56 352 GLU B O 1
ATOM 6075 N N . GLY B 1 353 ? 5.773 -22.766 5.406 1 84.69 353 GLY B N 1
ATOM 6076 C CA . GLY B 1 353 ? 6.5 -21.516 5.496 1 84.69 353 GLY B CA 1
ATOM 6077 C C . GLY B 1 353 ? 7.984 -21.656 5.211 1 84.69 353 GLY B C 1
ATOM 6078 O O . GLY B 1 353 ? 8.758 -20.719 5.398 1 84.69 353 GLY B O 1
ATOM 6079 N N . GLU B 1 354 ? 8.367 -22.812 4.773 1 89.88 354 GLU B N 1
ATOM 6080 C CA . GLU B 1 354 ? 9.789 -23.062 4.535 1 89.88 354 GLU B CA 1
ATOM 6081 C C . GLU B 1 354 ? 10.289 -22.312 3.311 1 89.88 354 GLU B C 1
ATOM 6083 O O . GLU B 1 354 ? 11.43 -21.844 3.287 1 89.88 354 GLU B O 1
ATOM 6088 N N . ILE B 1 355 ? 9.453 -22.219 2.359 1 90.75 355 ILE B N 1
ATOM 6089 C CA . ILE B 1 355 ? 9.844 -21.516 1.145 1 90.75 355 ILE B CA 1
ATOM 6090 C C . ILE B 1 355 ? 9.992 -20.016 1.438 1 90.75 355 ILE B C 1
ATOM 6092 O O . ILE B 1 355 ? 10.938 -19.375 0.98 1 90.75 355 ILE B O 1
ATOM 6096 N N . GLU B 1 356 ? 9.086 -19.516 2.16 1 86.44 356 GLU B N 1
ATOM 6097 C CA . GLU B 1 356 ? 9.148 -18.109 2.52 1 86.44 356 GLU B CA 1
ATOM 6098 C C . GLU B 1 356 ? 10.391 -17.812 3.363 1 86.44 356 GLU B C 1
ATOM 6100 O O . GLU B 1 356 ? 11.023 -16.766 3.197 1 86.44 356 GLU B O 1
ATOM 6105 N N . LYS B 1 357 ? 10.664 -18.672 4.27 1 88 357 LYS B N 1
ATOM 6106 C CA . LYS B 1 357 ? 11.867 -18.516 5.082 1 88 357 LYS B CA 1
ATOM 6107 C C . LYS B 1 357 ? 13.109 -18.422 4.207 1 88 357 LYS B C 1
ATOM 6109 O O . LYS B 1 357 ? 13.977 -17.578 4.438 1 88 357 LYS B O 1
ATOM 6114 N N . SER B 1 358 ? 13.164 -19.312 3.271 1 91.69 358 SER B N 1
ATOM 6115 C CA . SER B 1 358 ? 14.289 -19.297 2.346 1 91.69 358 SER B CA 1
ATOM 6116 C C . SER B 1 358 ? 14.32 -18.016 1.528 1 91.69 358 SER B C 1
ATOM 6118 O O . SER B 1 358 ? 15.383 -17.453 1.271 1 91.69 358 SER B O 1
ATOM 6120 N N . ARG B 1 359 ? 13.195 -17.625 1.114 1 89.44 359 ARG B N 1
ATOM 6121 C CA . ARG B 1 359 ? 13.102 -16.375 0.353 1 89.44 359 ARG B CA 1
ATOM 6122 C C . ARG B 1 359 ? 13.633 -15.195 1.161 1 89.44 359 ARG B C 1
ATOM 6124 O O . ARG B 1 359 ? 14.422 -14.398 0.654 1 89.44 359 ARG B O 1
ATOM 6131 N N . LEU B 1 360 ? 13.258 -15.062 2.373 1 86.56 360 LEU B N 1
ATOM 6132 C CA . LEU B 1 360 ? 13.688 -13.977 3.246 1 86.56 360 LEU B CA 1
ATOM 6133 C C . LEU B 1 360 ? 15.203 -14 3.43 1 86.56 360 LEU B C 1
ATOM 6135 O O . LEU B 1 360 ? 15.844 -12.945 3.477 1 86.56 360 LEU B O 1
ATOM 6139 N N . ARG B 1 361 ? 15.688 -15.125 3.541 1 90.12 361 ARG B N 1
ATOM 6140 C CA . ARG B 1 361 ? 17.125 -15.297 3.723 1 90.12 361 ARG B CA 1
ATOM 6141 C C . ARG B 1 361 ? 17.891 -14.68 2.559 1 90.12 361 ARG B C 1
ATOM 6143 O O . ARG B 1 361 ? 18.891 -13.984 2.766 1 90.12 361 ARG B O 1
ATOM 6150 N N . TRP B 1 362 ? 17.438 -14.891 1.391 1 91.25 362 TRP B N 1
ATOM 6151 C CA . TRP B 1 362 ? 18.219 -14.508 0.22 1 91.25 362 TRP B CA 1
ATOM 6152 C C . TRP B 1 362 ? 17.859 -13.102 -0.243 1 91.25 362 TRP B C 1
ATOM 6154 O O . TRP B 1 362 ? 18.625 -12.469 -0.979 1 91.25 362 TRP B O 1
ATOM 6164 N N . TRP B 1 363 ? 16.719 -12.586 0.09 1 88.88 363 TRP B N 1
ATOM 6165 C CA . TRP B 1 363 ? 16.297 -11.258 -0.343 1 88.88 363 TRP B CA 1
ATOM 6166 C C . TRP B 1 363 ? 16.469 -10.242 0.776 1 88.88 363 TRP B C 1
ATOM 6168 O O . TRP B 1 363 ? 17.234 -9.281 0.64 1 88.88 363 TRP B O 1
ATOM 6178 N N . ASP B 1 364 ? 15.891 -10.422 1.896 1 81.06 364 ASP B N 1
ATOM 6179 C CA . ASP B 1 364 ? 15.828 -9.422 2.961 1 81.06 364 ASP B CA 1
ATOM 6180 C C . ASP B 1 364 ? 17.078 -9.469 3.836 1 81.06 364 ASP B C 1
ATOM 6182 O O . ASP B 1 364 ? 17.688 -8.438 4.125 1 81.06 364 ASP B O 1
ATOM 6186 N N . ASP B 1 365 ? 17.453 -10.641 4.203 1 79.88 365 ASP B N 1
ATOM 6187 C CA . ASP B 1 365 ? 18.594 -10.773 5.113 1 79.88 365 ASP B CA 1
ATOM 6188 C C . ASP B 1 365 ? 19.906 -10.391 4.418 1 79.88 365 ASP B C 1
ATOM 6190 O O . ASP B 1 365 ? 20.859 -9.969 5.074 1 79.88 365 ASP B O 1
ATOM 6194 N N . SER B 1 366 ? 19.922 -10.492 3.127 1 79.81 366 SER B N 1
ATOM 6195 C CA . SER B 1 366 ? 21.141 -10.203 2.377 1 79.81 366 SER B CA 1
ATOM 6196 C C . SER B 1 366 ? 21.125 -8.781 1.828 1 79.81 366 SER B C 1
ATOM 6198 O O . SER B 1 366 ? 21.906 -8.445 0.945 1 79.81 366 SER B O 1
ATOM 6200 N N . SER B 1 367 ? 20.172 -8 2.297 1 84 367 SER B N 1
ATOM 6201 C CA . SER B 1 367 ? 20.031 -6.641 1.784 1 84 367 SER B CA 1
ATOM 6202 C C . SER B 1 367 ? 21.25 -5.785 2.137 1 84 367 SER B C 1
ATOM 6204 O O . SER B 1 367 ? 21.797 -5.902 3.232 1 84 367 SER B O 1
ATOM 6206 N N . GLU B 1 368 ? 21.797 -5.059 1.135 1 85 368 GLU B N 1
ATOM 6207 C CA . GLU B 1 368 ? 22.922 -4.148 1.308 1 85 368 GLU B CA 1
ATOM 6208 C C . GLU B 1 368 ? 22.453 -2.699 1.408 1 85 368 GLU B C 1
ATOM 6210 O O . GLU B 1 368 ? 23.266 -1.796 1.645 1 85 368 GLU B O 1
ATOM 6215 N N . CYS B 1 369 ? 21.391 -2.48 1.021 1 79.56 369 CYS B N 1
ATOM 6216 C CA . CYS B 1 369 ? 20.844 -1.132 1.026 1 79.56 369 CYS B CA 1
ATOM 6217 C C . CYS B 1 369 ? 20 -0.888 2.279 1 79.56 369 CYS B C 1
ATOM 6219 O O . CYS B 1 369 ? 19.391 -1.812 2.807 1 79.56 369 CYS B O 1
ATOM 6221 N N . PRO B 1 370 ? 20.406 0.245 2.732 1 59.47 370 PRO B N 1
ATOM 6222 C CA . PRO B 1 370 ? 19.609 0.526 3.934 1 59.47 370 PRO B CA 1
ATOM 6223 C C . PRO B 1 370 ? 18.109 0.368 3.705 1 59.47 370 PRO B C 1
ATOM 6225 O O . PRO B 1 370 ? 17.625 0.639 2.605 1 59.47 370 PRO B O 1
ATOM 6228 N N . THR B 1 371 ? 17.797 -0.794 3.799 1 54.25 371 THR B N 1
ATOM 6229 C CA . THR B 1 371 ? 16.359 -0.961 3.709 1 54.25 371 THR B CA 1
ATOM 6230 C C . THR B 1 371 ? 15.648 0.378 3.885 1 54.25 371 THR B C 1
ATOM 6232 O O . THR B 1 371 ? 15.969 1.143 4.797 1 54.25 371 THR B O 1
ATOM 6235 N N . GLY B 1 372 ? 15.641 1.019 2.764 1 41.09 372 GLY B N 1
ATOM 6236 C CA . GLY B 1 372 ? 14.93 2.289 2.82 1 41.09 372 GLY B CA 1
ATOM 6237 C C . GLY B 1 372 ? 14.172 2.494 4.117 1 41.09 372 GLY B C 1
ATOM 6238 O O . GLY B 1 372 ? 14 1.553 4.895 1 41.09 372 GLY B O 1
ATOM 6239 N N . PRO B 1 373 ? 13.844 3.635 4.266 1 35.53 373 PRO B N 1
ATOM 6240 C CA . PRO B 1 373 ? 13.117 4.098 5.449 1 35.53 373 PRO B CA 1
ATOM 6241 C C . PRO B 1 373 ? 12.086 3.08 5.945 1 35.53 373 PRO B C 1
ATOM 6243 O O . PRO B 1 373 ? 11.305 2.549 5.152 1 35.53 373 PRO B O 1
ATOM 6246 N N . SER B 1 374 ? 12.102 2.066 6.719 1 35.19 374 SER B N 1
ATOM 6247 C CA . SER B 1 374 ? 11.219 2.49 7.801 1 35.19 374 SER B CA 1
ATOM 6248 C C . SER B 1 374 ? 10.852 3.965 7.668 1 35.19 374 SER B C 1
ATOM 6250 O O . SER B 1 374 ? 11.555 4.727 7 1 35.19 374 SER B O 1
ATOM 6252 N N . THR B 1 375 ? 9.711 4.496 7.852 1 34.62 375 THR B N 1
ATOM 6253 C CA . THR B 1 375 ? 9.422 5.918 8 1 34.62 375 THR B CA 1
ATOM 6254 C C . THR B 1 375 ? 10.672 6.684 8.414 1 34.62 375 THR B C 1
ATOM 6256 O O . THR B 1 375 ? 10.898 6.918 9.609 1 34.62 375 THR B O 1
ATOM 6259 N N . ASP B 1 376 ? 11.734 6.223 8.195 1 35.34 376 ASP B N 1
ATOM 6260 C CA . ASP B 1 376 ? 12.781 7.172 8.578 1 35.34 376 ASP B CA 1
ATOM 6261 C C . ASP B 1 376 ? 12.492 8.562 8.008 1 35.34 376 ASP B C 1
ATOM 6263 O O . ASP B 1 376 ? 12.758 8.82 6.836 1 35.34 376 ASP B O 1
ATOM 6267 N N . SER B 1 377 ? 11.414 9.062 8.141 1 38.59 377 SER B N 1
ATOM 6268 C CA . SER B 1 377 ? 10.875 10.414 8.281 1 38.59 377 SER B CA 1
ATOM 6269 C C . SER B 1 377 ? 11.969 11.414 8.656 1 38.59 377 SER B C 1
ATOM 6271 O O . SER B 1 377 ? 11.914 12.023 9.727 1 38.59 377 SER B O 1
ATOM 6273 N N . SER B 1 378 ? 13.141 11.008 8.336 1 37.19 378 SER B N 1
ATOM 6274 C CA . SER B 1 378 ? 14.047 12.086 8.742 1 37.19 378 SER B CA 1
ATOM 6275 C C . SER B 1 378 ? 13.672 13.398 8.07 1 37.19 378 SER B C 1
ATOM 6277 O O . SER B 1 378 ? 13.406 13.438 6.867 1 37.19 378 SER B O 1
ATOM 6279 N N . PRO B 1 379 ? 13.422 14.242 8.859 1 43.41 379 PRO B N 1
ATOM 6280 C CA . PRO B 1 379 ? 13.102 15.57 8.336 1 43.41 379 PRO B CA 1
ATOM 6281 C C . PRO B 1 379 ? 14.172 16.094 7.367 1 43.41 379 PRO B C 1
ATOM 6283 O O . PRO B 1 379 ? 15.367 15.984 7.648 1 43.41 379 PRO B O 1
ATOM 6286 N N . GLN B 1 380 ? 14.086 15.945 6.16 1 46.09 380 GLN B N 1
ATOM 6287 C CA . GLN B 1 380 ? 14.977 16.562 5.184 1 46.09 380 GLN B CA 1
ATOM 6288 C C . GLN B 1 380 ? 15.289 18.016 5.562 1 46.09 380 GLN B C 1
ATOM 6290 O O . GLN B 1 380 ? 14.398 18.75 5.98 1 46.09 380 GLN B O 1
ATOM 6295 N N . ARG B 1 381 ? 16.641 18.297 5.602 1 54.16 381 ARG B N 1
ATOM 6296 C CA . ARG B 1 381 ? 17.047 19.688 5.754 1 54.16 381 ARG B CA 1
ATOM 6297 C C . ARG B 1 381 ? 16.531 20.547 4.602 1 54.16 381 ARG B C 1
ATOM 6299 O O . ARG B 1 381 ? 16.5 20.094 3.455 1 54.16 381 ARG B O 1
ATOM 6306 N N . LEU B 1 382 ? 15.969 21.594 4.973 1 50.12 382 LEU B N 1
ATOM 6307 C CA . LEU B 1 382 ? 15.453 22.531 3.979 1 50.12 382 LEU B CA 1
ATOM 6308 C C . LEU B 1 382 ? 16.594 23.25 3.262 1 50.12 382 LEU B C 1
ATOM 6310 O O . LEU B 1 382 ? 17.516 23.734 3.904 1 50.12 382 LEU B O 1
ATOM 6314 N N . GLU B 1 383 ? 16.734 23.141 2.004 1 54.5 383 GLU B N 1
ATOM 6315 C CA . GLU B 1 383 ? 17.734 23.844 1.203 1 54.5 383 GLU B CA 1
ATOM 6316 C C . GLU B 1 383 ? 17.281 25.266 0.905 1 54.5 383 GLU B C 1
ATOM 6318 O O . GLU B 1 383 ? 16.109 25.609 1.063 1 54.5 383 GLU B O 1
ATOM 6323 N N . LEU B 1 384 ? 18.25 26.172 0.536 1 57.34 384 LEU B N 1
ATOM 6324 C CA . LEU B 1 384 ? 18 27.578 0.225 1 57.34 384 LEU B CA 1
ATOM 6325 C C . LEU B 1 384 ? 16.906 27.719 -0.833 1 57.34 384 LEU B C 1
ATOM 6327 O O . LEU B 1 384 ? 16.062 28.609 -0.744 1 57.34 384 LEU B O 1
ATOM 6331 N N . HIS B 1 385 ? 16.875 26.781 -1.711 1 60.12 385 HIS B N 1
ATOM 6332 C CA . HIS B 1 385 ? 15.93 26.891 -2.822 1 60.12 385 HIS B CA 1
ATOM 6333 C C . HIS B 1 385 ? 14.508 26.609 -2.373 1 60.12 385 HIS B C 1
ATOM 6335 O O . HIS B 1 385 ? 13.547 27.094 -2.973 1 60.12 385 HIS B O 1
ATOM 6341 N N . SER B 1 386 ? 14.469 25.875 -1.405 1 59.88 386 SER B N 1
ATOM 6342 C CA . SER B 1 386 ? 13.125 25.562 -0.912 1 59.88 386 SER B CA 1
ATOM 6343 C C . SER B 1 386 ? 12.492 26.766 -0.243 1 59.88 386 SER B C 1
ATOM 6345 O O . SER B 1 386 ? 11.266 26.875 -0.166 1 59.88 386 SER B O 1
ATOM 6347 N N . LEU B 1 387 ? 13.383 27.797 0.104 1 60.91 387 LEU B N 1
ATOM 6348 C CA . LEU B 1 387 ? 12.875 28.984 0.792 1 60.91 387 LEU B CA 1
ATOM 6349 C C . LEU B 1 387 ? 13.078 30.234 -0.053 1 60.91 387 LEU B C 1
ATOM 6351 O O . LEU B 1 387 ? 12.922 31.359 0.44 1 60.91 387 LEU B O 1
ATOM 6355 N N . ALA B 1 388 ? 13.453 30.031 -1.216 1 61.06 388 ALA B N 1
ATOM 6356 C CA . ALA B 1 388 ? 13.758 31.172 -2.07 1 61.06 388 ALA B CA 1
ATOM 6357 C C . ALA B 1 388 ? 12.547 32.094 -2.219 1 61.06 388 ALA B C 1
ATOM 6359 O O . ALA B 1 388 ? 12.695 33.312 -2.328 1 61.06 388 ALA B O 1
ATOM 6360 N N . GLY B 1 389 ? 11.43 31.531 -2.213 1 65.5 389 GLY B N 1
ATOM 6361 C CA . GLY B 1 389 ? 10.219 32.312 -2.346 1 65.5 389 GLY B CA 1
ATOM 6362 C C . GLY B 1 389 ? 10.047 33.344 -1.236 1 65.5 389 GLY B C 1
ATOM 6363 O O . GLY B 1 389 ? 9.609 34.469 -1.484 1 65.5 389 GLY B O 1
ATOM 6364 N N . VAL B 1 390 ? 10.453 33 -0.142 1 71.62 390 VAL B N 1
ATOM 6365 C CA . VAL B 1 390 ? 10.336 33.906 0.992 1 71.62 390 VAL B CA 1
ATOM 6366 C C . VAL B 1 390 ? 11.258 35.094 0.793 1 71.62 390 VAL B C 1
ATOM 6368 O O . VAL B 1 390 ? 10.891 36.25 1.102 1 71.62 390 VAL B O 1
ATOM 6371 N N . PHE B 1 391 ? 12.367 34.906 0.196 1 65.75 391 PHE B N 1
ATOM 6372 C CA . PHE B 1 391 ? 13.312 36 -0.06 1 65.75 391 PHE B CA 1
ATOM 6373 C C . PHE B 1 391 ? 12.797 36.906 -1.169 1 65.75 391 PHE B C 1
ATOM 6375 O O . PHE B 1 391 ? 12.992 38.125 -1.12 1 65.75 391 PHE B O 1
ATOM 6382 N N . ILE B 1 392 ? 12.164 36.344 -1.998 1 70.19 392 ILE B N 1
ATOM 6383 C CA . ILE B 1 392 ? 11.57 37.156 -3.074 1 70.19 392 ILE B CA 1
ATOM 6384 C C . ILE B 1 392 ? 10.484 38.062 -2.506 1 70.19 392 ILE B C 1
ATOM 6386 O O . ILE B 1 392 ? 10.383 39.219 -2.887 1 70.19 392 ILE B O 1
ATOM 6390 N N . ILE B 1 393 ? 9.773 37.469 -1.63 1 75.44 393 ILE B N 1
ATOM 6391 C CA . ILE B 1 393 ? 8.727 38.281 -1.007 1 75.44 393 ILE B CA 1
ATOM 6392 C C . ILE B 1 393 ? 9.352 39.438 -0.234 1 75.44 393 ILE B C 1
ATOM 6394 O O . ILE B 1 393 ? 8.875 40.562 -0.307 1 75.44 393 ILE B O 1
ATOM 6398 N N . LEU B 1 394 ? 10.359 39.188 0.407 1 71.81 394 LEU B N 1
ATOM 6399 C CA . LEU B 1 394 ? 11.047 40.25 1.139 1 71.81 394 LEU B CA 1
ATOM 6400 C C . LEU B 1 394 ? 11.625 41.281 0.18 1 71.81 394 LEU B C 1
ATOM 6402 O O . LEU B 1 394 ? 11.516 42.5 0.419 1 71.81 394 LEU B O 1
ATOM 6406 N N . GLY B 1 395 ? 12.203 40.812 -0.807 1 68.62 395 GLY B N 1
ATOM 6407 C CA . GLY B 1 395 ? 12.695 41.719 -1.825 1 68.62 395 GLY B CA 1
ATOM 6408 C C . GLY B 1 395 ? 11.609 42.594 -2.436 1 68.62 395 GLY B C 1
ATOM 6409 O O . GLY B 1 395 ? 11.797 43.781 -2.629 1 68.62 395 GLY B O 1
ATOM 6410 N N . GLY B 1 396 ? 10.578 41.969 -2.699 1 74.94 396 GLY B N 1
ATOM 6411 C CA . GLY B 1 396 ? 9.445 42.75 -3.213 1 74.94 396 GLY B CA 1
ATOM 6412 C C . GLY B 1 396 ? 8.938 43.781 -2.242 1 74.94 396 GLY B C 1
ATOM 6413 O O . GLY B 1 396 ? 8.648 44.906 -2.637 1 74.94 396 GLY B O 1
ATOM 6414 N N . GLY B 1 397 ? 8.828 43.375 -1.039 1 77.19 397 GLY B N 1
ATOM 6415 C CA . GLY B 1 397 ? 8.445 44.344 -0.021 1 77.19 397 GLY B CA 1
ATOM 6416 C C . GLY B 1 397 ? 9.406 45.5 0.091 1 77.19 397 GLY B C 1
ATOM 6417 O O . GLY B 1 397 ? 8.977 46.656 0.226 1 77.19 397 GLY B O 1
ATOM 6418 N N . ALA B 1 398 ? 10.633 45.219 0.008 1 74.75 398 ALA B N 1
ATOM 6419 C CA . ALA B 1 398 ? 11.641 46.25 0.071 1 74.75 398 ALA B CA 1
ATOM 6420 C C . ALA B 1 398 ? 11.516 47.219 -1.116 1 74.75 398 ALA B C 1
ATOM 6422 O O . ALA B 1 398 ? 11.602 48.438 -0.954 1 74.75 398 ALA B O 1
ATOM 6423 N N . THR B 1 399 ? 11.219 46.75 -2.168 1 77.25 399 THR B N 1
ATOM 6424 C CA . THR B 1 399 ? 11.086 47.562 -3.369 1 77.25 399 THR B CA 1
ATOM 6425 C C . THR B 1 399 ? 9.852 48.469 -3.273 1 77.25 399 THR B C 1
ATOM 6427 O O . THR B 1 399 ? 9.922 49.656 -3.594 1 77.25 399 THR B O 1
ATOM 6430 N N . ILE B 1 400 ? 8.883 47.844 -2.818 1 82.75 400 ILE B N 1
ATOM 6431 C CA . ILE B 1 400 ? 7.652 48.625 -2.68 1 82.75 400 ILE B CA 1
ATOM 6432 C C . ILE B 1 400 ? 7.848 49.75 -1.65 1 82.75 400 ILE B C 1
ATOM 6434 O O . ILE B 1 400 ? 7.387 50.875 -1.846 1 82.75 400 ILE B O 1
ATOM 6438 N N . SER B 1 401 ? 8.562 49.344 -0.632 1 79.88 401 SER B N 1
ATOM 6439 C CA . SER B 1 401 ? 8.828 50.344 0.417 1 79.88 401 SER B CA 1
ATOM 6440 C C . SER B 1 401 ? 9.672 51.5 -0.109 1 79.88 401 SER B C 1
ATOM 6442 O O . SER B 1 401 ? 9.398 52.656 0.201 1 79.88 401 SER B O 1
ATOM 6444 N N . LEU B 1 402 ? 10.461 51.219 -0.899 1 76.19 402 LEU B N 1
ATOM 6445 C CA . LEU B 1 402 ? 11.32 52.25 -1.464 1 76.19 402 LEU B CA 1
ATOM 6446 C C . LEU B 1 402 ? 10.547 53.125 -2.439 1 76.19 402 LEU B C 1
ATOM 6448 O O . LEU B 1 402 ? 10.727 54.344 -2.469 1 76.19 402 LEU B O 1
ATOM 6452 N N . VAL B 1 403 ? 9.719 52.656 -3.09 1 81.88 403 VAL B N 1
ATOM 6453 C CA . VAL B 1 403 ? 8.898 53.406 -4.031 1 81.88 403 VAL B CA 1
ATOM 6454 C C . VAL B 1 403 ? 7.938 54.344 -3.27 1 81.88 403 VAL B C 1
ATOM 6456 O O . VAL B 1 403 ? 7.738 55.5 -3.646 1 81.88 403 VAL B O 1
ATOM 6459 N N . LEU B 1 404 ? 7.422 53.719 -2.273 1 82.31 404 LEU B N 1
ATOM 6460 C CA . LEU B 1 404 ? 6.5 54.5 -1.464 1 82.31 404 LEU B CA 1
ATOM 6461 C C . LEU B 1 404 ? 7.215 55.688 -0.829 1 82.31 404 LEU B C 1
ATOM 6463 O O . LEU B 1 404 ? 6.633 56.781 -0.682 1 82.31 404 LEU B O 1
ATOM 6467 N N . LEU B 1 405 ? 8.422 55.469 -0.497 1 72.12 405 LEU B N 1
ATOM 6468 C CA . LEU B 1 405 ? 9.227 56.531 0.063 1 72.12 405 LEU B CA 1
ATOM 6469 C C . LEU B 1 405 ? 9.383 57.688 -0.939 1 72.12 405 LEU B C 1
ATOM 6471 O O . LEU B 1 405 ? 9.352 58.844 -0.562 1 72.12 405 LEU B O 1
ATOM 6475 N N . LEU B 1 406 ? 9.367 57.312 -2.139 1 72.94 406 LEU B N 1
ATOM 6476 C CA . LEU B 1 406 ? 9.516 58.344 -3.17 1 72.94 406 LEU B CA 1
ATOM 6477 C C . LEU B 1 406 ? 8.219 59.125 -3.344 1 72.94 406 LEU B C 1
ATOM 6479 O O . LEU B 1 406 ? 8.25 60.312 -3.656 1 72.94 406 LEU B O 1
ATOM 6483 N N . VAL B 1 407 ? 7.164 58.438 -2.959 1 75.19 407 VAL B N 1
ATOM 6484 C CA . VAL B 1 407 ? 5.859 59.094 -3.129 1 75.19 407 VAL B CA 1
ATOM 6485 C C . VAL B 1 407 ? 5.52 59.906 -1.891 1 75.19 407 VAL B C 1
ATOM 6487 O O . VAL B 1 407 ? 4.922 60.969 -1.996 1 75.19 407 VAL B O 1
ATOM 6490 N N . GLU B 1 408 ? 5.98 59.469 -0.864 1 78.94 408 GLU B N 1
ATOM 6491 C CA . GLU B 1 408 ? 5.75 60.219 0.377 1 78.94 408 GLU B CA 1
ATOM 6492 C C . GLU B 1 408 ? 6.547 61.5 0.406 1 78.94 408 GLU B C 1
ATOM 6494 O O . GLU B 1 408 ? 6.051 62.531 0.874 1 78.94 408 GLU B O 1
#

Nearest PDB structures (foldseek):
  8p3z-assembly1_A  TM=7.331E-01  e=4.842E-37  Rattus norvegicus
  8ayl-assembly1_B  TM=7.190E-01  e=2.327E-36  Rattus norvegicus
  9dxs-assembly1_A  TM=7.778E-01  e=5.516E-34  Rattus norvegicus
  7lde-assembly1_D  TM=7.069E-01  e=2.808E-35  Mus musculus
  4bdm-assembly1_A  TM=9.536E-01  e=2.825E-22  Rattus norvegicus

=== Feature glossary ===
Key to the feature types in this record:

— What the protein is —

Primary structure: the covalent order of the twenty standard amino acids along the backbone. Two proteins with the same sequence will (almost always) fold to the same structure; two with 30% identity often share a fold but not the details.

Database cross-references. InterPro integrates a dozen domain/family signature databases into unified entries with residue-range hits. GO terms attach function/process/location labels with evidence codes. CATH codes position the fold in a four-level structural taxonomy. Organism is the NCBI-taxonomy species name.

— Where its atoms are —

The mmCIF block holds the 3D Cartesian coordinates of each backbone atom (N, Cα, C, O) in ångströms. mmCIF is the PDB's canonical archive format — a tagged-loop text representation of the atomic model.

Six rendered views show the 3D structure from the faces of a cube — i.e. along ±x, ±y, ±z. Rendering representation is drawn randomly per protein from cartoon (secondary-structure ribbons), sticks (backbone bonds), or molecular surface; coloring is either N→C rainbow (blue at the N-terminus through red at the C-terminus) or one color per chain.

— Local backbone conformation —

DSSP 8-state secondary structure assigns each residue one of H (α-helix), G (3₁₀-helix), I (π-helix), E (extended β-strand), B (isolated β-bridge), T (hydrogen-bonded turn), S (bend), or '-' (coil). The assignment is computed from backbone hydrogen-bond geometry via the Kabsch–Sander algorithm.

P-SEA three-state annotation labels each residue as helix, strand, or coil based purely on the geometry of the Cα trace. It serves as a fallback when the full backbone (and thus DSSP) is unavailable.

The φ/ψ torsion pair specifies the backbone conformation at each residue. φ rotates about the N–Cα bond, ψ about the Cα–C bond. Steric clashes forbid most of the (φ, ψ) plane — the allowed regions (α-helix basin, β-sheet basin, left-handed helix) are the Ramachandran-allowed regions.

— Global shape and packing —

The geometric summary reports three shape descriptors. Rg (radius of gyration) measures how spread out the Cα atoms are about their centre of mass; compact globular proteins have small Rg, elongated or unfolded ones large. Cα contacts (<8 Å, |i−j|>4) count long-range residue pairs in spatial proximity — high for tightly packed folds, near zero for rods or random coil. The bounding-box extents give the protein's footprint along x, y, z in Å.

Accessible surface area quantifies burial. A residue with SASA near zero is packed into the hydrophobic core; one with SASA >100 Å² sits on the surface. Computed here via the Shrake–Rupley numerical algorithm with a 1.4 Å probe.

Plot images: a contact map (which residues are close in 3D, as an N×N binary image), a Ramachandran scatter (backbone torsion angles, revealing secondary-structure composition at a glance), and — for AlphaFold structures — a PAE heatmap (pairwise prediction confidence).

— Structural neighborhood —

The Foldseek 3Di string encodes local tertiary geometry as a 20-letter alphabet — one character per residue — derived from the relative positions of nearby Cα atoms. Unlike the amino-acid sequence, 3Di is a direct function of the 3D structure, so two proteins with the same fold have similar 3Di strings even at low sequence identity.

Nearest PDB neighbors are the top structural matches found by Foldseek when searching this structure against the entire Protein Data Bank. Each hit reports a TM-score (0 to 1; >0.5 almost always implies the same fold) and an E-value. These are *structural* homologs — they may share no detectable sequence similarity.

— Confidence and disorder —

For AlphaFold models, the B-factor field carries pLDDT — the model's own estimate of local accuracy on a 0–100 scale. Regions with pLDDT<50 should be treated as essentially unmodeled; they often correspond to intrinsically disordered segments.

B-factor (Debye–Waller factor) reflects atomic displacement in the crystal lattice. It is an experimental observable (units Å²), not a prediction; low values mean the atom is pinned down, high values mean it moves or is heterogeneous across the crystal.

Predicted aligned error is AlphaFold's pairwise confidence. Unlike pLDDT (per-residue), PAE is per-residue-pair and captures whether two parts of the structure are correctly placed relative to each other. Units are ångströms of expected positional error.